Protein 6NMD (pdb70)

InterPro domains:
  IPR027620 CRISPR-associated endonuclease Cas12a [TIGR04330] (6-1225)
  IPR040787 Cas12a, REC1 domain [PF18501] (50-281)
  IPR040852 Cas12a, RuvC nuclease domain [PF18516] (811-1226)
  IPR040882 Cas12a, nuclease domain [PF18510] (1005-1167)
  IPR053993 Cas12a, PI domain [PF22222] (588-679)
  IPR054116 Cas12a, REC2 domain [PF21918] (298-513)

Nearest PDB structures (foldseek):
  6nmd-assembly1_B  TM=1.006E+00  e=2.320E-25  Moraxella bovoculi
  6nmc-assembly1_C  TM=9.829E-01  e=1.414E-17  Moraxella bovoculi
  8fqc-assembly1_U1  TM=3.742E-01  e=9.028E+00  Agrobacterium phage Milano
  6nmc-assembly1_A  TM=9.999E-01  e=0.000E+00  Lachnospiraceae bacterium ND2006
  6nme-assembly1_A  TM=9.455E-01  e=0.000E+00  Lachnospiraceae bacterium ND2006

Solvent-accessible surface area: 70214 Å² total; per-residue (Å²): 188,59,9,11,65,91,0,11,24,5,47,44,12,66,68,80,2,173,6,68,1,69,39,47,68,112,0,65,81,23,0,83,109,86,160,8,18,70,56,3,62,120,36,48,110,20,49,143,26,6,72,148,35,4,44,165,55,6,48,62,10,4,51,70,19,3,120,82,21,161,7,139,21,0,78,76,26,6,55,82,102,92,84,158,90,180,50,136,160,75,64,108,94,18,84,72,32,33,92,64,0,5,104,17,1,16,106,30,7,121,63,5,144,54,34,146,47,4,34,91,66,43,1,9,70,74,61,38,57,184,203,106,63,88,66,66,8,84,44,4,112,44,12,17,21,41,2,21,48,5,24,31,73,59,77,17,16,18,27,72,42,25,21,88,71,1,2,3,48,38,0,1,30,54,3,0,68,52,1,2,36,0,41,46,42,24,96,111,5,62,102,49,67,61,103,138,56,13,57,98,64,3,27,129,62,37,50,96,66,130,46,18,83,15,4,3,81,12,74,59,0,10,67,3,1,5,56,74,0,2,80,19,0,55,13,4,4,47,15,99,62,41,170,39,88,104,132,11,93,1,5,52,55,5,7,84,61,53,54,149,117,120,71,36,154,37,73,84,10,73,49,10,93,103,4,105,102,5,133,88,47,25,122,71,2,18,89,44,0,35,105,26,4,31,123,131,6,90,4,3,38,0,2,90,121,1,32,106,20,8,83,89,4,76,138,52,63,28,50,2,2,32,0,74,15,32,118,35,13,42,67,4,3,82,58,0,43,49,112,165,56,39,5,93,75,68,33,30,54,84,28,34,113,127,123,34,150,192,103,78,62,5,38,55,154,31,32,72,84,12,107,103,28,30,126,122,78,30,16,4,23,2,95,55,1,70,122,10,14,110,93,150,41,51,2,52,100,56,6,28,76,10,3,42,116,61,1,61,86,5,69,142,25,19,51,70,2,105,153,6,40,55,106,130,61,98,76,112,110,44,13,82,151,20,62,66,19,6,21,63,3,30,87,2,1,64,20,1,36,56,3,3,78,29,0,77,1,2,61,1,101,28,187,48,89,135,89,20,109,65,0,18,34,44,0,71,97,3,3,71,26,0,78,104,1,58,109,13,38,55,6,5,89,46,22,2,44,81,104,94,35,47,141,95,89,28,71,0,46,4,73,11,31,28,14,4,6,1,8,13,70,92,30,17,39,38,4,15,1,10,2,6,51,85,77,49,106,8,14,3,0,2,3,7,98,142,104,22,122,20,22,86,182,51,123,161,37,127,90,131,17,42,8,72,28,11,22,4,28,26,10,18,39,1,62,92,18,0,16,38,6,0,30,16,98,104,13,81,88,139,28,120,5,48,137,87,17,57,114,33,57,153,118,25,22,22,115,129,64,130,140,53,59,88,111,57,5,21,116,2,1,50,6,3,36,65,0,5,66,103,21,85,81,32,53,122,29,14,118,44,125,44,53,103,34,114,116,16,125,41,6,58,32,0,20,107,36,0,48,45,60,3,30,90,34,36,49,62,29,7,4,61,119,80,12,49,97,24,6,79,99,0,68,1,2,1,0,24,0,58,29,151,21,28,38,134,159,51,169,52,78,29,61,38,86,0,34,6,2,84,12,1,20,52,135,51,28,148,21,33,2,15,7,10,2,23,5,59,0,20,8,14,94,48,39,27,135,88,142,107,12,99,60,80,87,42,113,44,99,44,71,55,190,54,88,54,30,106,116,140,70,31,73,74,85,143,49,57,83,109,28,111,146,9,11,98,40,34,11,18,3,30,0,20,0,8,1,3,59,9,30,135,67,129,72,133,13,39,46,37,0,15,40,24,0,45,128,30,131,71,2,61,0,0,0,0,17,24,2,47,50,19,1,3,12,1,0,0,0,16,25,156,19,71,10,45,50,12,65,24,3,15,82,1,70,67,47,99,116,65,85,154,54,86,30,38,25,35,56,46,2,64,99,56,40,136,98,73,169,128,37,177,77,17,4,58,17,43,50,70,10,62,95,31,7,14,32,3,3,54,69,0,9,89,34,1,12,74,8,0,83,124,44,28,0,0,0,0,0,10,16,6,94,28,27,189,93,86,69,183,13,34,2,60,83,79,0,3,34,52,1,3,91,77,0,2,63,53,0,9,3,6,10,42,72,132,41,90,38,69,53,80,4,0,2,9,80,0,19,0,0,0,40,110,62,81,14,39,98,30,11,19,59,18,12,1,1,0,0,3,0,18,27,106,58,11,32,121,0,0,1,18,27,0,3,2,52,38,16,160,8,147,59,95,38,32,84,62,4,80,144,25,6,56,28,6,83,112,0,46,13,17,90,142,96,56,6,1,32,2,17,11,36,3,151,81,28,71,109,5,64,12,13,115,74,28,142,14,117,4,17,1,112,21,48,1,6,70,118,190,175,47,77,33,60,0,20,66,20,0,55,108,8,2,102,141,59,65,17,105,14,83,122,23,66,12,46,79,58,2,49,118,30,92,58,124,71,4,6,36,51,5,11,36,23,0,28,10,0,9,67,4,47,1,37,16,106,68,125,98,85,43,11,4,1,4,0,3,6,54,41,110,108,40,90,7,9,24,3,90,87,50,95,85,90,151,97,4,111,29,0,51,35,5,5,0,0,0,0,4,0,1,0,13,4,0,13,37,2,3,26,57,1,83,157,39,125,64,144,126,5,92,163,23,125,19,75,10,39,29,119,58,1,0,62,48,0,10,36,48,74,190,136,138,23,139,133,71,47,125,73,95,156,47,35,126,52,44,80,66,11,58,91,68,27,104,96,128,71,99,18,31,57,12,9,20,83,3,29,47,75,32,117,118,30,75,74,54,19,62,34,36,2,34,20,13,18,37,56,145,55,4,78,92,5,9,68,82,1,157,157,33,58,26,64,44,5,112,19,54,30,131,96,22,51,90,19,9,43,7,0,4,84,18,27,54,129,77,84,87,75,80,81,22,66,156,72,154,10,86,99,80,80,31,122,44,124,87,10,39,65,62,24,14,20,50,1,21,40,61,0,6,47,12,26,25,76,7,8,44,12,8,23,76,2,9,46,104,5,18,147,117,67,50,17,113,9,100

Foldseek 3Di:
DFQFVQFFQADWDWDWDWFFWFFDDCQVVLCVVVVQPVLQVLVVPLPVVVVVLLVVVLLVLVLVLLLPDFQDCLVVLLCLVVVPDPDPCPVVVSVVSLLVSLVVVLVSCVVSPHNVPSLDQCPLPPDSVVPPCVVSSVSQVPPGCVCVVPSVVVVVLSDSPLDDNHLSVQLRPPQSVLLQVVLVLVVVLVVLDDCVQQPVPLCVPQPVDDGPNVSSVPRCSSVLSALVNLVSQVCQAQNDCSPHNPRRHHQVVSLVVVCVVVDRPRDGRDRGDHRDAALPDDVVRLVVVLQQDPCPHLLNVLLVVVLVCLVPVPVFDQFAQWFFDDDCVQVVCCQQPNHSPQVVVVVVCVVCVPVPDPPPFDDVVVVVVVVVVSVVDGTDTSVVVVVSDDPPRDPSVRVSVVLVVLSVVLVVLCVVCVQRSDPPDDDPDDPQPDFPNLVSVVVNLVSLVVSLVNLVRRPSVDPDDPHRCVSVVVVVVSSVSSVCSVSSVVVSLVSNQDDLFDDDKTFRAQPHNQEFQFAAAVCCLPNAKWKWADPHFIKIKGFHNVQSCVPPPFDLDDVPAKIWTKHKFADPDVVPPLVVPCVPVVVCVVPPQDPLRVVCVVVPQLDDDPSPDLVSCLVVVVVSVVVLCVDVVNVPPFDQDADHSVPDPHVVSVSLSCNLGRIDMDIRMGHHVVVVVVVVVVRMIMITRDDVPSDPPPPFFDDLSVVVVVVQPDPLCNLVKHFTTPKTKIKDAQSDADPPFPKDAAPDWAADDQVQDPCRIHGHHGIDTDCPQSHGMIMMIMGMIMASNRRDSYDDLQLVSLVSLQPDDKAKEWFWFFDQLAGIKIWIAILQQFTDDIDGLQKAFDCTDHDGRIGGLVVVLVVLVVVCVVSVNDSNSVVVNLVSLVVSLLRVQVVVLVVCVVRVHFYEYEADPLDDDPVNGSQDDVSVVVSVQSNLVCLCWQADDVDDQNDARHSSTTGGQFDHDDDPVVPAQDTGSYGYAHLPPQQQFFLQFTDADPDPLDDDFVVVVLVVLLQWDKQAADPVVLKRWTWHFQVPDHPRNAADPRTFTFIAADWAQDVCVRTDTASVLVVVLVVVVPDPRHPMPCSVVVNPDDDTVSSNVVSVRVVRSNDQFHDNPPDSPDGKGWDRGPDPVPDTDILCVQQPDDRGRAANHRSSSSRSLSSVLVSVVSVVSNPDDSVCNVPRGSHQDSNRSSVCSNVSND/DVPVVVVVVVVVVVQLVVQQPLQPDDDRCSVLLVVVQVVLVVCVVCVQCVLEDDPPDDDQVVNQVVVVVGPDDHQPAPDDPPPPLHRPVPVPDDDDDCVVVCVVDPNDDPDCPDPVVVVVVVVVSSVSNVVVSVSRSVSSVVVVVVVCVVRPGDGD

Organism: NCBI:txid1410628

Sequence (1358 aa):
MSKLEKFTNCYSLSKTLRFKAIPVGKTQENIDNKRLLVEDEKRAEDYKGVKKLLDRYYLSFINDVLHSIKLKNLNNYISLFRKKTRTEKENKELENLEINLRKEIAKAFKGNEGYKSLFKKDIIETILPEKDEIALVNSFNGFTTAFTGFFDNRENMFSEEAKSTSIAFRCINENLTRYISNMDIFEKVDAIFDKHEVQEIKEKILNSDYDVEDFFEGEFFNFVLTQEGIDVYNAIIGGFVTESGEKIKGLNEYINLYNQKTKQKLPKFKPLYKQVEGYTSDEEVLEVFRNTLNKNSEIFSSIKKLEKLFKNFDEYSSAGIFVKNGPAISTISKDIFGEWNVIRDKWNAEYDDIHLKKKAVVTEKYEDDRRKSFKKIGSFSLEQLQEYADADLSVVEKLKEIIIQKVDEIYKVYGSSEKLFDADFVLEKSLKKNDAVVAIMKDLLDSVKSFENYIKAFFGEGKETNRDESFYGDFVLAYDILLKVDHIYDAIRNYVTQKPYSKDKFKLYFQNPQFMGGWDKDKETDYRATILRYGSKYYLAIMDKKYAKCLQKIDKDDVNGNYEKINYKLLPGPNKMLPKVFFSKKWMAYYNPSEDIQKIYKNGTFKKGDMFNLNDCHKLIDFFKDSISRYPKWSNAYDFNFSETEKYKDIAGFYREVEEQGYKVSFESASKKEVDKLVEEGKLYMFQIYNKDFSDKSHGTPNLHTMYFKLLFDENNHGQIRLSGGAELFMRRASLKKEELVVHPANSPIANKNPDNPKKTTTLSYDVYKDKRFSEDQYELHIPIAINKCPKNIFKINTEVRVLLKHDDNPYVIGIDRGERNLLYIVVVDGKGNIVEQYSLNEIINNFNGIRIKTDYHSLLDKKEKERFEARQNWTSIENIKELKAGYISQVVHKICELVEKYDAVIALEDLNSGFKNSRVKVEKQVYQKFEKMLIDKLNYMVDKKSNPCATGGALKGYQITNKFESFKSMSTQNGFIFYIPAWLTSKIDPSTGFVNLLKTKYTSIADSKKFISSFDRIMYVPEEDLFEFALDYKNFSRTDADYIKKWKLYSYGNRIRIFWEEVCLTSAYKELFNKYGINYQQGDIRALLCEQSDKAFYSSFMALMSLMLQMRNSITGRTDVDFLISPVKNSDGIFYDSRNYEAQENAILPKNADANGAYNIARKVLWAIGQFKKAEDEKLDKVKIAISNKEWLEYAQTSVKSKAMYEAKERYAKKKMQENTKIDTLTDEQHDALAQLCAFRHKFHSNKDSLFLSESAFSMQSDENSKLREVGLPTIEWSFYDNSHIPDDSFREWFNFANYSELSETIGLELDLDDDETYELVYDELYTEAMGEYEELNQDIEKYLRRIDEEHGTQYC

Radius of gyration: 37.28 Å; Cα contacts (8 Å, |Δi|>4): 1829; chains: 2; bounding box: 113×90×89 Å

B-factor: mean 143.86, std 36.28, range [30.0, 247.87]

Secondary structure (DSSP, 8-state):
--TTSS-BS-S----B---EEEE-TTHHHHHHHHT-SHHHHHHHHHHHHHHHHHHHHHHHHHHHHGGG---SSHHHHHHHHHTTS--SSHHHHHHHHHHHHHHHHHHHHHTSS--GGGSSGGGTTTTTT---HHHHHGGGTT--GGGGGTTTHHHHTT--S--SS-HHHHHHHTHHHHHHHHHHHGGGTTTS--HHHHTSSHHHHTTSSS-THHHHTTTSHHHHTSHHHHHHHHHHHH---TTSTT----HHHHHHGGGGGS------PPPPPP-----S-HHHHHHHHHHHHSTT-HHHHHHHHHHHHHHSGGGS-TTS-PEEPSSTHHHHHHHHTSSTTSHHHHHHHHHHHHHS-SS----HHHHHHHHHHHTT--EE-HHHHHHH--SS--HHHHHHHHHHHHHHHHHHHHHHHTTTS-TT---SS-TTT--HHHHHHHHHHHHHHHHHHHHTTS-TTS-SSS--HHHHHHHHHHHHHHGGGHHHHHHHHHHHTS-SS----EE--TT-SS-SS---TTSHHHH--EEEESTT--EEEEE-GGGTTTTTS-----SS---EE---EE---TTTTHHHHTTSSSSTTTS---HHHHHHHHHT-SSSSS---HHHHHHHHHHHHHHHHH-HHHHHSS------GGG-S-HHHHHHHHHHH-EE---B---SHHHHHHHHHTSEEEEEEE-TTSSTT--S---HHHHHHHHTTSTTTTS--EE-S----EE---SS-STTS-EEPTTSEE----TT-S---EE-SS-EESSGGGTS--EE---BEESSSS--S-S-HHHHHHHHHHH-SS--EEEEEE-SSSSEEEEEE-SSS-EEEEEESSEEEEE-SS-EEEEESHHHHHHHHHHHHHTTT-HHHHHHHHHHHHHHHHHHHHHHHHHHHHHT--EEEE-STT----S-SSS-HHHHHHHHHHHHTGGGSB--TTS-SSSTTSSSS-B--S-----TTTS-S-BTTEEEE--SS-SS--TTT--------S---HHHHHHHHHSSS----BTTTTB----EESTTSSS--S-S--EE-B---S--EE---EE--SHHHHHHHHHHTT----SS-THHHHTS---HHHHHHHHHHHHHHH--EEE-SS-SS-EEEB-SB--TTS---BHHHHHSSSS-SS-SSHHHHHHHHHHHHHHHHHHHHTSS-TTSTTT------HHHHHHHHHHTT-/--HHHHHHHHHHHHHHHHTTTT--SSS-HHHHHHHHHHHHHHHTTSSGGGSSSS-S---HHHHHHHHHTTT------S-S--TT--SS-SSS----TTHHHHHHS----S-TTSHHHHHHHHHHHHHHHHHHHHHHHHHHHHHHHHHHHHHT----

Structure (mmCIF, N/CA/C/O backbone):
data_6NMD
#
_entry.id   6NMD
#
_cell.length_a   1.00
_cell.length_b   1.00
_cell.length_c   1.00
_cell.angle_alpha   90.00
_cell.angle_beta   90.00
_cell.angle_gamma   90.00
#
_symmetry.space_group_name_H-M   'P 1'
#
loop_
_entity.id
_entity.type
_entity.pdbx_description
1 polymer Cpf1
2 polymer crRNA
3 polymer AcrVA1
4 non-polymer 'MAGNESIUM ION'
5 water water
#
loop_
_atom_site.group_PDB
_atom_site.id
_atom_site.type_symbol
_atom_site.label_atom_id
_atom_site.label_alt_id
_atom_site.label_comp_id
_atom_site.label_asym_id
_atom_site.label_entity_id
_atom_site.label_seq_id
_atom_site.pdbx_PDB_ins_code
_atom_site.Cartn_x
_atom_site.Cartn_y
_atom_site.Cartn_z
_atom_site.occupancy
_atom_site.B_iso_or_equiv
_atom_site.auth_seq_id
_atom_site.auth_comp_id
_atom_site.auth_asym_id
_atom_site.auth_atom_id
_atom_site.pdbx_PDB_model_num
ATOM 1 N N . MET A 1 1 ? 88.948 128.761 78.708 1.00 125.04 1 MET A N 1
ATOM 2 C CA . MET A 1 1 ? 89.615 127.582 79.248 1.00 125.04 1 MET A CA 1
ATOM 3 C C . MET A 1 1 ? 88.562 126.524 79.552 1.00 125.04 1 MET A C 1
ATOM 4 O O . MET A 1 1 ? 87.841 126.611 80.547 1.00 125.04 1 MET A O 1
ATOM 9 N N . SER A 1 2 ? 88.478 125.511 78.699 1.00 118.06 2 SER A N 1
ATOM 10 C CA . SER A 1 2 ? 87.434 124.504 78.799 1.00 118.06 2 SER A CA 1
ATOM 11 C C . SER A 1 2 ? 87.769 123.500 79.900 1.00 118.06 2 SER A C 1
ATOM 12 O O . SER A 1 2 ? 88.737 123.651 80.648 1.00 118.06 2 SER A O 1
ATOM 15 N N . LYS A 1 3 ? 86.979 122.435 79.994 1.00 118.06 3 LYS A N 1
ATOM 16 C CA . LYS A 1 3 ? 87.004 121.549 81.145 1.00 118.06 3 LYS A CA 1
ATOM 17 C C . LYS A 1 3 ? 88.075 120.486 81.069 1.00 118.06 3 LYS A C 1
ATOM 18 O O . LYS A 1 3 ? 88.017 119.517 81.824 1.00 118.06 3 LYS A O 1
ATOM 24 N N . LEU A 1 4 ? 89.037 120.620 80.182 1.00 118.06 4 LEU A N 1
ATOM 25 C CA . LEU A 1 4 ? 90.139 119.687 80.167 1.00 118.06 4 LEU A CA 1
ATOM 26 C C . LEU A 1 4 ? 91.482 120.361 80.315 1.00 118.06 4 LEU A C 1
ATOM 27 O O . LEU A 1 4 ? 92.497 119.666 80.386 1.00 118.06 4 LEU A O 1
ATOM 32 N N . GLU A 1 5 ? 91.520 121.685 80.384 1.00 118.06 5 GLU A N 1
ATOM 33 C CA . GLU A 1 5 ? 92.775 122.375 80.597 1.00 118.06 5 GLU A CA 1
ATOM 34 C C . GLU A 1 5 ? 93.254 122.250 82.027 1.00 118.06 5 GLU A C 1
ATOM 35 O O . GLU A 1 5 ? 94.428 122.503 82.296 1.00 118.06 5 GLU A O 1
ATOM 41 N N . LYS A 1 6 ? 92.380 121.877 82.952 1.00 118.06 6 LYS A N 1
ATOM 42 C CA . LYS A 1 6 ? 92.853 121.629 84.301 1.00 118.06 6 LYS A CA 1
ATOM 43 C C . LYS A 1 6 ? 93.526 120.276 84.403 1.00 118.06 6 LYS A C 1
ATOM 44 O O . LYS A 1 6 ? 94.636 120.167 84.925 1.00 118.06 6 LYS A O 1
ATOM 50 N N . PHE A 1 7 ? 92.885 119.243 83.881 1.00 118.06 7 PHE A N 1
ATOM 51 C CA . PHE A 1 7 ? 93.204 117.880 84.271 1.00 118.06 7 PHE A CA 1
ATOM 52 C C . PHE A 1 7 ? 94.403 117.368 83.497 1.00 118.06 7 PHE A C 1
ATOM 53 O O . PHE A 1 7 ? 94.298 116.488 82.648 1.00 118.06 7 PHE A O 1
ATOM 61 N N . THR A 1 8 ? 95.570 117.902 83.816 1.00 118.06 8 THR A N 1
ATOM 62 C CA . THR A 1 8 ? 96.781 117.225 83.392 1.00 118.06 8 THR A CA 1
ATOM 63 C C . THR A 1 8 ? 97.839 117.420 84.460 1.00 118.06 8 THR A C 1
ATOM 64 O O . THR A 1 8 ? 97.779 118.380 85.234 1.00 118.06 8 THR A O 1
ATOM 68 N N . ASN A 1 9 ? 98.777 116.471 84.507 1.00 118.06 9 ASN A N 1
ATOM 69 C CA . ASN A 1 9 ? 99.834 116.394 85.512 1.00 118.06 9 ASN A CA 1
ATOM 70 C C . ASN A 1 9 ? 99.242 116.428 86.917 1.00 118.06 9 ASN A C 1
ATOM 71 O O . ASN A 1 9 ? 99.429 117.376 87.673 1.00 118.06 9 ASN A O 1
ATOM 76 N N . CYS A 1 10 ? 98.465 115.404 87.238 1.00 118.06 10 CYS A N 1
ATOM 77 C CA . CYS A 1 10 ? 97.737 115.419 88.493 1.00 118.06 10 CYS A CA 1
ATOM 78 C C . CYS A 1 10 ? 98.248 114.438 89.519 1.00 118.06 10 CYS A C 1
ATOM 79 O O . CYS A 1 10 ? 98.120 114.708 90.711 1.00 118.06 10 CYS A O 1
ATOM 82 N N . TYR A 1 11 ? 98.799 113.313 89.087 1.00 118.06 11 TYR A N 1
ATOM 83 C CA . TYR A 1 11 ? 99.332 112.297 89.985 1.00 118.06 11 TYR A CA 1
ATOM 84 C C . TYR A 1 11 ? 100.171 111.337 89.166 1.00 118.06 11 TYR A C 1
ATOM 85 O O . TYR A 1 11 ? 100.143 111.356 87.938 1.00 118.06 11 TYR A O 1
ATOM 94 N N . SER A 1 12 ? 100.900 110.480 89.861 1.00 118.06 12 SER A N 1
ATOM 95 C CA . SER A 1 12 ? 101.886 109.625 89.225 1.00 118.06 12 SER A CA 1
ATOM 96 C C . SER A 1 12 ? 101.223 108.466 88.505 1.00 118.06 12 SER A C 1
ATOM 97 O O . SER A 1 12 ? 100.001 108.366 88.430 1.00 118.06 12 SER A O 1
ATOM 100 N N . LEU A 1 13 ? 102.044 107.559 88.000 1.00 118.06 13 LEU A N 1
ATOM 101 C CA . LEU A 1 13 ? 101.624 106.399 87.238 1.00 118.06 13 LEU A CA 1
ATOM 102 C C . LEU A 1 13 ? 102.851 105.529 87.102 1.00 118.06 13 LEU A C 1
ATOM 103 O O . LEU A 1 13 ? 103.956 105.964 87.416 1.00 118.06 13 LEU A O 1
ATOM 108 N N . SER A 1 14 ? 102.663 104.298 86.641 1.00 118.06 14 SER A N 1
ATOM 109 C CA . SER A 1 14 ? 103.833 103.520 86.240 1.00 118.06 14 SER A CA 1
ATOM 110 C C . SER A 1 14 ? 103.404 102.494 85.202 1.00 118.06 14 SER A C 1
ATOM 111 O O . SER A 1 14 ? 103.108 101.354 85.544 1.00 118.06 14 SER A O 1
ATOM 114 N N . LYS A 1 15 ? 103.467 102.876 83.943 1.00 118.06 15 LYS A N 1
ATOM 115 C CA . LYS A 1 15 ? 103.288 101.892 82.901 1.00 118.06 15 LYS A CA 1
ATOM 116 C C . LYS A 1 15 ? 104.546 101.061 82.773 1.00 118.06 15 LYS A C 1
ATOM 117 O O . LYS A 1 15 ? 105.568 101.355 83.379 1.00 118.06 15 LYS A O 1
ATOM 123 N N . THR A 1 16 ? 104.479 100.010 81.974 1.00 118.06 16 THR A N 1
ATOM 124 C CA . THR A 1 16 ? 105.714 99.405 81.515 1.00 118.06 16 THR A CA 1
ATOM 125 C C . THR A 1 16 ? 105.586 98.852 80.118 1.00 118.06 16 THR A C 1
ATOM 126 O O . THR A 1 16 ? 104.615 98.191 79.772 1.00 118.06 16 THR A O 1
ATOM 130 N N . LEU A 1 17 ? 106.600 99.100 79.334 1.00 118.06 17 LEU A N 1
ATOM 131 C CA . LEU A 1 17 ? 106.556 98.770 77.932 1.00 118.06 17 LEU A CA 1
ATOM 132 C C . LEU A 1 17 ? 106.949 97.316 77.781 1.00 118.06 17 LEU A C 1
ATOM 133 O O . LEU A 1 17 ? 107.179 96.619 78.765 1.00 118.06 17 LEU A O 1
ATOM 138 N N . ARG A 1 18 ? 107.052 96.843 76.540 1.00 118.06 18 ARG A N 1
ATOM 139 C CA . ARG A 1 18 ? 107.581 95.470 76.335 1.00 118.06 18 ARG A CA 1
ATOM 140 C C . ARG A 1 18 ? 108.062 95.332 74.892 1.00 118.06 18 ARG A C 1
ATOM 141 O O . ARG A 1 18 ? 107.265 94.874 74.049 1.00 118.06 18 ARG A O 1
ATOM 149 N N . PHE A 1 19 ? 109.313 95.712 74.617 1.00 118.06 19 PHE A N 1
ATOM 150 C CA . PHE A 1 19 ? 109.809 95.512 73.230 1.00 118.06 19 PHE A CA 1
ATOM 151 C C . PHE A 1 19 ? 110.562 94.206 73.071 1.00 118.06 19 PHE A C 1
ATOM 152 O O . PHE A 1 19 ? 110.935 93.623 74.061 1.00 118.06 19 PHE A O 1
ATOM 160 N N . LYS A 1 20 ? 110.775 93.803 71.825 1.00 118.06 20 LYS A N 1
ATOM 161 C CA . LYS A 1 20 ? 111.526 92.572 71.490 1.00 118.06 20 LYS A CA 1
ATOM 162 C C . LYS A 1 20 ? 113.014 92.908 71.415 1.00 118.06 20 LYS A C 1
ATOM 163 O O . LYS A 1 20 ? 113.351 94.078 71.483 1.00 118.06 20 LYS A O 1
ATOM 169 N N . ALA A 1 21 ? 113.893 91.927 71.251 1.00 118.06 21 ALA A N 1
ATOM 170 C CA . ALA A 1 21 ? 115.312 92.254 71.272 1.00 118.06 21 ALA A CA 1
ATOM 171 C C . ALA A 1 21 ? 116.029 91.262 70.381 1.00 118.06 21 ALA A C 1
ATOM 172 O O . ALA A 1 21 ? 116.139 90.090 70.739 1.00 118.06 21 ALA A O 1
ATOM 174 N N . ILE A 1 22 ? 116.513 91.714 69.231 1.00 118.06 22 ILE A N 1
ATOM 175 C CA . ILE A 1 22 ? 117.286 90.825 68.377 1.00 118.06 22 ILE A CA 1
ATOM 176 C C . ILE A 1 22 ? 118.765 91.081 68.607 1.00 118.06 22 ILE A C 1
ATOM 177 O O . ILE A 1 22 ? 119.189 92.236 68.734 1.00 118.06 22 ILE A O 1
ATOM 182 N N . PRO A 1 23 ? 119.569 90.038 68.713 1.00 118.06 23 PRO A N 1
ATOM 183 C CA . PRO A 1 23 ? 121.008 90.226 68.828 1.00 118.06 23 PRO A CA 1
ATOM 184 C C . PRO A 1 23 ? 121.617 90.489 67.470 1.00 118.06 23 PRO A C 1
ATOM 185 O O . PRO A 1 23 ? 121.149 89.992 66.447 1.00 118.06 23 PRO A O 1
ATOM 189 N N . VAL A 1 24 ? 122.677 91.281 67.469 1.00 118.06 24 VAL A N 1
ATOM 190 C CA . VAL A 1 24 ? 123.291 91.762 66.243 1.00 118.06 24 VAL A CA 1
ATOM 191 C C . VAL A 1 24 ? 124.694 91.181 66.142 1.00 118.06 24 VAL A C 1
ATOM 192 O O . VAL A 1 24 ? 125.355 90.947 67.158 1.00 118.06 24 VAL A O 1
ATOM 196 N N . GLY A 1 25 ? 125.120 90.881 64.921 1.00 118.67 25 GLY A N 1
ATOM 197 C CA . GLY A 1 25 ? 126.475 90.431 64.692 1.00 118.67 25 GLY A CA 1
ATOM 198 C C . GLY A 1 25 ? 126.688 88.987 65.080 1.00 118.67 25 GLY A C 1
ATOM 199 O O . GLY A 1 25 ? 125.863 88.125 64.774 1.00 118.67 25 GLY A O 1
ATOM 200 N N . LYS A 1 26 ? 127.797 88.706 65.755 1.00 126.50 26 LYS A N 1
ATOM 201 C CA . LYS A 1 26 ? 128.080 87.367 66.244 1.00 126.50 26 LYS A CA 1
ATOM 202 C C . LYS A 1 26 ? 127.656 87.185 67.692 1.00 126.50 26 LYS A C 1
ATOM 203 O O . LYS A 1 26 ? 128.207 86.329 68.394 1.00 126.50 26 LYS A O 1
ATOM 209 N N . THR A 1 27 ? 126.671 87.963 68.146 1.00 119.36 27 THR A N 1
ATOM 210 C CA . THR A 1 27 ? 126.311 87.940 69.556 1.00 119.36 27 THR A CA 1
ATOM 211 C C . THR A 1 27 ? 125.599 86.650 69.914 1.00 119.36 27 THR A C 1
ATOM 212 O O . THR A 1 27 ? 125.814 86.094 70.995 1.00 119.36 27 THR A O 1
ATOM 216 N N . GLN A 1 28 ? 124.779 86.138 69.003 1.00 118.06 28 GLN A N 1
ATOM 217 C CA . GLN A 1 28 ? 124.022 84.933 69.297 1.00 118.06 28 GLN A CA 1
ATOM 218 C C . GLN A 1 28 ? 124.933 83.720 69.371 1.00 118.06 28 GLN A C 1
ATOM 219 O O . GLN A 1 28 ? 124.853 82.930 70.323 1.00 118.06 28 GLN A O 1
ATOM 225 N N . GLU A 1 29 ? 125.835 83.571 68.399 1.00 125.14 29 GLU A N 1
ATOM 226 C CA . GLU A 1 29 ? 126.768 82.457 68.465 1.00 125.14 29 GLU A CA 1
ATOM 227 C C . GLU A 1 29 ? 127.784 82.653 69.574 1.00 125.14 29 GLU A C 1
ATOM 228 O O . GLU A 1 29 ? 128.309 81.667 70.096 1.00 125.14 29 GLU A O 1
ATOM 234 N N . ASN A 1 30 ? 128.026 83.900 69.980 1.00 121.47 30 ASN A N 1
ATOM 235 C CA . ASN A 1 30 ? 128.872 84.148 71.136 1.00 121.47 30 ASN A CA 1
ATOM 236 C C . ASN A 1 30 ? 128.210 83.665 72.417 1.00 121.47 30 ASN A C 1
ATOM 237 O O . ASN A 1 30 ? 128.875 83.093 73.289 1.00 121.47 30 ASN A O 1
ATOM 242 N N . ILE A 1 31 ? 126.900 83.888 72.538 1.00 118.06 31 ILE A N 1
ATOM 243 C CA . ILE A 1 31 ? 126.153 83.381 73.684 1.00 118.06 31 ILE A CA 1
ATOM 244 C C . ILE A 1 31 ? 126.162 81.866 73.695 1.00 118.06 31 ILE A C 1
ATOM 245 O O . ILE A 1 31 ? 126.387 81.243 74.737 1.00 118.06 31 ILE A O 1
ATOM 250 N N . ASP A 1 32 ? 125.975 81.251 72.532 1.00 122.41 32 ASP A N 1
ATOM 251 C CA . ASP A 1 32 ? 125.991 79.793 72.488 1.00 122.41 32 ASP A CA 1
ATOM 252 C C . ASP A 1 32 ? 127.378 79.221 72.751 1.00 122.41 32 ASP A C 1
ATOM 253 O O . ASP A 1 32 ? 127.494 78.109 73.275 1.00 122.41 32 ASP A O 1
ATOM 258 N N . ASN A 1 33 ? 128.434 79.957 72.424 1.00 120.82 33 ASN A N 1
ATOM 259 C CA . ASN A 1 33 ? 129.758 79.440 72.728 1.00 120.82 33 ASN A CA 1
ATOM 260 C C . ASN A 1 33 ? 130.089 79.587 74.204 1.00 120.82 33 ASN A C 1
ATOM 261 O O . ASN A 1 33 ? 130.601 78.647 74.815 1.00 120.82 33 ASN A O 1
ATOM 266 N N . LYS A 1 34 ? 129.787 80.737 74.803 1.00 122.78 34 LYS A N 1
ATOM 267 C CA . LYS A 1 34 ? 130.070 80.919 76.222 1.00 122.78 34 LYS A CA 1
ATOM 268 C C . LYS A 1 34 ? 129.034 80.275 77.134 1.00 122.78 34 LYS A C 1
ATOM 269 O O . LYS A 1 34 ? 129.209 80.337 78.354 1.00 122.78 34 LYS A O 1
ATOM 275 N N . ARG A 1 35 ? 127.970 79.686 76.565 1.00 123.32 35 ARG A N 1
ATOM 276 C CA . ARG A 1 35 ? 127.012 78.818 77.264 1.00 123.32 35 ARG A CA 1
ATOM 277 C C . ARG A 1 35 ? 126.284 79.553 78.387 1.00 123.32 35 ARG A C 1
ATOM 278 O O . ARG A 1 35 ? 126.278 79.121 79.538 1.00 123.32 35 ARG A O 1
ATOM 286 N N . LEU A 1 36 ? 125.653 80.673 78.039 1.00 118.06 36 LEU A N 1
ATOM 287 C CA . LEU A 1 36 ? 124.942 81.501 79.003 1.00 118.06 36 LEU A CA 1
ATOM 288 C C . LEU A 1 36 ? 123.438 81.287 78.983 1.00 118.06 36 LEU A C 1
ATOM 289 O O . LEU A 1 36 ? 122.703 82.081 79.571 1.00 118.06 36 LEU A O 1
ATOM 294 N N . LEU A 1 37 ? 122.963 80.246 78.311 1.00 118.06 37 LEU A N 1
ATOM 295 C CA . LEU A 1 37 ? 121.550 79.903 78.333 1.00 118.06 37 LEU A CA 1
ATOM 296 C C . LEU A 1 37 ? 121.248 78.692 79.188 1.00 118.06 37 LEU A C 1
ATOM 297 O O . LEU A 1 37 ? 120.191 78.645 79.827 1.00 118.06 37 LEU A O 1
ATOM 302 N N . VAL A 1 38 ? 122.150 77.714 79.199 1.00 119.89 38 VAL A N 1
ATOM 303 C CA . VAL A 1 38 ? 121.920 76.491 79.946 1.00 119.89 38 VAL A CA 1
ATOM 304 C C . VAL A 1 38 ? 121.874 76.765 81.437 1.00 119.89 38 VAL A C 1
ATOM 305 O O . VAL A 1 38 ? 121.079 76.149 82.161 1.00 119.89 38 VAL A O 1
ATOM 309 N N . GLU A 1 39 ? 122.654 77.744 81.897 1.00 121.93 39 GLU A N 1
ATOM 310 C CA . GLU A 1 39 ? 122.698 78.073 83.314 1.00 121.93 39 GLU A CA 1
ATOM 311 C C . GLU A 1 39 ? 121.362 78.611 83.787 1.00 121.93 39 GLU A C 1
ATOM 312 O O . GLU A 1 39 ? 120.834 78.166 84.806 1.00 121.93 39 GLU A O 1
ATOM 318 N N . ASP A 1 40 ? 120.784 79.545 83.051 1.00 118.06 40 ASP A N 1
ATOM 319 C CA . ASP A 1 40 ? 119.532 80.091 83.533 1.00 118.06 40 ASP A CA 1
ATOM 320 C C . ASP A 1 40 ? 118.335 79.237 83.155 1.00 118.06 40 ASP A C 1
ATOM 321 O O . ASP A 1 40 ? 117.300 79.344 83.817 1.00 118.06 40 ASP A O 1
ATOM 326 N N . GLU A 1 41 ? 118.456 78.355 82.163 1.00 118.26 41 GLU A N 1
ATOM 327 C CA . GLU A 1 41 ? 117.421 77.344 81.986 1.00 118.26 41 GLU A CA 1
ATOM 328 C C . GLU A 1 41 ? 117.360 76.428 83.201 1.00 118.26 41 GLU A C 1
ATOM 329 O O . GLU A 1 41 ? 116.273 76.110 83.704 1.00 118.26 41 GLU A O 1
ATOM 335 N N . LYS A 1 42 ? 118.527 76.052 83.726 1.00 127.62 42 LYS A N 1
ATOM 336 C CA . LYS A 1 42 ? 118.557 75.316 84.981 1.00 127.62 42 LYS A CA 1
ATOM 337 C C . LYS A 1 42 ? 118.077 76.178 86.139 1.00 127.62 42 LYS A C 1
ATOM 338 O O . LYS A 1 42 ? 117.322 75.711 86.990 1.00 127.62 42 LYS A O 1
ATOM 344 N N . ARG A 1 43 ? 118.468 77.451 86.171 1.00 126.25 43 ARG A N 1
ATOM 345 C CA . ARG A 1 43 ? 118.085 78.337 87.266 1.00 126.25 43 ARG A CA 1
ATOM 346 C C . ARG A 1 43 ? 116.607 78.693 87.240 1.00 126.25 43 ARG A C 1
ATOM 347 O O . ARG A 1 43 ? 116.114 79.309 88.188 1.00 126.25 43 ARG A O 1
ATOM 355 N N . ALA A 1 44 ? 115.907 78.368 86.163 1.00 127.18 44 ALA A N 1
ATOM 356 C CA . ALA A 1 44 ? 114.457 78.349 86.203 1.00 127.18 44 ALA A CA 1
ATOM 357 C C . ALA A 1 44 ? 113.916 76.989 86.619 1.00 127.18 44 ALA A C 1
ATOM 358 O O . ALA A 1 44 ? 113.011 76.914 87.455 1.00 127.18 44 ALA A O 1
ATOM 360 N N . GLU A 1 45 ? 114.451 75.906 86.049 1.00 136.06 45 GLU A N 1
ATOM 361 C CA . GLU A 1 45 ? 113.782 74.621 86.230 1.00 136.06 45 GLU A CA 1
ATOM 362 C C . GLU A 1 45 ? 114.058 74.019 87.600 1.00 136.06 45 GLU A C 1
ATOM 363 O O . GLU A 1 45 ? 113.152 73.468 88.230 1.00 136.06 45 GLU A O 1
ATOM 369 N N . ASP A 1 46 ? 115.282 74.113 88.083 1.00 137.16 46 ASP A N 1
ATOM 370 C CA . ASP A 1 46 ? 115.683 73.396 89.277 1.00 137.16 46 ASP A CA 1
ATOM 371 C C . ASP A 1 46 ? 115.134 73.999 90.550 1.00 137.16 46 ASP A C 1
ATOM 372 O O . ASP A 1 46 ? 115.353 73.427 91.621 1.00 137.16 46 ASP A O 1
ATOM 377 N N . TYR A 1 47 ? 114.442 75.131 90.463 1.00 137.90 47 TYR A N 1
ATOM 378 C CA . TYR A 1 47 ? 114.043 75.838 91.667 1.00 137.90 47 TYR A CA 1
ATOM 379 C C . TYR A 1 47 ? 112.973 75.080 92.434 1.00 137.90 47 TYR A C 1
ATOM 380 O O . TYR A 1 47 ? 113.044 74.987 93.663 1.00 137.90 47 TYR A O 1
ATOM 389 N N . LYS A 1 48 ? 111.996 74.504 91.731 1.00 142.47 48 LYS A N 1
ATOM 390 C CA . LYS A 1 48 ? 110.993 73.703 92.420 1.00 142.47 48 LYS A CA 1
ATOM 391 C C . LYS A 1 48 ? 111.602 72.435 92.999 1.00 142.47 48 LYS A C 1
ATOM 392 O O . LYS A 1 48 ? 111.160 71.968 94.052 1.00 142.47 48 LYS A O 1
ATOM 398 N N . GLY A 1 49 ? 112.660 71.912 92.374 1.00 146.78 49 GLY A N 1
ATOM 399 C CA . GLY A 1 49 ? 113.323 70.738 92.916 1.00 146.78 49 GLY A CA 1
ATOM 400 C C . GLY A 1 49 ? 114.087 71.044 94.189 1.00 146.78 49 GLY A C 1
ATOM 401 O O . GLY A 1 49 ? 114.045 70.272 95.154 1.00 146.78 49 GLY A O 1
ATOM 402 N N . VAL A 1 50 ? 114.782 72.180 94.219 1.00 142.35 50 VAL A N 1
ATOM 403 C CA . VAL A 1 50 ? 115.474 72.543 95.448 1.00 142.35 50 VAL A CA 1
ATOM 404 C C . VAL A 1 50 ? 114.470 72.947 96.520 1.00 142.35 50 VAL A C 1
ATOM 405 O O . VAL A 1 50 ? 114.704 72.721 97.715 1.00 142.35 50 VAL A O 1
ATOM 409 N N . LYS A 1 51 ? 113.314 73.479 96.115 1.00 141.28 51 LYS A N 1
ATOM 410 C CA . LYS A 1 51 ? 112.231 73.691 97.066 1.00 141.28 51 LYS A CA 1
ATOM 411 C C . LYS A 1 51 ? 111.747 72.372 97.642 1.00 141.28 51 LYS A C 1
ATOM 412 O O . LYS A 1 51 ? 111.447 72.284 98.836 1.00 141.28 51 LYS A O 1
ATOM 418 N N . LYS A 1 52 ? 111.695 71.331 96.810 1.00 145.09 52 LYS A N 1
ATOM 419 C CA . LYS A 1 52 ? 111.313 70.009 97.290 1.00 145.09 52 LYS A CA 1
ATOM 420 C C . LYS A 1 52 ? 112.319 69.480 98.295 1.00 145.09 52 LYS A C 1
ATOM 421 O O . LYS A 1 52 ? 111.936 68.907 99.321 1.00 145.09 52 LYS A O 1
ATOM 427 N N . LEU A 1 53 ? 113.609 69.699 98.034 1.00 147.05 53 LEU A N 1
ATOM 428 C CA . LEU A 1 53 ? 114.636 69.210 98.952 1.00 147.05 53 LEU A CA 1
ATOM 429 C C . LEU A 1 53 ? 114.592 69.950 100.280 1.00 147.05 53 LEU A C 1
ATOM 430 O O . LEU A 1 53 ? 114.725 69.342 101.355 1.00 147.05 53 LEU A O 1
ATOM 435 N N . LEU A 1 54 ? 114.363 71.255 100.229 1.00 152.17 54 LEU A N 1
ATOM 436 C CA . LEU A 1 54 ? 114.335 72.012 101.465 1.00 152.17 54 LEU A CA 1
ATOM 437 C C . LEU A 1 54 ? 113.051 71.745 102.233 1.00 152.17 54 LEU A C 1
ATOM 438 O O . LEU A 1 54 ? 113.055 71.767 103.468 1.00 152.17 54 LEU A O 1
ATOM 443 N N . ASP A 1 55 ? 111.965 71.425 101.531 1.00 153.32 55 ASP A N 1
ATOM 444 C CA . ASP A 1 55 ? 110.757 71.008 102.229 1.00 153.32 55 ASP A CA 1
ATOM 445 C C . ASP A 1 55 ? 110.921 69.629 102.853 1.00 153.32 55 ASP A C 1
ATOM 446 O O . ASP A 1 55 ? 110.361 69.369 103.929 1.00 153.32 55 ASP A O 1
ATOM 451 N N . ARG A 1 56 ? 111.706 68.757 102.217 1.00 157.00 56 ARG A N 1
ATOM 452 C CA . ARG A 1 56 ? 112.043 67.479 102.829 1.00 157.00 56 ARG A CA 1
ATOM 453 C C . ARG A 1 56 ? 112.791 67.683 104.136 1.00 157.00 56 ARG A C 1
ATOM 454 O O . ARG A 1 56 ? 112.425 67.100 105.168 1.00 157.00 56 ARG A O 1
ATOM 462 N N . TYR A 1 57 ? 113.816 68.542 104.118 1.00 158.01 57 TYR A N 1
ATOM 463 C CA . TYR A 1 57 ? 114.586 68.756 105.340 1.00 158.01 57 TYR A CA 1
ATOM 464 C C . TYR A 1 57 ? 113.753 69.443 106.414 1.00 158.01 57 TYR A C 1
ATOM 465 O O . TYR A 1 57 ? 113.885 69.129 107.603 1.00 158.01 57 TYR A O 1
ATOM 474 N N . TYR A 1 58 ? 112.879 70.364 106.017 1.00 160.39 58 TYR A N 1
ATOM 475 C CA . TYR A 1 58 ? 112.063 71.060 107.000 1.00 160.39 58 TYR A CA 1
ATOM 476 C C . TYR A 1 58 ? 111.080 70.121 107.678 1.00 160.39 58 TYR A C 1
ATOM 477 O O . TYR A 1 58 ? 110.926 70.160 108.905 1.00 160.39 58 TYR A O 1
ATOM 486 N N . LEU A 1 59 ? 110.443 69.238 106.909 1.00 164.52 59 LEU A N 1
ATOM 487 C CA . LEU A 1 59 ? 109.510 68.304 107.524 1.00 164.52 59 LEU A CA 1
ATOM 488 C C . LEU A 1 59 ? 110.236 67.282 108.384 1.00 164.52 59 LEU A C 1
ATOM 489 O O . LEU A 1 59 ? 109.706 66.859 109.421 1.00 164.52 59 LEU A O 1
ATOM 494 N N . SER A 1 60 ? 111.463 66.919 107.995 1.00 162.38 60 SER A N 1
ATOM 495 C CA . SER A 1 60 ? 112.300 66.105 108.866 1.00 162.38 60 SER A CA 1
ATOM 496 C C . SER A 1 60 ? 112.643 66.825 110.157 1.00 162.38 60 SER A C 1
ATOM 497 O O . SER A 1 60 ? 112.755 66.185 111.200 1.00 162.38 60 SER A O 1
ATOM 500 N N . PHE A 1 61 ? 112.799 68.149 110.110 1.00 164.64 61 PHE A N 1
ATOM 501 C CA . PHE A 1 61 ? 113.071 68.918 111.324 1.00 164.64 61 PHE A CA 1
ATOM 502 C C . PHE A 1 61 ? 111.881 68.905 112.268 1.00 164.64 61 PHE A C 1
ATOM 503 O O . PHE A 1 61 ? 112.049 68.774 113.491 1.00 164.64 61 PHE A O 1
ATOM 511 N N . ILE A 1 62 ? 110.682 69.089 111.718 1.00 169.42 62 ILE A N 1
ATOM 512 C CA . ILE A 1 62 ? 109.472 69.063 112.541 1.00 169.42 62 ILE A CA 1
ATOM 513 C C . ILE A 1 62 ? 109.290 67.697 113.190 1.00 169.42 62 ILE A C 1
ATOM 514 O O . ILE A 1 62 ? 109.105 67.588 114.410 1.00 169.42 62 ILE A O 1
ATOM 519 N N . ASN A 1 63 ? 109.352 66.632 112.380 1.00 174.11 63 ASN A N 1
ATOM 520 C CA . ASN A 1 63 ? 109.209 65.279 112.908 1.00 174.11 63 ASN A CA 1
ATOM 521 C C . ASN A 1 63 ? 110.388 64.867 113.773 1.00 174.11 63 ASN A C 1
ATOM 522 O O . ASN A 1 63 ? 110.272 63.910 114.544 1.00 174.11 63 ASN A O 1
ATOM 527 N N . ASP A 1 64 ? 111.517 65.559 113.655 1.00 171.94 64 ASP A N 1
ATOM 528 C CA . ASP A 1 64 ? 112.607 65.371 114.592 1.00 171.94 64 ASP A CA 1
ATOM 529 C C . ASP A 1 64 ? 112.235 65.903 115.961 1.00 171.94 64 ASP A C 1
ATOM 530 O O . ASP A 1 64 ? 112.125 65.142 116.926 1.00 171.94 64 ASP A O 1
ATOM 535 N N . VAL A 1 65 ? 112.011 67.210 116.063 1.00 172.89 65 VAL A N 1
ATOM 536 C CA . VAL A 1 65 ? 111.963 67.781 117.402 1.00 172.89 65 VAL A CA 1
ATOM 537 C C . VAL A 1 65 ? 110.616 67.557 118.072 1.00 172.89 65 VAL A C 1
ATOM 538 O O . VAL A 1 65 ? 110.515 67.699 119.297 1.00 172.89 65 VAL A O 1
ATOM 542 N N . LEU A 1 66 ? 109.582 67.156 117.323 1.00 177.23 66 LEU A N 1
ATOM 543 C CA . LEU A 1 66 ? 108.298 66.887 117.960 1.00 177.23 66 LEU A CA 1
ATOM 544 C C . LEU A 1 66 ? 108.309 65.622 118.806 1.00 177.23 66 LEU A C 1
ATOM 545 O O . LEU A 1 66 ? 107.407 65.440 119.628 1.00 177.23 66 LEU A O 1
ATOM 550 N N . HIS A 1 67 ? 109.324 64.772 118.656 1.00 178.23 67 HIS A N 1
ATOM 551 C CA . HIS A 1 67 ? 109.564 63.633 119.531 1.00 178.23 67 HIS A CA 1
ATOM 552 C C . HIS A 1 67 ? 110.281 64.018 120.816 1.00 178.23 67 HIS A C 1
ATOM 553 O O . HIS A 1 67 ? 110.782 63.137 121.521 1.00 178.23 67 HIS A O 1
ATOM 560 N N . SER A 1 68 ? 110.346 65.306 121.131 1.00 181.06 68 SER A N 1
ATOM 561 C CA . SER A 1 68 ? 111.088 65.771 122.290 1.00 181.06 68 SER A CA 1
ATOM 562 C C . SER A 1 68 ? 110.333 66.846 123.054 1.00 181.06 68 SER A C 1
ATOM 563 O O . SER A 1 68 ? 110.964 67.628 123.774 1.00 181.06 68 SER A O 1
ATOM 566 N N . ILE A 1 69 ? 109.017 66.924 122.908 1.00 188.14 69 ILE A N 1
ATOM 567 C CA . ILE A 1 69 ? 108.206 67.926 123.583 1.00 188.14 69 ILE A CA 1
ATOM 568 C C . ILE A 1 69 ? 107.033 67.231 124.261 1.00 188.14 69 ILE A C 1
ATOM 569 O O . ILE A 1 69 ? 106.303 66.463 123.625 1.00 188.14 69 ILE A O 1
ATOM 574 N N . LYS A 1 70 ? 106.871 67.485 125.556 1.00 193.23 70 LYS A N 1
ATOM 575 C CA . LYS A 1 70 ? 105.714 67.041 126.323 1.00 193.23 70 LYS A CA 1
ATOM 576 C C . LYS A 1 70 ? 105.107 68.277 126.970 1.00 193.23 70 LYS A C 1
ATOM 577 O O . LYS A 1 70 ? 105.716 68.875 127.864 1.00 193.23 70 LYS A O 1
ATOM 583 N N . LEU A 1 71 ? 103.915 68.661 126.520 1.00 196.56 71 LEU A N 1
ATOM 584 C CA . LEU A 1 71 ? 103.313 69.927 126.914 1.00 196.56 71 LEU A CA 1
ATOM 585 C C . LEU A 1 71 ? 102.820 69.834 128.352 1.00 196.56 71 LEU A C 1
ATOM 586 O O . LEU A 1 71 ? 102.227 68.827 128.744 1.00 196.56 71 LEU A O 1
ATOM 591 N N . LYS A 1 72 ? 103.068 70.875 129.143 1.00 200.35 72 LYS A N 1
ATOM 592 C CA . LYS A 1 72 ? 102.741 70.811 130.563 1.00 200.35 72 LYS A CA 1
ATOM 593 C C . LYS A 1 72 ? 101.418 71.474 130.927 1.00 200.35 72 LYS A C 1
ATOM 594 O O . LYS A 1 72 ? 100.756 71.017 131.864 1.00 200.35 72 LYS A O 1
ATOM 600 N N . ASN A 1 73 ? 100.995 72.469 130.142 1.00 205.11 73 ASN A N 1
ATOM 601 C CA . ASN A 1 73 ? 99.732 73.210 130.418 1.00 205.11 73 ASN A CA 1
ATOM 602 C C . ASN A 1 73 ? 98.546 72.557 129.692 1.00 205.11 73 ASN A C 1
ATOM 603 O O . ASN A 1 73 ? 97.430 73.104 129.791 1.00 205.11 73 ASN A O 1
ATOM 608 N N . LEU A 1 74 ? 98.773 71.432 129.006 1.00 209.60 74 LEU A N 1
ATOM 609 C CA . LEU A 1 74 ? 97.701 70.757 128.220 1.00 209.60 74 LEU A CA 1
ATOM 610 C C . LEU A 1 74 ? 96.540 70.301 129.117 1.00 209.60 74 LEU A C 1
ATOM 611 O O . LEU A 1 74 ? 95.380 70.546 128.729 1.00 209.60 74 LEU A O 1
ATOM 616 N N . ASN A 1 75 ? 96.827 69.697 130.276 1.00 211.80 75 ASN A N 1
ATOM 617 C CA . ASN A 1 75 ? 95.745 69.219 131.184 1.00 211.80 75 ASN A CA 1
ATOM 618 C C . ASN A 1 75 ? 94.930 70.423 131.671 1.00 211.80 75 ASN A C 1
ATOM 619 O O . ASN A 1 75 ? 93.685 70.348 131.671 1.00 211.80 75 ASN A O 1
ATOM 624 N N . ASN A 1 76 ? 95.636 71.498 132.026 1.00 210.62 76 ASN A N 1
ATOM 625 C CA . ASN A 1 76 ? 95.086 72.761 132.495 1.00 210.62 76 ASN A CA 1
ATOM 626 C C . ASN A 1 76 ? 94.352 73.519 131.397 1.00 210.62 76 ASN A C 1
ATOM 627 O O . ASN A 1 76 ? 93.603 74.449 131.705 1.00 210.62 76 ASN A O 1
ATOM 632 N N . TYR A 1 77 ? 94.570 73.180 130.126 1.00 214.99 77 TYR A N 1
ATOM 633 C CA . TYR A 1 77 ? 93.684 73.717 129.097 1.00 214.99 77 TYR A CA 1
ATOM 634 C C . TYR A 1 77 ? 92.488 72.811 128.836 1.00 214.99 77 TYR A C 1
ATOM 635 O O . TYR A 1 77 ? 91.361 73.305 128.705 1.00 214.99 77 TYR A O 1
ATOM 644 N N . ILE A 1 78 ? 92.723 71.498 128.777 1.00 216.27 78 ILE A N 1
ATOM 645 C CA . ILE A 1 78 ? 91.669 70.557 128.416 1.00 216.27 78 ILE A CA 1
ATOM 646 C C . ILE A 1 78 ? 90.572 70.539 129.464 1.00 216.27 78 ILE A C 1
ATOM 647 O O . ILE A 1 78 ? 89.400 70.734 129.135 1.00 216.27 78 ILE A O 1
ATOM 652 N N . SER A 1 79 ? 90.936 70.325 130.733 1.00 217.93 79 SER A N 1
ATOM 653 C CA . SER A 1 79 ? 89.941 70.214 131.794 1.00 217.93 79 SER A CA 1
ATOM 654 C C . SER A 1 79 ? 89.227 71.535 132.019 1.00 217.93 79 SER A C 1
ATOM 655 O O . SER A 1 79 ? 88.013 71.561 132.243 1.00 217.93 79 SER A O 1
ATOM 658 N N . LEU A 1 80 ? 89.959 72.642 131.924 1.00 221.40 80 LEU A N 1
ATOM 659 C CA . LEU A 1 80 ? 89.346 73.951 132.086 1.00 221.40 80 LEU A CA 1
ATOM 660 C C . LEU A 1 80 ? 88.486 74.347 130.896 1.00 221.40 80 LEU A C 1
ATOM 661 O O . LEU A 1 80 ? 87.645 75.241 131.032 1.00 221.40 80 LEU A O 1
ATOM 666 N N . PHE A 1 81 ? 88.669 73.723 129.735 1.00 221.78 81 PHE A N 1
ATOM 667 C CA . PHE A 1 81 ? 87.677 73.957 128.697 1.00 221.78 81 PHE A CA 1
ATOM 668 C C . PHE A 1 81 ? 86.481 73.027 128.819 1.00 221.78 81 PHE A C 1
ATOM 669 O O . PHE A 1 81 ? 85.337 73.480 128.730 1.00 221.78 81 PHE A O 1
ATOM 677 N N . ARG A 1 82 ? 86.713 71.733 129.028 1.00 223.27 82 ARG A N 1
ATOM 678 C CA . ARG A 1 82 ? 85.620 70.771 129.095 1.00 223.27 82 ARG A CA 1
ATOM 679 C C . ARG A 1 82 ? 84.956 70.734 130.461 1.00 223.27 82 ARG A C 1
ATOM 680 O O . ARG A 1 82 ? 84.112 69.867 130.700 1.00 223.27 82 ARG A O 1
ATOM 688 N N . LYS A 1 83 ? 85.286 71.666 131.336 1.00 227.47 83 LYS A N 1
ATOM 689 C CA . LYS A 1 83 ? 84.746 71.950 132.652 1.00 227.47 83 LYS A CA 1
ATOM 690 C C . LYS A 1 83 ? 83.256 72.398 132.628 1.00 227.47 83 LYS A C 1
ATOM 691 O O . LYS A 1 83 ? 82.781 72.685 133.740 1.00 227.47 83 LYS A O 1
ATOM 697 N N . LYS A 1 84 ? 82.619 72.523 131.461 1.00 231.74 84 LYS A N 1
ATOM 698 C CA . LYS A 1 84 ? 81.179 72.900 131.415 1.00 231.74 84 LYS A CA 1
ATOM 699 C C . LYS A 1 84 ? 80.987 74.424 131.422 1.00 231.74 84 LYS A C 1
ATOM 700 O O . LYS A 1 84 ? 80.404 74.941 132.396 1.00 231.74 84 LYS A O 1
ATOM 706 N N . THR A 1 85 ? 81.461 75.104 130.374 1.00 233.19 85 THR A N 1
ATOM 707 C CA . THR A 1 85 ? 81.275 76.575 130.184 1.00 233.19 85 THR A CA 1
ATOM 708 C C . THR A 1 85 ? 81.423 77.377 131.488 1.00 233.19 85 THR A C 1
ATOM 709 O O . THR A 1 85 ? 82.393 77.124 132.232 1.00 233.19 85 THR A O 1
ATOM 713 N N . ARG A 1 86 ? 80.516 78.345 131.703 1.00 234.97 86 ARG A N 1
ATOM 714 C CA . ARG A 1 86 ? 80.503 79.249 132.892 1.00 234.97 86 ARG A CA 1
ATOM 715 C C . ARG A 1 86 ? 81.862 79.951 132.999 1.00 234.97 86 ARG A C 1
ATOM 716 O O . ARG A 1 86 ? 82.621 79.619 133.934 1.00 234.97 86 ARG A O 1
ATOM 724 N N . THR A 1 87 ? 82.124 80.948 132.146 1.00 233.49 87 THR A N 1
ATOM 725 C CA . THR A 1 87 ? 83.468 81.510 132.146 1.00 233.49 87 THR A CA 1
ATOM 726 C C . THR A 1 87 ? 83.643 82.619 133.173 1.00 233.49 87 THR A C 1
ATOM 727 O O . THR A 1 87 ? 84.368 82.439 134.157 1.00 233.49 87 THR A O 1
ATOM 731 N N . GLU A 1 88 ? 82.951 83.753 132.974 1.00 236.01 88 GLU A N 1
ATOM 732 C CA . GLU A 1 88 ? 83.249 85.059 133.574 1.00 236.01 88 GLU A CA 1
ATOM 733 C C . GLU A 1 88 ? 84.756 85.334 133.502 1.00 236.01 88 GLU A C 1
ATOM 734 O O . GLU A 1 88 ? 85.484 85.190 134.489 1.00 236.01 88 GLU A O 1
ATOM 740 N N . LYS A 1 89 ? 85.217 85.618 132.274 1.00 231.41 89 LYS A N 1
ATOM 741 C CA . LYS A 1 89 ? 86.612 85.793 131.822 1.00 231.41 89 LYS A CA 1
ATOM 742 C C . LYS A 1 89 ? 87.509 84.614 132.226 1.00 231.41 89 LYS A C 1
ATOM 743 O O . LYS A 1 89 ? 88.702 84.755 132.496 1.00 231.41 89 LYS A O 1
ATOM 749 N N . GLU A 1 90 ? 86.934 83.414 132.126 1.00 231.04 90 GLU A N 1
ATOM 750 C CA . GLU A 1 90 ? 87.756 82.214 132.235 1.00 231.04 90 GLU A CA 1
ATOM 751 C C . GLU A 1 90 ? 88.113 81.716 130.846 1.00 231.04 90 GLU A C 1
ATOM 752 O O . GLU A 1 90 ? 89.165 81.101 130.663 1.00 231.04 90 GLU A O 1
ATOM 758 N N . ASN A 1 91 ? 87.263 82.000 129.854 1.00 230.08 91 ASN A N 1
ATOM 759 C CA . ASN A 1 91 ? 87.666 81.763 128.472 1.00 230.08 91 ASN A CA 1
ATOM 760 C C . ASN A 1 91 ? 88.825 82.662 128.073 1.00 230.08 91 ASN A C 1
ATOM 761 O O . ASN A 1 91 ? 89.624 82.289 127.209 1.00 230.08 91 ASN A O 1
ATOM 766 N N . LYS A 1 92 ? 88.938 83.839 128.695 1.00 226.46 92 LYS A N 1
ATOM 767 C CA . LYS A 1 92 ? 90.110 84.676 128.476 1.00 226.46 92 LYS A CA 1
ATOM 768 C C . LYS A 1 92 ? 91.371 84.029 129.026 1.00 226.46 92 LYS A C 1
ATOM 769 O O . LYS A 1 92 ? 92.430 84.109 128.394 1.00 226.46 92 LYS A O 1
ATOM 775 N N . GLU A 1 93 ? 91.277 83.359 130.175 1.00 221.23 93 GLU A N 1
ATOM 776 C CA . GLU A 1 93 ? 92.427 82.610 130.667 1.00 221.23 93 GLU A CA 1
ATOM 777 C C . GLU A 1 93 ? 92.693 81.378 129.813 1.00 221.23 93 GLU A C 1
ATOM 778 O O . GLU A 1 93 ? 93.850 80.965 129.671 1.00 221.23 93 GLU A O 1
ATOM 784 N N . LEU A 1 94 ? 91.644 80.808 129.217 1.00 220.75 94 LEU A N 1
ATOM 785 C CA . LEU A 1 94 ? 91.828 79.731 128.249 1.00 220.75 94 LEU A CA 1
ATOM 786 C C . LEU A 1 94 ? 92.598 80.210 127.030 1.00 220.75 94 LEU A C 1
ATOM 787 O O . LEU A 1 94 ? 93.505 79.523 126.552 1.00 220.75 94 LEU A O 1
ATOM 792 N N . GLU A 1 95 ? 92.261 81.393 126.522 1.00 216.84 95 GLU A N 1
ATOM 793 C CA . GLU A 1 95 ? 92.964 81.920 125.360 1.00 216.84 95 GLU A CA 1
ATOM 794 C C . GLU A 1 95 ? 94.382 82.347 125.709 1.00 216.84 95 GLU A C 1
ATOM 795 O O . GLU A 1 95 ? 95.290 82.204 124.880 1.00 216.84 95 GLU A O 1
ATOM 801 N N . ASN A 1 96 ? 94.590 82.853 126.928 1.00 213.47 96 ASN A N 1
ATOM 802 C CA . ASN A 1 96 ? 95.939 83.138 127.402 1.00 213.47 96 ASN A CA 1
ATOM 803 C C . ASN A 1 96 ? 96.776 81.870 127.463 1.00 213.47 96 ASN A C 1
ATOM 804 O O . ASN A 1 96 ? 97.933 81.859 127.028 1.00 213.47 96 ASN A O 1
ATOM 809 N N . LEU A 1 97 ? 96.186 80.784 127.969 1.00 209.38 97 LEU A N 1
ATOM 810 C CA . LEU A 1 97 ? 96.868 79.499 128.025 1.00 209.38 97 LEU A CA 1
ATOM 811 C C . LEU A 1 97 ? 97.126 78.935 126.639 1.00 209.38 97 LEU A C 1
ATOM 812 O O . LEU A 1 97 ? 98.147 78.280 126.418 1.00 209.38 97 LEU A O 1
ATOM 817 N N . GLU A 1 98 ? 96.218 79.196 125.700 1.00 203.40 98 GLU A N 1
ATOM 818 C CA . GLU A 1 98 ? 96.397 78.746 124.325 1.00 203.40 98 GLU A CA 1
ATOM 819 C C . GLU A 1 98 ? 97.571 79.455 123.666 1.00 203.40 98 GLU A C 1
ATOM 820 O O . GLU A 1 98 ? 98.423 78.814 123.037 1.00 203.40 98 GLU A O 1
ATOM 826 N N . ILE A 1 99 ? 97.642 80.781 123.816 1.00 197.99 99 ILE A N 1
ATOM 827 C CA . ILE A 1 99 ? 98.746 81.512 123.205 1.00 197.99 99 ILE A CA 1
ATOM 828 C C . ILE A 1 99 ? 100.051 81.215 123.935 1.00 197.99 99 ILE A C 1
ATOM 829 O O . ILE A 1 99 ? 101.114 81.141 123.308 1.00 197.99 99 ILE A O 1
ATOM 834 N N . ASN A 1 100 ? 99.992 80.942 125.241 1.00 198.36 100 ASN A N 1
ATOM 835 C CA . ASN A 1 100 ? 101.192 80.515 125.952 1.00 198.36 100 ASN A CA 1
ATOM 836 C C . ASN A 1 100 ? 101.637 79.115 125.535 1.00 198.36 100 ASN A C 1
ATOM 837 O O . ASN A 1 100 ? 102.836 78.828 125.518 1.00 198.36 100 ASN A O 1
ATOM 842 N N . LEU A 1 101 ? 100.697 78.247 125.166 1.00 192.15 101 LEU A N 1
ATOM 843 C CA . LEU A 1 101 ? 101.054 76.915 124.694 1.00 192.15 101 LEU A CA 1
ATOM 844 C C . LEU A 1 101 ? 101.696 76.974 123.316 1.00 192.15 101 LEU A C 1
ATOM 845 O O . LEU A 1 101 ? 102.673 76.258 123.033 1.00 192.15 101 LEU A O 1
ATOM 850 N N . ARG A 1 102 ? 101.145 77.822 122.450 1.00 183.90 102 ARG A N 1
ATOM 851 C CA . ARG A 1 102 ? 101.778 78.101 121.170 1.00 183.90 102 ARG A CA 1
ATOM 852 C C . ARG A 1 102 ? 103.153 78.715 121.371 1.00 183.90 102 ARG A C 1
ATOM 853 O O . ARG A 1 102 ? 104.091 78.410 120.630 1.00 183.90 102 ARG A O 1
ATOM 861 N N . LYS A 1 103 ? 103.302 79.549 122.397 1.00 189.52 103 LYS A N 1
ATOM 862 C CA . LYS A 1 103 ? 104.612 80.084 122.733 1.00 189.52 103 LYS A CA 1
ATOM 863 C C . LYS A 1 103 ? 105.552 78.995 123.227 1.00 189.52 103 LYS A C 1
ATOM 864 O O . LYS A 1 103 ? 106.757 79.079 122.995 1.00 189.52 103 LYS A O 1
ATOM 870 N N . GLU A 1 104 ? 105.017 77.960 123.882 1.00 188.00 104 GLU A N 1
ATOM 871 C CA . GLU A 1 104 ? 105.855 76.872 124.385 1.00 188.00 104 GLU A CA 1
ATOM 872 C C . GLU A 1 104 ? 106.407 76.028 123.244 1.00 188.00 104 GLU A C 1
ATOM 873 O O . GLU A 1 104 ? 107.605 75.707 123.210 1.00 188.00 104 GLU A O 1
ATOM 879 N N . ILE A 1 105 ? 105.554 75.685 122.279 1.00 181.23 105 ILE A N 1
ATOM 880 C CA . ILE A 1 105 ? 106.075 74.968 121.114 1.00 181.23 105 ILE A CA 1
ATOM 881 C C . ILE A 1 105 ? 106.932 75.899 120.241 1.00 181.23 105 ILE A C 1
ATOM 882 O O . ILE A 1 105 ? 107.884 75.450 119.582 1.00 181.23 105 ILE A O 1
ATOM 887 N N . ALA A 1 106 ? 106.682 77.213 120.298 1.00 176.98 106 ALA A N 1
ATOM 888 C CA . ALA A 1 106 ? 107.534 78.170 119.605 1.00 176.98 106 ALA A CA 1
ATOM 889 C C . ALA A 1 106 ? 108.921 78.226 120.225 1.00 176.98 106 ALA A C 1
ATOM 890 O O . ALA A 1 106 ? 109.922 78.256 119.508 1.00 176.98 106 ALA A O 1
ATOM 892 N N . LYS A 1 107 ? 108.993 78.229 121.557 1.00 177.38 107 LYS A N 1
ATOM 893 C CA . LYS A 1 107 ? 110.271 78.206 122.260 1.00 177.38 107 LYS A CA 1
ATOM 894 C C . LYS A 1 107 ? 110.996 76.891 122.047 1.00 177.38 107 LYS A C 1
ATOM 895 O O . LYS A 1 107 ? 112.236 76.863 122.036 1.00 177.38 107 LYS A O 1
ATOM 901 N N . ALA A 1 108 ? 110.243 75.799 121.894 1.00 174.35 108 ALA A N 1
ATOM 902 C CA . ALA A 1 108 ? 110.890 74.492 121.634 1.00 174.35 108 ALA A CA 1
ATOM 903 C C . ALA A 1 108 ? 111.619 74.572 120.288 1.00 174.35 108 ALA A C 1
ATOM 904 O O . ALA A 1 108 ? 112.782 74.129 120.210 1.00 174.35 108 ALA A O 1
ATOM 906 N N . PHE A 1 109 ? 110.953 75.152 119.282 1.00 168.97 109 PHE A N 1
ATOM 907 C CA . PHE A 1 109 ? 111.513 75.324 117.914 1.00 168.97 109 PHE A CA 1
ATOM 908 C C . PHE A 1 109 ? 112.703 76.294 117.927 1.00 168.97 109 PHE A C 1
ATOM 909 O O . PHE A 1 109 ? 113.719 76.001 117.267 1.00 168.97 109 PHE A O 1
ATOM 917 N N . LYS A 1 110 ? 112.590 77.388 118.688 1.00 167.65 110 LYS A N 1
ATOM 918 C CA . LYS A 1 110 ? 113.654 78.429 118.738 1.00 167.65 110 LYS A CA 1
ATOM 919 C C . LYS A 1 110 ? 114.954 77.819 119.275 1.00 167.65 110 LYS A C 1
ATOM 920 O O . LYS A 1 110 ? 116.019 78.092 118.688 1.00 167.65 110 LYS A O 1
ATOM 926 N N . GLY A 1 111 ? 114.856 76.999 120.325 1.00 168.03 111 GLY A N 1
ATOM 927 C CA . GLY A 1 111 ? 116.040 76.345 120.915 1.00 168.03 111 GLY A CA 1
ATOM 928 C C . GLY A 1 111 ? 116.286 74.990 120.277 1.00 168.03 111 GLY A C 1
ATOM 929 O O . GLY A 1 111 ? 117.258 74.315 120.670 1.00 168.03 111 GLY A O 1
ATOM 930 N N . ASN A 1 112 ? 115.530 74.677 119.223 1.00 168.77 112 ASN A N 1
ATOM 931 C CA . ASN A 1 112 ? 115.546 73.300 118.665 1.00 168.77 112 ASN A CA 1
ATOM 932 C C . ASN A 1 112 ? 116.807 73.050 117.839 1.00 168.77 112 ASN A C 1
ATOM 933 O O . ASN A 1 112 ? 116.700 72.916 116.604 1.00 168.77 112 ASN A O 1
ATOM 938 N N . GLU A 1 113 ? 117.950 72.957 118.527 1.00 169.47 113 GLU A N 1
ATOM 939 C CA . GLU A 1 113 ? 119.218 72.576 117.848 1.00 169.47 113 GLU A CA 1
ATOM 940 C C . GLU A 1 113 ? 119.604 73.670 116.847 1.00 169.47 113 GLU A C 1
ATOM 941 O O . GLU A 1 113 ? 119.667 73.370 115.638 1.00 169.47 113 GLU A O 1
ATOM 947 N N . GLY A 1 114 ? 119.850 74.888 117.341 1.00 168.68 114 GLY A N 1
ATOM 948 C CA . GLY A 1 114 ? 120.244 75.993 116.499 1.00 168.68 114 GLY A CA 1
ATOM 949 C C . GLY A 1 114 ? 119.067 76.814 116.023 1.00 168.68 114 GLY A C 1
ATOM 950 O O . GLY A 1 114 ? 118.666 77.766 116.699 1.00 168.68 114 GLY A O 1
ATOM 951 N N . TYR A 1 115 ? 118.601 76.514 114.801 1.00 161.20 115 TYR A N 1
ATOM 952 C CA . TYR A 1 115 ? 117.431 77.068 114.113 1.00 161.20 115 TYR A CA 1
ATOM 953 C C . TYR A 1 115 ? 117.664 78.497 113.633 1.00 161.20 115 TYR A C 1
ATOM 954 O O . TYR A 1 115 ? 116.940 78.987 112.761 1.00 161.20 115 TYR A O 1
ATOM 963 N N . LYS A 1 116 ? 118.749 79.126 114.077 1.00 162.75 116 LYS A N 1
ATOM 964 C CA . LYS A 1 116 ? 119.122 80.421 113.532 1.00 162.75 116 LYS A CA 1
ATOM 965 C C . LYS A 1 116 ? 119.737 80.270 112.153 1.00 162.75 116 LYS A C 1
ATOM 966 O O . LYS A 1 116 ? 119.638 81.183 111.326 1.00 162.75 116 LYS A O 1
ATOM 972 N N . SER A 1 117 ? 120.374 79.138 111.898 1.00 158.09 117 SER A N 1
ATOM 973 C CA . SER A 1 117 ? 120.773 78.761 110.550 1.00 158.09 117 SER A CA 1
ATOM 974 C C . SER A 1 117 ? 119.738 77.819 109.940 1.00 158.09 117 SER A C 1
ATOM 975 O O . SER A 1 117 ? 120.010 76.669 109.613 1.00 158.09 117 SER A O 1
ATOM 978 N N . LEU A 1 118 ? 118.520 78.336 109.800 1.00 155.82 118 LEU A N 1
ATOM 979 C CA . LEU A 1 118 ? 117.486 77.676 109.014 1.00 155.82 118 LEU A CA 1
ATOM 980 C C . LEU A 1 118 ? 116.931 78.514 107.879 1.00 155.82 118 LEU A C 1
ATOM 981 O O . LEU A 1 118 ? 116.313 77.943 106.978 1.00 155.82 118 LEU A O 1
ATOM 986 N N . PHE A 1 119 ? 117.139 79.833 107.869 1.00 149.89 119 PHE A N 1
ATOM 987 C CA . PHE A 1 119 ? 116.721 80.660 106.743 1.00 149.89 119 PHE A CA 1
ATOM 988 C C . PHE A 1 119 ? 117.792 81.660 106.320 1.00 149.89 119 PHE A C 1
ATOM 989 O O . PHE A 1 119 ? 117.498 82.595 105.579 1.00 149.89 119 PHE A O 1
ATOM 997 N N . LYS A 1 120 ? 119.013 81.500 106.772 1.00 150.45 120 LYS A N 1
ATOM 998 C CA . LYS A 1 120 ? 120.101 82.341 106.326 1.00 150.45 120 LYS A CA 1
ATOM 999 C C . LYS A 1 120 ? 120.753 81.736 105.088 1.00 150.45 120 LYS A C 1
ATOM 1000 O O . LYS A 1 120 ? 120.165 80.915 104.382 1.00 150.45 120 LYS A O 1
ATOM 1006 N N . LYS A 1 121 ? 121.973 82.181 104.799 1.00 155.98 121 LYS A N 1
ATOM 1007 C CA . LYS A 1 121 ? 122.632 81.852 103.540 1.00 155.98 121 LYS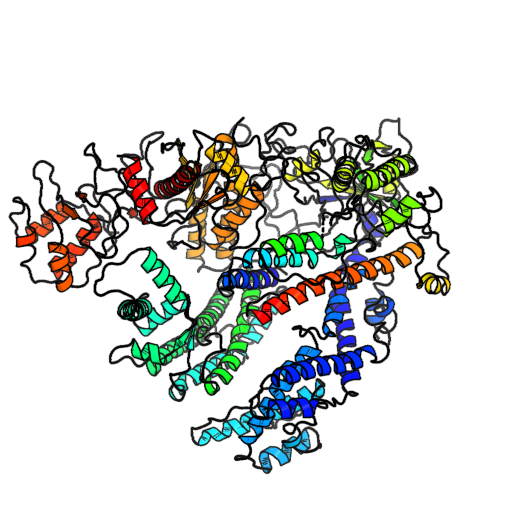 A CA 1
ATOM 1008 C C . LYS A 1 121 ? 123.144 80.416 103.500 1.00 155.98 121 LYS A C 1
ATOM 1009 O O . LYS A 1 121 ? 123.079 79.769 102.449 1.00 155.98 121 LYS A O 1
ATOM 1015 N N . ASP A 1 122 ? 123.612 79.879 104.625 1.00 163.30 122 ASP A N 1
ATOM 1016 C CA . ASP A 1 122 ? 124.339 78.614 104.601 1.00 163.30 122 ASP A CA 1
ATOM 1017 C C . ASP A 1 122 ? 123.444 77.391 104.461 1.00 163.30 122 ASP A C 1
ATOM 1018 O O . ASP A 1 122 ? 123.949 76.267 104.528 1.00 163.30 122 ASP A O 1
ATOM 1023 N N . ILE A 1 123 ? 122.139 77.575 104.284 1.00 161.04 123 ILE A N 1
ATOM 1024 C CA . ILE A 1 123 ? 121.226 76.445 104.191 1.00 161.04 123 ILE A CA 1
ATOM 1025 C C . ILE A 1 123 ? 121.321 75.820 102.819 1.00 161.04 123 ILE A C 1
ATOM 1026 O O . ILE A 1 123 ? 121.263 74.590 102.687 1.00 161.04 123 ILE A O 1
ATOM 1031 N N . ILE A 1 124 ? 121.612 76.626 101.811 1.00 159.80 124 ILE A N 1
ATOM 1032 C CA . ILE A 1 124 ? 121.896 76.070 100.502 1.00 159.80 124 ILE A CA 1
ATOM 1033 C C . ILE A 1 124 ? 123.304 75.489 100.457 1.00 159.80 124 ILE A C 1
ATOM 1034 O O . ILE A 1 124 ? 123.666 74.789 99.506 1.00 159.80 124 ILE A O 1
ATOM 1039 N N . GLU A 1 125 ? 124.115 75.757 101.481 1.00 162.43 125 GLU A N 1
ATOM 1040 C CA . GLU A 1 125 ? 125.537 75.462 101.401 1.00 162.43 125 GLU A CA 1
ATOM 1041 C C . GLU A 1 125 ? 125.925 74.219 102.174 1.00 162.43 125 GLU A C 1
ATOM 1042 O O . GLU A 1 125 ? 126.626 73.358 101.640 1.00 162.43 125 GLU A O 1
ATOM 1048 N N . THR A 1 126 ? 125.505 74.116 103.424 1.00 165.93 126 THR A N 1
ATOM 1049 C CA . THR A 1 126 ? 126.231 73.310 104.388 1.00 165.93 126 THR A CA 1
ATOM 1050 C C . THR A 1 126 ? 125.437 72.120 104.898 1.00 165.93 126 THR A C 1
ATOM 1051 O O . THR A 1 126 ? 125.897 70.981 104.785 1.00 165.93 126 THR A O 1
ATOM 1055 N N . ILE A 1 127 ? 124.257 72.350 105.462 1.00 169.50 127 ILE A N 1
ATOM 1056 C CA . ILE A 1 127 ? 123.529 71.276 106.127 1.00 169.50 127 ILE A CA 1
ATOM 1057 C C . ILE A 1 127 ? 122.859 70.356 105.120 1.00 169.50 127 ILE A C 1
ATOM 1058 O O . ILE A 1 127 ? 122.908 69.132 105.254 1.00 169.50 127 ILE A O 1
ATOM 1063 N N . LEU A 1 128 ? 122.233 70.942 104.119 1.00 168.20 128 LEU A N 1
ATOM 1064 C CA . LEU A 1 128 ? 121.516 70.256 103.050 1.00 168.20 128 LEU A CA 1
ATOM 1065 C C . LEU A 1 128 ? 122.328 69.319 102.154 1.00 168.20 128 LEU A C 1
ATOM 1066 O O . LEU A 1 128 ? 121.721 68.445 101.523 1.00 168.20 128 LEU A O 1
ATOM 1071 N N . PRO A 1 129 ? 123.660 69.473 101.993 1.00 170.74 129 PRO A N 1
ATOM 1072 C CA . PRO A 1 129 ? 124.427 68.350 101.443 1.00 170.74 129 PRO A CA 1
ATOM 1073 C C . PRO A 1 129 ? 124.342 67.063 102.248 1.00 170.74 129 PRO A C 1
ATOM 1074 O O . PRO A 1 129 ? 123.942 66.027 101.708 1.00 170.74 129 PRO A O 1
ATOM 1078 N N . GLU A 1 130 ? 124.714 67.099 103.526 1.00 168.28 130 GLU A N 1
ATOM 1079 C CA . GLU A 1 130 ? 124.730 65.854 104.281 1.00 168.28 130 GLU A CA 1
ATOM 1080 C C . GLU A 1 130 ? 123.328 65.420 104.677 1.00 168.28 130 GLU A C 1
ATOM 1081 O O . GLU A 1 130 ? 123.028 64.222 104.642 1.00 168.28 130 GLU A O 1
ATOM 1087 N N . LYS A 1 135 ? 124.052 61.816 97.260 1.00 168.03 135 LYS A N 1
ATOM 1088 C CA . LYS A 1 135 ? 123.550 61.409 95.955 1.00 168.03 135 LYS A CA 1
ATOM 1089 C C . LYS A 1 135 ? 124.078 62.322 94.866 1.00 168.03 135 LYS A C 1
ATOM 1090 O O . LYS A 1 135 ? 125.154 62.899 94.990 1.00 168.03 135 LYS A O 1
ATOM 1096 N N . ASP A 1 136 ? 123.312 62.435 93.789 1.00 168.94 136 ASP A N 1
ATOM 1097 C CA . ASP A 1 136 ? 123.604 63.354 92.701 1.00 168.94 136 ASP A CA 1
ATOM 1098 C C . ASP A 1 136 ? 122.977 64.723 92.905 1.00 168.94 136 ASP A C 1
ATOM 1099 O O . ASP A 1 136 ? 123.172 65.612 92.073 1.00 168.94 136 ASP A O 1
ATOM 1104 N N . GLU A 1 137 ? 122.250 64.911 94.006 1.00 169.44 137 GLU A N 1
ATOM 1105 C CA . GLU A 1 137 ? 121.638 66.189 94.338 1.00 169.44 137 GLU A CA 1
ATOM 1106 C C . GLU A 1 137 ? 122.632 67.198 94.894 1.00 169.44 137 GLU A C 1
ATOM 1107 O O . GLU A 1 137 ? 122.235 68.337 95.170 1.00 169.44 137 GLU A O 1
ATOM 1113 N N . ILE A 1 138 ? 123.894 66.806 95.084 1.00 169.84 138 ILE A N 1
ATOM 1114 C CA . ILE A 1 138 ? 124.892 67.727 95.610 1.00 169.84 138 ILE A CA 1
ATOM 1115 C C . ILE A 1 138 ? 125.184 68.830 94.604 1.00 169.84 138 ILE A C 1
ATOM 1116 O O . ILE A 1 138 ? 125.357 69.991 94.986 1.00 169.84 138 ILE A O 1
ATOM 1121 N N . ALA A 1 139 ? 125.173 68.518 93.309 1.00 168.49 139 ALA A N 1
ATOM 1122 C CA . ALA A 1 139 ? 125.297 69.579 92.321 1.00 168.49 139 ALA A CA 1
ATOM 1123 C C . ALA A 1 139 ? 124.005 70.372 92.193 1.00 168.49 139 ALA A C 1
ATOM 1124 O O . ALA A 1 139 ? 124.051 71.561 91.857 1.00 168.49 139 ALA A O 1
ATOM 1126 N N . LEU A 1 140 ? 122.860 69.729 92.461 1.00 165.86 140 LEU A N 1
ATOM 1127 C CA . LEU A 1 140 ? 121.567 70.406 92.401 1.00 165.86 140 LEU A CA 1
ATOM 1128 C C . LEU A 1 140 ? 121.492 71.517 93.427 1.00 165.86 140 LEU A C 1
ATOM 1129 O O . LEU A 1 140 ? 121.209 72.670 93.089 1.00 165.86 140 LEU A O 1
ATOM 1134 N N . VAL A 1 141 ? 121.779 71.195 94.686 1.00 163.02 141 VAL A N 1
ATOM 1135 C CA . VAL A 1 141 ? 121.836 72.241 95.695 1.00 163.02 141 VAL A CA 1
ATOM 1136 C C . VAL A 1 141 ? 123.100 73.079 95.526 1.00 163.02 141 VAL A C 1
ATOM 1137 O O . VAL A 1 141 ? 123.142 74.233 95.968 1.00 163.02 141 VAL A O 1
ATOM 1141 N N . ASN A 1 142 ? 124.114 72.560 94.835 1.00 163.50 142 ASN A N 1
ATOM 1142 C CA . ASN A 1 142 ? 125.333 73.307 94.582 1.00 163.50 142 ASN A CA 1
ATOM 1143 C C . ASN A 1 142 ? 125.266 74.096 93.288 1.00 163.50 142 ASN A C 1
ATOM 1144 O O . ASN A 1 142 ? 126.251 74.736 92.909 1.00 163.50 142 ASN A O 1
ATOM 1149 N N . SER A 1 143 ? 124.127 74.074 92.606 1.00 155.80 143 SER A N 1
ATOM 1150 C CA . SER A 1 143 ? 123.982 74.865 91.394 1.00 155.80 143 SER A CA 1
ATOM 1151 C C . SER A 1 143 ? 123.820 76.350 91.675 1.00 155.80 143 SER A C 1
ATOM 1152 O O . SER A 1 143 ? 123.956 77.158 90.752 1.00 155.80 143 SER A O 1
ATOM 1155 N N . PHE A 1 144 ? 123.555 76.731 92.913 1.00 147.50 144 PHE A N 1
ATOM 1156 C CA . PHE A 1 144 ? 123.313 78.117 93.275 1.00 147.50 144 PHE A CA 1
ATOM 1157 C C . PHE A 1 144 ? 124.413 78.641 94.180 1.00 147.50 144 PHE A C 1
ATOM 1158 O O . PHE A 1 144 ? 124.146 79.357 95.143 1.00 147.50 144 PHE A O 1
ATOM 1166 N N . ASN A 1 145 ? 125.663 78.282 93.885 1.00 154.02 145 ASN A N 1
ATOM 1167 C CA . ASN A 1 145 ? 126.752 78.553 94.818 1.00 154.02 145 ASN A CA 1
ATOM 1168 C C . ASN A 1 145 ? 127.058 80.041 94.932 1.00 154.02 145 ASN A C 1
ATOM 1169 O O . ASN A 1 145 ? 127.393 80.519 96.020 1.00 154.02 145 ASN A O 1
ATOM 1174 N N . GLY A 1 146 ? 126.936 80.787 93.841 1.00 141.83 146 GLY A N 1
ATOM 1175 C CA . GLY A 1 146 ? 127.106 82.220 93.882 1.00 141.83 146 GLY A CA 1
ATOM 1176 C C . GLY A 1 146 ? 125.824 83.003 93.808 1.00 141.83 146 GLY A C 1
ATOM 1177 O O . GLY A 1 146 ? 125.842 84.155 93.371 1.00 141.83 146 GLY A O 1
ATOM 1178 N N . PHE A 1 147 ? 124.707 82.418 94.220 1.00 132.23 147 PHE A N 1
ATOM 1179 C CA . PHE A 1 147 ? 123.406 83.004 93.928 1.00 132.23 147 PHE A CA 1
ATOM 1180 C C . PHE A 1 147 ? 122.417 82.504 94.972 1.00 132.23 147 PHE A C 1
ATOM 1181 O O . PHE A 1 147 ? 121.892 81.399 94.850 1.00 132.23 147 PHE A O 1
ATOM 1189 N N . THR A 1 148 ? 122.152 83.318 95.982 1.00 127.54 148 THR A N 1
ATOM 1190 C CA . THR A 1 148 ? 121.370 82.844 97.107 1.00 127.54 148 THR A CA 1
ATOM 1191 C C . THR A 1 148 ? 120.032 83.531 97.262 1.00 127.54 148 THR A C 1
ATOM 1192 O O . THR A 1 148 ? 119.100 82.916 97.783 1.00 127.54 148 THR A O 1
ATOM 1196 N N . THR A 1 149 ? 119.914 84.777 96.821 1.00 122.49 149 THR A N 1
ATOM 1197 C CA . THR A 1 149 ? 118.822 85.635 97.246 1.00 122.49 149 THR A CA 1
ATOM 1198 C C . THR A 1 149 ? 117.476 85.253 96.658 1.00 122.49 149 THR A C 1
ATOM 1199 O O . THR A 1 149 ? 116.454 85.687 97.193 1.00 122.49 149 THR A O 1
ATOM 1203 N N . ALA A 1 150 ? 117.432 84.421 95.615 1.00 129.89 150 ALA A N 1
ATOM 1204 C CA . ALA A 1 150 ? 116.149 83.999 95.064 1.00 129.89 150 ALA A CA 1
ATOM 1205 C C . ALA A 1 150 ? 115.379 83.076 95.996 1.00 129.89 150 ALA A C 1
ATOM 1206 O O . ALA A 1 150 ? 114.206 82.795 95.732 1.00 129.89 150 ALA A O 1
ATOM 1208 N N . PHE A 1 151 ? 116.000 82.595 97.065 1.00 136.67 151 PHE A N 1
ATOM 1209 C CA . PHE A 1 151 ? 115.287 81.826 98.062 1.00 136.67 151 PHE A CA 1
ATOM 1210 C C . PHE A 1 151 ? 114.573 82.691 99.077 1.00 136.67 151 PHE A C 1
ATOM 1211 O O . PHE A 1 151 ? 113.910 82.140 99.959 1.00 136.67 151 PHE A O 1
ATOM 1219 N N . THR A 1 152 ? 114.680 84.012 98.984 1.00 131.10 152 THR A N 1
ATOM 1220 C CA . THR A 1 152 ? 114.101 84.824 100.038 1.00 131.10 152 THR A CA 1
ATOM 1221 C C . THR A 1 152 ? 112.593 84.943 99.927 1.00 131.10 152 THR A C 1
ATOM 1222 O O . THR A 1 152 ? 111.960 85.416 100.873 1.00 131.10 152 THR A O 1
ATOM 1226 N N . GLY A 1 153 ? 112.003 84.505 98.821 1.00 133.79 153 GLY A N 1
ATOM 1227 C CA . GLY A 1 153 ? 110.571 84.376 98.691 1.00 133.79 153 GLY A CA 1
ATOM 1228 C C . GLY A 1 153 ? 110.052 83.084 99.260 1.00 133.79 153 GLY A C 1
ATOM 1229 O O . GLY A 1 153 ? 108.861 82.783 99.147 1.00 133.79 153 GLY A O 1
ATOM 1230 N N . PHE A 1 154 ? 110.929 82.319 99.871 1.00 140.62 154 PHE A N 1
ATOM 1231 C CA . PHE A 1 154 ? 110.667 81.037 100.485 1.00 140.62 154 PHE A CA 1
ATOM 1232 C C . PHE A 1 154 ? 111.072 81.019 101.939 1.00 140.62 154 PHE A C 1
ATOM 1233 O O . PHE A 1 154 ? 110.354 80.466 102.775 1.00 140.62 154 PHE A O 1
ATOM 1241 N N . PHE A 1 155 ? 112.206 81.642 102.253 1.00 139.95 155 PHE A N 1
ATOM 1242 C CA . PHE A 1 155 ? 112.712 81.705 103.616 1.00 139.95 155 PHE A CA 1
ATOM 1243 C C . PHE A 1 155 ? 111.878 82.601 104.506 1.00 139.95 155 PHE A C 1
ATOM 1244 O O . PHE A 1 155 ? 112.066 82.579 105.723 1.00 139.95 155 PHE A O 1
ATOM 1252 N N . ASP A 1 156 ? 111.007 83.418 103.934 1.00 142.44 156 ASP A N 1
ATOM 1253 C CA . ASP A 1 156 ? 110.079 84.190 104.741 1.00 142.44 156 ASP A CA 1
ATOM 1254 C C . ASP A 1 156 ? 108.843 83.373 105.094 1.00 142.44 156 ASP A C 1
ATOM 1255 O O . ASP A 1 156 ? 108.421 83.336 106.255 1.00 142.44 156 ASP A O 1
ATOM 1260 N N . ASN A 1 157 ? 108.267 82.687 104.112 1.00 144.32 157 ASN A N 1
ATOM 1261 C CA . ASN A 1 157 ? 107.025 81.980 104.367 1.00 144.32 157 ASN A CA 1
ATOM 1262 C C . ASN A 1 157 ? 107.258 80.719 105.178 1.00 144.32 157 ASN A C 1
ATOM 1263 O O . ASN A 1 157 ? 106.461 80.391 106.065 1.00 144.32 157 ASN A O 1
ATOM 1268 N N . ARG A 1 158 ? 108.362 80.017 104.925 1.00 145.40 158 ARG A N 1
ATOM 1269 C CA . ARG A 1 158 ? 108.668 78.870 105.766 1.00 145.40 158 ARG A CA 1
ATOM 1270 C C . ARG A 1 158 ? 109.138 79.291 107.150 1.00 145.40 158 ARG A C 1
ATOM 1271 O O . ARG A 1 158 ? 109.125 78.468 108.065 1.00 145.40 158 ARG A O 1
ATOM 1279 N N . GLU A 1 159 ? 109.550 80.544 107.331 1.00 149.18 159 GLU A N 1
ATOM 1280 C CA . GLU A 1 159 ? 109.693 81.045 108.688 1.00 149.18 159 GLU A CA 1
ATOM 1281 C C . GLU A 1 159 ? 108.336 81.264 109.313 1.00 149.18 159 GLU A C 1
ATOM 1282 O O . GLU A 1 159 ? 108.120 80.907 110.474 1.00 149.18 159 GLU A O 1
ATOM 1288 N N . ASN A 1 160 ? 107.403 81.835 108.554 1.00 150.44 160 ASN A N 1
ATOM 1289 C CA . ASN A 1 160 ? 106.074 82.103 109.092 1.00 150.44 160 ASN A CA 1
ATOM 1290 C C . ASN A 1 160 ? 105.269 80.837 109.339 1.00 150.44 160 ASN A C 1
ATOM 1291 O O . ASN A 1 160 ? 104.209 80.909 109.965 1.00 150.44 160 ASN A O 1
ATOM 1296 N N . MET A 1 161 ? 105.730 79.699 108.842 1.00 164.74 161 MET A N 1
ATOM 1297 C CA . MET A 1 161 ? 105.252 78.409 109.328 1.00 164.74 161 MET A CA 1
ATOM 1298 C C . MET A 1 161 ? 105.530 78.199 110.820 1.00 164.74 161 MET A C 1
ATOM 1299 O O . MET A 1 161 ? 104.776 77.505 111.487 1.00 164.74 161 MET A O 1
ATOM 1304 N N . PHE A 1 162 ? 106.605 78.785 111.352 1.00 154.09 162 PHE A N 1
ATOM 1305 C CA . PHE A 1 162 ? 107.005 78.548 112.734 1.00 154.09 162 PHE A CA 1
ATOM 1306 C C . PHE A 1 162 ? 106.626 79.692 113.657 1.00 154.09 162 PHE A C 1
ATOM 1307 O O . PHE A 1 162 ? 107.348 79.970 114.615 1.00 154.09 162 PHE A O 1
ATOM 1315 N N . SER A 1 163 ? 105.537 80.386 113.383 1.00 159.97 163 SER A N 1
ATOM 1316 C CA . SER A 1 163 ? 105.189 81.549 114.184 1.00 159.97 163 SER A CA 1
ATOM 1317 C C . SER A 1 163 ? 104.190 81.166 115.271 1.00 159.97 163 SER A C 1
ATOM 1318 O O . SER A 1 163 ? 103.958 79.989 115.557 1.00 159.97 163 SER A O 1
ATOM 1321 N N . GLU A 1 164 ? 103.599 82.186 115.902 1.00 166.10 164 GLU A N 1
ATOM 1322 C CA . GLU A 1 164 ? 102.548 82.002 116.893 1.00 166.10 164 GLU A CA 1
ATOM 1323 C C . GLU A 1 164 ? 101.430 83.016 116.700 1.00 166.10 164 GLU A C 1
ATOM 1324 O O . GLU A 1 164 ? 100.682 83.292 117.642 1.00 166.10 164 GLU A O 1
ATOM 1330 N N . GLU A 1 165 ? 101.275 83.549 115.494 1.00 155.91 165 GLU A N 1
ATOM 1331 C CA . GLU A 1 165 ? 100.318 84.601 115.199 1.00 155.91 165 GLU A CA 1
ATOM 1332 C C . GLU A 1 165 ? 98.915 84.037 114.947 1.00 155.91 165 GLU A C 1
ATOM 1333 O O . GLU A 1 165 ? 98.005 84.785 114.578 1.00 155.91 165 GLU A O 1
ATOM 1339 N N . ALA A 1 166 ? 98.721 82.739 115.208 1.00 161.88 166 ALA A N 1
ATOM 1340 C CA . ALA A 1 166 ? 97.508 81.977 114.876 1.00 161.88 166 ALA A CA 1
ATOM 1341 C C . ALA A 1 166 ? 97.182 82.058 113.387 1.00 161.88 166 ALA A C 1
ATOM 1342 O O . ALA A 1 166 ? 96.018 82.096 112.989 1.00 161.88 166 ALA A O 1
ATOM 1344 N N . LYS A 1 167 ? 98.220 82.060 112.558 1.00 156.69 167 LYS A N 1
ATOM 1345 C CA . LYS A 1 167 ? 98.016 82.106 111.124 1.00 156.69 167 LYS A CA 1
ATOM 1346 C C . LYS A 1 167 ? 97.617 80.730 110.606 1.00 156.69 167 LYS A C 1
ATOM 1347 O O . LYS A 1 167 ? 97.673 79.730 111.320 1.00 156.69 167 LYS A O 1
ATOM 1353 N N . SER A 1 168 ? 97.209 80.687 109.339 1.00 158.61 168 SER A N 1
ATOM 1354 C CA . SER A 1 168 ? 96.606 79.476 108.797 1.00 158.61 168 SER A CA 1
ATOM 1355 C C . SER A 1 168 ? 97.641 78.391 108.563 1.00 158.61 168 SER A C 1
ATOM 1356 O O . SER A 1 168 ? 97.553 77.300 109.133 1.00 158.61 168 SER A O 1
ATOM 1359 N N . THR A 1 169 ? 98.643 78.674 107.744 1.00 165.74 169 THR A N 1
ATOM 1360 C CA . THR A 1 169 ? 99.580 77.633 107.347 1.00 165.74 169 THR A CA 1
ATOM 1361 C C . THR A 1 169 ? 100.561 77.246 108.440 1.00 165.74 169 THR A C 1
ATOM 1362 O O . THR A 1 169 ? 101.326 76.300 108.241 1.00 165.74 169 THR A O 1
ATOM 1366 N N . SER A 1 170 ? 100.557 77.934 109.574 1.00 166.98 170 SER A N 1
ATOM 1367 C CA . SER A 1 170 ? 101.581 77.733 110.581 1.00 166.98 170 SER A CA 1
ATOM 1368 C C . SER A 1 170 ? 101.358 76.430 111.335 1.00 166.98 170 SER A C 1
ATOM 1369 O O . SER A 1 170 ? 100.280 75.836 111.305 1.00 166.98 170 SER A O 1
ATOM 1372 N N . ILE A 1 171 ? 102.418 75.981 112.001 1.00 170.48 171 ILE A N 1
ATOM 1373 C CA . ILE A 1 171 ? 102.357 74.746 112.767 1.00 170.48 171 ILE A CA 1
ATOM 1374 C C . ILE A 1 171 ? 101.532 74.945 114.022 1.00 170.48 171 ILE A C 1
ATOM 1375 O O . ILE A 1 171 ? 100.661 74.127 114.346 1.00 170.48 171 ILE A O 1
ATOM 1380 N N . ALA A 1 172 ? 101.781 76.053 114.720 1.00 179.67 172 ALA A N 1
ATOM 1381 C CA . ALA A 1 172 ? 101.339 76.211 116.098 1.00 179.67 172 ALA A CA 1
ATOM 1382 C C . ALA A 1 172 ? 99.831 76.336 116.182 1.00 179.67 172 ALA A C 1
ATOM 1383 O O . ALA A 1 172 ? 99.193 75.689 117.024 1.00 179.67 172 ALA A O 1
ATOM 1385 N N . PHE A 1 173 ? 99.248 77.140 115.292 1.00 180.45 173 PHE A N 1
ATOM 1386 C CA . PHE A 1 173 ? 97.805 77.323 115.285 1.00 180.45 173 PHE A CA 1
ATOM 1387 C C . PHE A 1 173 ? 97.091 76.027 114.972 1.00 180.45 173 PHE A C 1
ATOM 1388 O O . PHE A 1 173 ? 96.068 75.720 115.591 1.00 180.45 173 PHE A O 1
ATOM 1396 N N . ARG A 1 174 ? 97.634 75.250 114.034 1.00 186.74 174 ARG A N 1
ATOM 1397 C CA . ARG A 1 174 ? 97.094 73.932 113.736 1.00 186.74 174 ARG A CA 1
ATOM 1398 C C . ARG A 1 174 ? 97.118 73.052 114.972 1.00 186.74 174 ARG A C 1
ATOM 1399 O O . ARG A 1 174 ? 96.067 72.721 115.529 1.00 186.74 174 ARG A O 1
ATOM 1407 N N . CYS A 1 175 ? 98.312 72.796 115.497 1.00 189.43 175 CYS A N 1
ATOM 1408 C CA . CYS A 1 175 ? 98.474 71.778 116.521 1.00 189.43 175 CYS A CA 1
ATOM 1409 C C . CYS A 1 175 ? 97.936 72.194 117.879 1.00 189.43 175 CYS A C 1
ATOM 1410 O O . CYS A 1 175 ? 97.924 71.365 118.790 1.00 189.43 175 CYS A O 1
ATOM 1413 N N . ILE A 1 176 ? 97.503 73.439 118.057 1.00 191.44 176 ILE A N 1
ATOM 1414 C CA . ILE A 1 176 ? 96.878 73.824 119.305 1.00 191.44 176 ILE A CA 1
ATOM 1415 C C . ILE A 1 176 ? 95.386 74.124 119.160 1.00 191.44 176 ILE A C 1
ATOM 1416 O O . ILE A 1 176 ? 94.611 73.778 120.058 1.00 191.44 176 ILE A O 1
ATOM 1421 N N . ASN A 1 177 ? 94.936 74.722 118.057 1.00 194.06 177 ASN A N 1
ATOM 1422 C CA . ASN A 1 177 ? 93.548 75.152 117.963 1.00 194.06 177 ASN A CA 1
ATOM 1423 C C . ASN A 1 177 ? 92.756 74.452 116.869 1.00 194.06 177 ASN A C 1
ATOM 1424 O O . ASN A 1 177 ? 91.619 74.849 116.601 1.00 194.06 177 ASN A O 1
ATOM 1429 N N . GLU A 1 178 ? 93.316 73.455 116.200 1.00 194.49 178 GLU A N 1
ATOM 1430 C CA . GLU A 1 178 ? 92.488 72.577 115.397 1.00 194.49 178 GLU A CA 1
ATOM 1431 C C . GLU A 1 178 ? 92.640 71.133 115.832 1.00 194.49 178 GLU A C 1
ATOM 1432 O O . GLU A 1 178 ? 91.634 70.452 116.068 1.00 194.49 178 GLU A O 1
ATOM 1438 N N . ASN A 1 179 ? 93.877 70.673 116.023 1.00 198.90 179 ASN A N 1
ATOM 1439 C CA . ASN A 1 179 ? 94.101 69.304 116.466 1.00 198.90 179 ASN A CA 1
ATOM 1440 C C . ASN A 1 179 ? 93.597 69.078 117.882 1.00 198.90 179 ASN A C 1
ATOM 1441 O O . ASN A 1 179 ? 92.940 68.072 118.149 1.00 198.90 179 ASN A O 1
ATOM 1446 N N . LEU A 1 180 ? 93.867 70.008 118.794 1.00 201.95 180 LEU A N 1
ATOM 1447 C CA . LEU A 1 180 ? 93.440 69.803 120.172 1.00 201.95 180 LEU A CA 1
ATOM 1448 C C . LEU A 1 180 ? 91.937 69.971 120.326 1.00 201.95 180 LEU A C 1
ATOM 1449 O O . LEU A 1 180 ? 91.311 69.244 121.103 1.00 201.95 180 LEU A O 1
ATOM 1454 N N . THR A 1 181 ? 91.330 70.900 119.591 1.00 203.65 181 THR A N 1
ATOM 1455 C CA . THR A 1 181 ? 89.881 71.007 119.674 1.00 203.65 181 THR A CA 1
ATOM 1456 C C . THR A 1 181 ? 89.171 69.928 118.873 1.00 203.65 181 THR A C 1
ATOM 1457 O O . THR A 1 181 ? 87.944 69.826 118.956 1.00 203.65 181 THR A O 1
ATOM 1461 N N . ARG A 1 182 ? 89.893 69.151 118.071 1.00 203.61 182 ARG A N 1
ATOM 1462 C CA . ARG A 1 182 ? 89.301 67.912 117.601 1.00 203.61 182 ARG A CA 1
ATOM 1463 C C . ARG A 1 182 ? 89.539 66.777 118.589 1.00 203.61 182 ARG A C 1
ATOM 1464 O O . ARG A 1 182 ? 88.676 65.910 118.770 1.00 203.61 182 ARG A O 1
ATOM 1472 N N . TYR A 1 183 ? 90.688 66.796 119.257 1.00 205.28 183 TYR A N 1
ATOM 1473 C CA . TYR A 1 183 ? 91.058 65.710 120.150 1.00 205.28 183 TYR A CA 1
ATOM 1474 C C . TYR A 1 183 ? 90.188 65.686 121.391 1.00 205.28 183 TYR A C 1
ATOM 1475 O O . TYR A 1 183 ? 89.745 64.622 121.820 1.00 205.28 183 TYR A O 1
ATOM 1484 N N . ILE A 1 184 ? 89.932 66.848 121.983 1.00 211.79 184 ILE A N 1
ATOM 1485 C CA . ILE A 1 184 ? 89.118 66.864 123.189 1.00 211.79 184 ILE A CA 1
ATOM 1486 C C . ILE A 1 184 ? 87.648 66.672 122.842 1.00 211.79 184 ILE A C 1
ATOM 1487 O O . ILE A 1 184 ? 86.871 66.164 123.660 1.00 211.79 184 ILE A O 1
ATOM 1492 N N . SER A 1 185 ? 87.255 67.019 121.614 1.00 212.19 185 SER A N 1
ATOM 1493 C CA . SER A 1 185 ? 85.921 66.677 121.145 1.00 212.19 185 SER A CA 1
ATOM 1494 C C . SER A 1 185 ? 85.769 65.173 121.027 1.00 212.19 185 SER A C 1
ATOM 1495 O O . SER A 1 185 ? 84.762 64.608 121.459 1.00 212.19 185 SER A O 1
ATOM 1498 N N . ASN A 1 186 ? 86.779 64.503 120.482 1.00 216.63 186 ASN A N 1
ATOM 1499 C CA . ASN A 1 186 ? 86.745 63.048 120.445 1.00 216.63 186 ASN A CA 1
ATOM 1500 C C . ASN A 1 186 ? 86.862 62.441 121.836 1.00 216.63 186 ASN A C 1
ATOM 1501 O O . ASN A 1 186 ? 86.316 61.364 122.084 1.00 216.63 186 ASN A O 1
ATOM 1506 N N . MET A 1 187 ? 87.532 63.126 122.753 1.00 224.19 187 MET A N 1
ATOM 1507 C CA . MET A 1 187 ? 87.625 62.710 124.146 1.00 224.19 187 MET A CA 1
ATOM 1508 C C . MET A 1 187 ? 86.264 62.710 124.837 1.00 224.19 187 MET A C 1
ATOM 1509 O O . MET A 1 187 ? 85.923 61.780 125.569 1.00 224.19 187 MET A O 1
ATOM 1514 N N . ASP A 1 188 ? 85.481 63.757 124.584 1.00 222.22 188 ASP A N 1
ATOM 1515 C CA . ASP A 1 188 ? 84.129 63.798 125.133 1.00 222.22 188 ASP A CA 1
ATOM 1516 C C . ASP A 1 188 ? 83.212 62.804 124.431 1.00 222.22 188 ASP A C 1
ATOM 1517 O O . ASP A 1 188 ? 82.416 62.123 125.081 1.00 222.22 188 ASP A O 1
ATOM 1522 N N . ILE A 1 189 ? 83.329 62.682 123.105 1.00 222.79 189 ILE A N 1
ATOM 1523 C CA . ILE A 1 189 ? 82.486 61.758 122.344 1.00 222.79 189 ILE A CA 1
ATOM 1524 C C . ILE A 1 189 ? 82.902 60.304 122.550 1.00 222.79 189 ILE A C 1
ATOM 1525 O O . ILE A 1 189 ? 82.146 59.380 122.214 1.00 222.79 189 ILE A O 1
ATOM 1530 N N . PHE A 1 190 ? 84.049 60.072 123.186 1.00 225.58 190 PHE A N 1
ATOM 1531 C CA . PHE A 1 190 ? 84.387 58.738 123.660 1.00 225.58 190 PHE A CA 1
ATOM 1532 C C . PHE A 1 190 ? 83.426 58.252 124.736 1.00 225.58 190 PHE A C 1
ATOM 1533 O O . PHE A 1 190 ? 83.307 57.044 124.951 1.00 225.58 190 PHE A O 1
ATOM 1541 N N . GLU A 1 191 ? 82.729 59.165 125.415 1.00 227.34 191 GLU A N 1
ATOM 1542 C CA . GLU A 1 191 ? 81.733 58.755 126.395 1.00 227.34 191 GLU A CA 1
ATOM 1543 C C . GLU A 1 191 ? 80.522 58.087 125.754 1.00 227.34 191 GLU A C 1
ATOM 1544 O O . GLU A 1 191 ? 79.797 57.365 126.443 1.00 227.34 191 GLU A O 1
ATOM 1550 N N . LYS A 1 192 ? 80.291 58.302 124.458 1.00 226.62 192 LYS A N 1
ATOM 1551 C CA . LYS A 1 192 ? 79.137 57.745 123.766 1.00 226.62 192 LYS A CA 1
ATOM 1552 C C . LYS A 1 192 ? 79.506 56.588 122.842 1.00 226.62 192 LYS A C 1
ATOM 1553 O O . LYS A 1 192 ? 78.766 56.290 121.901 1.00 226.62 192 LYS A O 1
ATOM 1559 N N . VAL A 1 193 ? 80.645 55.945 123.075 1.00 231.65 193 VAL A N 1
ATOM 1560 C CA . VAL A 1 193 ? 80.984 54.696 122.400 1.00 231.65 193 VAL A CA 1
ATOM 1561 C C . VAL A 1 193 ? 81.210 53.560 123.393 1.00 231.65 193 VAL A C 1
ATOM 1562 O O . VAL A 1 193 ? 81.329 52.399 122.979 1.00 231.65 193 VAL A O 1
ATOM 1566 N N . ASP A 1 194 ? 81.189 53.844 124.698 1.00 233.35 194 ASP A N 1
ATOM 1567 C CA . ASP A 1 194 ? 81.446 52.834 125.718 1.00 233.35 194 ASP A CA 1
ATOM 1568 C C . ASP A 1 194 ? 80.357 51.769 125.807 1.00 233.35 194 ASP A C 1
ATOM 1569 O O . ASP A 1 194 ? 80.568 50.743 126.462 1.00 233.35 194 ASP A O 1
ATOM 1574 N N . ALA A 1 195 ? 79.206 51.979 125.170 1.00 234.25 195 ALA A N 1
ATOM 1575 C CA . ALA A 1 195 ? 78.106 51.024 125.218 1.00 234.25 195 ALA A CA 1
ATOM 1576 C C . ALA A 1 195 ? 78.188 49.939 124.150 1.00 234.25 195 ALA A C 1
ATOM 1577 O O . ALA A 1 195 ? 77.326 49.056 124.124 1.00 234.25 195 ALA A O 1
ATOM 1579 N N . ILE A 1 196 ? 79.189 49.980 123.272 1.00 235.73 196 ILE A N 1
ATOM 1580 C CA . ILE A 1 196 ? 79.314 49.037 122.167 1.00 235.73 196 ILE A CA 1
ATOM 1581 C C . ILE A 1 196 ? 80.640 48.275 122.256 1.00 235.73 196 ILE A C 1
ATOM 1582 O O . ILE A 1 196 ? 81.015 47.536 121.336 1.00 235.73 196 ILE A O 1
ATOM 1587 N N . PHE A 1 197 ? 81.320 48.382 123.393 1.00 238.00 197 PHE A N 1
ATOM 1588 C CA . PHE A 1 197 ? 82.696 47.928 123.574 1.00 238.00 197 PHE A CA 1
ATOM 1589 C C . PHE A 1 197 ? 82.768 46.410 123.593 1.00 238.00 197 PHE A C 1
ATOM 1590 O O . PHE A 1 197 ? 82.509 45.775 124.616 1.00 238.00 197 PHE A O 1
ATOM 1598 N N . ASP A 1 198 ? 83.149 45.823 122.464 1.00 242.17 198 ASP A N 1
ATOM 1599 C CA . ASP A 1 198 ? 83.399 44.391 122.374 1.00 242.17 198 ASP A CA 1
ATOM 1600 C C . ASP A 1 198 ? 84.898 44.201 122.178 1.00 242.17 198 ASP A C 1
ATOM 1601 O O . ASP A 1 198 ? 85.453 44.634 121.162 1.00 242.17 198 ASP A O 1
ATOM 1606 N N . LYS A 1 199 ? 85.539 43.535 123.143 1.00 240.44 199 LYS A N 1
ATOM 1607 C CA . LYS A 1 199 ? 86.993 43.429 123.166 1.00 240.44 199 LYS A CA 1
ATOM 1608 C C . LYS A 1 199 ? 87.533 42.547 122.055 1.00 240.44 199 LYS A C 1
ATOM 1609 O O . LYS A 1 199 ? 88.703 42.688 121.690 1.00 240.44 199 LYS A O 1
ATOM 1615 N N . HIS A 1 200 ? 86.707 41.660 121.499 1.00 243.28 200 HIS A N 1
ATOM 1616 C CA . HIS A 1 200 ? 87.134 40.843 120.372 1.00 243.28 200 HIS A CA 1
ATOM 1617 C C . HIS A 1 200 ? 87.328 41.666 119.108 1.00 243.28 200 HIS A C 1
ATOM 1618 O O . HIS A 1 200 ? 88.030 41.224 118.194 1.00 243.28 200 HIS A O 1
ATOM 1625 N N . GLU A 1 201 ? 86.714 42.841 119.036 1.00 241.33 201 GLU A N 1
ATOM 1626 C CA . GLU A 1 201 ? 86.779 43.711 117.871 1.00 241.33 201 GLU A CA 1
ATOM 1627 C C . GLU A 1 201 ? 87.606 44.965 118.097 1.00 241.33 201 GLU A C 1
ATOM 1628 O O . GLU A 1 201 ? 88.279 45.430 117.176 1.00 241.33 201 GLU A O 1
ATOM 1634 N N . VAL A 1 202 ? 87.579 45.527 119.299 1.00 239.19 202 VAL A N 1
ATOM 1635 C CA . VAL A 1 202 ? 88.235 46.802 119.537 1.00 239.19 202 VAL A CA 1
ATOM 1636 C C . VAL A 1 202 ? 89.619 46.649 120.156 1.00 239.19 202 VAL A C 1
ATOM 1637 O O . VAL A 1 202 ? 90.424 47.588 120.078 1.00 239.19 202 VAL A O 1
ATOM 1641 N N . GLN A 1 203 ? 89.934 45.496 120.737 1.00 241.32 203 GLN A N 1
ATOM 1642 C CA . GLN A 1 203 ? 91.134 45.377 121.552 1.00 241.32 203 GLN A CA 1
ATOM 1643 C C . GLN A 1 203 ? 91.980 44.186 121.127 1.00 241.32 203 GLN A C 1
ATOM 1644 O O . GLN A 1 203 ? 93.213 44.227 121.199 1.00 241.32 203 GLN A O 1
ATOM 1650 N N . GLU A 1 204 ? 91.322 43.122 120.669 1.00 242.95 204 GLU A N 1
ATOM 1651 C CA . GLU A 1 204 ? 92.033 41.892 120.355 1.00 242.95 204 GLU A CA 1
ATOM 1652 C C . GLU A 1 204 ? 92.863 41.999 119.083 1.00 242.95 204 GLU A C 1
ATOM 1653 O O . GLU A 1 204 ? 93.730 41.151 118.857 1.00 242.95 204 GLU A O 1
ATOM 1659 N N . ILE A 1 205 ? 92.625 43.009 118.247 1.00 239.57 205 ILE A N 1
ATOM 1660 C CA . ILE A 1 205 ? 93.320 43.141 116.976 1.00 239.57 205 ILE A CA 1
ATOM 1661 C C . ILE A 1 205 ? 94.025 44.486 116.831 1.00 239.57 205 ILE A C 1
ATOM 1662 O O . ILE A 1 205 ? 95.188 44.531 116.406 1.00 239.57 205 ILE A O 1
ATOM 1667 N N . LYS A 1 206 ? 93.355 45.589 117.191 1.00 234.87 206 LYS A N 1
ATOM 1668 C CA . LYS A 1 206 ? 93.904 46.926 116.972 1.00 234.87 206 LYS A CA 1
ATOM 1669 C C . LYS A 1 206 ? 95.139 47.163 117.825 1.00 234.87 206 LYS A C 1
ATOM 1670 O O . LYS A 1 206 ? 96.188 47.577 117.319 1.00 234.87 206 LYS A O 1
ATOM 1676 N N . GLU A 1 207 ? 95.028 46.892 119.122 1.00 236.67 207 GLU A N 1
ATOM 1677 C CA . GLU A 1 207 ? 96.144 47.070 120.034 1.00 236.67 207 GLU A CA 1
ATOM 1678 C C . GLU A 1 207 ? 97.281 46.100 119.755 1.00 236.67 207 GLU A C 1
ATOM 1679 O O . GLU A 1 207 ? 98.420 46.382 120.131 1.00 236.67 207 GLU A O 1
ATOM 1685 N N . LYS A 1 208 ? 97.006 44.982 119.088 1.00 238.56 208 LYS A N 1
ATOM 1686 C CA . LYS A 1 208 ? 98.043 43.995 118.820 1.00 238.56 208 LYS A CA 1
ATOM 1687 C C . LYS A 1 208 ? 98.773 44.250 117.514 1.00 238.56 208 LYS A C 1
ATOM 1688 O O . LYS A 1 208 ? 99.936 43.853 117.382 1.00 238.56 208 LYS A O 1
ATOM 1694 N N . ILE A 1 209 ? 98.129 44.891 116.542 1.00 237.11 209 ILE A N 1
ATOM 1695 C CA . ILE A 1 209 ? 98.771 45.119 115.251 1.00 237.11 209 ILE A CA 1
ATOM 1696 C C . ILE A 1 209 ? 99.085 46.585 114.974 1.00 237.11 209 ILE A C 1
ATOM 1697 O O . ILE A 1 209 ? 99.725 46.874 113.948 1.00 237.11 209 ILE A O 1
ATOM 1702 N N . LEU A 1 210 ? 98.690 47.518 115.843 1.00 228.38 210 LEU A N 1
ATOM 1703 C CA . LEU A 1 210 ? 98.982 48.927 115.602 1.00 228.38 210 LEU A CA 1
ATOM 1704 C C . LEU A 1 210 ? 100.171 49.434 116.406 1.00 228.38 210 LEU A C 1
ATOM 1705 O O . LEU A 1 210 ? 101.131 49.946 115.827 1.00 228.38 210 LEU A O 1
ATOM 1710 N N . ASN A 1 211 ? 100.126 49.312 117.730 1.00 230.59 211 ASN A N 1
ATOM 1711 C CA . ASN A 1 211 ? 101.148 49.958 118.542 1.00 230.59 211 ASN A CA 1
ATOM 1712 C C . ASN A 1 211 ? 101.804 49.023 119.548 1.00 230.59 211 ASN A C 1
ATOM 1713 O O . ASN A 1 211 ? 102.984 49.196 119.872 1.00 230.59 211 ASN A O 1
ATOM 1718 N N . SER A 1 212 ? 101.028 48.052 120.053 1.00 230.72 212 SER A N 1
ATOM 1719 C CA . SER A 1 212 ? 101.327 47.288 121.275 1.00 230.72 212 SER A CA 1
ATOM 1720 C C . SER A 1 212 ? 101.580 48.218 122.461 1.00 230.72 212 SER A C 1
ATOM 1721 O O . SER A 1 212 ? 102.386 47.925 123.345 1.00 230.72 212 SER A O 1
ATOM 1724 N N . ASP A 1 213 ? 100.884 49.348 122.475 1.00 229.45 213 ASP A N 1
ATOM 1725 C CA . ASP A 1 213 ? 101.004 50.355 123.513 1.00 229.45 213 ASP A CA 1
ATOM 1726 C C . ASP A 1 213 ? 99.838 50.166 124.483 1.00 229.45 213 ASP A C 1
ATOM 1727 O O . ASP A 1 213 ? 99.144 49.148 124.449 1.00 229.45 213 ASP A O 1
ATOM 1732 N N . TYR A 1 214 ? 99.616 51.137 125.367 1.00 228.17 214 TYR A N 1
ATOM 1733 C CA . TYR A 1 214 ? 98.425 51.151 126.203 1.00 228.17 214 TYR A CA 1
ATOM 1734 C C . TYR A 1 214 ? 97.190 51.347 125.318 1.00 228.17 214 TYR A C 1
ATOM 1735 O O . TYR A 1 214 ? 97.277 51.839 124.189 1.00 228.17 214 TYR A O 1
ATOM 1744 N N . ASP A 1 215 ? 96.025 50.957 125.833 1.00 228.13 215 ASP A N 1
ATOM 1745 C CA . ASP A 1 215 ? 94.907 50.605 124.964 1.00 228.13 215 ASP A CA 1
ATOM 1746 C C . ASP A 1 215 ? 94.181 51.837 124.418 1.00 228.13 215 ASP A C 1
ATOM 1747 O O . ASP A 1 215 ? 94.639 52.976 124.529 1.00 228.13 215 ASP A O 1
ATOM 1752 N N . VAL A 1 216 ? 93.019 51.581 123.815 1.00 224.15 216 VAL A N 1
ATOM 1753 C CA . VAL A 1 216 ? 92.300 52.553 123.002 1.00 224.15 216 VAL A CA 1
ATOM 1754 C C . VAL A 1 216 ? 91.794 53.719 123.845 1.00 224.15 216 VAL A C 1
ATOM 1755 O O . VAL A 1 216 ? 91.722 54.856 123.362 1.00 224.15 216 VAL A O 1
ATOM 1759 N N . GLU A 1 217 ? 91.536 53.497 125.134 1.00 222.17 217 GLU A N 1
ATOM 1760 C CA . GLU A 1 217 ? 91.150 54.615 125.984 1.00 222.17 217 GLU A CA 1
ATOM 1761 C C . GLU A 1 217 ? 92.302 55.567 126.290 1.00 222.17 217 GLU A C 1
ATOM 1762 O O . GLU A 1 217 ? 92.058 56.628 126.870 1.00 222.17 217 GLU A O 1
ATOM 1768 N N . ASP A 1 218 ? 93.541 55.237 125.919 1.00 218.21 218 ASP A N 1
ATOM 1769 C CA . ASP A 1 218 ? 94.626 56.180 126.158 1.00 218.21 218 ASP A CA 1
ATOM 1770 C C . ASP A 1 218 ? 94.600 57.314 125.148 1.00 218.21 218 ASP A C 1
ATOM 1771 O O . ASP A 1 218 ? 95.032 58.426 125.456 1.00 218.21 218 ASP A O 1
ATOM 1776 N N . PHE A 1 219 ? 94.081 57.028 123.954 1.00 213.79 219 PHE A N 1
ATOM 1777 C CA . PHE A 1 219 ? 94.042 58.053 122.882 1.00 213.79 219 PHE A CA 1
ATOM 1778 C C . PHE A 1 219 ? 92.917 59.051 123.150 1.00 213.79 219 PHE A C 1
ATOM 1779 O O . PHE A 1 219 ? 92.965 60.166 122.597 1.00 213.79 219 PHE A O 1
ATOM 1787 N N . PHE A 1 220 ? 91.927 58.660 123.953 1.00 216.31 220 PHE A N 1
ATOM 1788 C CA . PHE A 1 220 ? 90.811 59.598 124.235 1.00 216.31 220 PHE A CA 1
ATOM 1789 C C . PHE A 1 220 ? 91.060 60.279 125.580 1.00 216.31 220 PHE A C 1
ATOM 1790 O O . PHE A 1 220 ? 90.523 61.377 125.808 1.00 216.31 220 PHE A O 1
ATOM 1798 N N . GLU A 1 221 ? 91.827 59.618 126.448 1.00 214.09 221 GLU A N 1
ATOM 1799 C CA . GLU A 1 221 ? 92.243 60.270 127.715 1.00 214.09 221 GLU A CA 1
ATOM 1800 C C . GLU A 1 221 ? 93.328 61.258 127.278 1.00 214.09 221 GLU A C 1
ATOM 1801 O O . GLU A 1 221 ? 94.137 60.877 126.414 1.00 214.09 221 GLU A O 1
ATOM 1807 N N . GLY A 1 222 ? 93.405 62.445 127.879 1.00 212.38 222 GLY A N 1
ATOM 1808 C CA . GLY A 1 222 ? 94.315 63.407 127.299 1.00 212.38 222 GLY A CA 1
ATOM 1809 C C . GLY A 1 222 ? 95.702 63.400 127.900 1.00 212.38 222 GLY A C 1
ATOM 1810 O O . GLY A 1 222 ? 96.019 64.308 128.665 1.00 212.38 222 GLY A O 1
ATOM 1811 N N . GLU A 1 223 ? 96.517 62.373 127.637 1.00 207.06 223 GLU A N 1
ATOM 1812 C CA . GLU A 1 223 ? 97.940 62.484 127.940 1.00 207.06 223 GLU A CA 1
ATOM 1813 C C . GLU A 1 223 ? 98.791 61.744 126.914 1.00 207.06 223 GLU A C 1
ATOM 1814 O O . GLU A 1 223 ? 99.961 61.441 127.168 1.00 207.06 223 GLU A O 1
ATOM 1820 N N . PHE A 1 224 ? 98.228 61.445 125.753 1.00 206.52 224 PHE A N 1
ATOM 1821 C CA . PHE A 1 224 ? 99.040 61.115 124.589 1.00 206.52 224 PHE A CA 1
ATOM 1822 C C . PHE A 1 224 ? 98.793 62.104 123.466 1.00 206.52 224 PHE A C 1
ATOM 1823 O O . PHE A 1 224 ? 99.017 61.792 122.297 1.00 206.52 224 PHE A O 1
ATOM 1831 N N . PHE A 1 225 ? 98.345 63.311 123.814 1.00 200.52 225 PHE A N 1
ATOM 1832 C CA . PHE A 1 225 ? 98.350 64.395 122.844 1.00 200.52 225 PHE A CA 1
ATOM 1833 C C . PHE A 1 225 ? 99.773 64.751 122.441 1.00 200.52 225 PHE A C 1
ATOM 1834 O O . PHE A 1 225 ? 100.036 65.043 121.268 1.00 200.52 225 PHE A O 1
ATOM 1842 N N . ASN A 1 226 ? 100.710 64.659 123.383 1.00 198.56 226 ASN A N 1
ATOM 1843 C CA . ASN A 1 226 ? 102.113 64.864 123.057 1.00 198.56 226 ASN A CA 1
ATOM 1844 C C . ASN A 1 226 ? 102.680 63.721 122.225 1.00 198.56 226 ASN A C 1
ATOM 1845 O O . ASN A 1 226 ? 103.716 63.893 121.576 1.00 198.56 226 ASN A O 1
ATOM 1850 N N . PHE A 1 227 ? 102.048 62.548 122.244 1.00 198.08 227 PHE A N 1
ATOM 1851 C CA . PHE A 1 227 ? 102.471 61.484 121.340 1.00 198.08 227 PHE A CA 1
ATOM 1852 C C . PHE A 1 227 ? 101.823 61.617 119.969 1.00 198.08 227 PHE A C 1
ATOM 1853 O O . PHE A 1 227 ? 102.431 61.260 118.956 1.00 198.08 227 PHE A O 1
ATOM 1861 N N . VAL A 1 228 ? 100.595 62.130 119.916 1.00 201.31 228 VAL A N 1
ATOM 1862 C CA . VAL A 1 228 ? 99.891 62.285 118.656 1.00 201.31 228 VAL A CA 1
ATOM 1863 C C . VAL A 1 228 ? 100.282 63.571 117.945 1.00 201.31 228 VAL A C 1
ATOM 1864 O O . VAL A 1 228 ? 99.861 63.789 116.802 1.00 201.31 228 VAL A O 1
ATOM 1868 N N . LEU A 1 229 ? 101.077 64.435 118.595 1.00 195.81 229 LEU A N 1
ATOM 1869 C CA . LEU A 1 229 ? 101.505 65.692 117.977 1.00 195.81 229 LEU A CA 1
ATOM 1870 C C . LEU A 1 229 ? 102.299 65.473 116.691 1.00 195.81 229 LEU A C 1
ATOM 1871 O O . LEU A 1 229 ? 102.161 66.244 115.734 1.00 195.81 229 LEU A O 1
ATOM 1876 N N . THR A 1 230 ? 103.111 64.420 116.637 1.00 197.17 230 THR A N 1
ATOM 1877 C CA . THR A 1 230 ? 103.828 64.107 115.412 1.00 197.17 230 THR A CA 1
ATOM 1878 C C . THR A 1 230 ? 102.888 63.540 114.354 1.00 197.17 230 THR A C 1
ATOM 1879 O O . THR A 1 230 ? 101.772 63.090 114.639 1.00 197.17 230 THR A O 1
ATOM 1883 N N . GLN A 1 231 ? 103.359 63.557 113.105 1.00 200.94 231 GLN A N 1
ATOM 1884 C CA . GLN A 1 231 ? 102.536 63.012 112.036 1.00 200.94 231 GLN A CA 1
ATOM 1885 C C . GLN A 1 231 ? 102.476 61.493 112.093 1.00 200.94 231 GLN A C 1
ATOM 1886 O O . GLN A 1 231 ? 101.515 60.907 111.590 1.00 200.94 231 GLN A O 1
ATOM 1892 N N . GLU A 1 232 ? 103.444 60.849 112.747 1.00 200.55 232 GLU A N 1
ATOM 1893 C CA . GLU A 1 232 ? 103.337 59.419 113.013 1.00 200.55 232 GLU A CA 1
ATOM 1894 C C . GLU A 1 232 ? 102.209 59.128 113.994 1.00 200.55 232 GLU A C 1
ATOM 1895 O O . GLU A 1 232 ? 101.471 58.146 113.836 1.00 200.55 232 GLU A O 1
ATOM 1901 N N . GLY A 1 233 ? 102.044 59.992 114.995 1.00 202.47 233 GLY A N 1
ATOM 1902 C CA . GLY A 1 233 ? 100.936 59.839 115.922 1.00 202.47 233 GLY A CA 1
ATOM 1903 C C . GLY A 1 233 ? 99.596 60.112 115.271 1.00 202.47 233 GLY A C 1
ATOM 1904 O O . GLY A 1 233 ? 98.606 59.440 115.567 1.00 202.47 233 GLY A O 1
ATOM 1905 N N . ILE A 1 234 ? 99.549 61.093 114.369 1.00 202.26 234 ILE A N 1
ATOM 1906 C CA . ILE A 1 234 ? 98.327 61.318 113.600 1.00 202.26 234 ILE A CA 1
ATOM 1907 C C . ILE A 1 234 ? 98.054 60.137 112.669 1.00 202.26 234 ILE A C 1
ATOM 1908 O O . ILE A 1 234 ? 96.892 59.781 112.431 1.00 202.26 234 ILE A O 1
ATOM 1913 N N . ASP A 1 235 ? 99.108 59.474 112.183 1.00 208.22 235 ASP A N 1
ATOM 1914 C CA . ASP A 1 235 ? 98.937 58.263 111.383 1.00 208.22 235 ASP A CA 1
ATOM 1915 C C . ASP A 1 235 ? 98.314 57.138 112.207 1.00 208.22 235 ASP A C 1
ATOM 1916 O O . ASP A 1 235 ? 97.375 56.476 111.751 1.00 208.22 235 ASP A O 1
ATOM 1921 N N . VAL A 1 236 ? 98.801 56.933 113.433 1.00 206.83 236 VAL A N 1
ATOM 1922 C CA . VAL A 1 236 ? 98.256 55.892 114.309 1.00 206.83 236 VAL A CA 1
ATOM 1923 C C . VAL A 1 236 ? 96.822 56.220 114.727 1.00 206.83 236 VAL A C 1
ATOM 1924 O O . VAL A 1 236 ? 95.957 55.337 114.769 1.00 206.83 236 VAL A O 1
ATOM 1928 N N . TYR A 1 237 ? 96.538 57.500 114.989 1.00 208.33 237 TYR A N 1
ATOM 1929 C CA . TYR A 1 237 ? 95.188 57.938 115.342 1.00 208.33 237 TYR A CA 1
ATOM 1930 C C . TYR A 1 237 ? 94.212 57.735 114.191 1.00 208.33 237 TYR A C 1
ATOM 1931 O O . TYR A 1 237 ? 93.093 57.242 114.388 1.00 208.33 237 TYR A O 1
ATOM 1940 N N . ASN A 1 238 ? 94.603 58.113 112.982 1.00 211.18 238 ASN A N 1
ATOM 1941 C CA . ASN A 1 238 ? 93.711 57.882 111.863 1.00 211.18 238 ASN A CA 1
ATOM 1942 C C . ASN A 1 238 ? 93.675 56.421 111.449 1.00 211.18 238 ASN A C 1
ATOM 1943 O O . ASN A 1 238 ? 92.736 56.009 110.759 1.00 211.18 238 ASN A O 1
ATOM 1948 N N . ALA A 1 239 ? 94.646 55.624 111.893 1.00 216.51 239 ALA A N 1
ATOM 1949 C CA . ALA A 1 239 ? 94.522 54.179 111.765 1.00 216.51 239 ALA A CA 1
ATOM 1950 C C . ALA A 1 239 ? 93.474 53.625 112.725 1.00 216.51 239 ALA A C 1
ATOM 1951 O O . ALA A 1 239 ? 92.693 52.747 112.345 1.00 216.51 239 ALA A O 1
ATOM 1953 N N . ILE A 1 240 ? 93.426 54.126 113.966 1.00 216.37 240 ILE A N 1
ATOM 1954 C CA . ILE A 1 240 ? 92.397 53.614 114.870 1.00 216.37 240 ILE A CA 1
ATOM 1955 C C . ILE A 1 240 ? 91.027 54.149 114.502 1.00 216.37 240 ILE A C 1
ATOM 1956 O O . ILE A 1 240 ? 90.019 53.559 114.899 1.00 216.37 240 ILE A O 1
ATOM 1961 N N . ILE A 1 241 ? 90.947 55.243 113.752 1.00 217.22 241 ILE A N 1
ATOM 1962 C CA . ILE A 1 241 ? 89.635 55.656 113.277 1.00 217.22 241 ILE A CA 1
ATOM 1963 C C . ILE A 1 241 ? 89.233 54.849 112.052 1.00 217.22 241 ILE A C 1
ATOM 1964 O O . ILE A 1 241 ? 88.185 54.196 112.043 1.00 217.22 241 ILE A O 1
ATOM 1969 N N . GLY A 1 242 ? 90.060 54.861 111.011 1.00 220.70 242 GLY A N 1
ATOM 1970 C CA . GLY A 1 242 ? 89.662 54.270 109.748 1.00 220.70 242 GLY A CA 1
ATOM 1971 C C . GLY A 1 242 ? 89.926 52.786 109.599 1.00 220.70 242 GLY A C 1
ATOM 1972 O O . GLY A 1 242 ? 89.086 52.051 109.071 1.00 220.70 242 GLY A O 1
ATOM 1973 N N . GLY A 1 243 ? 91.092 52.331 110.038 1.00 226.87 243 GLY A N 1
ATOM 1974 C CA . GLY A 1 243 ? 91.420 50.930 109.906 1.00 226.87 243 GLY A CA 1
ATOM 1975 C C . GLY A 1 243 ? 92.603 50.659 109.005 1.00 226.87 243 GLY A C 1
ATOM 1976 O O . GLY A 1 243 ? 92.547 50.894 107.796 1.00 226.87 243 GLY A O 1
ATOM 1977 N N . PHE A 1 244 ? 93.681 50.151 109.592 1.00 234.26 244 PHE A N 1
ATOM 1978 C CA . PHE A 1 244 ? 94.881 49.838 108.842 1.00 234.26 244 PHE A CA 1
ATOM 1979 C C . PHE A 1 244 ? 94.685 48.556 108.035 1.00 234.26 244 PHE A C 1
ATOM 1980 O O . PHE A 1 244 ? 93.782 47.758 108.288 1.00 234.26 244 PHE A O 1
ATOM 1988 N N . VAL A 1 245 ? 95.542 48.379 107.034 1.00 239.41 245 VAL A N 1
ATOM 1989 C CA . VAL A 1 245 ? 95.564 47.178 106.221 1.00 239.41 245 VAL A CA 1
ATOM 1990 C C . VAL A 1 245 ? 96.706 46.241 106.617 1.00 239.41 245 VAL A C 1
ATOM 1991 O O . VAL A 1 245 ? 96.546 45.017 106.520 1.00 239.41 245 VAL A O 1
ATOM 1995 N N . THR A 1 246 ? 97.800 46.794 107.167 1.00 243.07 246 THR A N 1
ATOM 1996 C CA . THR A 1 246 ? 99.098 46.148 107.470 1.00 243.07 246 THR A CA 1
ATOM 1997 C C . THR A 1 246 ? 99.534 45.141 106.402 1.00 243.07 246 THR A C 1
ATOM 1998 O O . THR A 1 246 ? 99.965 44.020 106.688 1.00 243.07 246 THR A O 1
ATOM 2002 N N . GLU A 1 247 ? 99.501 45.620 105.145 1.00 244.84 247 GLU A N 1
ATOM 2003 C CA . GLU A 1 247 ? 99.818 44.938 103.882 1.00 244.84 247 GLU A CA 1
ATOM 2004 C C . GLU A 1 247 ? 99.311 43.500 103.809 1.00 244.84 247 GLU A C 1
ATOM 2005 O O . GLU A 1 247 ? 99.954 42.630 103.217 1.00 244.84 247 GLU A O 1
ATOM 2011 N N . SER A 1 248 ? 98.135 43.259 104.379 1.00 243.36 248 SER A N 1
ATOM 2012 C CA . SER A 1 248 ? 97.499 41.955 104.380 1.00 243.36 248 SER A CA 1
ATOM 2013 C C . SER A 1 248 ? 96.022 42.154 104.098 1.00 243.36 248 SER A C 1
ATOM 2014 O O . SER A 1 248 ? 95.464 43.216 104.380 1.00 243.36 248 SER A O 1
ATOM 2017 N N . GLY A 1 249 ? 95.378 41.112 103.584 1.00 245.01 249 GLY A N 1
ATOM 2018 C CA . GLY A 1 249 ? 94.022 41.250 103.087 1.00 245.01 249 GLY A CA 1
ATOM 2019 C C . GLY A 1 249 ? 92.934 41.212 104.140 1.00 245.01 249 GLY A C 1
ATOM 2020 O O . GLY A 1 249 ? 91.786 40.881 103.834 1.00 245.01 249 GLY A O 1
ATOM 2021 N N . GLU A 1 250 ? 93.273 41.555 105.381 1.00 243.13 250 GLU A N 1
ATOM 2022 C CA . GLU A 1 250 ? 92.290 41.517 106.452 1.00 243.13 250 GLU A CA 1
ATOM 2023 C C . GLU A 1 250 ? 91.312 42.680 106.353 1.00 243.13 250 GLU A C 1
ATOM 2024 O O . GLU A 1 250 ? 90.115 42.490 106.600 1.00 243.13 250 GLU A O 1
ATOM 2030 N N . LYS A 1 251 ? 91.804 43.861 105.956 1.00 239.70 251 LYS A N 1
ATOM 2031 C CA . LYS A 1 251 ? 91.076 45.138 105.964 1.00 239.70 251 LYS A CA 1
ATOM 2032 C C . LYS A 1 251 ? 90.489 45.409 107.346 1.00 239.70 251 LYS A C 1
ATOM 2033 O O . LYS A 1 251 ? 89.274 45.449 107.545 1.00 239.70 251 LYS A O 1
ATOM 2039 N N . ILE A 1 252 ? 91.404 45.580 108.300 1.00 235.46 252 ILE A N 1
ATOM 2040 C CA . ILE A 1 252 ? 91.082 45.543 109.719 1.00 235.46 252 ILE A CA 1
ATOM 2041 C C . ILE A 1 252 ? 90.198 46.724 110.083 1.00 235.46 252 ILE A C 1
ATOM 2042 O O . ILE A 1 252 ? 90.398 47.844 109.602 1.00 235.46 252 ILE A O 1
ATOM 2047 N N . LYS A 1 253 ? 89.189 46.459 110.906 1.00 235.41 253 LYS A N 1
ATOM 2048 C CA . LYS A 1 253 ? 88.095 47.380 111.154 1.00 235.41 253 LYS A CA 1
ATOM 2049 C C . LYS A 1 253 ? 88.562 48.601 111.945 1.00 235.41 253 LYS A C 1
ATOM 2050 O O . LYS A 1 253 ? 89.678 48.655 112.466 1.00 235.41 253 LYS A O 1
ATOM 2056 N N . GLY A 1 254 ? 87.683 49.602 112.013 1.00 233.97 254 GLY A N 1
ATOM 2057 C CA . GLY A 1 254 ? 87.986 50.845 112.688 1.00 233.97 254 GLY A CA 1
ATOM 2058 C C . GLY A 1 254 ? 86.805 51.330 113.502 1.00 233.97 254 GLY A C 1
ATOM 2059 O O . GLY A 1 254 ? 85.714 50.758 113.452 1.00 233.97 254 GLY A O 1
ATOM 2060 N N . LEU A 1 255 ? 87.044 52.414 114.245 1.00 230.76 255 LEU A N 1
ATOM 2061 C CA . LEU A 1 255 ? 86.024 52.938 115.146 1.00 230.76 255 LEU A CA 1
ATOM 2062 C C . LEU A 1 255 ? 84.873 53.570 114.388 1.00 230.76 255 LEU A C 1
ATOM 2063 O O . LEU A 1 255 ? 83.748 53.602 114.897 1.00 230.76 255 LEU A O 1
ATOM 2068 N N . ASN A 1 256 ? 85.126 54.045 113.167 1.00 234.48 256 ASN A N 1
ATOM 2069 C CA . ASN A 1 256 ? 84.037 54.500 112.311 1.00 234.48 256 ASN A CA 1
ATOM 2070 C C . ASN A 1 256 ? 83.113 53.350 111.944 1.00 234.48 256 ASN A C 1
ATOM 2071 O O . ASN A 1 256 ? 81.890 53.506 111.930 1.00 234.48 256 ASN A O 1
ATOM 2076 N N . GLU A 1 257 ? 83.672 52.175 111.687 1.00 240.12 257 GLU A N 1
ATOM 2077 C CA . GLU A 1 257 ? 82.822 51.048 111.342 1.00 240.12 257 GLU A CA 1
ATOM 2078 C C . GLU A 1 257 ? 82.140 50.486 112.585 1.00 240.12 257 GLU A C 1
ATOM 2079 O O . GLU A 1 257 ? 80.998 50.016 112.513 1.00 240.12 257 GLU A O 1
ATOM 2085 N N . TYR A 1 258 ? 82.810 50.546 113.743 1.00 239.30 258 TYR A N 1
ATOM 2086 C CA . TYR A 1 258 ? 82.181 50.068 114.974 1.00 239.30 258 TYR A CA 1
ATOM 2087 C C . TYR A 1 258 ? 81.056 50.983 115.419 1.00 239.30 258 TYR A C 1
ATOM 2088 O O . TYR A 1 258 ? 80.088 50.517 116.023 1.00 239.30 258 TYR A O 1
ATOM 2097 N N . ILE A 1 259 ? 81.152 52.280 115.135 1.00 240.93 259 ILE A N 1
ATOM 2098 C CA . ILE A 1 259 ? 80.012 53.133 115.418 1.00 240.93 259 ILE A CA 1
ATOM 2099 C C . ILE A 1 259 ? 79.001 53.052 114.279 1.00 240.93 259 ILE A C 1
ATOM 2100 O O . ILE A 1 259 ? 77.816 53.312 114.494 1.00 240.93 259 ILE A O 1
ATOM 2105 N N . ASN A 1 260 ? 79.419 52.625 113.086 1.00 242.74 260 ASN A N 1
ATOM 2106 C CA . ASN A 1 260 ? 78.463 52.432 112.004 1.00 242.74 260 ASN A CA 1
ATOM 2107 C C . ASN A 1 260 ? 77.610 51.190 112.217 1.00 242.74 260 ASN A C 1
ATOM 2108 O O . ASN A 1 260 ? 76.484 51.122 111.714 1.00 242.74 260 ASN A O 1
ATOM 2113 N N . LEU A 1 261 ? 78.125 50.203 112.954 1.00 241.63 261 LEU A N 1
ATOM 2114 C CA . LEU A 1 261 ? 77.343 49.006 113.258 1.00 241.63 261 LEU A CA 1
ATOM 2115 C C . LEU A 1 261 ? 76.195 49.284 114.215 1.00 241.63 261 LEU A C 1
ATOM 2116 O O . LEU A 1 261 ? 75.273 48.468 114.303 1.00 241.63 261 LEU A O 1
ATOM 2121 N N . TYR A 1 262 ? 76.240 50.405 114.938 1.00 245.75 262 TYR A N 1
ATOM 2122 C CA . TYR A 1 262 ? 75.239 50.701 115.952 1.00 245.75 262 TYR A CA 1
ATOM 2123 C C . TYR A 1 262 ? 73.871 51.003 115.359 1.00 245.75 262 TYR A C 1
ATOM 2124 O O . TYR A 1 262 ? 72.860 50.758 116.022 1.00 245.75 262 TYR A O 1
ATOM 2133 N N . ASN A 1 263 ? 73.805 51.490 114.119 1.00 245.78 263 ASN A N 1
ATOM 2134 C CA . ASN A 1 263 ? 72.528 51.770 113.479 1.00 245.78 263 ASN A CA 1
ATOM 2135 C C . ASN A 1 263 ? 71.922 50.540 112.813 1.00 245.78 263 ASN A C 1
ATOM 2136 O O . ASN A 1 263 ? 71.068 50.683 111.931 1.00 245.78 263 ASN A O 1
ATOM 2141 N N . GLN A 1 264 ? 72.360 49.350 113.237 1.00 247.68 264 GLN A N 1
ATOM 2142 C CA . GLN A 1 264 ? 71.674 48.084 112.860 1.00 247.68 264 GLN A CA 1
ATOM 2143 C C . GLN A 1 264 ? 70.258 48.084 113.447 1.00 247.68 264 GLN A C 1
ATOM 2144 O O . GLN A 1 264 ? 69.355 47.496 112.819 1.00 247.68 264 GLN A O 1
ATOM 2150 N N . LYS A 1 265 ? 70.086 48.725 114.607 1.00 246.92 265 LYS A N 1
ATOM 2151 C CA . LYS A 1 265 ? 68.777 48.924 115.216 1.00 246.92 265 LYS A CA 1
ATOM 2152 C C . LYS A 1 265 ? 68.084 50.178 114.696 1.00 246.92 265 LYS A C 1
ATOM 2153 O O . LYS A 1 265 ? 67.291 50.788 115.428 1.00 246.92 265 LYS A O 1
ATOM 2159 N N . THR A 1 266 ? 68.371 50.559 113.439 1.00 247.87 266 THR A N 1
ATOM 2160 C CA . THR A 1 266 ? 67.978 51.760 112.688 1.00 247.87 266 THR A CA 1
ATOM 2161 C C . THR A 1 266 ? 67.944 53.040 113.520 1.00 247.87 266 THR A C 1
ATOM 2162 O O . THR A 1 266 ? 67.045 53.873 113.365 1.00 247.87 266 THR A O 1
ATOM 2166 N N . LYS A 1 267 ? 68.949 53.222 114.375 1.00 244.35 267 LYS A N 1
ATOM 2167 C CA . LYS A 1 267 ? 69.115 54.471 115.114 1.00 244.35 267 LYS A CA 1
ATOM 2168 C C . LYS A 1 267 ? 70.601 54.610 115.406 1.00 244.35 267 LYS A C 1
ATOM 2169 O O . LYS A 1 267 ? 71.132 53.905 116.267 1.00 244.35 267 LYS A O 1
ATOM 2175 N N . GLN A 1 268 ? 71.273 55.492 114.673 1.00 245.63 268 GLN A N 1
ATOM 2176 C CA . GLN A 1 268 ? 72.658 55.765 115.037 1.00 245.63 268 GLN A CA 1
ATOM 2177 C C . GLN A 1 268 ? 72.708 56.794 116.157 1.00 245.63 268 GLN A C 1
ATOM 2178 O O . GLN A 1 268 ? 72.916 56.441 117.321 1.00 245.63 268 GLN A O 1
ATOM 2184 N N . LYS A 1 269 ? 72.513 58.066 115.793 1.00 245.15 269 LYS A N 1
ATOM 2185 C CA . LYS A 1 269 ? 72.381 59.160 116.792 1.00 245.15 269 LYS A CA 1
ATOM 2186 C C . LYS A 1 269 ? 73.595 59.137 117.728 1.00 245.15 269 LYS A C 1
ATOM 2187 O O . LYS A 1 269 ? 73.415 59.401 118.934 1.00 245.15 269 LYS A O 1
ATOM 2193 N N . LEU A 1 270 ? 74.778 58.832 117.186 1.00 241.36 270 LEU A N 1
ATOM 2194 C CA . LEU A 1 270 ? 76.025 58.972 117.933 1.00 241.36 270 LEU A CA 1
ATOM 2195 C C . LEU A 1 270 ? 77.097 59.451 116.967 1.00 241.36 270 LEU A C 1
ATOM 2196 O O . LEU A 1 270 ? 77.389 58.751 115.975 1.00 241.36 270 LEU A O 1
ATOM 2201 N N . PRO A 1 271 ? 77.714 60.609 117.210 1.00 236.53 271 PRO A N 1
ATOM 2202 C CA . PRO A 1 271 ? 78.679 61.147 116.245 1.00 236.53 271 PRO A CA 1
ATOM 2203 C C . PRO A 1 271 ? 79.984 60.370 116.266 1.00 236.53 271 PRO A C 1
ATOM 2204 O O . PRO A 1 271 ? 80.443 59.912 117.313 1.00 236.53 271 PRO A O 1
ATOM 2208 N N . LYS A 1 272 ? 80.573 60.216 115.088 1.00 227.04 272 LYS A N 1
ATOM 2209 C CA . LYS A 1 272 ? 81.779 59.423 114.959 1.00 227.04 272 LYS A CA 1
ATOM 2210 C C . LYS A 1 272 ? 83.005 60.257 115.319 1.00 227.04 272 LYS A C 1
ATOM 2211 O O . LYS A 1 272 ? 82.921 61.461 115.575 1.00 227.04 272 LYS A O 1
ATOM 2217 N N . PHE A 1 273 ? 84.158 59.598 115.344 1.00 220.06 273 PHE A N 1
ATOM 2218 C CA . PHE A 1 273 ? 85.404 60.273 115.674 1.00 220.06 273 PHE A CA 1
ATOM 2219 C C . PHE A 1 273 ? 85.998 60.878 114.410 1.00 220.06 273 PHE A C 1
ATOM 2220 O O . PHE A 1 273 ? 86.336 60.156 113.467 1.00 220.06 273 PHE A O 1
ATOM 2228 N N . LYS A 1 274 ? 86.113 62.203 114.389 1.00 209.76 274 LYS A N 1
ATOM 2229 C CA . LYS A 1 274 ? 86.586 62.917 113.212 1.00 209.76 274 LYS A CA 1
ATOM 2230 C C . LYS A 1 274 ? 88.091 62.726 113.048 1.00 209.76 274 LYS A C 1
ATOM 2231 O O . LYS A 1 274 ? 88.835 62.808 114.026 1.00 209.76 274 LYS A O 1
ATOM 2237 N N . PRO A 1 275 ? 88.557 62.472 111.831 1.00 203.58 275 PRO A N 1
ATOM 2238 C CA . PRO A 1 275 ? 89.981 62.194 111.626 1.00 203.58 275 PRO A CA 1
ATOM 2239 C C . PRO A 1 275 ? 90.843 63.429 111.820 1.00 203.58 275 PRO A C 1
ATOM 2240 O O . PRO A 1 275 ? 90.400 64.559 111.614 1.00 203.58 275 PRO A O 1
ATOM 2244 N N . LEU A 1 276 ? 92.096 63.202 112.214 1.00 200.43 276 LEU A N 1
ATOM 2245 C CA . LEU A 1 276 ? 92.985 64.297 112.581 1.00 200.43 276 LEU A CA 1
ATOM 2246 C C . LEU A 1 276 ? 93.775 64.840 111.396 1.00 200.43 276 LEU A C 1
ATOM 2247 O O . LEU A 1 276 ? 94.204 64.087 110.517 1.00 200.43 276 LEU A O 1
ATOM 2252 N N . TYR A 1 277 ? 93.969 66.163 111.399 1.00 200.71 277 TYR A N 1
ATOM 2253 C CA . TYR A 1 277 ? 94.828 66.861 110.445 1.00 200.71 277 TYR A CA 1
ATOM 2254 C C . TYR A 1 277 ? 96.270 66.403 110.623 1.00 200.71 277 TYR A C 1
ATOM 2255 O O . TYR A 1 277 ? 96.777 66.361 111.746 1.00 200.71 277 TYR A O 1
ATOM 2264 N N . LYS A 1 278 ? 96.947 66.080 109.530 1.00 195.79 278 LYS A N 1
ATOM 2265 C CA . LYS A 1 278 ? 98.369 65.798 109.615 1.00 195.79 278 LYS A CA 1
ATOM 2266 C C . LYS A 1 278 ? 99.168 67.085 109.469 1.00 195.79 278 LYS A C 1
ATOM 2267 O O . LYS A 1 278 ? 98.618 68.150 109.183 1.00 195.79 278 LYS A O 1
ATOM 2273 N N . GLN A 1 279 ? 100.471 66.990 109.706 1.00 192.88 279 GLN A N 1
ATOM 2274 C CA . GLN A 1 279 ? 101.362 68.135 109.568 1.00 192.88 279 GLN A CA 1
ATOM 2275 C C . GLN A 1 279 ? 102.182 68.009 108.292 1.00 192.88 279 GLN A C 1
ATOM 2276 O O . GLN A 1 279 ? 103.198 67.307 108.274 1.00 192.88 279 GLN A O 1
ATOM 2282 N N . VAL A 1 280 ? 101.735 68.708 107.244 1.00 190.90 280 VAL A N 1
ATOM 2283 C CA . VAL A 1 280 ? 102.412 68.894 105.947 1.00 190.90 280 VAL A CA 1
ATOM 2284 C C . VAL A 1 280 ? 102.933 67.607 105.301 1.00 190.90 280 VAL A C 1
ATOM 2285 O O . VAL A 1 280 ? 102.381 66.527 105.516 1.00 190.90 280 VAL A O 1
ATOM 2289 N N . GLU A 1 292 ? 98.333 68.391 87.952 1.00 165.30 292 GLU A N 1
ATOM 2290 C CA . GLU A 1 292 ? 96.899 68.361 87.680 1.00 165.30 292 GLU A CA 1
ATOM 2291 C C . GLU A 1 292 ? 96.627 68.229 86.185 1.00 165.30 292 GLU A C 1
ATOM 2292 O O . GLU A 1 292 ? 95.475 68.231 85.752 1.00 165.30 292 GLU A O 1
ATOM 2298 N N . GLY A 1 293 ? 97.695 68.117 85.399 1.00 173.34 293 GLY A N 1
ATOM 2299 C CA . GLY A 1 293 ? 97.559 67.959 83.965 1.00 173.34 293 GLY A CA 1
ATOM 2300 C C . GLY A 1 293 ? 98.415 68.923 83.175 1.00 173.34 293 GLY A C 1
ATOM 2301 O O . GLY A 1 293 ? 99.643 68.892 83.279 1.00 173.34 293 GLY A O 1
ATOM 2302 N N . TYR A 1 294 ? 97.773 69.755 82.353 1.00 168.36 294 TYR A N 1
ATOM 2303 C CA . TYR A 1 294 ? 98.290 70.957 81.691 1.00 168.36 294 TYR A CA 1
ATOM 2304 C C . TYR A 1 294 ? 99.534 70.739 80.827 1.00 168.36 294 TYR A C 1
ATOM 2305 O O . TYR A 1 294 ? 100.169 71.716 80.426 1.00 168.36 294 TYR A O 1
ATOM 2314 N N . THR A 1 295 ? 99.926 69.501 80.534 1.00 174.24 295 THR A N 1
ATOM 2315 C CA . THR A 1 295 ? 101.063 69.263 79.652 1.00 174.24 295 THR A CA 1
ATOM 2316 C C . THR A 1 295 ? 100.719 68.436 78.423 1.00 174.24 295 THR A C 1
ATOM 2317 O O . THR A 1 295 ? 100.979 68.874 77.297 1.00 174.24 295 THR A O 1
ATOM 2321 N N . SER A 1 296 ? 100.144 67.248 78.599 1.00 175.63 296 SER A N 1
ATOM 2322 C CA . SER A 1 296 ? 100.023 66.295 77.505 1.00 175.63 296 SER A CA 1
ATOM 2323 C C . SER A 1 296 ? 98.697 65.551 77.586 1.00 175.63 296 SER A C 1
ATOM 2324 O O . SER A 1 296 ? 98.099 65.403 78.656 1.00 175.63 296 SER A O 1
ATOM 2327 N N . ASP A 1 297 ? 98.271 65.050 76.424 1.00 172.52 297 ASP A N 1
ATOM 2328 C CA . ASP A 1 297 ? 96.911 64.551 76.266 1.00 172.52 297 ASP A CA 1
ATOM 2329 C C . ASP A 1 297 ? 96.704 63.225 76.983 1.00 172.52 297 ASP A C 1
ATOM 2330 O O . ASP A 1 297 ? 95.662 63.016 77.618 1.00 172.52 297 ASP A O 1
ATOM 2335 N N . GLU A 1 298 ? 97.679 62.320 76.890 1.00 180.45 298 GLU A N 1
ATOM 2336 C CA . GLU A 1 298 ? 97.580 61.049 77.598 1.00 180.45 298 GLU A CA 1
ATOM 2337 C C . GLU A 1 298 ? 97.567 61.264 79.101 1.00 180.45 298 GLU A C 1
ATOM 2338 O O . GLU A 1 298 ? 96.795 60.620 79.823 1.00 180.45 298 GLU A O 1
ATOM 2344 N N . GLU A 1 299 ? 98.377 62.210 79.576 1.00 180.36 299 GLU A N 1
ATOM 2345 C CA . GLU A 1 299 ? 98.426 62.528 80.998 1.00 180.36 299 GLU A CA 1
ATOM 2346 C C . GLU A 1 299 ? 97.109 63.112 81.486 1.00 180.36 299 GLU A C 1
ATOM 2347 O O . GLU A 1 299 ? 96.614 62.727 82.555 1.00 180.36 299 GLU A O 1
ATOM 2353 N N . VAL A 1 300 ? 96.517 64.026 80.713 1.00 176.93 300 VAL A N 1
ATOM 2354 C CA . VAL A 1 300 ? 95.303 64.654 81.210 1.00 176.93 300 VAL A CA 1
ATOM 2355 C C . VAL A 1 300 ? 94.139 63.679 81.138 1.00 176.93 300 VAL A C 1
ATOM 2356 O O . VAL A 1 300 ? 93.275 63.677 82.025 1.00 176.93 300 VAL A O 1
ATOM 2360 N N . LEU A 1 301 ? 94.137 62.783 80.147 1.00 177.78 301 LEU A N 1
ATOM 2361 C CA . LEU A 1 301 ? 93.082 61.781 80.093 1.00 177.78 301 LEU A CA 1
ATOM 2362 C C . LEU A 1 301 ? 93.224 60.784 81.230 1.00 177.78 301 LEU A C 1
ATOM 2363 O O . LEU A 1 301 ? 92.222 60.358 81.815 1.00 177.78 301 LEU A O 1
ATOM 2368 N N . GLU A 1 302 ? 94.461 60.450 81.598 1.00 184.53 302 GLU A N 1
ATOM 2369 C CA . GLU A 1 302 ? 94.652 59.509 82.692 1.00 184.53 302 GLU A CA 1
ATOM 2370 C C . GLU A 1 302 ? 94.288 60.130 84.031 1.00 184.53 302 GLU A C 1
ATOM 2371 O O . GLU A 1 302 ? 93.717 59.448 84.888 1.00 184.53 302 GLU A O 1
ATOM 2377 N N . VAL A 1 303 ? 94.586 61.419 84.229 1.00 182.08 303 VAL A N 1
ATOM 2378 C CA . VAL A 1 303 ? 94.244 62.005 85.523 1.00 182.08 303 VAL A CA 1
ATOM 2379 C C . VAL A 1 303 ? 92.743 62.247 85.596 1.00 182.08 303 VAL A C 1
ATOM 2380 O O . VAL A 1 303 ? 92.140 62.119 86.670 1.00 182.08 303 VAL A O 1
ATOM 2384 N N . PHE A 1 304 ? 92.097 62.489 84.456 1.00 178.63 304 PHE A N 1
ATOM 2385 C CA . PHE A 1 304 ? 90.650 62.606 84.471 1.00 178.63 304 PHE A CA 1
ATOM 2386 C C . PHE A 1 304 ? 89.995 61.259 84.735 1.00 178.63 304 PHE A C 1
ATOM 2387 O O . PHE A 1 304 ? 88.978 61.187 85.437 1.00 178.63 304 PHE A O 1
ATOM 2395 N N . ARG A 1 305 ? 90.576 60.183 84.198 1.00 181.13 305 ARG A N 1
ATOM 2396 C CA . ARG A 1 305 ? 90.103 58.846 84.530 1.00 181.13 305 ARG A CA 1
ATOM 2397 C C . ARG A 1 305 ? 90.294 58.554 86.007 1.00 181.13 305 ARG A C 1
ATOM 2398 O O . ARG A 1 305 ? 89.400 57.996 86.654 1.00 181.13 305 ARG A O 1
ATOM 2406 N N . ASN A 1 306 ? 91.440 58.980 86.554 1.00 182.39 306 ASN A N 1
ATOM 2407 C CA . ASN A 1 306 ? 91.751 58.797 87.968 1.00 182.39 306 ASN A CA 1
ATOM 2408 C C . ASN A 1 306 ? 90.753 59.519 88.852 1.00 182.39 306 ASN A C 1
ATOM 2409 O O . ASN A 1 306 ? 90.404 59.033 89.933 1.00 182.39 306 ASN A O 1
ATOM 2414 N N . THR A 1 307 ? 90.274 60.671 88.410 1.00 180.06 307 THR A N 1
ATOM 2415 C CA . THR A 1 307 ? 89.417 61.449 89.283 1.00 180.06 307 THR A CA 1
ATOM 2416 C C . THR A 1 307 ? 87.930 61.244 89.037 1.00 180.06 307 THR A C 1
ATOM 2417 O O . THR A 1 307 ? 87.131 61.640 89.888 1.00 180.06 307 THR A O 1
ATOM 2421 N N . LEU A 1 308 ? 87.519 60.638 87.922 1.00 180.28 308 LEU A N 1
ATOM 2422 C CA . LEU A 1 308 ? 86.083 60.418 87.778 1.00 180.28 308 LEU A CA 1
ATOM 2423 C C . LEU A 1 308 ? 85.706 59.034 87.257 1.00 180.28 308 LEU A C 1
ATOM 2424 O O . LEU A 1 308 ? 84.619 58.878 86.690 1.00 180.28 308 LEU A O 1
ATOM 2429 N N . ASN A 1 309 ? 86.531 58.004 87.469 1.00 179.58 309 ASN A N 1
ATOM 2430 C CA . ASN A 1 309 ? 86.071 56.668 87.095 1.00 179.58 309 ASN A CA 1
ATOM 2431 C C . ASN A 1 309 ? 85.030 56.162 88.099 1.00 179.58 309 ASN A C 1
ATOM 2432 O O . ASN A 1 309 ? 84.728 56.801 89.111 1.00 179.58 309 ASN A O 1
ATOM 2437 N N . LYS A 1 310 ? 84.504 54.968 87.840 1.00 172.08 310 LYS A N 1
ATOM 2438 C CA . LYS A 1 310 ? 83.399 54.447 88.633 1.00 172.08 310 LYS A CA 1
ATOM 2439 C C . LYS A 1 310 ? 83.816 53.931 90.001 1.00 172.08 310 LYS A C 1
ATOM 2440 O O . LYS A 1 310 ? 82.978 53.359 90.702 1.00 172.08 310 LYS A O 1
ATOM 2446 N N . ASN A 1 311 ? 85.082 54.086 90.389 1.00 174.37 311 ASN A N 1
ATOM 2447 C CA . ASN A 1 311 ? 85.510 53.905 91.768 1.00 174.37 311 ASN A CA 1
ATOM 2448 C C . ASN A 1 311 ? 86.324 55.102 92.229 1.00 174.37 311 ASN A C 1
ATOM 2449 O O . ASN A 1 311 ? 87.201 54.971 93.082 1.00 174.37 311 ASN A O 1
ATOM 2454 N N . SER A 1 312 ? 86.054 56.274 91.667 1.00 174.06 312 SER A N 1
ATOM 2455 C CA . SER A 1 312 ? 86.756 57.462 92.114 1.00 174.06 312 SER A CA 1
ATOM 2456 C C . SER A 1 312 ? 86.169 57.970 93.422 1.00 174.06 312 SER A C 1
ATOM 2457 O O . SER A 1 312 ? 85.045 57.636 93.810 1.00 174.06 312 SER A O 1
ATOM 2460 N N . GLU A 1 313 ? 86.958 58.809 94.091 1.00 167.28 313 GLU A N 1
ATOM 2461 C CA . GLU A 1 313 ? 86.586 59.300 95.410 1.00 167.28 313 GLU A CA 1
ATOM 2462 C C . GLU A 1 313 ? 85.427 60.280 95.313 1.00 167.28 313 GLU A C 1
ATOM 2463 O O . GLU A 1 313 ? 84.514 60.258 96.147 1.00 167.28 313 GLU A O 1
ATOM 2469 N N . ILE A 1 314 ? 85.424 61.102 94.264 1.00 169.84 314 ILE A N 1
ATOM 2470 C CA . ILE A 1 314 ? 84.309 62.009 94.007 1.00 169.84 314 ILE A CA 1
ATOM 2471 C C . ILE A 1 314 ? 83.039 61.222 93.714 1.00 169.84 314 ILE A C 1
ATOM 2472 O O . ILE A 1 314 ? 81.957 61.549 94.217 1.00 169.84 314 ILE A O 1
ATOM 2477 N N . PHE A 1 315 ? 83.161 60.138 92.950 1.00 172.92 315 PHE A N 1
ATOM 2478 C CA . PHE A 1 315 ? 81.985 59.350 92.612 1.00 172.92 315 PHE A CA 1
ATOM 2479 C C . PHE A 1 315 ? 81.428 58.624 93.833 1.00 172.92 315 PHE A C 1
ATOM 2480 O O . PHE A 1 315 ? 80.202 58.545 94.015 1.00 172.92 315 PHE A O 1
ATOM 2488 N N . SER A 1 316 ? 82.310 58.130 94.702 1.00 168.75 316 SER A N 1
ATOM 2489 C CA . SER A 1 316 ? 81.844 57.567 95.962 1.00 168.75 316 SER A CA 1
ATOM 2490 C C . SER A 1 316 ? 81.206 58.632 96.840 1.00 168.75 316 SER A C 1
ATOM 2491 O O . SER A 1 316 ? 80.286 58.328 97.606 1.00 168.75 316 SER A O 1
ATOM 2494 N N . SER A 1 317 ? 81.662 59.880 96.723 1.00 166.04 317 SER A N 1
ATOM 2495 C CA . SER A 1 317 ? 81.022 60.957 97.464 1.00 166.04 317 SER A CA 1
ATOM 2496 C C . SER A 1 317 ? 79.613 61.215 96.961 1.00 166.04 317 SER A C 1
ATOM 2497 O O . SER A 1 317 ? 78.713 61.507 97.758 1.00 166.04 317 SER A O 1
ATOM 2500 N N . ILE A 1 318 ? 79.402 61.104 95.646 1.00 167.32 318 ILE A N 1
ATOM 2501 C CA . ILE A 1 318 ? 78.042 61.233 95.118 1.00 167.32 318 ILE A CA 1
ATOM 2502 C C . ILE A 1 318 ? 77.175 60.085 95.613 1.00 167.32 318 ILE A C 1
ATOM 2503 O O . ILE A 1 318 ? 75.984 60.265 95.893 1.00 167.32 318 ILE A O 1
ATOM 2508 N N . LYS A 1 319 ? 77.758 58.892 95.727 1.00 168.08 319 LYS A N 1
ATOM 2509 C CA . LYS A 1 319 ? 76.987 57.752 96.209 1.00 168.08 319 LYS A CA 1
ATOM 2510 C C . LYS A 1 319 ? 76.598 57.918 97.674 1.00 168.08 319 LYS A C 1
ATOM 2511 O O . LYS A 1 319 ? 75.458 57.618 98.063 1.00 168.08 319 LYS A O 1
ATOM 2517 N N . LYS A 1 320 ? 77.521 58.426 98.489 1.00 169.65 320 LYS A N 1
ATOM 2518 C CA . LYS A 1 320 ? 77.197 58.710 99.881 1.00 169.65 320 LYS A CA 1
ATOM 2519 C C . LYS A 1 320 ? 76.130 59.788 99.981 1.00 169.65 320 LYS A C 1
ATOM 2520 O O . LYS A 1 320 ? 75.215 59.685 100.803 1.00 169.65 320 LYS A O 1
ATOM 2526 N N . LEU A 1 321 ? 76.202 60.799 99.110 1.00 167.09 321 LEU A N 1
ATOM 2527 C CA . LEU A 1 321 ? 75.226 61.883 99.144 1.00 167.09 321 LEU A CA 1
ATOM 2528 C C . LEU A 1 321 ? 73.848 61.423 98.696 1.00 167.09 321 LEU A C 1
ATOM 2529 O O . LEU A 1 321 ? 72.831 61.866 99.250 1.00 167.09 321 LEU A O 1
ATOM 2534 N N . GLU A 1 322 ? 73.786 60.530 97.709 1.00 170.65 322 GLU A N 1
ATOM 2535 C CA . GLU A 1 322 ? 72.476 60.071 97.272 1.00 170.65 322 GLU A CA 1
ATOM 2536 C C . GLU A 1 322 ? 71.853 59.131 98.292 1.00 170.65 322 GLU A C 1
ATOM 2537 O O . GLU A 1 322 ? 70.636 59.179 98.499 1.00 170.65 322 GLU A O 1
ATOM 2543 N N . LYS A 1 323 ? 72.659 58.331 98.997 1.00 172.43 323 LYS A N 1
ATOM 2544 C CA . LYS A 1 323 ? 72.053 57.527 100.054 1.00 172.43 323 LYS A CA 1
ATOM 2545 C C . LYS A 1 323 ? 71.687 58.380 101.262 1.00 172.43 323 LYS A C 1
ATOM 2546 O O . LYS A 1 323 ? 70.707 58.077 101.960 1.00 172.43 323 LYS A O 1
ATOM 2552 N N . LEU A 1 324 ? 72.436 59.459 101.496 1.00 170.26 324 LEU A N 1
ATOM 2553 C CA . LEU A 1 324 ? 72.096 60.399 102.555 1.00 170.26 324 LEU A CA 1
ATOM 2554 C C . LEU A 1 324 ? 70.750 61.049 102.291 1.00 170.26 324 LEU A C 1
ATOM 2555 O O . LEU A 1 324 ? 69.870 61.062 103.158 1.00 170.26 324 LEU A O 1
ATOM 2560 N N . PHE A 1 325 ? 70.554 61.555 101.084 1.00 169.21 325 PHE A N 1
ATOM 2561 C CA . PHE A 1 325 ? 69.253 62.124 100.776 1.00 169.21 325 PHE A CA 1
ATOM 2562 C C . PHE A 1 325 ? 68.184 61.076 100.516 1.00 169.21 325 PHE A C 1
ATOM 2563 O O . PHE A 1 325 ? 67.008 61.433 100.428 1.00 169.21 325 PHE A O 1
ATOM 2571 N N . LYS A 1 326 ? 68.551 59.807 100.385 1.00 170.84 326 LYS A N 1
ATOM 2572 C CA . LYS A 1 326 ? 67.540 58.763 100.436 1.00 170.84 326 LYS A CA 1
ATOM 2573 C C . LYS A 1 326 ? 67.003 58.603 101.854 1.00 170.84 326 LYS A C 1
ATOM 2574 O O . LYS A 1 326 ? 65.788 58.617 102.075 1.00 170.84 326 LYS A O 1
ATOM 2580 N N . ASN A 1 327 ? 67.894 58.486 102.835 1.00 176.02 327 ASN A N 1
ATOM 2581 C CA . ASN A 1 327 ? 67.485 58.312 104.224 1.00 176.02 327 ASN A CA 1
ATOM 2582 C C . ASN A 1 327 ? 67.337 59.636 104.968 1.00 176.02 327 ASN A C 1
ATOM 2583 O O . ASN A 1 327 ? 67.422 59.652 106.201 1.00 176.02 327 ASN A O 1
ATOM 2588 N N . PHE A 1 328 ? 67.165 60.737 104.231 1.00 179.35 328 PHE A N 1
ATOM 2589 C CA . PHE A 1 328 ? 67.096 62.082 104.800 1.00 179.35 328 PHE A CA 1
ATOM 2590 C C . PHE A 1 328 ? 65.998 62.266 105.850 1.00 179.35 328 PHE A C 1
ATOM 2591 O O . PHE A 1 328 ? 66.185 63.051 106.788 1.00 179.35 328 PHE A O 1
ATOM 2599 N N . ASP A 1 329 ? 64.874 61.541 105.740 1.00 180.48 329 ASP A N 1
ATOM 2600 C CA . ASP A 1 329 ? 63.678 61.861 106.529 1.00 180.48 329 ASP A CA 1
ATOM 2601 C C . ASP A 1 329 ? 63.876 61.646 108.027 1.00 180.48 329 ASP A C 1
ATOM 2602 O O . ASP A 1 329 ? 63.110 62.181 108.836 1.00 180.48 329 ASP A O 1
ATOM 2607 N N . GLU A 1 330 ? 64.890 60.874 108.412 1.00 182.25 330 GLU A N 1
ATOM 2608 C CA . GLU A 1 330 ? 65.157 60.635 109.820 1.00 182.25 330 GLU A CA 1
ATOM 2609 C C . GLU A 1 330 ? 65.699 61.868 110.533 1.00 182.25 330 GLU A C 1
ATOM 2610 O O . GLU A 1 330 ? 65.458 62.024 111.734 1.00 182.25 330 GLU A O 1
ATOM 2616 N N . TYR A 1 331 ? 66.411 62.745 109.832 1.00 176.97 331 TYR A N 1
ATOM 2617 C CA . TYR A 1 331 ? 66.864 63.987 110.438 1.00 176.97 331 TYR A CA 1
ATOM 2618 C C . TYR A 1 331 ? 65.685 64.933 110.643 1.00 176.97 331 TYR A C 1
ATOM 2619 O O . TYR A 1 331 ? 64.625 64.789 110.030 1.00 176.97 331 TYR A O 1
ATOM 2628 N N . SER A 1 332 ? 65.876 65.910 111.521 1.00 176.90 332 SER A N 1
ATOM 2629 C CA . SER A 1 332 ? 64.824 66.878 111.779 1.00 176.90 332 SER A CA 1
ATOM 2630 C C . SER A 1 332 ? 64.789 67.915 110.675 1.00 176.90 332 SER A C 1
ATOM 2631 O O . SER A 1 332 ? 65.804 68.189 110.035 1.00 176.90 332 SER A O 1
ATOM 2634 N N . SER A 1 333 ? 63.615 68.498 110.456 1.00 177.39 333 SER A N 1
ATOM 2635 C CA . SER A 1 333 ? 63.467 69.593 109.508 1.00 177.39 333 SER A CA 1
ATOM 2636 C C . SER A 1 333 ? 63.705 70.950 110.151 1.00 177.39 333 SER A C 1
ATOM 2637 O O . SER A 1 333 ? 63.335 71.973 109.567 1.00 177.39 333 SER A O 1
ATOM 2640 N N . ALA A 1 334 ? 64.308 70.980 111.334 1.00 172.02 334 ALA A N 1
ATOM 2641 C CA . ALA A 1 334 ? 64.551 72.212 112.061 1.00 172.02 334 ALA A CA 1
ATOM 2642 C C . ALA A 1 334 ? 65.978 72.703 111.933 1.00 172.02 334 ALA A C 1
ATOM 2643 O O . ALA A 1 334 ? 66.317 73.723 112.534 1.00 172.02 334 ALA A O 1
ATOM 2645 N N . GLY A 1 335 ? 66.824 72.007 111.192 1.00 171.19 335 GLY A N 1
ATOM 2646 C CA . GLY A 1 335 ? 68.209 72.412 111.152 1.00 171.19 335 GLY A CA 1
ATOM 2647 C C . GLY A 1 335 ? 68.787 72.428 109.762 1.00 171.19 335 GLY A C 1
ATOM 2648 O O . GLY A 1 335 ? 69.891 72.931 109.544 1.00 171.19 335 GLY A O 1
ATOM 2649 N N . ILE A 1 336 ? 68.045 71.891 108.807 1.00 173.82 336 ILE A N 1
ATOM 2650 C CA . ILE A 1 336 ? 68.594 71.717 107.473 1.00 173.82 336 ILE A CA 1
ATOM 2651 C C . ILE A 1 336 ? 68.478 73.065 106.785 1.00 173.82 336 ILE A C 1
ATOM 2652 O O . ILE A 1 336 ? 67.513 73.323 106.061 1.00 173.82 336 ILE A O 1
ATOM 2657 N N . PHE A 1 337 ? 69.456 73.935 106.992 1.00 172.19 337 PHE A N 1
ATOM 2658 C CA . PHE A 1 337 ? 69.291 75.317 106.578 1.00 172.19 337 PHE A CA 1
ATOM 2659 C C . PHE A 1 337 ? 69.631 75.504 105.106 1.00 172.19 337 PHE A C 1
ATOM 2660 O O . PHE A 1 337 ? 70.690 75.073 104.642 1.00 172.19 337 PHE A O 1
ATOM 2668 N N . VAL A 1 338 ? 68.733 76.160 104.378 1.00 172.77 338 VAL A N 1
ATOM 2669 C CA . VAL A 1 338 ? 68.951 76.463 102.970 1.00 172.77 338 VAL A CA 1
ATOM 2670 C C . VAL A 1 338 ? 69.485 77.884 102.837 1.00 172.77 338 VAL A C 1
ATOM 2671 O O . VAL A 1 338 ? 68.996 78.812 103.492 1.00 172.77 338 VAL A O 1
ATOM 2675 N N . LYS A 1 339 ? 70.507 78.048 102.001 1.00 170.90 339 LYS A N 1
ATOM 2676 C CA . LYS A 1 339 ? 71.256 79.295 101.965 1.00 170.90 339 LYS A CA 1
ATOM 2677 C C . LYS A 1 339 ? 70.452 80.381 101.276 1.00 170.90 339 LYS A C 1
ATOM 2678 O O . LYS A 1 339 ? 69.870 80.158 100.213 1.00 170.90 339 LYS A O 1
ATOM 2684 N N . ASN A 1 340 ? 70.403 81.550 101.897 1.00 175.85 340 ASN A N 1
ATOM 2685 C CA . ASN A 1 340 ? 69.773 82.700 101.276 1.00 175.85 340 ASN A CA 1
ATOM 2686 C C . ASN A 1 340 ? 70.612 83.171 100.099 1.00 175.85 340 ASN A C 1
ATOM 2687 O O . ASN A 1 340 ? 71.831 82.995 100.081 1.00 175.85 340 ASN A O 1
ATOM 2692 N N . GLY A 1 341 ? 69.962 83.761 99.103 1.00 171.41 341 GLY A N 1
ATOM 2693 C CA . GLY A 1 341 ? 70.696 84.462 98.081 1.00 171.41 341 GLY A CA 1
ATOM 2694 C C . GLY A 1 341 ? 70.281 84.125 96.670 1.00 171.41 341 GLY A C 1
ATOM 2695 O O . GLY A 1 341 ? 69.108 84.204 96.305 1.00 171.41 341 GLY A O 1
ATOM 2696 N N . PRO A 1 342 ? 71.249 83.763 95.843 1.00 165.80 342 PRO A N 1
ATOM 2697 C CA . PRO A 1 342 ? 70.963 83.525 94.423 1.00 165.80 342 PRO A CA 1
ATOM 2698 C C . PRO A 1 342 ? 70.231 82.225 94.164 1.00 165.80 342 PRO A C 1
ATOM 2699 O O . PRO A 1 342 ? 69.261 82.196 93.406 1.00 165.80 342 PRO A O 1
ATOM 2703 N N . ALA A 1 343 ? 70.675 81.145 94.799 1.00 168.15 343 ALA A N 1
ATOM 2704 C CA . ALA A 1 343 ? 70.136 79.830 94.492 1.00 168.15 343 ALA A CA 1
ATOM 2705 C C . ALA A 1 343 ? 68.726 79.630 95.013 1.00 168.15 343 ALA A C 1
ATOM 2706 O O . ALA A 1 343 ? 68.054 78.674 94.598 1.00 168.15 343 ALA A O 1
ATOM 2708 N N . ILE A 1 344 ? 68.253 80.516 95.889 1.00 167.77 344 ILE A N 1
ATOM 2709 C CA . ILE A 1 344 ? 66.961 80.299 96.507 1.00 167.77 344 ILE A CA 1
ATOM 2710 C C . ILE A 1 344 ? 65.840 80.569 95.519 1.00 167.77 344 ILE A C 1
ATOM 2711 O O . ILE A 1 344 ? 64.724 80.084 95.709 1.00 167.77 344 ILE A O 1
ATOM 2716 N N . SER A 1 345 ? 66.131 81.252 94.411 1.00 173.81 345 SER A N 1
ATOM 2717 C CA . SER A 1 345 ? 65.152 81.362 93.340 1.00 173.81 345 SER A CA 1
ATOM 2718 C C . SER A 1 345 ? 64.907 80.020 92.669 1.00 173.81 345 SER A C 1
ATOM 2719 O O . SER A 1 345 ? 63.756 79.639 92.450 1.00 173.81 345 SER A O 1
ATOM 2722 N N . THR A 1 346 ? 65.972 79.293 92.329 1.00 172.67 346 THR A N 1
ATOM 2723 C CA . THR A 1 346 ? 65.783 77.983 91.719 1.00 172.67 346 THR A CA 1
ATOM 2724 C C . THR A 1 346 ? 65.202 76.996 92.714 1.00 172.67 346 THR A C 1
ATOM 2725 O O . THR A 1 346 ? 64.439 76.101 92.328 1.00 172.67 346 THR A O 1
ATOM 2729 N N . ILE A 1 347 ? 65.525 77.161 93.993 1.00 170.59 347 ILE A N 1
ATOM 2730 C CA . ILE A 1 347 ? 64.893 76.325 95.003 1.00 170.59 347 ILE A CA 1
ATOM 2731 C C . ILE A 1 347 ? 63.406 76.642 95.096 1.00 170.59 347 ILE A C 1
ATOM 2732 O O . ILE A 1 347 ? 62.582 75.736 95.242 1.00 170.59 347 ILE A O 1
ATOM 2737 N N . SER A 1 348 ? 63.034 77.914 94.930 1.00 175.45 348 SER A N 1
ATOM 2738 C CA . SER A 1 348 ? 61.621 78.270 94.839 1.00 175.45 348 SER A CA 1
ATOM 2739 C C . SER A 1 348 ? 60.974 77.657 93.607 1.00 175.45 348 SER A C 1
ATOM 2740 O O . SER A 1 348 ? 59.833 77.187 93.667 1.00 175.45 348 SER A O 1
ATOM 2743 N N . LYS A 1 349 ? 61.701 77.639 92.491 1.00 177.64 349 LYS A N 1
ATOM 2744 C CA . LYS A 1 349 ? 61.171 77.087 91.250 1.00 177.64 349 LYS A CA 1
ATOM 2745 C C . LYS A 1 349 ? 60.935 75.597 91.363 1.00 177.64 349 LYS A C 1
ATOM 2746 O O . LYS A 1 349 ? 60.011 75.067 90.742 1.00 177.64 349 LYS A O 1
ATOM 2752 N N . ASP A 1 350 ? 61.748 74.910 92.151 1.00 177.69 350 ASP A N 1
ATOM 2753 C CA . ASP A 1 350 ? 61.580 73.476 92.290 1.00 177.69 350 ASP A CA 1
ATOM 2754 C C . ASP A 1 350 ? 60.816 73.066 93.541 1.00 177.69 350 ASP A C 1
ATOM 2755 O O . ASP A 1 350 ? 60.486 71.887 93.680 1.00 177.69 350 ASP A O 1
ATOM 2760 N N . ILE A 1 351 ? 60.505 73.988 94.444 1.00 177.75 351 ILE A N 1
ATOM 2761 C CA . ILE A 1 351 ? 59.724 73.573 95.598 1.00 177.75 351 ILE A CA 1
ATOM 2762 C C . ILE A 1 351 ? 58.290 74.047 95.439 1.00 177.75 351 ILE A C 1
ATOM 2763 O O . ILE A 1 351 ? 57.365 73.418 95.958 1.00 177.75 351 ILE A O 1
ATOM 2768 N N . PHE A 1 352 ? 58.079 75.127 94.696 1.00 179.58 352 PHE A N 1
ATOM 2769 C CA . PHE A 1 352 ? 56.754 75.718 94.622 1.00 179.58 352 PHE A CA 1
ATOM 2770 C C . PHE A 1 352 ? 56.216 75.764 93.204 1.00 179.58 352 PHE A C 1
ATOM 2771 O O . PHE A 1 352 ? 55.119 75.263 92.948 1.00 179.58 352 PHE A O 1
ATOM 2779 N N . GLY A 1 353 ? 56.961 76.335 92.269 1.00 179.28 353 GLY A N 1
ATOM 2780 C CA . GLY A 1 353 ? 56.498 76.371 90.899 1.00 179.28 353 GLY A CA 1
ATOM 2781 C C . GLY A 1 353 ? 56.886 77.615 90.130 1.00 179.28 353 GLY A C 1
ATOM 2782 O O . GLY A 1 353 ? 56.915 77.593 88.897 1.00 179.28 353 GLY A O 1
ATOM 2783 N N . GLU A 1 354 ? 57.197 78.703 90.830 1.00 181.72 354 GLU A N 1
ATOM 2784 C CA . GLU A 1 354 ? 57.597 79.936 90.171 1.00 181.72 354 GLU A CA 1
ATOM 2785 C C . GLU A 1 354 ? 58.841 80.479 90.867 1.00 181.72 354 GLU A C 1
ATOM 2786 O O . GLU A 1 354 ? 59.127 80.165 92.026 1.00 181.72 354 GLU A O 1
ATOM 2792 N N . TRP A 1 355 ? 59.584 81.308 90.131 1.00 183.23 355 TRP A N 1
ATOM 2793 C CA . TRP A 1 355 ? 60.757 82.026 90.602 1.00 183.23 355 TRP A CA 1
ATOM 2794 C C . TRP A 1 355 ? 60.471 83.040 91.704 1.00 183.23 355 TRP A C 1
ATOM 2795 O O . TRP A 1 355 ? 61.426 83.622 92.223 1.00 183.23 355 TRP A O 1
ATOM 2806 N N . ASN A 1 356 ? 59.217 83.320 92.045 1.00 180.88 356 ASN A N 1
ATOM 2807 C CA . ASN A 1 356 ? 58.934 84.402 92.979 1.00 180.88 356 ASN A CA 1
ATOM 2808 C C . ASN A 1 356 ? 57.827 84.062 93.965 1.00 180.88 356 ASN A C 1
ATOM 2809 O O . ASN A 1 356 ? 56.856 84.802 94.098 1.00 180.88 356 ASN A O 1
ATOM 2814 N N . VAL A 1 357 ? 57.923 82.936 94.664 1.00 182.96 357 VAL A N 1
ATOM 2815 C CA . VAL A 1 357 ? 56.893 82.624 95.653 1.00 182.96 357 VAL A CA 1
ATOM 2816 C C . VAL A 1 357 ? 57.359 82.686 97.101 1.00 182.96 357 VAL A C 1
ATOM 2817 O O . VAL A 1 357 ? 56.593 83.130 97.969 1.00 182.96 357 VAL A O 1
ATOM 2821 N N . ILE A 1 358 ? 58.590 82.253 97.383 1.00 179.17 358 ILE A N 1
ATOM 2822 C CA . ILE A 1 358 ? 59.160 82.400 98.720 1.00 179.17 358 ILE A CA 1
ATOM 2823 C C . ILE A 1 358 ? 59.262 83.869 99.088 1.00 179.17 358 ILE A C 1
ATOM 2824 O O . ILE A 1 358 ? 58.958 84.269 100.220 1.00 179.17 358 ILE A O 1
ATOM 2829 N N . ARG A 1 359 ? 59.638 84.696 98.119 1.00 181.32 359 ARG A N 1
ATOM 2830 C CA . ARG A 1 359 ? 59.718 86.127 98.345 1.00 181.32 359 ARG A CA 1
ATOM 2831 C C . ARG A 1 359 ? 58.342 86.736 98.570 1.00 181.32 359 ARG A C 1
ATOM 2832 O O . ARG A 1 359 ? 58.215 87.672 99.354 1.00 181.32 359 ARG A O 1
ATOM 2840 N N . ASP A 1 360 ? 57.294 86.184 97.952 1.00 183.94 360 ASP A N 1
ATOM 2841 C CA . ASP A 1 360 ? 55.947 86.695 98.202 1.00 183.94 360 ASP A CA 1
ATOM 2842 C C . ASP A 1 360 ? 55.463 86.345 99.599 1.00 183.94 360 ASP A C 1
ATOM 2843 O O . ASP A 1 360 ? 54.847 87.176 100.279 1.00 183.94 360 ASP A O 1
ATOM 2848 N N . LYS A 1 361 ? 55.707 85.111 100.034 1.00 182.94 361 LYS A N 1
ATOM 2849 C CA . LYS A 1 361 ? 55.284 84.735 101.378 1.00 182.94 361 LYS A CA 1
ATOM 2850 C C . LYS A 1 361 ? 56.052 85.506 102.442 1.00 182.94 361 LYS A C 1
ATOM 2851 O O . LYS A 1 361 ? 55.456 85.958 103.426 1.00 182.94 361 LYS A O 1
ATOM 2857 N N . TRP A 1 362 ? 57.356 85.708 102.235 1.00 181.97 362 TRP A N 1
ATOM 2858 C CA . TRP A 1 362 ? 58.147 86.518 103.156 1.00 181.97 362 TRP A CA 1
ATOM 2859 C C . TRP A 1 362 ? 57.734 87.982 103.098 1.00 181.97 362 TRP A C 1
ATOM 2860 O O . TRP A 1 362 ? 57.759 88.676 104.121 1.00 181.97 362 TRP A O 1
ATOM 2871 N N . ASN A 1 363 ? 57.344 88.456 101.909 1.00 188.42 363 ASN A N 1
ATOM 2872 C CA . ASN A 1 363 ? 56.814 89.803 101.745 1.00 188.42 363 ASN A CA 1
ATOM 2873 C C . ASN A 1 363 ? 55.581 90.014 102.600 1.00 188.42 363 ASN A C 1
ATOM 2874 O O . ASN A 1 363 ? 55.532 90.961 103.387 1.00 188.42 363 ASN A O 1
ATOM 2879 N N . ALA A 1 364 ? 54.608 89.103 102.492 1.00 191.82 364 ALA A N 1
ATOM 2880 C CA . ALA A 1 364 ? 53.362 89.203 103.252 1.00 191.82 364 ALA A CA 1
ATOM 2881 C C . ALA A 1 364 ? 53.606 89.053 104.748 1.00 191.82 364 ALA A C 1
ATOM 2882 O O . ALA A 1 364 ? 53.010 89.773 105.561 1.00 191.82 364 ALA A O 1
ATOM 2884 N N . GLU A 1 365 ? 54.504 88.136 105.123 1.00 192.35 365 GLU A N 1
ATOM 2885 C CA . GLU A 1 365 ? 54.888 87.946 106.514 1.00 192.35 365 GLU A CA 1
ATOM 2886 C C . GLU A 1 365 ? 55.563 89.176 107.100 1.00 192.35 365 GLU A C 1
ATOM 2887 O O . GLU A 1 365 ? 55.422 89.435 108.298 1.00 192.35 365 GLU A O 1
ATOM 2893 N N . TYR A 1 366 ? 56.270 89.952 106.281 1.00 191.68 366 TYR A N 1
ATOM 2894 C CA . TYR A 1 366 ? 56.879 91.174 106.784 1.00 191.68 366 TYR A CA 1
ATOM 2895 C C . TYR A 1 366 ? 55.894 92.333 106.801 1.00 191.68 366 TYR A C 1
ATOM 2896 O O . TYR A 1 366 ? 55.910 93.143 107.735 1.00 191.68 366 TYR A O 1
ATOM 2905 N N . ASP A 1 367 ? 55.048 92.445 105.775 1.00 195.71 367 ASP A N 1
ATOM 2906 C CA . ASP A 1 367 ? 54.171 93.602 105.711 1.00 195.71 367 ASP A CA 1
ATOM 2907 C C . ASP A 1 367 ? 52.995 93.489 106.665 1.00 195.71 367 ASP A C 1
ATOM 2908 O O . ASP A 1 367 ? 52.456 94.519 107.075 1.00 195.71 367 ASP A O 1
ATOM 2913 N N . ASP A 1 368 ? 52.616 92.271 107.065 1.00 195.90 368 ASP A N 1
ATOM 2914 C CA . ASP A 1 368 ? 51.594 92.119 108.094 1.00 195.90 368 ASP A CA 1
ATOM 2915 C C . ASP A 1 368 ? 52.076 92.577 109.467 1.00 195.90 368 ASP A C 1
ATOM 2916 O O . ASP A 1 368 ? 51.256 92.742 110.376 1.00 195.90 368 ASP A O 1
ATOM 2921 N N . ILE A 1 369 ? 53.380 92.781 109.639 1.00 195.73 369 ILE A N 1
ATOM 2922 C CA . ILE A 1 369 ? 53.923 93.316 110.877 1.00 195.73 369 ILE A CA 1
ATOM 2923 C C . ILE A 1 369 ? 54.242 94.794 110.701 1.00 195.73 369 ILE A C 1
ATOM 2924 O O . ILE A 1 369 ? 53.766 95.634 111.471 1.00 195.73 369 ILE A O 1
ATOM 2929 N N . HIS A 1 370 ? 55.034 95.129 109.682 1.00 193.72 370 HIS A N 1
ATOM 2930 C CA . HIS A 1 370 ? 55.547 96.491 109.576 1.00 193.72 370 HIS A CA 1
ATOM 2931 C C . HIS A 1 370 ? 54.697 97.409 108.722 1.00 193.72 370 HIS A C 1
ATOM 2932 O O . HIS A 1 370 ? 54.758 98.629 108.910 1.00 193.72 370 HIS A O 1
ATOM 2939 N N . LEU A 1 371 ? 53.941 96.873 107.771 1.00 193.29 371 LEU A N 1
ATOM 2940 C CA . LEU A 1 371 ? 53.019 97.700 107.014 1.00 193.29 371 LEU A CA 1
ATOM 2941 C C . LEU A 1 371 ? 51.889 98.159 107.920 1.00 193.29 371 LEU A C 1
ATOM 2942 O O . LEU A 1 371 ? 51.512 97.479 108.876 1.00 193.29 371 LEU A O 1
ATOM 2947 N N . LYS A 1 372 ? 51.342 99.325 107.612 1.00 195.38 372 LYS A N 1
ATOM 2948 C CA . LYS A 1 372 ? 50.242 99.866 108.391 1.00 195.38 372 LYS A CA 1
ATOM 2949 C C . LYS A 1 372 ? 48.948 99.155 108.015 1.00 195.38 372 LYS A C 1
ATOM 2950 O O . LYS A 1 372 ? 48.934 98.148 107.302 1.00 195.38 372 LYS A O 1
ATOM 2956 N N . LYS A 1 373 ? 47.826 99.682 108.482 1.00 199.63 373 LYS A N 1
ATOM 2957 C CA . LYS A 1 373 ? 46.552 99.100 108.094 1.00 199.63 373 LYS A CA 1
ATOM 2958 C C . LYS A 1 373 ? 46.081 99.578 106.729 1.00 199.63 373 LYS A C 1
ATOM 2959 O O . LYS A 1 373 ? 44.985 99.198 106.303 1.00 199.63 373 LYS A O 1
ATOM 2965 N N . LYS A 1 374 ? 46.877 100.385 106.034 1.00 199.14 374 LYS A N 1
ATOM 2966 C CA . LYS A 1 374 ? 46.683 100.631 104.616 1.00 199.14 374 LYS A CA 1
ATOM 2967 C C . LYS A 1 374 ? 47.362 99.512 103.824 1.00 199.14 374 LYS A C 1
ATOM 2968 O O . LYS A 1 374 ? 47.728 98.468 104.369 1.00 199.14 374 LYS A O 1
ATOM 2974 N N . ALA A 1 375 ? 47.524 99.706 102.518 1.00 201.34 375 ALA A N 1
ATOM 2975 C CA . ALA A 1 375 ? 48.223 98.714 101.713 1.00 201.34 375 ALA A CA 1
ATOM 2976 C C . ALA A 1 375 ? 49.209 99.291 100.711 1.00 201.34 375 ALA A C 1
ATOM 2977 O O . ALA A 1 375 ? 50.073 98.542 100.246 1.00 201.34 375 ALA A O 1
ATOM 2979 N N . VAL A 1 376 ? 49.134 100.577 100.371 1.00 196.73 376 VAL A N 1
ATOM 2980 C CA . VAL A 1 376 ? 50.004 101.154 99.350 1.00 196.73 376 VAL A CA 1
ATOM 2981 C C . VAL A 1 376 ? 51.402 101.301 99.950 1.00 196.73 376 VAL A C 1
ATOM 2982 O O . VAL A 1 376 ? 51.562 101.355 101.172 1.00 196.73 376 VAL A O 1
ATOM 2986 N N . VAL A 1 377 ? 52.421 101.278 99.100 1.00 188.42 377 VAL A N 1
ATOM 2987 C CA . VAL A 1 377 ? 53.792 101.301 99.582 1.00 188.42 377 VAL A CA 1
ATOM 2988 C C . VAL A 1 377 ? 54.473 102.589 99.141 1.00 188.42 377 VAL A C 1
ATOM 2989 O O . VAL A 1 377 ? 53.950 103.365 98.343 1.00 188.42 377 VAL A O 1
ATOM 2993 N N . THR A 1 378 ? 55.657 102.819 99.683 1.00 186.91 378 THR A N 1
ATOM 2994 C CA . THR A 1 378 ? 56.572 103.803 99.137 1.00 186.91 378 THR A CA 1
ATOM 2995 C C . THR A 1 378 ? 57.805 103.075 98.629 1.00 186.91 378 THR A C 1
ATOM 2996 O O . THR A 1 378 ? 58.070 101.930 99.011 1.00 186.91 378 THR A O 1
ATOM 3000 N N . GLU A 1 379 ? 58.567 103.748 97.765 1.00 184.52 379 GLU A N 1
ATOM 3001 C CA . GLU A 1 379 ? 59.750 103.103 97.206 1.00 184.52 379 GLU A CA 1
ATOM 3002 C C . GLU A 1 379 ? 60.853 102.965 98.248 1.00 184.52 379 GLU A C 1
ATOM 3003 O O . GLU A 1 379 ? 61.631 102.004 98.200 1.00 184.52 379 GLU A O 1
ATOM 3009 N N . LYS A 1 380 ? 60.920 103.890 99.210 1.00 184.89 380 LYS A N 1
ATOM 3010 C CA . LYS A 1 380 ? 61.891 103.750 100.288 1.00 184.89 380 LYS A CA 1
ATOM 3011 C C . LYS A 1 380 ? 61.532 102.582 101.193 1.00 184.89 380 LYS A C 1
ATOM 3012 O O . LYS A 1 380 ? 62.416 101.845 101.644 1.00 184.89 380 LYS A O 1
ATOM 3018 N N . TYR A 1 381 ? 60.240 102.370 101.431 1.00 185.36 381 TYR A N 1
ATOM 3019 C CA . TYR A 1 381 ? 59.822 101.217 102.210 1.00 185.36 381 TYR A CA 1
ATOM 3020 C C . TYR A 1 381 ? 60.053 99.932 101.437 1.00 185.36 381 TYR A C 1
ATOM 3021 O O . TYR A 1 381 ? 60.367 98.907 102.040 1.00 185.36 381 TYR A O 1
ATOM 3030 N N . GLU A 1 382 ? 59.975 99.979 100.106 1.00 186.21 382 GLU A N 1
ATOM 3031 C CA . GLU A 1 382 ? 60.316 98.796 99.319 1.00 186.21 382 GLU A CA 1
ATOM 3032 C C . GLU A 1 382 ? 61.805 98.492 99.368 1.00 186.21 382 GLU A C 1
ATOM 3033 O O . GLU A 1 382 ? 62.201 97.323 99.423 1.00 186.21 382 GLU A O 1
ATOM 3039 N N . ASP A 1 383 ? 62.644 99.524 99.297 1.00 189.44 383 ASP A N 1
ATOM 3040 C CA . ASP A 1 383 ? 64.086 99.302 99.336 1.00 189.44 383 ASP A CA 1
ATOM 3041 C C . ASP A 1 383 ? 64.504 98.805 100.715 1.00 189.44 383 ASP A C 1
ATOM 3042 O O . ASP A 1 383 ? 65.358 97.917 100.830 1.00 189.44 383 ASP A O 1
ATOM 3047 N N . ASP A 1 384 ? 63.882 99.339 101.767 1.00 189.14 384 ASP A N 1
ATOM 3048 C CA . ASP A 1 384 ? 64.103 98.814 103.107 1.00 189.14 384 ASP A CA 1
ATOM 3049 C C . ASP A 1 384 ? 63.555 97.399 103.249 1.00 189.14 384 ASP A C 1
ATOM 3050 O O . ASP A 1 384 ? 64.122 96.592 103.990 1.00 189.14 384 ASP A O 1
ATOM 3055 N N . ARG A 1 385 ? 62.476 97.081 102.529 1.00 185.01 385 ARG A N 1
ATOM 3056 C CA . ARG A 1 385 ? 61.940 95.728 102.520 1.00 185.01 385 ARG A CA 1
ATOM 3057 C C . ARG A 1 385 ? 62.918 94.757 101.879 1.00 185.01 385 ARG A C 1
ATOM 3058 O O . ARG A 1 385 ? 63.149 93.657 102.397 1.00 185.01 385 ARG A O 1
ATOM 3066 N N . ARG A 1 386 ? 63.528 95.168 100.770 1.00 185.11 386 ARG A N 1
ATOM 3067 C CA . ARG A 1 386 ? 64.522 94.331 100.109 1.00 185.11 386 ARG A CA 1
ATOM 3068 C C . ARG A 1 386 ? 65.775 94.189 100.964 1.00 185.11 386 ARG A C 1
ATOM 3069 O O . ARG A 1 386 ? 66.395 93.117 100.997 1.00 185.11 386 ARG A O 1
ATOM 3077 N N . LYS A 1 387 ? 66.137 95.250 101.690 1.00 183.68 387 LYS A N 1
ATOM 3078 C CA . LYS A 1 387 ? 67.282 95.166 102.585 1.00 183.68 387 LYS A CA 1
ATOM 3079 C C . LYS A 1 387 ? 66.992 94.253 103.763 1.00 183.68 387 LYS A C 1
ATOM 3080 O O . LYS A 1 387 ? 67.865 93.496 104.190 1.00 183.68 387 LYS A O 1
ATOM 3086 N N . SER A 1 388 ? 65.766 94.276 104.275 1.00 185.45 388 SER A N 1
ATOM 3087 C CA . SER A 1 388 ? 65.428 93.371 105.362 1.00 185.45 388 SER A CA 1
ATOM 3088 C C . SER A 1 388 ? 65.316 91.935 104.876 1.00 185.45 388 SER A C 1
ATOM 3089 O O . SER A 1 388 ? 65.540 91.004 105.656 1.00 185.45 388 SER A O 1
ATOM 3092 N N . PHE A 1 389 ? 64.982 91.727 103.602 1.00 180.34 389 PHE A N 1
ATOM 3093 C CA . PHE A 1 389 ? 65.013 90.363 103.090 1.00 180.34 389 PHE A CA 1
ATOM 3094 C C . PHE A 1 389 ? 66.439 89.875 102.876 1.00 180.34 389 PHE A C 1
ATOM 3095 O O . PHE A 1 389 ? 66.730 88.696 103.096 1.00 180.34 389 PHE A O 1
ATOM 3103 N N . LYS A 1 390 ? 67.340 90.754 102.457 1.00 174.88 390 LYS A N 1
ATOM 3104 C CA . LYS A 1 390 ? 68.733 90.346 102.353 1.00 174.88 390 LYS A CA 1
ATOM 3105 C C . LYS A 1 390 ? 69.458 90.395 103.697 1.00 174.88 390 LYS A C 1
ATOM 3106 O O . LYS A 1 390 ? 70.643 90.057 103.761 1.00 174.88 390 LYS A O 1
ATOM 3112 N N . LYS A 1 391 ? 68.789 90.841 104.760 1.00 177.85 391 LYS A N 1
ATOM 3113 C CA . LYS A 1 391 ? 69.402 90.798 106.080 1.00 177.85 391 LYS A CA 1
ATOM 3114 C C . LYS A 1 391 ? 69.561 89.375 106.587 1.00 177.85 391 LYS A C 1
ATOM 3115 O O . LYS A 1 391 ? 70.516 89.085 107.312 1.00 177.85 391 LYS A O 1
ATOM 3121 N N . ILE A 1 392 ? 68.653 88.481 106.218 1.00 176.63 392 ILE A N 1
ATOM 3122 C CA . ILE A 1 392 ? 68.636 87.146 106.802 1.00 176.63 392 ILE A CA 1
ATOM 3123 C C . ILE A 1 392 ? 69.739 86.285 106.186 1.00 176.63 392 ILE A C 1
ATOM 3124 O O . ILE A 1 392 ? 70.186 86.500 105.057 1.00 176.63 392 ILE A O 1
ATOM 3129 N N . GLY A 1 393 ? 70.232 85.330 106.970 1.00 174.22 393 GLY A N 1
ATOM 3130 C CA . GLY A 1 393 ? 71.326 84.488 106.538 1.00 174.22 393 GLY A CA 1
ATOM 3131 C C . GLY A 1 393 ? 70.892 83.233 105.811 1.00 174.22 393 GLY A C 1
ATOM 3132 O O . GLY A 1 393 ? 71.506 82.855 104.810 1.00 174.22 393 GLY A O 1
ATOM 3133 N N . SER A 1 394 ? 69.842 82.577 106.301 1.00 175.72 394 SER A N 1
ATOM 3134 C CA . SER A 1 394 ? 69.370 81.330 105.713 1.00 175.72 394 SER A CA 1
ATOM 3135 C C . SER A 1 394 ? 67.936 81.081 106.155 1.00 175.72 394 SER A C 1
ATOM 3136 O O . SER A 1 394 ? 67.392 81.802 106.993 1.00 175.72 394 SER A O 1
ATOM 3139 N N . PHE A 1 395 ? 67.328 80.037 105.589 1.00 176.95 395 PHE A N 1
ATOM 3140 C CA . PHE A 1 395 ? 65.976 79.627 105.945 1.00 176.95 395 PHE A CA 1
ATOM 3141 C C . PHE A 1 395 ? 65.977 78.189 106.443 1.00 176.95 395 PHE A C 1
ATOM 3142 O O . PHE A 1 395 ? 66.817 77.382 106.044 1.00 176.95 395 PHE A O 1
ATOM 3150 N N . SER A 1 396 ? 65.013 77.867 107.299 1.00 178.48 396 SER A N 1
ATOM 3151 C CA . SER A 1 396 ? 64.827 76.500 107.750 1.00 178.48 396 SER A CA 1
ATOM 3152 C C . SER A 1 396 ? 63.875 75.784 106.815 1.00 178.48 396 SER A C 1
ATOM 3153 O O . SER A 1 396 ? 62.981 76.395 106.230 1.00 178.48 396 SER A O 1
ATOM 3156 N N . LEU A 1 397 ? 64.062 74.469 106.701 1.00 180.50 397 LEU A N 1
ATOM 3157 C CA . LEU A 1 397 ? 63.144 73.655 105.917 1.00 180.50 397 LEU A CA 1
ATOM 3158 C C . LEU A 1 397 ? 61.758 73.645 106.537 1.00 180.50 397 LEU A C 1
ATOM 3159 O O . LEU A 1 397 ? 60.755 73.554 105.819 1.00 180.50 397 LEU A O 1
ATOM 3164 N N . GLU A 1 398 ? 61.694 73.756 107.863 1.00 184.87 398 GLU A N 1
ATOM 3165 C CA . GLU A 1 398 ? 60.422 73.864 108.559 1.00 184.87 398 GLU A CA 1
ATOM 3166 C C . GLU A 1 398 ? 59.677 75.133 108.175 1.00 184.87 398 GLU A C 1
ATOM 3167 O O . GLU A 1 398 ? 58.449 75.114 108.047 1.00 184.87 398 GLU A O 1
ATOM 3173 N N . GLN A 1 399 ? 60.395 76.234 107.955 1.00 185.83 399 GLN A N 1
ATOM 3174 C CA . GLN A 1 399 ? 59.717 77.438 107.497 1.00 185.83 399 GLN A CA 1
ATOM 3175 C C . GLN A 1 399 ? 59.261 77.299 106.055 1.00 185.83 399 GLN A C 1
ATOM 3176 O O . GLN A 1 399 ? 58.276 77.925 105.657 1.00 185.83 399 GLN A O 1
ATOM 3182 N N . LEU A 1 400 ? 59.936 76.469 105.261 1.00 188.32 400 LEU A N 1
ATOM 3183 C CA . LEU A 1 400 ? 59.425 76.214 103.921 1.00 188.32 400 LEU A CA 1
ATOM 3184 C C . LEU A 1 400 ? 58.190 75.329 103.953 1.00 188.32 400 LEU A C 1
ATOM 3185 O O . LEU A 1 400 ? 57.293 75.492 103.118 1.00 188.32 400 LEU A O 1
ATOM 3190 N N . GLN A 1 401 ? 58.112 74.409 104.914 1.00 188.52 401 GLN A N 1
ATOM 3191 C CA . GLN A 1 401 ? 56.859 73.695 105.125 1.00 188.52 401 GLN A CA 1
ATOM 3192 C C . GLN A 1 401 ? 55.774 74.635 105.630 1.00 188.52 401 GLN A C 1
ATOM 3193 O O . GLN A 1 401 ? 54.595 74.448 105.314 1.00 188.52 401 GLN A O 1
ATOM 3199 N N . GLU A 1 402 ? 56.163 75.653 106.398 1.00 188.22 402 GLU A N 1
ATOM 3200 C CA . GLU A 1 402 ? 55.215 76.666 106.846 1.00 188.22 402 GLU A CA 1
ATOM 3201 C C . GLU A 1 402 ? 54.697 77.489 105.674 1.00 188.22 402 GLU A C 1
ATOM 3202 O O . GLU A 1 402 ? 53.511 77.832 105.622 1.00 188.22 402 GLU A O 1
ATOM 3208 N N . TYR A 1 403 ? 55.581 77.828 104.739 1.00 188.25 403 TYR A N 1
ATOM 3209 C CA . TYR A 1 403 ? 55.165 78.519 103.526 1.00 188.25 403 TYR A CA 1
ATOM 3210 C C . TYR A 1 403 ? 54.277 77.640 102.672 1.00 188.25 403 TYR A C 1
ATOM 3211 O O . TYR A 1 403 ? 53.353 78.137 102.017 1.00 188.25 403 TYR A O 1
ATOM 3220 N N . ALA A 1 404 ? 54.546 76.339 102.666 1.00 192.18 404 ALA A N 1
ATOM 3221 C CA . ALA A 1 404 ? 53.826 75.426 101.798 1.00 192.18 404 ALA A CA 1
ATOM 3222 C C . ALA A 1 404 ? 52.405 75.219 102.291 1.00 192.18 404 ALA A C 1
ATOM 3223 O O . ALA A 1 404 ? 52.148 75.151 103.495 1.00 192.18 404 ALA A O 1
ATOM 3225 N N . ASP A 1 405 ? 51.484 75.125 101.345 1.00 194.51 405 ASP A N 1
ATOM 3226 C CA . ASP A 1 405 ? 50.116 74.740 101.631 1.00 194.51 405 ASP A CA 1
ATOM 3227 C C . ASP A 1 405 ? 50.033 73.218 101.615 1.00 194.51 405 ASP A C 1
ATOM 3228 O O . ASP A 1 405 ? 51.051 72.522 101.664 1.00 194.51 405 ASP A O 1
ATOM 3233 N N . ALA A 1 406 ? 48.815 72.688 101.561 1.00 200.55 406 ALA A N 1
ATOM 3234 C CA . ALA A 1 406 ? 48.591 71.259 101.707 1.00 200.55 406 ALA A CA 1
ATOM 3235 C C . ALA A 1 406 ? 49.152 70.481 100.520 1.00 200.55 406 ALA A C 1
ATOM 3236 O O . ALA A 1 406 ? 49.365 71.023 99.431 1.00 200.55 406 ALA A O 1
ATOM 3238 N N . ASP A 1 407 ? 49.415 69.193 100.780 1.00 201.26 407 ASP A N 1
ATOM 3239 C CA . ASP A 1 407 ? 49.968 68.228 99.822 1.00 201.26 407 ASP A CA 1
ATOM 3240 C C . ASP A 1 407 ? 51.336 68.661 99.302 1.00 201.26 407 ASP A C 1
ATOM 3241 O O . ASP A 1 407 ? 51.657 68.494 98.124 1.00 201.26 407 ASP A O 1
ATOM 3246 N N . LEU A 1 408 ? 52.160 69.206 100.192 1.00 192.63 408 LEU A N 1
ATOM 3247 C CA . LEU A 1 408 ? 53.516 69.613 99.828 1.00 192.63 408 LEU A CA 1
ATOM 3248 C C . LEU A 1 408 ? 54.431 69.251 100.991 1.00 192.63 408 LEU A C 1
ATOM 3249 O O . LEU A 1 408 ? 54.621 70.041 101.919 1.00 192.63 408 LEU A O 1
ATOM 3254 N N . SER A 1 409 ? 54.998 68.054 100.931 1.00 186.89 409 SER A N 1
ATOM 3255 C CA . SER A 1 409 ? 55.975 67.603 101.908 1.00 186.89 409 SER A CA 1
ATOM 3256 C C . SER A 1 409 ? 57.357 67.742 101.285 1.00 186.89 409 SER A C 1
ATOM 3257 O O . SER A 1 409 ? 57.699 67.029 100.331 1.00 186.89 409 SER A O 1
ATOM 3260 N N . VAL A 1 410 ? 58.145 68.666 101.839 1.00 182.40 410 VAL A N 1
ATOM 3261 C CA . VAL A 1 410 ? 59.464 68.975 101.308 1.00 182.40 410 VAL A CA 1
ATOM 3262 C C . VAL A 1 410 ? 60.399 67.792 101.463 1.00 182.40 410 VAL A C 1
ATOM 3263 O O . VAL A 1 410 ? 61.288 67.584 100.631 1.00 182.40 410 VAL A O 1
ATOM 3267 N N . VAL A 1 411 ? 60.163 66.957 102.479 1.00 182.24 411 VAL A N 1
ATOM 3268 C CA . VAL A 1 411 ? 60.993 65.795 102.745 1.00 182.24 411 VAL A CA 1
ATOM 3269 C C . VAL A 1 411 ? 60.811 64.710 101.692 1.00 182.24 411 VAL A C 1
ATOM 3270 O O . VAL A 1 411 ? 61.644 63.803 101.591 1.00 182.24 411 VAL A O 1
ATOM 3274 N N . GLU A 1 412 ? 59.742 64.776 100.905 1.00 181.08 412 GLU A N 1
ATOM 3275 C CA . GLU A 1 412 ? 59.629 63.993 99.685 1.00 181.08 412 GLU A CA 1
ATOM 3276 C C . GLU A 1 412 ? 60.078 64.770 98.460 1.00 181.08 412 GLU A C 1
ATOM 3277 O O . GLU A 1 412 ? 60.731 64.197 97.580 1.00 181.08 412 GLU A O 1
ATOM 3283 N N . LYS A 1 413 ? 59.728 66.059 98.377 1.00 177.02 413 LYS A N 1
ATOM 3284 C CA . LYS A 1 413 ? 59.920 66.790 97.128 1.00 177.02 413 LYS A CA 1
ATOM 3285 C C . LYS A 1 413 ? 61.396 67.029 96.842 1.00 177.02 413 LYS A C 1
ATOM 3286 O O . LYS A 1 413 ? 61.871 66.769 95.730 1.00 177.02 413 LYS A O 1
ATOM 3292 N N . LEU A 1 414 ? 62.142 67.493 97.843 1.00 172.11 414 LEU A N 1
ATOM 3293 C CA . LEU A 1 414 ? 63.569 67.692 97.647 1.00 172.11 414 LEU A CA 1
ATOM 3294 C C . LEU A 1 414 ? 64.286 66.368 97.458 1.00 172.11 414 LEU A C 1
ATOM 3295 O O . LEU A 1 414 ? 65.249 66.294 96.688 1.00 172.11 414 LEU A O 1
ATOM 3300 N N . LYS A 1 415 ? 63.794 65.315 98.108 1.00 175.09 415 LYS A N 1
ATOM 3301 C CA . LYS A 1 415 ? 64.392 63.995 97.961 1.00 175.09 415 LYS A CA 1
ATOM 3302 C C . LYS A 1 415 ? 64.233 63.465 96.542 1.00 175.09 415 LYS A C 1
ATOM 3303 O O . LYS A 1 415 ? 65.196 62.957 95.954 1.00 175.09 415 LYS A O 1
ATOM 3309 N N . GLU A 1 416 ? 63.043 63.615 95.958 1.00 176.79 416 GLU A N 1
ATOM 3310 C CA . GLU A 1 416 ? 62.857 63.138 94.593 1.00 176.79 416 GLU A CA 1
ATOM 3311 C C . GLU A 1 416 ? 63.561 64.044 93.583 1.00 176.79 416 GLU A C 1
ATOM 3312 O O . GLU A 1 416 ? 64.005 63.557 92.538 1.00 176.79 416 GLU A O 1
ATOM 3318 N N . ILE A 1 417 ? 63.707 65.340 93.889 1.00 173.21 417 ILE A N 1
ATOM 3319 C CA . ILE A 1 417 ? 64.475 66.234 93.020 1.00 173.21 417 ILE A CA 1
ATOM 3320 C C . ILE A 1 417 ? 65.934 65.809 92.977 1.00 173.21 417 ILE A C 1
ATOM 3321 O O . ILE A 1 417 ? 66.540 65.682 91.903 1.00 173.21 417 ILE A O 1
ATOM 3326 N N . ILE A 1 418 ? 66.513 65.559 94.151 1.00 169.77 418 ILE A N 1
ATOM 3327 C CA . ILE A 1 418 ? 67.920 65.206 94.203 1.00 169.77 418 ILE A CA 1
ATOM 3328 C C . ILE A 1 418 ? 68.142 63.802 93.656 1.00 169.77 418 ILE A C 1
ATOM 3329 O O . ILE A 1 418 ? 69.155 63.548 92.993 1.00 169.77 418 ILE A O 1
ATOM 3334 N N . ILE A 1 419 ? 67.175 62.894 93.826 1.00 170.59 419 ILE A N 1
ATOM 3335 C CA . ILE A 1 419 ? 67.353 61.589 93.202 1.00 170.59 419 ILE A CA 1
ATOM 3336 C C . ILE A 1 419 ? 67.154 61.686 91.693 1.00 170.59 419 ILE A C 1
ATOM 3337 O O . ILE A 1 419 ? 67.768 60.918 90.940 1.00 170.59 419 ILE A O 1
ATOM 3342 N N . GLN A 1 420 ? 66.387 62.676 91.217 1.00 169.82 420 GLN A N 1
ATOM 3343 C CA . GLN A 1 420 ? 66.321 62.922 89.783 1.00 169.82 420 GLN A CA 1
ATOM 3344 C C . GLN A 1 420 ? 67.665 63.397 89.264 1.00 169.82 420 GLN A C 1
ATOM 3345 O O . GLN A 1 420 ? 68.133 62.938 88.216 1.00 169.82 420 GLN A O 1
ATOM 3351 N N . LYS A 1 421 ? 68.323 64.265 90.025 1.00 165.40 421 LYS A N 1
ATOM 3352 C CA . LYS A 1 421 ? 69.619 64.771 89.596 1.00 165.40 421 LYS A CA 1
ATOM 3353 C C . LYS A 1 421 ? 70.676 63.679 89.617 1.00 165.40 421 LYS A C 1
ATOM 3354 O O . LYS A 1 421 ? 71.515 63.604 88.710 1.00 165.40 421 LYS A O 1
ATOM 3360 N N . VAL A 1 422 ? 70.634 62.807 90.622 1.00 165.71 422 VAL A N 1
ATOM 3361 C CA . VAL A 1 422 ? 71.630 61.746 90.709 1.00 165.71 422 VAL A CA 1
ATOM 3362 C C . VAL A 1 422 ? 71.414 60.729 89.602 1.00 165.71 422 VAL A C 1
ATOM 3363 O O . VAL A 1 422 ? 72.373 60.248 88.983 1.00 165.71 422 VAL A O 1
ATOM 3367 N N . ASP A 1 423 ? 70.153 60.440 89.279 1.00 169.02 423 ASP A N 1
ATOM 3368 C CA . ASP A 1 423 ? 69.888 59.556 88.156 1.00 169.02 423 ASP A CA 1
ATOM 3369 C C . ASP A 1 423 ? 70.239 60.221 86.836 1.00 169.02 423 ASP A C 1
ATOM 3370 O O . ASP A 1 423 ? 70.577 59.532 85.873 1.00 169.02 423 ASP A O 1
ATOM 3375 N N . GLU A 1 424 ? 70.216 61.553 86.786 1.00 168.65 424 GLU A N 1
ATOM 3376 C CA . GLU A 1 424 ? 70.671 62.246 85.588 1.00 168.65 424 GLU A CA 1
ATOM 3377 C C . GLU A 1 424 ? 72.177 62.117 85.421 1.00 168.65 424 GLU A C 1
ATOM 3378 O O . GLU A 1 424 ? 72.675 61.926 84.304 1.00 168.65 424 GLU A O 1
ATOM 3384 N N . ILE A 1 425 ? 72.912 62.198 86.528 1.00 166.72 425 ILE A N 1
ATOM 3385 C CA . ILE A 1 425 ? 74.345 61.927 86.479 1.00 166.72 425 ILE A CA 1
ATOM 3386 C C . ILE A 1 425 ? 74.605 60.472 86.108 1.00 166.72 425 ILE A C 1
ATOM 3387 O O . ILE A 1 425 ? 75.571 60.159 85.402 1.00 166.72 425 ILE A O 1
ATOM 3392 N N . TYR A 1 4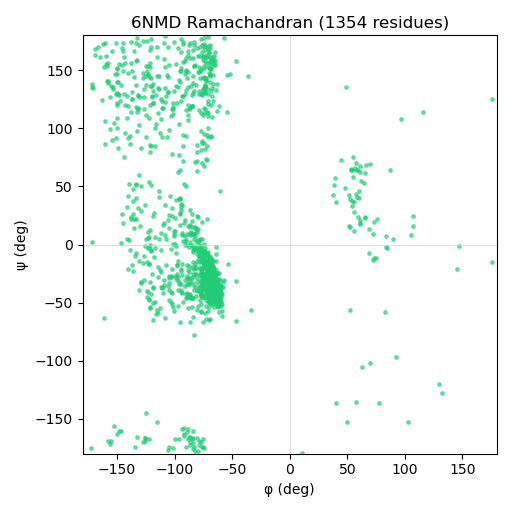26 ? 73.732 59.563 86.530 1.00 167.64 426 TYR A N 1
ATOM 3393 C CA . TYR A 1 426 ? 73.906 58.173 86.131 1.00 167.64 426 TYR A CA 1
ATOM 3394 C C . TYR A 1 426 ? 73.599 57.975 84.658 1.00 167.64 426 TYR A C 1
ATOM 3395 O O . TYR A 1 426 ? 74.245 57.159 84.001 1.00 167.64 426 TYR A O 1
ATOM 3404 N N . LYS A 1 427 ? 72.656 58.735 84.114 1.00 169.06 427 LYS A N 1
ATOM 3405 C CA . LYS A 1 427 ? 72.382 58.632 82.688 1.00 169.06 427 LYS A CA 1
ATOM 3406 C C . LYS A 1 427 ? 73.513 59.221 81.866 1.00 169.06 427 LYS A C 1
ATOM 3407 O O . LYS A 1 427 ? 73.838 58.697 80.795 1.00 169.06 427 LYS A O 1
ATOM 3413 N N . VAL A 1 428 ? 74.149 60.287 82.348 1.00 170.07 428 VAL A N 1
ATOM 3414 C CA . VAL A 1 428 ? 75.299 60.768 81.592 1.00 170.07 428 VAL A CA 1
ATOM 3415 C C . VAL A 1 428 ? 76.507 59.868 81.810 1.00 170.07 428 VAL A C 1
ATOM 3416 O O . VAL A 1 428 ? 77.394 59.825 80.952 1.00 170.07 428 VAL A O 1
ATOM 3420 N N . TYR A 1 429 ? 76.543 59.099 82.898 1.00 172.32 429 TYR A N 1
ATOM 3421 C CA . TYR A 1 429 ? 77.510 58.009 82.976 1.00 172.32 429 TYR A CA 1
ATOM 3422 C C . TYR A 1 429 ? 77.207 56.939 81.946 1.00 172.32 429 TYR A C 1
ATOM 3423 O O . TYR A 1 429 ? 78.122 56.364 81.353 1.00 172.32 429 TYR A O 1
ATOM 3432 N N . GLY A 1 430 ? 75.924 56.663 81.724 1.00 174.01 430 GLY A N 1
ATOM 3433 C CA . GLY A 1 430 ? 75.522 55.758 80.662 1.00 174.01 430 GLY A CA 1
ATOM 3434 C C . GLY A 1 430 ? 75.804 56.299 79.280 1.00 174.01 430 GLY A C 1
ATOM 3435 O O . GLY A 1 430 ? 75.841 55.531 78.315 1.00 174.01 430 GLY A O 1
ATOM 3436 N N . SER A 1 431 ? 75.966 57.613 79.166 1.00 173.99 431 SER A N 1
ATOM 3437 C CA . SER A 1 431 ? 76.462 58.211 77.933 1.00 173.99 431 SER A CA 1
ATOM 3438 C C . SER A 1 431 ? 77.975 58.086 77.820 1.00 173.99 431 SER A C 1
ATOM 3439 O O . SER A 1 431 ? 78.505 57.828 76.735 1.00 173.99 431 SER A O 1
ATOM 3442 N N . SER A 1 432 ? 78.679 58.271 78.928 1.00 173.34 432 SER A N 1
ATOM 3443 C CA . SER A 1 432 ? 80.119 58.437 78.919 1.00 173.34 432 SER A CA 1
ATOM 3444 C C . SER A 1 432 ? 80.868 57.172 79.286 1.00 173.34 432 SER A C 1
ATOM 3445 O O . SER A 1 432 ? 82.081 57.227 79.502 1.00 173.34 432 SER A O 1
ATOM 3448 N N . GLU A 1 433 ? 80.175 56.039 79.380 1.00 175.40 433 GLU A N 1
ATOM 3449 C CA . GLU A 1 433 ? 80.789 54.780 79.787 1.00 175.40 433 GLU A CA 1
ATOM 3450 C C . GLU A 1 433 ? 81.853 54.261 78.828 1.00 175.40 433 GLU A C 1
ATOM 3451 O O . GLU A 1 433 ? 82.618 53.372 79.212 1.00 175.40 433 GLU A O 1
ATOM 3457 N N . LYS A 1 434 ? 81.944 54.792 77.615 1.00 177.17 434 LYS A N 1
ATOM 3458 C CA . LYS A 1 434 ? 83.032 54.426 76.724 1.00 177.17 434 LYS A CA 1
ATOM 3459 C C . LYS A 1 434 ? 84.333 55.133 77.047 1.00 177.17 434 LYS A C 1
ATOM 3460 O O . LYS A 1 434 ? 85.300 54.950 76.309 1.00 177.17 434 LYS A O 1
ATOM 3466 N N . LEU A 1 435 ? 84.389 55.944 78.100 1.00 180.47 435 LEU A N 1
ATOM 3467 C CA . LEU A 1 435 ? 85.544 56.803 78.324 1.00 180.47 435 LEU A CA 1
ATOM 3468 C C . LEU A 1 435 ? 86.461 56.317 79.433 1.00 180.47 435 LEU A C 1
ATOM 3469 O O . LEU A 1 435 ? 87.678 56.498 79.339 1.00 180.47 435 LEU A O 1
ATOM 3474 N N . PHE A 1 436 ? 85.928 55.678 80.468 1.00 180.92 436 PHE A N 1
ATOM 3475 C CA . PHE A 1 436 ? 86.763 55.154 81.537 1.00 180.92 436 PHE A CA 1
ATOM 3476 C C . PHE A 1 436 ? 87.122 53.685 81.327 1.00 180.92 436 PHE A C 1
ATOM 3477 O O . PHE A 1 436 ? 87.288 52.935 82.295 1.00 180.92 436 PHE A O 1
ATOM 3485 N N . ASP A 1 437 ? 87.254 53.262 80.076 1.00 186.57 437 ASP A N 1
ATOM 3486 C CA . ASP A 1 437 ? 87.613 51.895 79.743 1.00 186.57 437 ASP A CA 1
ATOM 3487 C C . ASP A 1 437 ? 89.112 51.762 79.504 1.00 186.57 437 ASP A C 1
ATOM 3488 O O . ASP A 1 437 ? 89.771 52.693 79.035 1.00 186.57 437 ASP A O 1
ATOM 3493 N N . ALA A 1 438 ? 89.639 50.571 79.813 1.00 190.03 438 ALA A N 1
ATOM 3494 C CA . ALA A 1 438 ? 91.086 50.356 79.847 1.00 190.03 438 ALA A CA 1
ATOM 3495 C C . ALA A 1 438 ? 91.711 50.370 78.459 1.00 190.03 438 ALA A C 1
ATOM 3496 O O . ALA A 1 438 ? 92.882 50.737 78.313 1.00 190.03 438 ALA A O 1
ATOM 3498 N N . ASP A 1 439 ? 90.955 49.992 77.435 1.00 191.13 439 ASP A N 1
ATOM 3499 C CA . ASP A 1 439 ? 91.466 49.926 76.070 1.00 191.13 439 ASP A CA 1
ATOM 3500 C C . ASP A 1 439 ? 91.066 51.168 75.287 1.00 191.13 439 ASP A C 1
ATOM 3501 O O . ASP A 1 439 ? 90.701 51.097 74.110 1.00 191.13 439 ASP A O 1
ATOM 3506 N N . PHE A 1 440 ? 91.077 52.328 75.936 1.00 186.48 440 PHE A N 1
ATOM 3507 C CA . PHE A 1 440 ? 90.632 53.537 75.269 1.00 186.48 440 PHE A CA 1
ATOM 3508 C C . PHE A 1 440 ? 91.707 54.082 74.342 1.00 186.48 440 PHE A C 1
ATOM 3509 O O . PHE A 1 440 ? 92.908 53.941 74.588 1.00 186.48 440 PHE A O 1
ATOM 3517 N N . VAL A 1 441 ? 91.257 54.708 73.262 1.00 185.26 441 VAL A N 1
ATOM 3518 C CA . VAL A 1 441 ? 92.137 55.224 72.228 1.00 185.26 441 VAL A CA 1
ATOM 3519 C C . VAL A 1 441 ? 91.880 56.715 72.046 1.00 185.26 441 VAL A C 1
ATOM 3520 O O . VAL A 1 441 ? 90.789 57.222 72.321 1.00 185.26 441 VAL A O 1
ATOM 3524 N N . LEU A 1 442 ? 92.908 57.416 71.590 1.00 181.04 442 LEU A N 1
ATOM 3525 C CA . LEU A 1 442 ? 92.826 58.823 71.223 1.00 181.04 442 LEU A CA 1
ATOM 3526 C C . LEU A 1 442 ? 93.109 58.885 69.728 1.00 181.04 442 LEU A C 1
ATOM 3527 O O . LEU A 1 442 ? 94.255 58.752 69.298 1.00 181.04 442 LEU A O 1
ATOM 3532 N N . GLU A 1 443 ? 92.059 59.063 68.934 1.00 181.95 443 GLU A N 1
ATOM 3533 C CA . GLU A 1 443 ? 92.221 59.054 67.486 1.00 181.95 443 GLU A CA 1
ATOM 3534 C C . GLU A 1 443 ? 92.641 60.411 66.951 1.00 181.95 443 GLU A C 1
ATOM 3535 O O . GLU A 1 443 ? 93.260 60.492 65.886 1.00 181.95 443 GLU A O 1
ATOM 3541 N N . LYS A 1 444 ? 92.321 61.476 67.673 1.00 177.58 444 LYS A N 1
ATOM 3542 C CA . LYS A 1 444 ? 92.690 62.827 67.292 1.00 177.58 444 LYS A CA 1
ATOM 3543 C C . LYS A 1 444 ? 92.988 63.597 68.567 1.00 177.58 444 LYS A C 1
ATOM 3544 O O . LYS A 1 444 ? 92.407 63.318 69.620 1.00 177.58 444 LYS A O 1
ATOM 3550 N N . SER A 1 445 ? 93.898 64.563 68.466 1.00 169.72 445 SER A N 1
ATOM 3551 C CA . SER A 1 445 ? 94.202 65.413 69.602 1.00 169.72 445 SER A CA 1
ATOM 3552 C C . SER A 1 445 ? 92.980 66.245 69.974 1.00 169.72 445 SER A C 1
ATOM 3553 O O . SER A 1 445 ? 92.080 66.465 69.163 1.00 169.72 445 SER A O 1
ATOM 3556 N N . LEU A 1 446 ? 92.957 66.711 71.223 1.00 166.36 446 LEU A N 1
ATOM 3557 C CA . LEU A 1 446 ? 91.768 67.368 71.753 1.00 166.36 446 LEU A CA 1
ATOM 3558 C C . LEU A 1 446 ? 91.517 68.727 71.126 1.00 166.36 446 LEU A C 1
ATOM 3559 O O . LEU A 1 446 ? 90.415 69.264 71.265 1.00 166.36 446 LEU A O 1
ATOM 3564 N N . LYS A 1 447 ? 92.504 69.290 70.437 1.00 164.74 447 LYS A N 1
ATOM 3565 C CA . LYS A 1 447 ? 92.272 70.526 69.713 1.00 164.74 447 LYS A CA 1
ATOM 3566 C C . LYS A 1 447 ? 91.369 70.309 68.510 1.00 164.74 447 LYS A C 1
ATOM 3567 O O . LYS A 1 447 ? 90.562 71.184 68.181 1.00 164.74 447 LYS A O 1
ATOM 3573 N N . LYS A 1 448 ? 91.472 69.159 67.850 1.00 168.23 448 LYS A N 1
ATOM 3574 C CA . LYS A 1 448 ? 90.675 68.915 66.655 1.00 168.23 448 LYS A CA 1
ATOM 3575 C C . LYS A 1 448 ? 89.542 67.922 66.873 1.00 168.23 448 LYS A C 1
ATOM 3576 O O . LYS A 1 448 ? 88.611 67.883 66.061 1.00 168.23 448 LYS A O 1
ATOM 3582 N N . ASN A 1 449 ? 89.598 67.133 67.942 1.00 165.01 449 ASN A N 1
ATOM 3583 C CA . ASN A 1 449 ? 88.523 66.221 68.289 1.00 165.01 449 ASN A CA 1
ATOM 3584 C C . ASN A 1 449 ? 87.383 66.995 68.928 1.00 165.01 449 ASN A C 1
ATOM 3585 O O . ASN A 1 449 ? 87.592 68.012 69.591 1.00 165.01 449 ASN A O 1
ATOM 3590 N N . ASP A 1 450 ? 86.172 66.506 68.726 1.00 158.07 450 ASP A N 1
ATOM 3591 C CA . ASP A 1 450 ? 85.010 67.150 69.315 1.00 158.07 450 ASP A CA 1
ATOM 3592 C C . ASP A 1 450 ? 84.218 66.251 70.241 1.00 158.07 450 ASP A C 1
ATOM 3593 O O . ASP A 1 450 ? 83.785 66.707 71.302 1.00 158.07 450 ASP A O 1
ATOM 3598 N N . ALA A 1 451 ? 84.004 64.991 69.854 1.00 159.37 451 ALA A N 1
ATOM 3599 C CA . ALA A 1 451 ? 83.080 64.132 70.585 1.00 159.37 451 ALA A CA 1
ATOM 3600 C C . ALA A 1 451 ? 83.610 63.805 71.970 1.00 159.37 451 ALA A C 1
ATOM 3601 O O . ALA A 1 451 ? 82.865 63.873 72.955 1.00 159.37 451 ALA A O 1
ATOM 3603 N N . VAL A 1 452 ? 84.910 63.529 72.062 1.00 157.35 452 VAL A N 1
ATOM 3604 C CA . VAL A 1 452 ? 85.528 63.166 73.330 1.00 157.35 452 VAL A CA 1
ATOM 3605 C C . VAL A 1 452 ? 85.479 64.339 74.299 1.00 157.35 452 VAL A C 1
ATOM 3606 O O . VAL A 1 452 ? 85.073 64.201 75.465 1.00 157.35 452 VAL A O 1
ATOM 3610 N N . VAL A 1 453 ? 85.848 65.523 73.814 1.00 155.31 453 VAL A N 1
ATOM 3611 C CA . VAL A 1 453 ? 85.948 66.660 74.709 1.00 155.31 453 VAL A CA 1
ATOM 3612 C C . VAL A 1 453 ? 84.565 67.156 75.092 1.00 155.31 453 VAL A C 1
ATOM 3613 O O . VAL A 1 453 ? 84.351 67.564 76.236 1.00 155.31 453 VAL A O 1
ATOM 3617 N N . ALA A 1 454 ? 83.581 67.037 74.201 1.00 154.36 454 ALA A N 1
ATOM 3618 C CA . ALA A 1 454 ? 82.231 67.413 74.592 1.00 154.36 454 ALA A CA 1
ATOM 3619 C C . ALA A 1 454 ? 81.640 66.418 75.576 1.00 154.36 454 ALA A C 1
ATOM 3620 O O . ALA A 1 454 ? 80.832 66.807 76.426 1.00 154.36 454 ALA A O 1
ATOM 3622 N N . ILE A 1 455 ? 82.050 65.148 75.496 1.00 155.81 455 ILE A N 1
ATOM 3623 C CA . ILE A 1 455 ? 81.632 64.156 76.484 1.00 155.81 455 ILE A CA 1
ATOM 3624 C C . ILE A 1 455 ? 82.161 64.530 77.859 1.00 155.81 455 ILE A C 1
ATOM 3625 O O . ILE A 1 455 ? 81.423 64.523 78.860 1.00 155.81 455 ILE A O 1
ATOM 3630 N N . MET A 1 456 ? 83.435 64.909 77.912 1.00 166.12 456 MET A N 1
ATOM 3631 C CA . MET A 1 456 ? 84.056 65.351 79.155 1.00 166.12 456 MET A CA 1
ATOM 3632 C C . MET A 1 456 ? 83.389 66.606 79.692 1.00 166.12 456 MET A C 1
ATOM 3633 O O . MET A 1 456 ? 83.214 66.760 80.901 1.00 166.12 456 MET A O 1
ATOM 3638 N N . LYS A 1 457 ? 82.989 67.477 78.766 1.00 150.65 457 LYS A N 1
ATOM 3639 C CA . LYS A 1 457 ? 82.316 68.709 79.145 1.00 150.65 457 LYS A CA 1
ATOM 3640 C C . LYS A 1 457 ? 80.972 68.427 79.778 1.00 150.65 457 LYS A C 1
ATOM 3641 O O . LYS A 1 457 ? 80.623 69.038 80.792 1.00 150.65 457 LYS A O 1
ATOM 3647 N N . ASP A 1 458 ? 80.210 67.508 79.191 1.00 155.12 458 ASP A N 1
ATOM 3648 C CA . ASP A 1 458 ? 78.903 67.187 79.741 1.00 155.12 458 ASP A CA 1
ATOM 3649 C C . ASP A 1 458 ? 79.033 66.543 81.108 1.00 155.12 458 ASP A C 1
ATOM 3650 O O . ASP A 1 458 ? 78.267 66.876 82.020 1.00 155.12 458 ASP A O 1
ATOM 3655 N N . LEU A 1 459 ? 80.039 65.677 81.280 1.00 156.94 459 LEU A N 1
ATOM 3656 C CA . LEU A 1 459 ? 80.276 65.065 82.585 1.00 156.94 459 LEU A CA 1
ATOM 3657 C C . LEU A 1 459 ? 80.610 66.107 83.641 1.00 156.94 459 LEU A C 1
ATOM 3658 O O . LEU A 1 459 ? 79.992 66.143 84.717 1.00 156.94 459 LEU A O 1
ATOM 3663 N N . LEU A 1 460 ? 81.559 66.987 83.324 1.00 154.24 460 LEU A N 1
ATOM 3664 C CA . LEU A 1 460 ? 82.051 67.949 84.298 1.00 154.24 460 LEU A CA 1
ATOM 3665 C C . LEU A 1 460 ? 80.993 68.977 84.632 1.00 154.24 460 LEU A C 1
ATOM 3666 O O . LEU A 1 460 ? 80.810 69.319 85.802 1.00 154.24 460 LEU A O 1
ATOM 3671 N N . ASP A 1 461 ? 80.251 69.440 83.629 1.00 157.45 461 ASP A N 1
ATOM 3672 C CA . ASP A 1 461 ? 79.198 70.400 83.904 1.00 157.45 461 ASP A CA 1
ATOM 3673 C C . ASP A 1 461 ? 78.037 69.756 84.635 1.00 157.45 461 ASP A C 1
ATOM 3674 O O . ASP A 1 461 ? 77.383 70.424 85.436 1.00 157.45 461 ASP A O 1
ATOM 3679 N N . SER A 1 462 ? 77.787 68.463 84.417 1.00 154.66 462 SER A N 1
ATOM 3680 C CA . SER A 1 462 ? 76.688 67.821 85.121 1.00 154.66 462 SER A CA 1
ATOM 3681 C C . SER A 1 462 ? 77.010 67.664 86.596 1.00 154.66 462 SER A C 1
ATOM 3682 O O . SER A 1 462 ? 76.193 68.014 87.456 1.00 154.66 462 SER A O 1
ATOM 3685 N N . VAL A 1 463 ? 78.219 67.190 86.906 1.00 151.62 463 VAL A N 1
ATOM 3686 C CA . VAL A 1 463 ? 78.619 67.072 88.307 1.00 151.62 463 VAL A CA 1
ATOM 3687 C C . VAL A 1 463 ? 78.750 68.450 88.947 1.00 151.62 463 VAL A C 1
ATOM 3688 O O . VAL A 1 463 ? 78.394 68.639 90.118 1.00 151.62 463 VAL A O 1
ATOM 3692 N N . LYS A 1 464 ? 79.178 69.446 88.171 1.00 154.19 464 LYS A N 1
ATOM 3693 C CA . LYS A 1 464 ? 79.295 70.801 88.682 1.00 154.19 464 LYS A CA 1
ATOM 3694 C C . LYS A 1 464 ? 77.930 71.400 88.974 1.00 154.19 464 LYS A C 1
ATOM 3695 O O . LYS A 1 464 ? 77.752 72.092 89.982 1.00 154.19 464 LYS A O 1
ATOM 3701 N N . SER A 1 465 ? 76.952 71.126 88.115 1.00 157.46 465 SER A N 1
ATOM 3702 C CA . SER A 1 465 ? 75.596 71.584 88.357 1.00 157.46 465 SER A CA 1
ATOM 3703 C C . SER A 1 465 ? 75.008 70.890 89.558 1.00 157.46 465 SER A C 1
ATOM 3704 O O . SER A 1 465 ? 74.221 71.486 90.301 1.00 157.46 465 SER A O 1
ATOM 3707 N N . PHE A 1 466 ? 75.393 69.636 89.761 1.00 158.90 466 PHE A N 1
ATOM 3708 C CA . PHE A 1 466 ? 74.944 68.922 90.942 1.00 158.90 466 PHE A CA 1
ATOM 3709 C C . PHE A 1 466 ? 75.508 69.547 92.204 1.00 158.90 466 PHE A C 1
ATOM 3710 O O . PHE A 1 466 ? 74.795 69.684 93.204 1.00 158.90 466 PHE A O 1
ATOM 3718 N N . GLU A 1 467 ? 76.775 69.952 92.160 1.00 159.16 467 GLU A N 1
ATOM 3719 C CA . GLU A 1 467 ? 77.366 70.644 93.297 1.00 159.16 467 GLU A CA 1
ATOM 3720 C C . GLU A 1 467 ? 76.680 71.974 93.548 1.00 159.16 467 GLU A C 1
ATOM 3721 O O . GLU A 1 467 ? 76.426 72.342 94.701 1.00 159.16 467 GLU A O 1
ATOM 3727 N N . ASN A 1 468 ? 76.396 72.715 92.481 1.00 156.29 468 ASN A N 1
ATOM 3728 C CA . ASN A 1 468 ? 75.731 74.000 92.630 1.00 156.29 468 ASN A CA 1
ATOM 3729 C C . ASN A 1 468 ? 74.320 73.839 93.162 1.00 156.29 468 ASN A C 1
ATOM 3730 O O . ASN A 1 468 ? 73.809 74.743 93.827 1.00 156.29 468 ASN A O 1
ATOM 3735 N N . TYR A 1 469 ? 73.680 72.701 92.891 1.00 159.10 469 TYR A N 1
ATOM 3736 C CA . TYR A 1 469 ? 72.362 72.490 93.470 1.00 159.10 469 TYR A CA 1
ATOM 3737 C C . TYR A 1 469 ? 72.453 72.093 94.932 1.00 159.10 469 TYR A C 1
ATOM 3738 O O . TYR A 1 469 ? 71.649 72.547 95.751 1.00 159.10 469 TYR A O 1
ATOM 3747 N N . ILE A 1 470 ? 73.428 71.253 95.275 1.00 156.43 470 ILE A N 1
ATOM 3748 C CA . ILE A 1 470 ? 73.588 70.802 96.648 1.00 156.43 470 ILE A CA 1
ATOM 3749 C C . ILE A 1 470 ? 74.047 71.941 97.555 1.00 156.43 470 ILE A C 1
ATOM 3750 O O . ILE A 1 470 ? 73.715 71.946 98.747 1.00 156.43 470 ILE A O 1
ATOM 3755 N N . LYS A 1 471 ? 74.660 72.974 96.957 1.00 159.22 471 LYS A N 1
ATOM 3756 C CA . LYS A 1 471 ? 75.506 73.941 97.657 1.00 159.22 471 LYS A CA 1
ATOM 3757 C C . LYS A 1 471 ? 74.783 74.666 98.777 1.00 159.22 471 LYS A C 1
ATOM 3758 O O . LYS A 1 471 ? 75.358 74.889 99.846 1.00 159.22 471 LYS A O 1
ATOM 3764 N N . ALA A 1 472 ? 73.510 74.975 98.589 1.00 160.04 472 ALA A N 1
ATOM 3765 C CA . ALA A 1 472 ? 72.833 75.866 99.520 1.00 160.04 472 ALA A CA 1
ATOM 3766 C C . ALA A 1 472 ? 72.488 75.221 100.857 1.00 160.04 472 ALA A C 1
ATOM 3767 O O . ALA A 1 472 ? 71.933 75.900 101.723 1.00 160.04 472 ALA A O 1
ATOM 3769 N N . PHE A 1 473 ? 72.829 73.957 101.071 1.00 159.98 473 PHE A N 1
ATOM 3770 C CA . PHE A 1 473 ? 72.558 73.307 102.348 1.00 159.98 473 PHE A CA 1
ATOM 3771 C C . PHE A 1 473 ? 73.721 73.469 103.321 1.00 159.98 473 PHE A C 1
ATOM 3772 O O . PHE A 1 473 ? 74.189 72.510 103.925 1.00 159.98 473 PHE A O 1
ATOM 3780 N N . PHE A 1 474 ? 74.188 74.699 103.489 1.00 163.60 474 PHE A N 1
ATOM 3781 C CA . PHE A 1 474 ? 75.200 75.012 104.487 1.00 163.60 474 PHE A CA 1
ATOM 3782 C C . PHE A 1 474 ? 74.685 75.971 105.539 1.00 163.60 474 PHE A C 1
ATOM 3783 O O . PHE A 1 474 ? 74.871 75.727 106.735 1.00 163.60 474 PHE A O 1
ATOM 3791 N N . GLY A 1 475 ? 74.068 77.071 105.120 1.00 171.55 475 GLY A N 1
ATOM 3792 C CA . GLY A 1 475 ? 73.582 78.057 106.057 1.00 171.55 475 GLY A CA 1
ATOM 3793 C C . GLY A 1 475 ? 74.659 78.757 106.843 1.00 171.55 475 GLY A C 1
ATOM 3794 O O . GLY A 1 475 ? 74.391 79.187 107.965 1.00 171.55 475 GLY A O 1
ATOM 3795 N N . GLU A 1 476 ? 75.891 78.802 106.310 1.00 175.72 476 GLU A N 1
ATOM 3796 C CA . GLU A 1 476 ? 77.079 79.500 106.843 1.00 175.72 476 GLU A CA 1
ATOM 3797 C C . GLU A 1 476 ? 77.393 79.163 108.310 1.00 175.72 476 GLU A C 1
ATOM 3798 O O . GLU A 1 476 ? 78.172 79.866 108.963 1.00 175.72 476 GLU A O 1
ATOM 3804 N N . GLY A 1 477 ? 76.782 78.082 108.805 1.00 179.27 477 GLY A N 1
ATOM 3805 C CA . GLY A 1 477 ? 76.988 77.627 110.194 1.00 179.27 477 GLY A CA 1
ATOM 3806 C C . GLY A 1 477 ? 76.810 78.756 111.195 1.00 179.27 477 GLY A C 1
ATOM 3807 O O . GLY A 1 477 ? 76.057 79.700 110.882 1.00 179.27 477 GLY A O 1
ATOM 3808 N N . LYS A 1 478 ? 77.487 78.650 112.346 1.00 181.40 478 LYS A N 1
ATOM 3809 C CA . LYS A 1 478 ? 77.343 79.578 113.505 1.00 181.40 478 LYS A CA 1
ATOM 3810 C C . LYS A 1 478 ? 75.870 79.967 113.697 1.00 181.40 478 LYS A C 1
ATOM 3811 O O . LYS A 1 478 ? 75.566 81.176 113.676 1.00 181.40 478 LYS A O 1
ATOM 3817 N N . GLU A 1 479 ? 74.999 78.970 113.885 1.00 176.93 479 GLU A N 1
ATOM 3818 C CA . GLU A 1 479 ? 73.544 79.221 114.078 1.00 176.93 479 GLU A CA 1
ATOM 3819 C C . GLU A 1 479 ? 73.083 78.574 115.390 1.00 176.93 479 GLU A C 1
ATOM 3820 O O . GLU A 1 479 ? 73.869 78.568 116.357 1.00 176.93 479 GLU A O 1
ATOM 3826 N N . THR A 1 480 ? 71.851 78.054 115.406 1.00 180.68 480 THR A N 1
ATOM 3827 C CA . THR A 1 480 ? 71.280 77.413 116.588 1.00 180.68 480 THR A CA 1
ATOM 3828 C C . THR A 1 480 ? 71.568 75.916 116.555 1.00 180.68 480 THR A C 1
ATOM 3829 O O . THR A 1 480 ? 72.542 75.491 115.929 1.00 180.68 480 THR A O 1
ATOM 3833 N N . ASN A 1 481 ? 70.782 75.110 117.270 1.00 181.16 481 ASN A N 1
ATOM 3834 C CA . ASN A 1 481 ? 70.948 73.666 117.157 1.00 181.16 481 ASN A CA 1
ATOM 3835 C C . ASN A 1 481 ? 70.500 73.255 115.762 1.00 181.16 481 ASN A C 1
ATOM 3836 O O . ASN A 1 481 ? 69.324 72.976 115.513 1.00 181.16 481 ASN A O 1
ATOM 3841 N N . ARG A 1 482 ? 71.459 73.220 114.861 1.00 174.15 482 ARG A N 1
ATOM 3842 C CA . ARG A 1 482 ? 71.336 72.631 113.546 1.00 174.15 482 ARG A CA 1
ATOM 3843 C C . ARG A 1 482 ? 71.660 71.149 113.632 1.00 174.15 482 ARG A C 1
ATOM 3844 O O . ARG A 1 482 ? 72.297 70.682 114.577 1.00 174.15 482 ARG A O 1
ATOM 3852 N N . ASP A 1 483 ? 71.217 70.407 112.624 1.00 174.32 483 ASP A N 1
ATOM 3853 C CA . ASP A 1 483 ? 71.340 68.955 112.630 1.00 174.32 483 ASP A CA 1
ATOM 3854 C C . ASP A 1 483 ? 72.789 68.586 112.359 1.00 174.32 483 ASP A C 1
ATOM 3855 O O . ASP A 1 483 ? 73.204 68.342 111.223 1.00 174.32 483 ASP A O 1
ATOM 3860 N N . GLU A 1 484 ? 73.566 68.532 113.440 1.00 174.77 484 GLU A N 1
ATOM 3861 C CA . GLU A 1 484 ? 74.984 68.232 113.316 1.00 174.77 484 GLU A CA 1
ATOM 3862 C C . GLU A 1 484 ? 75.223 66.792 112.886 1.00 174.77 484 GLU A C 1
ATOM 3863 O O . GLU A 1 484 ? 76.191 66.519 112.169 1.00 174.77 484 GLU A O 1
ATOM 3869 N N . SER A 1 485 ? 74.315 65.878 113.239 1.00 170.98 485 SER A N 1
ATOM 3870 C CA . SER A 1 485 ? 74.408 64.500 112.770 1.00 170.98 485 SER A CA 1
ATOM 3871 C C . SER A 1 485 ? 74.210 64.373 111.265 1.00 170.98 485 SER A C 1
ATOM 3872 O O . SER A 1 485 ? 74.618 63.363 110.685 1.00 170.98 485 SER A O 1
ATOM 3875 N N . PHE A 1 486 ? 73.590 65.366 110.625 1.00 172.55 486 PHE A N 1
ATOM 3876 C CA . PHE A 1 486 ? 73.457 65.434 109.174 1.00 172.55 486 PHE A CA 1
ATOM 3877 C C . PHE A 1 486 ? 74.620 66.182 108.536 1.00 172.55 486 PHE A C 1
ATOM 3878 O O . PHE A 1 486 ? 75.201 65.717 107.548 1.00 172.55 486 PHE A O 1
ATOM 3886 N N . TYR A 1 487 ? 74.982 67.331 109.109 1.00 171.08 487 TYR A N 1
ATOM 3887 C CA . TYR A 1 487 ? 76.053 68.128 108.529 1.00 171.08 487 TYR A CA 1
ATOM 3888 C C . TYR A 1 487 ? 77.399 67.433 108.643 1.00 171.08 487 TYR A C 1
ATOM 3889 O O . TYR A 1 487 ? 78.275 67.670 107.805 1.00 171.08 487 TYR A O 1
ATOM 3898 N N . GLY A 1 488 ? 77.564 66.540 109.627 1.00 170.74 488 GLY A N 1
ATOM 3899 C CA . GLY A 1 488 ? 78.850 65.903 109.846 1.00 170.74 488 GLY A CA 1
ATOM 3900 C C . GLY A 1 488 ? 79.271 64.978 108.727 1.00 170.74 488 GLY A C 1
ATOM 3901 O O . GLY A 1 488 ? 80.462 64.860 108.434 1.00 170.74 488 GLY A O 1
ATOM 3902 N N . ASP A 1 489 ? 78.317 64.320 108.083 1.00 169.01 489 ASP A N 1
ATOM 3903 C CA . ASP A 1 489 ? 78.637 63.584 106.874 1.00 169.01 489 ASP A CA 1
ATOM 3904 C C . ASP A 1 489 ? 78.385 64.390 105.618 1.00 169.01 489 ASP A C 1
ATOM 3905 O O . ASP A 1 489 ? 78.962 64.076 104.571 1.00 169.01 489 ASP A O 1
ATOM 3910 N N . PHE A 1 490 ? 77.545 65.421 105.707 1.00 168.36 490 PHE A N 1
ATOM 3911 C CA . PHE A 1 490 ? 77.288 66.255 104.545 1.00 168.36 490 PHE A CA 1
ATOM 3912 C C . PHE A 1 490 ? 78.536 67.005 104.117 1.00 168.36 490 PHE A C 1
ATOM 3913 O O . PHE A 1 490 ? 78.901 66.990 102.939 1.00 168.36 490 PHE A O 1
ATOM 3921 N N . VAL A 1 491 ? 79.228 67.636 105.067 1.00 166.10 491 VAL A N 1
ATOM 3922 C CA . VAL A 1 491 ? 80.472 68.306 104.715 1.00 166.10 491 VAL A CA 1
ATOM 3923 C C . VAL A 1 491 ? 81.544 67.277 104.392 1.00 166.10 491 VAL A C 1
ATOM 3924 O O . VAL A 1 491 ? 82.424 67.532 103.563 1.00 166.10 491 VAL A O 1
ATOM 3928 N N . LEU A 1 492 ? 81.424 66.072 104.947 1.00 166.92 492 LEU A N 1
ATOM 3929 C CA . LEU A 1 492 ? 82.381 65.001 104.730 1.00 166.92 492 LEU A CA 1
ATOM 3930 C C . LEU A 1 492 ? 82.217 64.350 103.369 1.00 166.92 492 LEU A C 1
ATOM 3931 O O . LEU A 1 492 ? 83.085 63.576 102.952 1.00 166.92 492 LEU A O 1
ATOM 3936 N N . ALA A 1 493 ? 81.113 64.618 102.691 1.00 167.73 493 ALA A N 1
ATOM 3937 C CA . ALA A 1 493 ? 81.019 64.337 101.269 1.00 167.73 493 ALA A CA 1
ATOM 3938 C C . ALA A 1 493 ? 81.253 65.570 100.411 1.00 167.73 493 ALA A C 1
ATOM 3939 O O . ALA A 1 493 ? 81.746 65.453 99.280 1.00 167.73 493 ALA A O 1
ATOM 3941 N N . TYR A 1 494 ? 80.932 66.751 100.935 1.00 166.27 494 TYR A N 1
ATOM 3942 C CA . TYR A 1 494 ? 80.993 67.955 100.121 1.00 166.27 494 TYR A CA 1
ATOM 3943 C C . TYR A 1 494 ? 82.419 68.402 99.880 1.00 166.27 494 TYR A C 1
ATOM 3944 O O . TYR A 1 494 ? 82.700 69.014 98.847 1.00 166.27 494 TYR A O 1
ATOM 3953 N N . ASP A 1 495 ? 83.322 68.113 100.818 1.00 167.11 495 ASP A N 1
ATOM 3954 C CA . ASP A 1 495 ? 84.736 68.399 100.606 1.00 167.11 495 ASP A CA 1
ATOM 3955 C C . ASP A 1 495 ? 85.282 67.616 99.430 1.00 167.11 495 ASP A C 1
ATOM 3956 O O . ASP A 1 495 ? 86.166 68.094 98.714 1.00 167.11 495 ASP A O 1
ATOM 3961 N N . ILE A 1 496 ? 84.753 66.419 99.223 1.00 166.35 496 ILE A N 1
ATOM 3962 C CA . ILE A 1 496 ? 85.151 65.596 98.099 1.00 166.35 496 ILE A CA 1
ATOM 3963 C C . ILE A 1 496 ? 84.471 66.065 96.826 1.00 166.35 496 ILE A C 1
ATOM 3964 O O . ILE A 1 496 ? 85.068 66.045 95.744 1.00 166.35 496 ILE A O 1
ATOM 3969 N N . LEU A 1 497 ? 83.224 66.516 96.929 1.00 164.26 497 LEU A N 1
ATOM 3970 C CA . LEU A 1 497 ? 82.571 67.031 95.734 1.00 164.26 497 LEU A CA 1
ATOM 3971 C C . LEU A 1 497 ? 83.141 68.369 95.289 1.00 164.26 497 LEU A C 1
ATOM 3972 O O . LEU A 1 497 ? 83.045 68.712 94.108 1.00 164.26 497 LEU A O 1
ATOM 3977 N N . LEU A 1 498 ? 83.761 69.121 96.192 1.00 161.80 498 LEU A N 1
ATOM 3978 C CA . LEU A 1 498 ? 84.395 70.368 95.791 1.00 161.80 498 LEU A CA 1
ATOM 3979 C C . LEU A 1 498 ? 85.701 70.161 95.046 1.00 161.80 498 LEU A C 1
ATOM 3980 O O . LEU A 1 498 ? 86.230 71.126 94.495 1.00 161.80 498 LEU A O 1
ATOM 3985 N N . LYS A 1 499 ? 86.229 68.942 95.000 1.00 159.72 499 LYS A N 1
ATOM 3986 C CA . LYS A 1 499 ? 87.473 68.716 94.283 1.00 159.72 499 LYS A CA 1
ATOM 3987 C C . LYS A 1 499 ? 87.309 68.750 92.777 1.00 159.72 499 LYS A C 1
ATOM 3988 O O . LYS A 1 499 ? 88.322 68.730 92.071 1.00 159.72 499 LYS A O 1
ATOM 3994 N N . VAL A 1 500 ? 86.079 68.799 92.264 1.00 151.77 500 VAL A N 1
ATOM 3995 C CA . VAL A 1 500 ? 85.893 68.755 90.824 1.00 151.77 500 VAL A CA 1
ATOM 3996 C C . VAL A 1 500 ? 86.314 70.064 90.176 1.00 151.77 500 VAL A C 1
ATOM 3997 O O . VAL A 1 500 ? 86.607 70.083 88.981 1.00 151.77 500 VAL A O 1
ATOM 4001 N N . ASP A 1 501 ? 86.402 71.156 90.945 1.00 152.84 501 ASP A N 1
ATOM 4002 C CA . ASP A 1 501 ? 86.867 72.423 90.394 1.00 152.84 501 ASP A CA 1
ATOM 4003 C C . ASP A 1 501 ? 88.339 72.372 90.048 1.00 152.84 501 ASP A C 1
ATOM 4004 O O . ASP A 1 501 ? 88.770 73.038 89.105 1.00 152.84 501 ASP A O 1
ATOM 4009 N N . HIS A 1 502 ? 89.108 71.551 90.764 1.00 153.10 502 HIS A N 1
ATOM 4010 C CA . HIS A 1 502 ? 90.491 71.315 90.389 1.00 153.10 502 HIS A CA 1
ATOM 4011 C C . HIS A 1 502 ? 90.599 70.597 89.056 1.00 153.10 502 HIS A C 1
ATOM 4012 O O . HIS A 1 502 ? 91.648 70.678 88.416 1.00 153.10 502 HIS A O 1
ATOM 4019 N N . ILE A 1 503 ? 89.543 69.917 88.610 1.00 147.94 503 ILE A N 1
ATOM 4020 C CA . ILE A 1 503 ? 89.544 69.253 87.314 1.00 147.94 503 ILE A CA 1
ATOM 4021 C C . ILE A 1 503 ? 88.906 70.145 86.262 1.00 147.94 503 ILE A C 1
ATOM 4022 O O . ILE A 1 503 ? 89.305 70.133 85.094 1.00 147.94 503 ILE A O 1
ATOM 4027 N N . TYR A 1 504 ? 87.935 70.952 86.673 1.00 147.82 504 TYR A N 1
ATOM 4028 C CA . TYR A 1 504 ? 87.281 71.849 85.729 1.00 147.82 504 TYR A CA 1
ATOM 4029 C C . TYR A 1 504 ? 88.225 72.959 85.300 1.00 147.82 504 TYR A C 1
ATOM 4030 O O . TYR A 1 504 ? 88.426 73.194 84.104 1.00 147.82 504 TYR A O 1
ATOM 4039 N N . ASP A 1 505 ? 88.877 73.602 86.259 1.00 150.72 505 ASP A N 1
ATOM 4040 C CA . ASP A 1 505 ? 89.899 74.587 85.955 1.00 150.72 505 ASP A CA 1
ATOM 4041 C C . ASP A 1 505 ? 91.233 73.960 85.591 1.00 150.72 505 ASP A C 1
ATOM 4042 O O . ASP A 1 505 ? 92.246 74.660 85.606 1.00 150.72 505 ASP A O 1
ATOM 4047 N N . ALA A 1 506 ? 91.273 72.664 85.314 1.00 143.39 506 ALA A N 1
ATOM 4048 C CA . ALA A 1 506 ? 92.394 72.056 84.624 1.00 143.39 506 ALA A CA 1
ATOM 4049 C C . ALA A 1 506 ? 92.047 71.740 83.183 1.00 143.39 506 ALA A C 1
ATOM 4050 O O . ALA A 1 506 ? 92.795 72.084 82.268 1.00 143.39 506 ALA A O 1
ATOM 4052 N N . ILE A 1 507 ? 90.896 71.121 82.966 1.00 138.72 507 ILE A N 1
ATOM 4053 C CA . ILE A 1 507 ? 90.516 70.732 81.622 1.00 138.72 507 ILE A CA 1
ATOM 4054 C C . ILE A 1 507 ? 90.172 71.956 80.792 1.00 138.72 507 ILE A C 1
ATOM 4055 O O . ILE A 1 507 ? 90.559 72.042 79.618 1.00 138.72 507 ILE A O 1
ATOM 4060 N N . ARG A 1 508 ? 89.512 72.955 81.394 1.00 137.84 508 ARG A N 1
ATOM 4061 C CA . ARG A 1 508 ? 89.101 74.119 80.618 1.00 137.84 508 ARG A CA 1
ATOM 4062 C C . ARG A 1 508 ? 90.302 74.926 80.165 1.00 137.84 508 ARG A C 1
ATOM 4063 O O . ARG A 1 508 ? 90.463 75.187 78.970 1.00 137.84 508 ARG A O 1
ATOM 4071 N N . ASN A 1 509 ? 91.190 75.269 81.093 1.00 140.95 509 ASN A N 1
ATOM 4072 C CA . ASN A 1 509 ? 92.366 75.998 80.654 1.00 140.95 509 ASN A CA 1
ATOM 4073 C C . ASN A 1 509 ? 93.389 75.108 79.978 1.00 140.95 509 ASN A C 1
ATOM 4074 O O . ASN A 1 509 ? 94.388 75.635 79.488 1.00 140.95 509 ASN A O 1
ATOM 4079 N N . TYR A 1 510 ? 93.199 73.791 79.944 1.00 142.85 510 TYR A N 1
ATOM 4080 C CA . TYR A 1 510 ? 94.005 73.035 79.006 1.00 142.85 510 TYR A CA 1
ATOM 4081 C C . TYR A 1 510 ? 93.484 73.183 77.589 1.00 142.85 510 TYR A C 1
ATOM 4082 O O . TYR A 1 510 ? 94.273 73.346 76.655 1.00 142.85 510 TYR A O 1
ATOM 4091 N N . VAL A 1 511 ? 92.172 73.110 77.397 1.00 135.17 511 VAL A N 1
ATOM 4092 C CA . VAL A 1 511 ? 91.710 73.100 76.018 1.00 135.17 511 VAL A CA 1
ATOM 4093 C C . VAL A 1 511 ? 91.667 74.506 75.443 1.00 135.17 511 VAL A C 1
ATOM 4094 O O . VAL A 1 511 ? 91.886 74.691 74.242 1.00 135.17 511 VAL A O 1
ATOM 4098 N N . THR A 1 512 ? 91.463 75.533 76.261 1.00 132.79 512 THR A N 1
ATOM 4099 C CA . THR A 1 512 ? 91.377 76.872 75.696 1.00 132.79 512 THR A CA 1
ATOM 4100 C C . THR A 1 512 ? 92.729 77.541 75.525 1.00 132.79 512 THR A C 1
ATOM 4101 O O . THR A 1 512 ? 92.781 78.685 75.062 1.00 132.79 512 THR A O 1
ATOM 4105 N N . GLN A 1 513 ? 93.817 76.877 75.891 1.00 129.24 513 GLN A N 1
ATOM 4106 C CA . GLN A 1 513 ? 95.121 77.473 75.669 1.00 129.24 513 GLN A CA 1
ATOM 4107 C C . GLN A 1 513 ? 95.468 77.433 74.188 1.00 129.24 513 GLN A C 1
ATOM 4108 O O . GL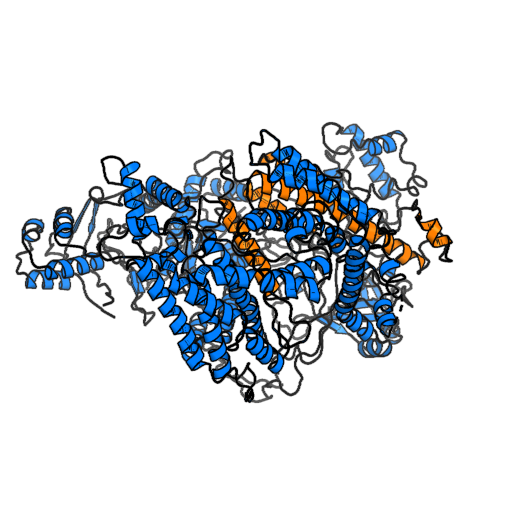N A 1 513 ? 94.922 76.646 73.414 1.00 129.24 513 GLN A O 1
ATOM 4114 N N . LYS A 1 514 ? 96.376 78.311 73.799 1.00 118.06 514 LYS A N 1
ATOM 4115 C CA . LYS A 1 514 ? 96.806 78.389 72.424 1.00 118.06 514 LYS A CA 1
ATOM 4116 C C . LYS A 1 514 ? 97.641 77.164 72.067 1.00 118.06 514 LYS A C 1
ATOM 4117 O O . LYS A 1 514 ? 98.066 76.417 72.949 1.00 118.06 514 LYS A O 1
ATOM 4123 N N . PRO A 1 515 ? 97.857 76.902 70.779 1.00 118.06 515 PRO A N 1
ATOM 4124 C CA . PRO A 1 515 ? 98.885 75.920 70.433 1.00 118.06 515 PRO A CA 1
ATOM 4125 C C . PRO A 1 515 ? 100.269 76.373 70.834 1.00 118.06 515 PRO A C 1
ATOM 4126 O O . PRO A 1 515 ? 101.085 75.539 71.237 1.00 118.06 515 PRO A O 1
ATOM 4130 N N . TYR A 1 516 ? 100.550 77.668 70.789 1.00 118.06 516 TYR A N 1
ATOM 4131 C CA . TYR A 1 516 ? 101.851 78.150 71.213 1.00 118.06 516 TYR A CA 1
ATOM 4132 C C . TYR A 1 516 ? 101.878 78.300 72.727 1.00 118.06 516 TYR A C 1
ATOM 4133 O O . TYR A 1 516 ? 100.906 78.006 73.417 1.00 118.06 516 TYR A O 1
ATOM 4142 N N . SER A 1 517 ? 102.992 78.783 73.261 1.00 118.06 517 SER A N 1
ATOM 4143 C CA . SER A 1 517 ? 103.154 78.824 74.706 1.00 118.06 517 SER A CA 1
ATOM 4144 C C . SER A 1 517 ? 104.111 79.934 75.086 1.00 118.06 517 SER A C 1
ATOM 4145 O O . SER A 1 517 ? 105.198 80.035 74.516 1.00 118.06 517 SER A O 1
ATOM 4148 N N . LYS A 1 518 ? 103.730 80.723 76.082 1.00 118.06 518 LYS A N 1
ATOM 4149 C CA . LYS A 1 518 ? 104.468 81.917 76.470 1.00 118.06 518 LYS A CA 1
ATOM 4150 C C . LYS A 1 518 ? 105.272 81.722 77.737 1.00 118.06 518 LYS A C 1
ATOM 4151 O O . LYS A 1 518 ? 105.269 82.592 78.602 1.00 118.06 518 LYS A O 1
ATOM 4157 N N . ASP A 1 519 ? 105.937 80.594 77.911 1.00 118.06 519 ASP A N 1
ATOM 4158 C CA . ASP A 1 519 ? 106.777 80.417 79.084 1.00 118.06 519 ASP A CA 1
ATOM 4159 C C . ASP A 1 519 ? 108.127 81.078 78.876 1.00 118.06 519 ASP A C 1
ATOM 4160 O O . ASP A 1 519 ? 108.723 80.975 77.805 1.00 118.06 519 ASP A O 1
ATOM 4165 N N . LYS A 1 520 ? 108.604 81.769 79.899 1.00 118.06 520 LYS A N 1
ATOM 4166 C CA . LYS A 1 520 ? 109.861 82.479 79.797 1.00 118.06 520 LYS A CA 1
ATOM 4167 C C . LYS A 1 520 ? 110.545 82.493 81.147 1.00 118.06 520 LYS A C 1
ATOM 4168 O O . LYS A 1 520 ? 109.907 82.381 82.192 1.00 118.06 520 LYS A O 1
ATOM 4174 N N . PHE A 1 521 ? 111.860 82.637 81.116 1.00 118.06 521 PHE A N 1
ATOM 4175 C CA . PHE A 1 521 ? 112.640 82.703 82.334 1.00 118.06 521 PHE A CA 1
ATOM 4176 C C . PHE A 1 521 ? 113.454 83.979 82.332 1.00 118.06 521 PHE A C 1
ATOM 4177 O O . PHE A 1 521 ? 113.844 84.475 81.277 1.00 118.06 521 PHE A O 1
ATOM 4185 N N . LYS A 1 522 ? 113.695 84.513 83.518 1.00 118.06 522 LYS A N 1
ATOM 4186 C CA . LYS A 1 522 ? 114.463 85.737 83.623 1.00 118.06 522 LYS A CA 1
ATOM 4187 C C . LYS A 1 522 ? 115.912 85.444 83.288 1.00 118.06 522 LYS A C 1
ATOM 4188 O O . LYS A 1 522 ? 116.464 84.441 83.734 1.00 118.06 522 LYS A O 1
ATOM 4194 N N . LEU A 1 523 ? 116.511 86.282 82.457 1.00 118.06 523 LEU A N 1
ATOM 4195 C CA . LEU A 1 523 ? 117.907 86.123 82.097 1.00 118.06 523 LEU A CA 1
ATOM 4196 C C . LEU A 1 523 ? 118.770 86.915 83.064 1.00 118.06 523 LEU A C 1
ATOM 4197 O O . LEU A 1 523 ? 118.513 88.097 83.301 1.00 118.06 523 LEU A O 1
ATOM 4202 N N . TYR A 1 524 ? 119.788 86.261 83.629 1.00 118.06 524 TYR A N 1
ATOM 4203 C CA . TYR A 1 524 ? 120.614 86.872 84.658 1.00 118.06 524 TYR A CA 1
ATOM 4204 C C . TYR A 1 524 ? 122.046 87.139 84.236 1.00 118.06 524 TYR A C 1
ATOM 4205 O O . TYR A 1 524 ? 122.692 87.972 84.874 1.00 118.06 524 TYR A O 1
ATOM 4214 N N . PHE A 1 525 ? 122.525 86.423 83.222 1.00 118.06 525 PHE A N 1
ATOM 4215 C CA . PHE A 1 525 ? 123.885 86.641 82.668 1.00 118.06 525 PHE A CA 1
ATOM 4216 C C . PHE A 1 525 ? 124.952 86.471 83.747 1.00 118.06 525 PHE A C 1
ATOM 4217 O O . PHE A 1 525 ? 125.874 87.297 83.792 1.00 118.06 525 PHE A O 1
ATOM 4225 N N . GLN A 1 526 ? 124.815 85.437 84.583 1.00 118.06 526 GLN A N 1
ATOM 4226 C CA . GLN A 1 526 ? 125.921 84.983 85.469 1.00 118.06 526 GLN A CA 1
ATOM 4227 C C . GLN A 1 526 ? 125.927 85.830 86.747 1.00 118.06 526 GLN A C 1
ATOM 4228 O O . GLN A 1 526 ? 126.760 85.555 87.633 1.00 118.06 526 GLN A O 1
ATOM 4234 N N . ASN A 1 527 ? 125.030 86.818 86.829 1.00 118.06 527 ASN A N 1
ATOM 4235 C CA . ASN A 1 527 ? 125.044 87.807 87.941 1.00 118.06 527 ASN A CA 1
ATOM 4236 C C . ASN A 1 527 ? 123.658 87.854 88.594 1.00 118.06 527 ASN A C 1
ATOM 4237 O O . ASN A 1 527 ? 122.657 87.921 87.853 1.00 118.06 527 ASN A O 1
ATOM 4242 N N . PRO A 1 528 ? 123.555 87.823 89.942 1.00 118.06 528 PRO A N 1
ATOM 4243 C CA . PRO A 1 528 ? 122.276 88.027 90.630 1.00 118.06 528 PRO A CA 1
ATOM 4244 C C . PRO A 1 528 ? 121.874 89.509 90.653 1.00 118.06 528 PRO A C 1
ATOM 4245 O O . PRO A 1 528 ? 120.689 89.792 90.654 1.00 118.06 528 PRO A O 1
ATOM 4249 N N . GLN A 1 529 ? 122.865 90.406 90.670 1.00 118.06 529 GLN A N 1
ATOM 4250 C CA . GLN A 1 529 ? 122.604 91.871 90.622 1.00 118.06 529 GLN A CA 1
ATOM 4251 C C . GLN A 1 529 ? 122.651 92.344 89.165 1.00 118.06 529 GLN A C 1
ATOM 4252 O O . GLN A 1 529 ? 123.758 92.652 88.678 1.00 118.06 529 GLN A O 1
ATOM 4258 N N . PHE A 1 530 ? 121.490 92.396 88.504 1.00 118.06 530 PHE A N 1
ATOM 4259 C CA . PHE A 1 530 ? 121.428 92.512 87.023 1.00 118.06 530 PHE A CA 1
ATOM 4260 C C . PHE A 1 530 ? 120.453 93.606 86.574 1.00 118.06 530 PHE A C 1
ATOM 4261 O O . PHE A 1 530 ? 119.238 93.487 86.830 1.00 118.06 530 PHE A O 1
ATOM 4269 N N . MET A 1 531 ? 120.991 94.638 85.919 1.00 118.06 531 MET A N 1
ATOM 4270 C CA . MET A 1 531 ? 120.192 95.736 85.312 1.00 118.06 531 MET A CA 1
ATOM 4271 C C . MET A 1 531 ? 119.202 96.355 86.305 1.00 118.06 531 MET A C 1
ATOM 4272 O O . MET A 1 531 ? 118.047 96.581 85.892 1.00 118.06 531 MET A O 1
ATOM 4277 N N . GLY A 1 532 ? 119.598 96.595 87.559 1.00 118.06 532 GLY A N 1
ATOM 4278 C CA . GLY A 1 532 ? 118.648 97.248 88.461 1.00 118.06 532 GLY A CA 1
ATOM 4279 C C . GLY A 1 532 ? 118.490 98.682 88.040 1.00 118.06 532 GLY A C 1
ATOM 4280 O O . GLY A 1 532 ? 117.373 99.140 87.879 1.00 118.06 532 GLY A O 1
ATOM 4281 N N . GLY A 1 533 ? 119.599 99.327 87.741 1.00 118.06 533 GLY A N 1
ATOM 4282 C CA . GLY A 1 533 ? 119.495 100.742 87.390 1.00 118.06 533 GLY A CA 1
ATOM 4283 C C . GLY A 1 533 ? 120.134 101.007 86.057 1.00 118.06 533 GLY A C 1
ATOM 4284 O O . GLY A 1 533 ? 120.446 100.060 85.350 1.00 118.06 533 GLY A O 1
ATOM 4285 N N . TRP A 1 534 ? 120.316 102.289 85.723 1.00 118.06 534 TRP A N 1
ATOM 4286 C CA . TRP A 1 534 ? 121.046 102.690 84.490 1.00 118.06 534 TRP A CA 1
ATOM 4287 C C . TRP A 1 534 ? 122.048 103.801 84.825 1.00 118.06 534 TRP A C 1
ATOM 4288 O O . TRP A 1 534 ? 122.446 104.537 83.901 1.00 118.06 534 TRP A O 1
ATOM 4299 N N . ASP A 1 535 ? 122.432 103.907 86.101 1.00 118.06 535 ASP A N 1
ATOM 4300 C CA . ASP A 1 535 ? 123.274 105.035 86.583 1.00 118.06 535 ASP A CA 1
ATOM 4301 C C . ASP A 1 535 ? 124.696 104.874 86.032 1.00 118.06 535 ASP A C 1
ATOM 4302 O O . ASP A 1 535 ? 125.307 103.814 86.273 1.00 118.06 535 ASP A O 1
ATOM 4307 N N . LYS A 1 536 ? 125.192 105.893 85.323 1.00 118.06 536 LYS A N 1
ATOM 4308 C CA . LYS A 1 536 ? 126.618 106.120 85.195 1.00 118.06 536 LYS A CA 1
ATOM 4309 C C . LYS A 1 536 ? 127.216 106.202 86.589 1.00 118.06 536 LYS A C 1
ATOM 4310 O O . LYS A 1 536 ? 126.552 106.633 87.534 1.00 118.06 536 LYS A O 1
ATOM 4316 N N . ASP A 1 537 ? 128.452 105.720 86.717 1.00 118.55 537 ASP A N 1
ATOM 4317 C CA . ASP A 1 537 ? 129.152 105.458 87.981 1.00 118.55 537 ASP A CA 1
ATOM 4318 C C . ASP A 1 537 ? 128.437 104.418 88.839 1.00 118.55 537 ASP A C 1
ATOM 4319 O O . ASP A 1 537 ? 128.687 104.325 90.041 1.00 118.55 537 ASP A O 1
ATOM 4324 N N . LYS A 1 538 ? 127.548 103.635 88.241 1.00 118.06 538 LYS A N 1
ATOM 4325 C CA . LYS A 1 538 ? 127.168 102.342 88.777 1.00 118.06 538 LYS A CA 1
ATOM 4326 C C . LYS A 1 538 ? 127.022 101.335 87.661 1.00 118.06 538 LYS A C 1
ATOM 4327 O O . LYS A 1 538 ? 126.646 100.188 87.924 1.00 118.06 538 LYS A O 1
ATOM 4333 N N . GLU A 1 539 ? 127.320 101.728 86.427 1.00 118.06 539 GLU A N 1
ATOM 4334 C CA . GLU A 1 539 ? 127.079 100.864 85.289 1.00 118.06 539 GLU A CA 1
ATOM 4335 C C . GLU A 1 539 ? 128.090 99.739 85.187 1.00 118.06 539 GLU A C 1
ATOM 4336 O O . GLU A 1 539 ? 127.806 98.737 84.533 1.00 118.06 539 GLU A O 1
ATOM 4342 N N . THR A 1 540 ? 129.246 99.851 85.831 1.00 118.06 540 THR A N 1
ATOM 4343 C CA . THR A 1 540 ? 130.134 98.703 85.849 1.00 118.06 540 THR A CA 1
ATOM 4344 C C . THR A 1 540 ? 129.670 97.643 86.821 1.00 118.06 540 THR A C 1
ATOM 4345 O O . THR A 1 540 ? 130.180 96.523 86.785 1.00 118.06 540 THR A O 1
ATOM 4349 N N . ASP A 1 541 ? 128.733 97.982 87.692 1.00 118.06 541 ASP A N 1
ATOM 4350 C CA . ASP A 1 541 ? 128.096 97.029 88.575 1.00 118.06 541 ASP A CA 1
ATOM 4351 C C . ASP A 1 541 ? 126.816 96.470 87.970 1.00 118.06 541 ASP A C 1
ATOM 4352 O O . ASP A 1 541 ? 126.622 95.254 87.945 1.00 118.06 541 ASP A O 1
ATOM 4357 N N . TYR A 1 542 ? 125.933 97.347 87.486 1.00 118.06 542 TYR A N 1
ATOM 4358 C CA . TYR A 1 542 ? 124.677 96.883 86.908 1.00 118.06 542 TYR A CA 1
ATOM 4359 C C . TYR A 1 542 ? 124.888 96.178 85.586 1.00 118.06 542 TYR A C 1
ATOM 4360 O O . TYR A 1 542 ? 124.137 95.259 85.261 1.00 118.06 542 TYR A O 1
ATOM 4369 N N . ARG A 1 543 ? 125.905 96.612 84.835 1.00 118.06 543 ARG A N 1
ATOM 4370 C CA . ARG A 1 543 ? 126.325 95.908 83.593 1.00 118.06 543 ARG A CA 1
ATOM 4371 C C . ARG A 1 543 ? 125.157 95.896 82.600 1.00 118.06 543 ARG A C 1
ATOM 4372 O O . ARG A 1 543 ? 124.681 94.794 82.262 1.00 118.06 543 ARG A O 1
ATOM 4380 N N . ALA A 1 544 ? 124.721 97.080 82.157 1.00 118.06 544 ALA A N 1
ATOM 4381 C CA . ALA A 1 544 ? 123.791 97.194 81.040 1.00 118.06 544 ALA A CA 1
ATOM 4382 C C . ALA A 1 544 ? 123.661 98.643 80.616 1.00 118.06 544 ALA A C 1
ATOM 4383 O O . ALA A 1 544 ? 123.491 99.515 81.461 1.00 118.06 544 ALA A O 1
ATOM 4385 N N . THR A 1 545 ? 123.709 98.887 79.310 1.00 118.06 545 THR A N 1
ATOM 4386 C CA . THR A 1 545 ? 123.585 100.238 78.785 1.00 118.06 545 THR A CA 1
ATOM 4387 C C . THR A 1 545 ? 122.854 100.223 77.459 1.00 118.06 545 THR A C 1
ATOM 4388 O O . THR A 1 545 ? 122.656 99.172 76.852 1.00 118.06 545 THR A O 1
ATOM 4392 N N . ILE A 1 546 ? 122.491 101.416 76.995 1.00 118.06 546 ILE A N 1
ATOM 4393 C CA . ILE A 1 546 ? 121.592 101.600 75.864 1.00 118.06 546 ILE A CA 1
ATOM 4394 C C . ILE A 1 546 ? 122.200 102.606 74.898 1.00 118.06 546 ILE A C 1
ATOM 4395 O O . ILE A 1 546 ? 122.592 103.702 75.306 1.00 118.06 546 ILE A O 1
ATOM 4400 N N . LEU A 1 547 ? 122.289 102.229 73.621 1.00 118.06 547 LEU A N 1
ATOM 4401 C CA . LEU A 1 547 ? 122.929 103.025 72.582 1.00 118.06 547 LEU A CA 1
ATOM 4402 C C . LEU A 1 547 ? 121.940 103.349 71.473 1.00 118.06 547 LEU A C 1
ATOM 4403 O O . LEU A 1 547 ? 121.206 102.471 71.017 1.00 118.06 547 LEU A O 1
ATOM 4408 N N . ARG A 1 548 ? 121.948 104.590 71.006 1.00 118.06 548 ARG A N 1
ATOM 4409 C CA . ARG A 1 548 ? 121.146 104.982 69.860 1.00 118.06 548 ARG A CA 1
ATOM 4410 C C . ARG A 1 548 ? 122.063 105.211 68.670 1.00 118.06 548 ARG A C 1
ATOM 4411 O O . ARG A 1 548 ? 123.250 105.504 68.833 1.00 118.06 548 ARG A O 1
ATOM 4419 N N . TYR A 1 549 ? 121.515 105.020 67.472 1.00 118.06 549 TYR A N 1
ATOM 4420 C CA . TYR A 1 549 ? 122.253 105.260 66.234 1.00 118.06 549 TYR A CA 1
ATOM 4421 C C . TYR A 1 549 ? 121.241 105.419 65.116 1.00 118.06 549 TYR A C 1
ATOM 4422 O O . TYR A 1 549 ? 120.688 104.420 64.651 1.00 118.06 549 TYR A O 1
ATOM 4431 N N . GLY A 1 550 ? 121.039 106.643 64.651 1.00 118.06 550 GLY A N 1
ATOM 4432 C CA . GLY A 1 550 ? 119.981 106.848 63.689 1.00 118.06 550 GLY A CA 1
ATOM 4433 C C . GLY A 1 550 ? 118.653 106.668 64.380 1.00 118.06 550 GLY A C 1
ATOM 4434 O O . GLY A 1 550 ? 118.169 107.562 65.074 1.00 118.06 550 GLY A O 1
ATOM 4435 N N . SER A 1 551 ? 118.040 105.519 64.168 1.00 118.06 551 SER A N 1
ATOM 4436 C CA . SER A 1 551 ? 116.912 105.140 64.992 1.00 118.06 551 SER A CA 1
ATOM 4437 C C . SER A 1 551 ? 116.910 103.676 65.387 1.00 118.06 551 SER A C 1
ATOM 4438 O O . SER A 1 551 ? 116.026 103.271 66.136 1.00 118.06 551 SER A O 1
ATOM 4441 N N . LYS A 1 552 ? 117.835 102.864 64.901 1.00 118.06 552 LYS A N 1
ATOM 4442 C CA . LYS A 1 552 ? 117.896 101.470 65.326 1.00 118.06 552 LYS A CA 1
ATOM 4443 C C . LYS A 1 552 ? 118.535 101.436 66.703 1.00 118.06 552 LYS A C 1
ATOM 4444 O O . LYS A 1 552 ? 119.758 101.466 66.837 1.00 118.06 552 LYS A O 1
ATOM 4450 N N . TYR A 1 553 ? 117.707 101.375 67.740 1.00 118.06 553 TYR A N 1
ATOM 4451 C CA . TYR A 1 553 ? 118.211 101.466 69.100 1.00 118.06 553 TYR A CA 1
ATOM 4452 C C . TYR A 1 553 ? 118.921 100.181 69.498 1.00 118.06 553 TYR A C 1
ATOM 4453 O O . TYR A 1 553 ? 118.881 99.171 68.798 1.00 118.06 553 TYR A O 1
ATOM 4462 N N . TYR A 1 554 ? 119.578 100.214 70.646 1.00 118.06 554 TYR A N 1
ATOM 4463 C CA . TYR A 1 554 ? 120.412 99.085 70.994 1.00 118.06 554 TYR A CA 1
ATOM 4464 C C . TYR A 1 554 ? 120.486 98.904 72.496 1.00 118.06 554 TYR A C 1
ATOM 4465 O O . TYR A 1 554 ? 120.459 99.872 73.254 1.00 118.06 554 TYR A O 1
ATOM 4474 N N . LEU A 1 555 ? 120.590 97.653 72.919 1.00 118.06 555 LEU A N 1
ATOM 4475 C CA . LEU A 1 555 ? 120.845 97.311 74.306 1.00 118.06 555 LEU A CA 1
ATOM 4476 C C . LEU A 1 555 ? 122.206 96.658 74.398 1.00 118.06 555 LEU A C 1
ATOM 4477 O O . LEU A 1 555 ? 122.533 95.794 73.587 1.00 118.06 555 LEU A O 1
ATOM 4482 N N . ALA A 1 556 ? 122.995 97.066 75.382 1.00 118.06 556 ALA A N 1
ATOM 4483 C CA . ALA A 1 556 ? 124.373 96.624 75.510 1.00 118.06 556 ALA A CA 1
ATOM 4484 C C . ALA A 1 556 ? 124.540 95.829 76.786 1.00 118.06 556 ALA A C 1
ATOM 4485 O O . ALA A 1 556 ? 124.181 96.305 77.864 1.00 118.06 556 ALA A O 1
ATOM 4487 N N . ILE A 1 557 ? 125.112 94.641 76.669 1.00 118.06 557 ILE A N 1
ATOM 4488 C CA . ILE A 1 557 ? 125.405 93.807 77.820 1.00 118.06 557 ILE A CA 1
ATOM 4489 C C . ILE A 1 557 ? 126.893 93.531 77.853 1.00 118.06 557 ILE A C 1
ATOM 4490 O O . ILE A 1 557 ? 127.440 92.947 76.912 1.00 118.06 557 ILE A O 1
ATOM 4495 N N . MET A 1 558 ? 127.543 93.939 78.939 1.00 133.57 558 MET A N 1
ATOM 4496 C CA . MET A 1 558 ? 128.971 93.747 79.121 1.00 133.57 558 MET A CA 1
ATOM 4497 C C . MET A 1 558 ? 129.230 92.560 80.025 1.00 133.57 558 MET A C 1
ATOM 4498 O O . MET A 1 558 ? 128.623 92.440 81.079 1.00 133.57 558 MET A O 1
ATOM 4503 N N . ASP A 1 559 ? 130.128 91.675 79.610 1.00 124.69 559 ASP A N 1
ATOM 4504 C CA . ASP A 1 559 ? 130.412 90.488 80.401 1.00 124.69 559 ASP A CA 1
ATOM 4505 C C . ASP A 1 559 ? 131.238 90.839 81.627 1.00 124.69 559 ASP A C 1
ATOM 4506 O O . ASP A 1 559 ? 132.025 91.788 81.626 1.00 124.69 559 ASP A O 1
ATOM 4511 N N . LYS A 1 560 ? 131.078 90.026 82.673 1.00 122.23 560 LYS A N 1
ATOM 4512 C CA . LYS A 1 560 ? 131.652 90.367 83.965 1.00 122.23 560 LYS A CA 1
ATOM 4513 C C . LYS A 1 560 ? 133.153 90.155 83.996 1.00 122.23 560 LYS A C 1
ATOM 4514 O O . LYS A 1 560 ? 133.823 90.687 84.886 1.00 122.23 560 LYS A O 1
ATOM 4520 N N . LYS A 1 561 ? 133.700 89.404 83.045 1.00 124.47 561 LYS A N 1
ATOM 4521 C CA . LYS A 1 561 ? 135.144 89.333 82.947 1.00 124.47 561 LYS A CA 1
ATOM 4522 C C . LYS A 1 561 ? 135.727 90.624 82.415 1.00 124.47 561 LYS A C 1
ATOM 4523 O O . LYS A 1 561 ? 136.890 90.921 82.681 1.00 124.47 561 LYS A O 1
ATOM 4529 N N . TYR A 1 562 ? 134.948 91.405 81.687 1.00 125.01 562 TYR A N 1
ATOM 4530 C CA . TYR A 1 562 ? 135.450 92.600 81.034 1.00 125.01 562 TYR A CA 1
ATOM 4531 C C . TYR A 1 562 ? 134.512 93.762 81.284 1.00 125.01 562 TYR A C 1
ATOM 4532 O O . TYR A 1 562 ? 134.101 94.474 80.374 1.00 125.01 562 TYR A O 1
ATOM 4541 N N . ALA A 1 563 ? 134.170 93.992 82.540 1.00 120.57 563 ALA A N 1
ATOM 4542 C CA . ALA A 1 563 ? 133.046 94.854 82.883 1.00 120.57 563 ALA A CA 1
ATOM 4543 C C . ALA A 1 563 ? 133.334 96.337 82.744 1.00 120.57 563 ALA A C 1
ATOM 4544 O O . ALA A 1 563 ? 132.619 97.131 83.355 1.00 120.57 563 ALA A O 1
ATOM 4546 N N . LYS A 1 564 ? 134.347 96.755 81.999 1.00 121.63 564 LYS A N 1
ATOM 4547 C CA . LYS A 1 564 ? 134.616 98.172 81.824 1.00 121.63 564 LYS A CA 1
ATOM 4548 C C . LYS A 1 564 ? 134.923 98.495 80.370 1.00 121.63 564 LYS A C 1
ATOM 4549 O O . LYS A 1 564 ? 135.751 99.357 80.068 1.00 121.63 564 LYS A O 1
ATOM 4555 N N . CYS A 1 565 ? 134.239 97.838 79.440 1.00 131.27 565 CYS A N 1
ATOM 4556 C CA . CYS A 1 565 ? 134.494 98.047 78.021 1.00 131.27 565 CYS A CA 1
ATOM 4557 C C . CYS A 1 565 ? 133.810 99.255 77.439 1.00 131.27 565 CYS A C 1
ATOM 4558 O O . CYS A 1 565 ? 133.711 99.343 76.215 1.00 131.27 565 CYS A O 1
ATOM 4561 N N . LEU A 1 566 ? 133.315 100.179 78.241 1.00 127.26 566 LEU A N 1
ATOM 4562 C CA . LEU A 1 566 ? 132.785 101.416 77.703 1.00 127.26 566 LEU A CA 1
ATOM 4563 C C . LEU A 1 566 ? 133.415 102.650 78.317 1.00 127.26 566 LEU A C 1
ATOM 4564 O O . LEU A 1 566 ? 133.068 103.765 77.917 1.00 127.26 566 LEU A O 1
ATOM 4569 N N . GLN A 1 567 ? 134.335 102.491 79.258 1.00 132.95 567 GLN A N 1
ATOM 4570 C CA . GLN A 1 567 ? 134.871 103.667 79.922 1.00 132.95 567 GLN A CA 1
ATOM 4571 C C . GLN A 1 567 ? 135.958 104.333 79.090 1.00 132.95 567 GLN A C 1
ATOM 4572 O O . GLN A 1 567 ? 135.965 105.558 78.935 1.00 132.95 567 GLN A O 1
ATOM 4578 N N . LYS A 1 568 ? 136.877 103.550 78.530 1.00 136.08 568 LYS A N 1
ATOM 4579 C CA . LYS A 1 568 ? 138.015 104.115 77.807 1.00 136.08 568 LYS A CA 1
ATOM 4580 C C . LYS A 1 568 ? 137.713 104.174 76.310 1.00 136.08 568 LYS A C 1
ATOM 4581 O O . LYS A 1 568 ? 138.348 103.523 75.483 1.00 136.08 568 LYS A O 1
ATOM 4587 N N . ILE A 1 569 ? 136.716 104.983 75.970 1.00 137.95 569 ILE A N 1
ATOM 4588 C CA . ILE A 1 569 ? 136.320 105.211 74.586 1.00 137.95 569 ILE A CA 1
ATOM 4589 C C . ILE A 1 569 ? 136.496 106.689 74.280 1.00 137.95 569 ILE A C 1
ATOM 4590 O O . ILE A 1 569 ? 136.064 107.543 75.060 1.00 137.95 569 ILE A O 1
ATOM 4595 N N . ASP A 1 570 ? 137.128 106.989 73.154 1.00 141.62 570 ASP A N 1
ATOM 4596 C CA . ASP A 1 570 ? 137.304 108.367 72.732 1.00 141.62 570 ASP A CA 1
ATOM 4597 C C . ASP A 1 570 ? 136.062 108.879 72.024 1.00 141.62 570 ASP A C 1
ATOM 4598 O O . ASP A 1 570 ? 135.287 108.121 71.442 1.00 141.62 570 ASP A O 1
ATOM 4603 N N . LYS A 1 571 ? 135.897 110.196 72.067 1.00 146.09 571 LYS A N 1
ATOM 4604 C CA . LYS A 1 571 ? 134.913 110.862 71.232 1.00 146.09 571 LYS A CA 1
ATOM 4605 C C . LYS A 1 571 ? 135.379 110.757 69.794 1.00 146.09 571 LYS A C 1
ATOM 4606 O O . LYS A 1 571 ? 136.153 111.601 69.336 1.00 146.09 571 LYS A O 1
ATOM 4612 N N . ASP A 1 572 ? 134.922 109.729 69.088 1.00 144.49 572 ASP A N 1
ATOM 4613 C CA . ASP A 1 572 ? 135.490 109.395 67.793 1.00 144.49 572 ASP A CA 1
ATOM 4614 C C . ASP A 1 572 ? 135.156 110.452 66.749 1.00 144.49 572 ASP A C 1
ATOM 4615 O O . ASP A 1 572 ? 134.103 111.093 66.790 1.00 144.49 572 ASP A O 1
ATOM 4620 N N . ASP A 1 573 ? 136.096 110.642 65.820 1.00 150.71 573 ASP A N 1
ATOM 4621 C CA . ASP A 1 573 ? 136.032 111.719 64.843 1.00 150.71 573 ASP A CA 1
ATOM 4622 C C . ASP A 1 573 ? 136.131 111.219 63.409 1.00 150.71 573 ASP A C 1
ATOM 4623 O O . ASP A 1 573 ? 136.152 112.034 62.483 1.00 150.71 573 ASP A O 1
ATOM 4628 N N . VAL A 1 574 ? 136.170 109.910 63.198 1.00 151.16 574 VAL A N 1
ATOM 4629 C CA . VAL A 1 574 ? 136.086 109.339 61.866 1.00 151.16 574 VAL A CA 1
ATOM 4630 C C . VAL A 1 574 ? 134.636 109.027 61.498 1.00 151.16 574 VAL A C 1
ATOM 4631 O O . VAL A 1 574 ? 134.379 108.206 60.614 1.00 151.16 574 VAL A O 1
ATOM 4635 N N . ASN A 1 575 ? 133.689 109.634 62.219 1.00 152.31 575 ASN A N 1
ATOM 4636 C CA . ASN A 1 575 ? 132.272 109.752 61.888 1.00 152.31 575 ASN A CA 1
ATOM 4637 C C . ASN A 1 575 ? 131.525 108.427 61.948 1.00 152.31 575 ASN A C 1
ATOM 4638 O O . ASN A 1 575 ? 130.394 108.335 61.469 1.00 152.31 575 ASN A O 1
ATOM 4643 N N . GLY A 1 576 ? 132.118 107.396 62.533 1.00 142.17 576 GLY A N 1
ATOM 4644 C CA . GLY A 1 576 ? 131.349 106.223 62.884 1.00 142.17 576 GLY A CA 1
ATOM 4645 C C . GLY A 1 576 ? 131.087 106.248 64.372 1.00 142.17 576 GLY A C 1
ATOM 4646 O O . GLY A 1 576 ? 132.017 106.085 65.161 1.00 142.17 576 GLY A O 1
ATOM 4647 N N . ASN A 1 577 ? 129.845 106.464 64.784 1.00 135.02 577 ASN A N 1
ATOM 4648 C CA . ASN A 1 577 ? 129.552 106.675 66.192 1.00 135.02 577 ASN A CA 1
ATOM 4649 C C . ASN A 1 577 ? 128.312 105.904 66.601 1.00 135.02 577 ASN A C 1
ATOM 4650 O O . ASN A 1 577 ? 127.413 105.678 65.787 1.00 135.02 577 ASN A O 1
ATOM 4655 N N . TYR A 1 578 ? 128.283 105.493 67.861 1.00 127.94 578 TYR A N 1
ATOM 4656 C CA . TYR A 1 578 ? 127.051 105.204 68.576 1.00 127.94 578 TYR A CA 1
ATOM 4657 C C . TYR A 1 578 ? 126.908 106.274 69.637 1.00 127.94 578 TYR A C 1
ATOM 4658 O O . TYR A 1 578 ? 127.831 106.479 70.425 1.00 127.94 578 TYR A O 1
ATOM 4667 N N . GLU A 1 579 ? 125.788 106.973 69.650 1.00 121.42 579 GLU A N 1
ATOM 4668 C CA . GLU A 1 579 ? 125.538 107.819 70.798 1.00 121.42 579 GLU A CA 1
ATOM 4669 C C . GLU A 1 579 ? 125.243 106.929 71.993 1.00 121.42 579 GLU A C 1
ATOM 4670 O O . GLU A 1 579 ? 124.722 105.823 71.851 1.00 121.42 579 GLU A O 1
ATOM 4676 N N . LYS A 1 580 ? 125.640 107.385 73.171 1.00 119.29 580 LYS A N 1
ATOM 4677 C CA . LYS A 1 580 ? 125.569 106.562 74.367 1.00 119.29 580 LYS A CA 1
ATOM 4678 C C . LYS A 1 580 ? 124.957 107.369 75.492 1.00 119.29 580 LYS A C 1
ATOM 4679 O O . LYS A 1 580 ? 125.275 108.547 75.654 1.00 119.29 580 LYS A O 1
ATOM 4685 N N . ILE A 1 581 ? 124.060 106.740 76.246 1.00 118.06 581 ILE A N 1
ATOM 4686 C CA . ILE A 1 581 ? 123.374 107.369 77.367 1.00 118.06 581 ILE A CA 1
ATOM 4687 C C . ILE A 1 581 ? 124.341 107.723 78.480 1.00 118.06 581 ILE A C 1
ATOM 4688 O O . ILE A 1 581 ? 125.480 107.253 78.507 1.00 118.06 581 ILE A O 1
ATOM 4693 N N . ASN A 1 582 ? 123.894 108.543 79.411 1.00 118.06 582 ASN A N 1
ATOM 4694 C CA . ASN A 1 582 ? 124.598 108.655 80.674 1.00 118.06 582 ASN A CA 1
ATOM 4695 C C . ASN A 1 582 ? 123.697 108.347 81.857 1.00 118.06 582 ASN A C 1
ATOM 4696 O O . ASN A 1 582 ? 124.105 107.582 82.737 1.00 118.06 582 ASN A O 1
ATOM 4701 N N . TYR A 1 583 ? 122.444 108.826 81.809 1.00 118.06 583 TYR A N 1
ATOM 4702 C CA . TYR A 1 583 ? 121.355 108.495 82.779 1.00 118.06 583 TYR A CA 1
ATOM 4703 C C . TYR A 1 583 ? 121.670 108.727 84.268 1.00 118.06 583 TYR A C 1
ATOM 4704 O O . TYR A 1 583 ? 121.679 107.735 85.022 1.00 118.06 583 TYR A O 1
ATOM 4713 N N . LYS A 1 584 ? 121.904 109.977 84.685 1.00 118.06 584 LYS A N 1
ATOM 4714 C CA . LYS A 1 584 ? 122.170 110.298 86.076 1.00 118.06 584 LYS A CA 1
ATOM 4715 C C . LYS A 1 584 ? 120.848 110.466 86.801 1.00 118.06 584 LYS A C 1
ATOM 4716 O O . LYS A 1 584 ? 120.051 111.336 86.448 1.00 118.06 584 LYS A O 1
ATOM 4722 N N . LEU A 1 585 ? 120.613 109.635 87.809 1.00 118.06 585 LEU A N 1
ATOM 4723 C CA . LEU A 1 585 ? 119.374 109.693 88.570 1.00 118.06 585 LEU A CA 1
ATOM 4724 C C . LEU A 1 585 ? 119.702 109.635 90.043 1.00 118.06 585 LEU A C 1
ATOM 4725 O O . LEU A 1 585 ? 120.232 108.634 90.520 1.00 118.06 585 LEU A O 1
ATOM 4730 N N . LEU A 1 586 ? 119.351 110.669 90.748 1.00 118.06 586 LEU A N 1
ATOM 4731 C CA . LEU A 1 586 ? 119.403 110.655 92.190 1.00 118.06 586 LEU A CA 1
ATOM 4732 C C . LEU A 1 586 ? 118.197 109.873 92.677 1.00 118.06 586 LEU A C 1
ATOM 4733 O O . LEU A 1 586 ? 117.061 110.297 92.457 1.00 118.06 586 LEU A O 1
ATOM 4738 N N . PRO A 1 587 ? 118.381 108.730 93.274 1.00 118.06 587 PRO A N 1
ATOM 4739 C CA . PRO A 1 587 ? 117.227 107.900 93.630 1.00 118.06 587 PRO A CA 1
ATOM 4740 C C . PRO A 1 587 ? 116.651 108.172 95.001 1.00 118.06 587 PRO A C 1
ATOM 4741 O O . PRO A 1 587 ? 117.314 107.884 95.994 1.00 118.06 587 PRO A O 1
ATOM 4745 N N . GLY A 1 588 ? 115.418 108.653 95.080 1.00 118.06 588 GLY A N 1
ATOM 4746 C CA . GLY A 1 588 ? 114.725 108.744 96.344 1.00 118.06 588 GLY A CA 1
ATOM 4747 C C . GLY A 1 588 ? 115.337 109.728 97.318 1.00 118.06 588 GLY A C 1
ATOM 4748 O O . GLY A 1 588 ? 115.885 109.361 98.362 1.00 118.06 588 GLY A O 1
ATOM 4749 N N . PRO A 1 589 ? 115.244 111.011 97.000 1.00 118.06 589 PRO A N 1
ATOM 4750 C CA . PRO A 1 589 ? 116.039 111.992 97.718 1.00 118.06 589 PRO A CA 1
ATOM 4751 C C . PRO A 1 589 ? 115.489 112.368 99.065 1.00 118.06 589 PRO A C 1
ATOM 4752 O O . PRO A 1 589 ? 116.144 113.133 99.779 1.00 118.06 589 PRO A O 1
ATOM 4756 N N . ASN A 1 590 ? 114.311 111.910 99.442 1.00 118.06 590 ASN A N 1
ATOM 4757 C CA . ASN A 1 590 ? 113.904 112.198 100.801 1.00 118.06 590 ASN A CA 1
ATOM 4758 C C . ASN A 1 590 ? 114.596 111.290 101.794 1.00 118.06 590 ASN A C 1
ATOM 4759 O O . ASN A 1 590 ? 114.774 111.678 102.949 1.00 118.06 590 ASN A O 1
ATOM 4764 N N . LYS A 1 591 ? 115.002 110.104 101.373 1.00 118.06 591 LYS A N 1
ATOM 4765 C CA . LYS A 1 591 ? 115.666 109.176 102.267 1.00 118.06 591 LYS A CA 1
ATOM 4766 C C . LYS A 1 591 ? 116.922 108.637 101.620 1.00 118.06 591 LYS A C 1
ATOM 4767 O O . LYS A 1 591 ? 117.283 107.486 101.831 1.00 118.06 591 LYS A O 1
ATOM 4773 N N . MET A 1 592 ? 117.564 109.437 100.785 1.00 118.06 592 MET A N 1
ATOM 4774 C CA . MET A 1 592 ? 118.938 109.152 100.389 1.00 118.06 592 MET A CA 1
ATOM 4775 C C . MET A 1 592 ? 119.885 110.163 100.998 1.00 118.06 592 MET A C 1
ATOM 4776 O O . MET A 1 592 ? 120.996 109.824 101.382 1.00 118.06 592 MET A O 1
ATOM 4781 N N . LEU A 1 593 ? 119.432 111.408 101.081 1.00 118.06 593 LEU A N 1
ATOM 4782 C CA . LEU A 1 593 ? 120.275 112.460 101.641 1.00 118.06 593 LEU A CA 1
ATOM 4783 C C . LEU A 1 593 ? 120.626 112.245 103.108 1.00 118.06 593 LEU A C 1
ATOM 4784 O O . LEU A 1 593 ? 121.818 112.346 103.437 1.00 118.06 593 LEU A O 1
ATOM 4789 N N . PRO A 1 594 ? 119.708 111.907 104.024 1.00 118.06 594 PRO A N 1
ATOM 4790 C CA . PRO A 1 594 ? 120.181 111.537 105.359 1.00 118.06 594 PRO A CA 1
ATOM 4791 C C . PRO A 1 594 ? 120.872 110.201 105.397 1.00 118.06 594 PRO A C 1
ATOM 4792 O O . PRO A 1 594 ? 121.547 109.911 106.386 1.00 118.06 594 PRO A O 1
ATOM 4796 N N . LYS A 1 595 ? 120.723 109.371 104.377 1.00 118.06 595 LYS A N 1
ATOM 4797 C CA . LYS A 1 595 ? 121.481 108.137 104.376 1.00 118.06 595 LYS A CA 1
ATOM 4798 C C . LYS A 1 595 ? 122.945 108.411 104.119 1.00 118.06 595 LYS A C 1
ATOM 4799 O O . LYS A 1 595 ? 123.800 107.712 104.662 1.00 118.06 595 LYS A O 1
ATOM 4805 N N . VAL A 1 596 ? 123.266 109.434 103.337 1.00 118.06 596 VAL A N 1
ATOM 4806 C CA . VAL A 1 596 ? 124.652 109.703 102.989 1.00 118.06 596 VAL A CA 1
ATOM 4807 C C . VAL A 1 596 ? 125.275 110.762 103.889 1.00 118.06 596 VAL A C 1
ATOM 4808 O O . VAL A 1 596 ? 126.405 110.595 104.345 1.00 118.06 596 VAL A O 1
ATOM 4812 N N . PHE A 1 597 ? 124.553 111.810 104.256 1.00 119.35 597 PHE A N 1
ATOM 4813 C CA . PHE A 1 597 ? 125.209 112.928 104.907 1.00 119.35 597 PHE A CA 1
ATOM 4814 C C . PHE A 1 597 ? 125.318 112.753 106.401 1.00 119.35 597 PHE A C 1
ATOM 4815 O O . PHE A 1 597 ? 125.517 113.737 107.108 1.00 119.35 597 PHE A O 1
ATOM 4823 N N . PHE A 1 598 ? 125.144 111.540 106.902 1.00 123.17 598 PHE A N 1
ATOM 4824 C CA . PHE A 1 598 ? 125.403 111.232 108.297 1.00 123.17 598 PHE A CA 1
ATOM 4825 C C . PHE A 1 598 ? 126.043 109.861 108.439 1.00 123.17 598 PHE A C 1
ATOM 4826 O O . PHE A 1 598 ? 125.821 109.170 109.436 1.00 123.17 598 PHE A O 1
ATOM 4834 N N . SER A 1 599 ? 126.834 109.447 107.460 1.00 118.06 599 SER A N 1
ATOM 4835 C CA . SER A 1 599 ? 127.231 108.053 107.393 1.00 118.06 599 SER A CA 1
ATOM 4836 C C . SER A 1 599 ? 128.733 107.871 107.449 1.00 118.06 599 SER A C 1
ATOM 4837 O O . SER A 1 599 ? 129.314 107.325 106.509 1.00 118.06 599 SER A O 1
ATOM 4840 N N . LYS A 1 600 ? 129.387 108.471 108.443 1.00 121.03 600 LYS A N 1
ATOM 4841 C CA . LYS A 1 600 ? 130.697 108.053 108.945 1.00 121.03 600 LYS A CA 1
ATOM 4842 C C . LYS A 1 600 ? 131.851 108.360 107.991 1.00 121.03 600 LYS A C 1
ATOM 4843 O O . LYS A 1 600 ? 133.010 108.386 108.408 1.00 121.03 600 LYS A O 1
ATOM 4849 N N . LYS A 1 601 ? 131.562 108.691 106.754 1.00 122.58 601 LYS A N 1
ATOM 4850 C CA . LYS A 1 601 ? 132.589 109.165 105.851 1.00 122.58 601 LYS A CA 1
ATOM 4851 C C . LYS A 1 601 ? 132.305 110.567 105.369 1.00 122.58 601 LYS A C 1
ATOM 4852 O O . LYS A 1 601 ? 133.228 111.369 105.242 1.00 122.58 601 LYS A O 1
ATOM 4858 N N . TRP A 1 602 ? 131.038 110.898 105.139 1.00 130.22 602 TRP A N 1
ATOM 4859 C CA . TRP A 1 602 ? 130.696 112.297 104.970 1.00 130.22 602 TRP A CA 1
ATOM 4860 C C . TRP A 1 602 ? 130.816 113.049 106.282 1.00 130.22 602 TRP A C 1
ATOM 4861 O O . TRP A 1 602 ? 131.130 114.243 106.284 1.00 130.22 602 TRP A O 1
ATOM 4872 N N . MET A 1 603 ? 130.627 112.370 107.401 1.00 141.20 603 MET A N 1
ATOM 4873 C CA . MET A 1 603 ? 130.841 113.001 108.685 1.00 141.20 603 MET A CA 1
ATOM 4874 C C . MET A 1 603 ? 132.323 113.202 108.959 1.00 141.20 603 MET A C 1
ATOM 4875 O O . MET A 1 603 ? 132.692 113.981 109.826 1.00 141.20 603 MET A O 1
ATOM 4880 N N . ALA A 1 604 ? 133.178 112.500 108.221 1.00 136.12 604 ALA A N 1
ATOM 4881 C CA . ALA A 1 604 ? 134.614 112.698 108.317 1.00 136.12 604 ALA A CA 1
ATOM 4882 C C . ALA A 1 604 ? 135.197 113.385 107.095 1.00 136.12 604 ALA A C 1
ATOM 4883 O O . ALA A 1 604 ? 136.422 113.445 106.963 1.00 136.12 604 ALA A O 1
ATOM 4885 N N . TYR A 1 605 ? 134.363 113.869 106.180 1.00 133.93 605 TYR A N 1
ATOM 4886 C CA . TYR A 1 605 ? 134.826 114.751 105.122 1.00 133.93 605 TYR A CA 1
ATOM 4887 C C . TYR A 1 605 ? 134.260 116.153 105.284 1.00 133.93 605 TYR A C 1
ATOM 4888 O O . TYR A 1 605 ? 135.015 117.120 105.347 1.00 133.93 605 TYR A O 1
ATOM 4897 N N . TYR A 1 606 ? 132.929 116.243 105.364 1.00 138.25 606 TYR A N 1
ATOM 4898 C CA . TYR A 1 606 ? 132.229 117.543 105.539 1.00 138.25 606 TYR A CA 1
ATOM 4899 C C . TYR A 1 606 ? 131.575 117.578 106.926 1.00 138.25 606 TYR A C 1
ATOM 4900 O O . TYR A 1 606 ? 130.452 117.056 107.072 1.00 138.25 606 TYR A O 1
ATOM 4909 N N . ASN A 1 607 ? 132.259 118.179 107.900 1.00 145.03 607 ASN A N 1
ATOM 4910 C CA . ASN A 1 607 ? 131.767 118.231 109.303 1.00 145.03 607 ASN A CA 1
ATOM 4911 C C . ASN A 1 607 ? 130.358 118.833 109.390 1.00 145.03 607 ASN A C 1
ATOM 4912 O O . ASN A 1 607 ? 130.209 120.038 109.107 1.00 145.03 607 ASN A O 1
ATOM 4917 N N . PRO A 1 608 ? 129.329 118.053 109.787 1.00 145.03 608 PRO A N 1
ATOM 4918 C CA . PRO A 1 608 ? 127.989 118.594 109.991 1.00 145.03 608 PRO A CA 1
ATOM 4919 C C . PRO A 1 608 ? 128.077 119.393 111.300 1.00 145.03 608 PRO A C 1
ATOM 4920 O O . PRO A 1 608 ? 128.760 118.944 112.204 1.00 145.03 608 PRO A O 1
ATOM 4924 N N . SER A 1 609 ? 127.475 120.585 111.321 1.00 147.09 609 SER A N 1
ATOM 4925 C CA . SER A 1 609 ? 127.521 121.467 112.516 1.00 147.09 609 SER A CA 1
ATOM 4926 C C . SER A 1 609 ? 127.203 120.655 113.775 1.00 147.09 609 SER A C 1
ATOM 4927 O O . SER A 1 609 ? 126.566 119.591 113.648 1.00 147.09 609 SER A O 1
ATOM 4930 N N . GLU A 1 610 ? 127.636 121.148 114.940 1.00 150.50 610 GLU A N 1
ATOM 4931 C CA . GLU A 1 610 ? 127.358 120.465 116.232 1.00 150.50 610 GLU A CA 1
ATOM 4932 C C . GLU A 1 610 ? 125.847 120.513 116.479 1.00 150.50 610 GLU A C 1
ATOM 4933 O O . GLU A 1 610 ? 125.293 119.512 116.974 1.00 150.50 610 GLU A O 1
ATOM 4939 N N . ASP A 1 611 ? 125.220 121.645 116.141 1.00 149.30 611 ASP A N 1
ATOM 4940 C CA . ASP A 1 611 ? 123.753 121.823 116.295 1.00 149.30 611 ASP A CA 1
ATOM 4941 C C . ASP A 1 611 ? 123.044 121.154 115.111 1.00 149.30 611 ASP A C 1
ATOM 4942 O O . ASP A 1 611 ? 121.839 120.861 115.240 1.00 149.30 611 ASP A O 1
ATOM 4947 N N . ILE A 1 612 ? 123.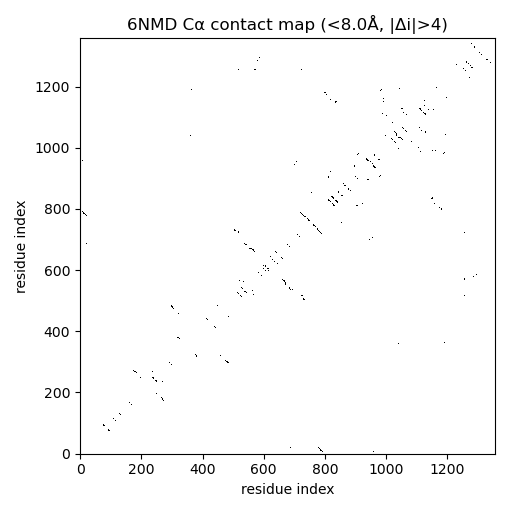763 120.923 114.004 1.00 144.36 612 ILE A N 1
ATOM 4948 C CA . ILE A 1 612 ? 123.146 120.287 112.847 1.00 144.36 612 ILE A CA 1
ATOM 4949 C C . ILE A 1 612 ? 122.993 118.795 113.085 1.00 144.36 612 ILE A C 1
ATOM 4950 O O . ILE A 1 612 ? 121.930 118.214 112.828 1.00 144.36 612 ILE A O 1
ATOM 4955 N N . GLN A 1 613 ? 124.051 118.162 113.597 1.00 143.30 613 GLN A N 1
ATOM 4956 C CA . GLN A 1 613 ? 123.973 116.755 113.971 1.00 143.30 613 GLN A CA 1
ATOM 4957 C C . GLN A 1 613 ? 122.904 116.525 115.024 1.00 143.30 613 GLN A C 1
ATOM 4958 O O . GLN A 1 613 ? 122.152 115.548 114.951 1.00 143.30 613 GLN A O 1
ATOM 4964 N N . LYS A 1 614 ? 122.779 117.453 115.973 1.00 145.68 614 LYS A N 1
ATOM 4965 C CA . LYS A 1 614 ? 121.763 117.300 117.006 1.00 145.68 614 LYS A CA 1
ATOM 4966 C C . LYS A 1 614 ? 120.366 117.543 116.457 1.00 145.68 614 LYS A C 1
ATOM 4967 O O . LYS A 1 614 ? 119.407 116.890 116.880 1.00 145.68 614 LYS A O 1
ATOM 4973 N N . ILE A 1 615 ? 120.238 118.443 115.486 1.00 149.43 615 ILE A N 1
ATOM 4974 C CA . ILE A 1 615 ? 118.919 118.771 114.979 1.00 149.43 615 ILE A CA 1
ATOM 4975 C C . ILE A 1 615 ? 118.423 117.660 114.070 1.00 149.43 615 ILE A C 1
ATOM 4976 O O . ILE A 1 615 ? 117.217 117.412 113.986 1.00 149.43 615 ILE A O 1
ATOM 4981 N N . TYR A 1 616 ? 119.340 116.909 113.464 1.00 142.98 616 TYR A N 1
ATOM 4982 C CA . TYR A 1 616 ? 118.923 115.739 112.706 1.00 142.98 616 TYR A CA 1
ATOM 4983 C C . TYR A 1 616 ? 118.691 114.543 113.618 1.00 142.98 616 TYR A C 1
ATOM 4984 O O . TYR A 1 616 ? 117.783 113.742 113.371 1.00 142.98 616 TYR A O 1
ATOM 4993 N N . LYS A 1 617 ? 119.505 114.402 114.670 1.00 148.38 617 LYS A N 1
ATOM 4994 C CA . LYS A 1 617 ? 119.366 113.258 115.563 1.00 148.38 617 LYS A CA 1
ATOM 4995 C C . LYS A 1 617 ? 118.086 113.347 116.374 1.00 148.38 617 LYS A C 1
ATOM 4996 O O . LYS A 1 617 ? 117.375 112.350 116.532 1.00 148.38 617 LYS A O 1
ATOM 5002 N N . ASN A 1 618 ? 117.767 114.530 116.890 1.00 151.14 618 ASN A N 1
ATOM 5003 C CA . ASN A 1 618 ? 116.446 114.714 117.460 1.00 151.14 618 ASN A CA 1
ATOM 5004 C C . ASN A 1 618 ? 115.388 114.725 116.371 1.00 151.14 618 ASN A C 1
ATOM 5005 O O . ASN A 1 618 ? 114.260 114.277 116.604 1.00 151.14 618 ASN A O 1
ATOM 5010 N N . GLY A 1 619 ? 115.736 115.199 115.176 1.00 150.18 619 GLY A N 1
ATOM 5011 C CA . GLY A 1 619 ? 114.825 115.146 114.058 1.00 150.18 619 GLY A CA 1
ATOM 5012 C C . GLY A 1 619 ? 113.654 116.087 114.201 1.00 150.18 619 GLY A C 1
ATOM 5013 O O . GLY A 1 619 ? 112.523 115.640 114.404 1.00 150.18 619 GLY A O 1
ATOM 5014 N N . THR A 1 620 ? 113.905 117.388 114.122 1.00 155.34 620 THR A N 1
ATOM 5015 C CA . THR A 1 620 ? 112.831 118.367 114.159 1.00 155.34 620 THR A CA 1
ATOM 5016 C C . THR A 1 620 ? 112.448 118.861 112.776 1.00 155.34 620 THR A C 1
ATOM 5017 O O . THR A 1 620 ? 111.559 119.710 112.660 1.00 155.34 620 THR A O 1
ATOM 5021 N N . PHE A 1 621 ? 113.105 118.362 111.727 1.00 145.30 621 PHE A N 1
ATOM 5022 C CA . PHE A 1 621 ? 112.720 118.744 110.379 1.00 145.30 621 PHE A CA 1
ATOM 5023 C C . PHE A 1 621 ? 111.395 118.131 109.985 1.00 145.30 621 PHE A C 1
ATOM 5024 O O . PHE A 1 621 ? 110.693 118.692 109.142 1.00 145.30 621 PHE A O 1
ATOM 5032 N N . LYS A 1 622 ? 111.030 117.009 110.587 1.00 150.37 622 LYS A N 1
ATOM 5033 C CA . LYS A 1 622 ? 109.740 116.411 110.316 1.00 150.37 622 LYS A CA 1
ATOM 5034 C C . LYS A 1 622 ? 108.625 117.260 110.921 1.00 150.37 622 LYS A C 1
ATOM 5035 O O . LYS A 1 622 ? 108.858 118.209 111.673 1.00 150.37 622 LYS A O 1
ATOM 5041 N N . LYS A 1 623 ? 107.387 116.806 110.701 1.00 161.05 623 LYS A N 1
ATOM 5042 C CA . LYS A 1 623 ? 106.164 117.452 111.258 1.00 161.05 623 LYS A CA 1
ATOM 5043 C C . LYS A 1 623 ? 105.941 116.936 112.689 1.00 161.05 623 LYS A C 1
ATOM 5044 O O . LYS A 1 623 ? 106.838 116.242 113.214 1.00 161.05 623 LYS A O 1
ATOM 5050 N N . GLY A 1 624 ? 104.787 117.243 113.294 1.00 171.97 624 GLY A N 1
ATOM 5051 C CA . GLY A 1 624 ? 104.501 116.781 114.669 1.00 171.97 624 GLY A CA 1
ATOM 5052 C C . GLY A 1 624 ? 104.600 117.873 115.725 1.00 171.97 624 GLY A C 1
ATOM 5053 O O . GLY A 1 624 ? 104.578 117.512 116.919 1.00 171.97 624 GLY A O 1
ATOM 5054 N N . ASP A 1 625 ? 104.751 119.132 115.287 1.00 178.15 625 ASP A N 1
ATOM 5055 C CA . ASP A 1 625 ? 104.811 120.385 116.103 1.00 178.15 625 ASP A CA 1
ATOM 5056 C C . ASP A 1 625 ? 106.225 120.650 116.642 1.00 178.15 625 ASP A C 1
ATOM 5057 O O . ASP A 1 625 ? 106.420 121.705 117.279 1.00 178.15 625 ASP A O 1
ATOM 5062 N N . MET A 1 626 ? 107.173 119.748 116.373 1.00 179.96 626 MET A N 1
ATOM 5063 C CA . MET A 1 626 ? 108.590 119.963 116.774 1.00 179.96 626 MET A CA 1
ATOM 5064 C C . MET A 1 626 ? 109.239 120.671 115.582 1.00 179.96 626 MET A C 1
ATOM 5065 O O . MET A 1 626 ? 110.445 120.985 115.629 1.00 179.96 626 MET A O 1
ATOM 5070 N N . PHE A 1 627 ? 108.407 120.891 114.561 1.00 160.93 627 PHE A N 1
ATOM 5071 C CA . PHE A 1 627 ? 108.728 121.497 113.280 1.00 160.93 627 PHE A CA 1
ATOM 5072 C C . PHE A 1 627 ? 108.931 122.995 113.446 1.00 160.93 627 PHE A C 1
ATOM 5073 O O . PHE A 1 627 ? 108.002 123.726 113.800 1.00 160.93 627 PHE A O 1
ATOM 5081 N N . ASN A 1 628 ? 110.151 123.443 113.174 1.00 157.87 628 ASN A N 1
ATOM 5082 C CA . ASN A 1 628 ? 110.551 124.824 113.384 1.00 157.87 628 ASN A CA 1
ATOM 5083 C C . ASN A 1 628 ? 111.246 125.319 112.130 1.00 157.87 628 ASN A C 1
ATOM 5084 O O . ASN A 1 628 ? 112.189 124.683 111.656 1.00 157.87 628 ASN A O 1
ATOM 5089 N N . LEU A 1 629 ? 110.793 126.466 111.621 1.00 153.84 629 LEU A N 1
ATOM 5090 C CA . LEU A 1 629 ? 111.195 126.910 110.291 1.00 153.84 629 LEU A CA 1
ATOM 5091 C C . LEU A 1 629 ? 112.653 127.344 110.269 1.00 153.84 629 LEU A C 1
ATOM 5092 O O . LEU A 1 629 ? 113.461 126.806 109.507 1.00 153.84 629 LEU A O 1
ATOM 5097 N N . ASN A 1 630 ? 113.012 128.310 111.112 1.00 156.22 630 ASN A N 1
ATOM 5098 C CA . ASN A 1 630 ? 114.387 128.789 111.152 1.00 156.22 630 ASN A CA 1
ATOM 5099 C C . ASN A 1 630 ? 115.317 127.841 111.878 1.00 156.22 630 ASN A C 1
ATOM 5100 O O . ASN A 1 630 ? 116.513 128.127 111.974 1.00 156.22 630 ASN A O 1
ATOM 5105 N N . ASP A 1 631 ? 114.803 126.738 112.408 1.00 156.47 631 ASP A N 1
ATOM 5106 C CA . ASP A 1 631 ? 115.678 125.665 112.838 1.00 156.47 631 ASP A CA 1
ATOM 5107 C C . ASP A 1 631 ? 115.976 124.695 111.702 1.00 156.47 631 ASP A C 1
ATOM 5108 O O . ASP A 1 631 ? 117.139 124.338 111.488 1.00 156.47 631 ASP A O 1
ATOM 5113 N N . CYS A 1 632 ? 114.963 124.284 110.938 1.00 145.64 632 CYS A N 1
ATOM 5114 C CA . CYS A 1 632 ? 115.219 123.382 109.824 1.00 145.64 632 CYS A CA 1
ATOM 5115 C C . CYS A 1 632 ? 115.839 124.091 108.636 1.00 145.64 632 CYS A C 1
ATOM 5116 O O . CYS A 1 632 ? 116.347 123.418 107.736 1.00 145.64 632 CYS A O 1
ATOM 5119 N N . HIS A 1 633 ? 115.814 125.425 108.611 1.00 143.50 633 HIS A N 1
ATOM 5120 C CA . HIS A 1 633 ? 116.430 126.144 107.505 1.00 143.50 633 HIS A CA 1
ATOM 5121 C C . HIS A 1 633 ? 117.945 126.037 107.538 1.00 143.50 633 HIS A C 1
ATOM 5122 O O . HIS A 1 633 ? 118.585 126.075 106.484 1.00 143.50 633 HIS A O 1
ATOM 5129 N N . LYS A 1 634 ? 118.538 125.879 108.718 1.00 140.07 634 LYS A N 1
ATOM 5130 C CA . LYS A 1 634 ? 119.968 125.623 108.748 1.00 140.07 634 LYS A CA 1
ATOM 5131 C C . LYS A 1 634 ? 120.284 124.237 108.220 1.00 140.07 634 LYS A C 1
ATOM 5132 O O . LYS A 1 634 ? 121.309 124.048 107.561 1.00 140.07 634 LYS A O 1
ATOM 5138 N N . LEU A 1 635 ? 119.400 123.271 108.467 1.00 136.55 635 LEU A N 1
ATOM 5139 C CA . LEU A 1 635 ? 119.553 121.949 107.874 1.00 136.55 635 LEU A CA 1
ATOM 5140 C C . LEU A 1 635 ? 119.413 122.013 106.363 1.00 136.55 635 LEU A C 1
ATOM 5141 O O . LEU A 1 635 ? 120.129 121.320 105.632 1.00 136.55 635 LEU A O 1
ATOM 5146 N N . ILE A 1 636 ? 118.501 122.856 105.893 1.00 134.17 636 ILE A N 1
ATOM 5147 C CA . ILE A 1 636 ? 118.329 123.078 104.466 1.00 134.17 636 ILE A CA 1
ATOM 5148 C C . ILE A 1 636 ? 119.592 123.677 103.861 1.00 134.17 636 ILE A C 1
ATOM 5149 O O . ILE A 1 636 ? 120.062 123.232 102.808 1.00 134.17 636 ILE A O 1
ATOM 5154 N N . ASP A 1 637 ? 120.187 124.658 104.540 1.00 135.39 637 ASP A N 1
ATOM 5155 C CA . ASP A 1 637 ? 121.433 125.235 104.048 1.00 135.39 637 ASP A CA 1
ATOM 5156 C C . ASP A 1 637 ? 122.583 124.241 104.117 1.00 135.39 637 ASP A C 1
ATOM 5157 O O . ASP A 1 637 ? 123.474 124.269 103.260 1.00 135.39 637 ASP A O 1
ATOM 5162 N N . PHE A 1 638 ? 122.566 123.347 105.105 1.00 134.55 638 PHE A N 1
ATOM 5163 C CA . PHE A 1 638 ? 123.604 122.330 105.211 1.00 134.55 638 PHE A CA 1
ATOM 5164 C C . PHE A 1 638 ? 123.506 121.331 104.069 1.00 134.55 638 PHE A C 1
ATOM 5165 O O . PHE A 1 638 ? 124.521 120.962 103.469 1.00 134.55 638 PHE A O 1
ATOM 5173 N N . PHE A 1 639 ? 122.283 120.890 103.765 1.00 128.51 639 PHE A N 1
ATOM 5174 C CA . PHE A 1 639 ? 122.033 120.041 102.607 1.00 128.51 639 PHE A CA 1
ATOM 5175 C C . PHE A 1 639 ? 122.459 120.724 101.318 1.00 128.51 639 PHE A C 1
ATOM 5176 O O . PHE A 1 639 ? 123.090 120.097 100.461 1.00 128.51 639 PHE A O 1
ATOM 5184 N N . LYS A 1 640 ? 122.153 122.018 101.190 1.00 129.62 640 LYS A N 1
ATOM 5185 C CA . LYS A 1 640 ? 122.494 122.772 99.990 1.00 129.62 640 LYS A CA 1
ATOM 5186 C C . LYS A 1 640 ? 123.998 122.837 99.790 1.00 129.62 640 LYS A C 1
ATOM 5187 O O . LYS A 1 640 ? 124.516 122.450 98.731 1.00 129.62 640 LYS A O 1
ATOM 5193 N N . ASP A 1 641 ? 124.717 123.289 100.818 1.00 131.89 641 ASP A N 1
ATOM 5194 C CA . ASP A 1 641 ? 126.160 123.434 100.708 1.00 131.89 641 ASP A CA 1
ATOM 5195 C C . ASP A 1 641 ? 126.851 122.087 100.571 1.00 131.89 641 ASP A C 1
ATOM 5196 O O . ASP A 1 641 ? 127.849 121.976 99.853 1.00 131.89 641 ASP A O 1
ATOM 5201 N N . SER A 1 642 ? 126.308 121.043 101.188 1.00 130.66 642 SER A N 1
ATOM 5202 C CA . SER A 1 642 ? 126.972 119.755 101.111 1.00 130.66 642 SER A CA 1
ATOM 5203 C C . SER A 1 642 ? 126.762 119.103 99.758 1.00 130.66 642 SER A C 1
ATOM 5204 O O . SER A 1 642 ? 127.668 118.445 99.241 1.00 130.66 642 SER A O 1
ATOM 5207 N N . ILE A 1 643 ? 125.583 119.289 99.166 1.00 127.22 643 ILE A N 1
ATOM 5208 C CA . ILE A 1 643 ? 125.368 118.806 97.812 1.00 127.22 643 ILE A CA 1
ATOM 5209 C C . ILE A 1 643 ? 126.241 119.585 96.841 1.00 127.22 643 ILE A C 1
ATOM 5210 O O . ILE A 1 643 ? 126.760 119.015 95.870 1.00 127.22 643 ILE A O 1
ATOM 5215 N N . SER A 1 644 ? 126.490 120.867 97.126 1.00 129.95 644 SER A N 1
ATOM 5216 C CA . SER A 1 644 ? 127.459 121.613 96.329 1.00 129.95 644 SER A CA 1
ATOM 5217 C C . SER A 1 644 ? 128.863 121.046 96.493 1.00 129.95 644 SER A C 1
ATOM 5218 O O . SER A 1 644 ? 129.624 120.962 95.525 1.00 129.95 644 SER A O 1
ATOM 5221 N N . ARG A 1 645 ? 129.214 120.623 97.701 1.00 129.65 645 ARG A N 1
ATOM 5222 C CA . ARG A 1 645 ? 130.552 120.094 97.916 1.00 129.65 645 ARG A CA 1
ATOM 5223 C C . ARG A 1 645 ? 130.711 118.666 97.431 1.00 129.65 645 ARG A C 1
ATOM 5224 O O . ARG A 1 645 ? 131.846 118.199 97.310 1.00 129.65 645 ARG A O 1
ATOM 5232 N N . TYR A 1 646 ? 129.626 117.970 97.173 1.00 119.95 646 TYR A N 1
ATOM 5233 C CA . TYR A 1 646 ? 129.738 116.581 96.750 1.00 119.95 646 TYR A CA 1
ATOM 5234 C C . TYR A 1 646 ? 130.183 116.505 95.296 1.00 119.95 646 TYR A C 1
ATOM 5235 O O . TYR A 1 646 ? 129.629 117.209 94.446 1.00 119.95 646 TYR A O 1
ATOM 5244 N N . PRO A 1 647 ? 131.156 115.654 94.973 1.00 118.06 647 PRO A N 1
ATOM 5245 C CA . PRO A 1 647 ? 131.756 115.717 93.636 1.00 118.06 647 PRO A CA 1
ATOM 5246 C C . PRO A 1 647 ? 130.881 115.151 92.545 1.00 118.06 647 PRO A C 1
ATOM 5247 O O . PRO A 1 647 ? 130.899 115.672 91.426 1.00 118.06 647 PRO A O 1
ATOM 5251 N N . LYS A 1 648 ? 130.122 114.095 92.824 1.00 118.06 648 LYS A N 1
ATOM 5252 C CA . LYS A 1 648 ? 129.310 113.495 91.775 1.00 118.06 648 LYS A CA 1
ATOM 5253 C C . LYS A 1 648 ? 128.105 114.358 91.458 1.00 118.06 648 LYS A C 1
ATOM 5254 O O . LYS A 1 648 ? 127.687 114.450 90.301 1.00 118.06 648 LYS A O 1
ATOM 5260 N N . TRP A 1 649 ? 127.560 115.029 92.461 1.00 118.06 649 TRP A N 1
ATOM 5261 C CA . TRP A 1 649 ? 126.300 115.730 92.304 1.00 118.06 649 TRP A CA 1
ATOM 5262 C C . TRP A 1 649 ? 126.482 117.230 92.160 1.00 118.06 649 TRP A C 1
ATOM 5263 O O . TRP A 1 649 ? 125.502 117.944 91.952 1.00 118.06 649 TRP A O 1
ATOM 5274 N N . SER A 1 650 ? 127.707 117.730 92.261 1.00 118.06 650 SER A N 1
ATOM 5275 C CA . SER A 1 650 ? 127.932 119.108 91.864 1.00 118.06 650 SER A CA 1
ATOM 5276 C C . SER A 1 650 ? 127.978 119.240 90.354 1.00 118.06 650 SER A C 1
ATOM 5277 O O . SER A 1 650 ? 127.563 120.266 89.812 1.00 118.06 650 SER A O 1
ATOM 5280 N N . ASN A 1 651 ? 128.458 118.212 89.662 1.00 118.06 651 ASN A N 1
ATOM 5281 C CA . ASN A 1 651 ? 128.701 118.288 88.230 1.00 118.06 651 ASN A CA 1
ATOM 5282 C C . ASN A 1 651 ? 127.558 117.715 87.407 1.00 118.06 651 ASN A C 1
ATOM 5283 O O . ASN A 1 651 ? 127.034 118.394 86.521 1.00 118.06 651 ASN A O 1
ATOM 5288 N N . ALA A 1 652 ? 127.152 116.478 87.697 1.00 118.06 652 ALA A N 1
ATOM 5289 C CA . ALA A 1 652 ? 126.361 115.690 86.762 1.00 118.06 652 ALA A CA 1
ATOM 5290 C C . ALA A 1 652 ? 124.921 116.153 86.633 1.00 118.06 652 ALA A C 1
ATOM 5291 O O . ALA A 1 652 ? 124.216 115.673 85.744 1.00 118.06 652 ALA A O 1
ATOM 5293 N N . TYR A 1 653 ? 124.468 117.051 87.480 1.00 118.06 653 TYR A N 1
ATOM 5294 C CA . TYR A 1 653 ? 123.137 117.611 87.384 1.00 118.06 653 TYR A CA 1
ATOM 5295 C C . TYR A 1 653 ? 123.252 119.117 87.302 1.00 118.06 653 TYR A C 1
ATOM 5296 O O . TYR A 1 653 ? 124.335 119.690 87.416 1.00 118.06 653 TYR A O 1
ATOM 5305 N N . ASP A 1 654 ? 122.117 119.761 87.109 1.00 118.06 654 ASP A N 1
ATOM 5306 C CA . ASP A 1 654 ? 122.047 121.206 87.150 1.00 118.06 654 ASP A CA 1
ATOM 5307 C C . ASP A 1 654 ? 121.055 121.529 88.247 1.00 118.06 654 ASP A C 1
ATOM 5308 O O . ASP A 1 654 ? 119.868 121.718 87.988 1.00 118.06 654 ASP A O 1
ATOM 5313 N N . PHE A 1 655 ? 121.548 121.581 89.474 1.00 118.06 655 PHE A N 1
ATOM 5314 C CA . PHE A 1 655 ? 120.716 121.883 90.624 1.00 118.06 655 PHE A CA 1
ATOM 5315 C C . PHE A 1 655 ? 120.674 123.387 90.809 1.00 118.06 655 PHE A C 1
ATOM 5316 O O . PHE A 1 655 ? 121.716 124.021 90.992 1.00 118.06 655 PHE A O 1
ATOM 5324 N N . ASN A 1 656 ? 119.478 123.959 90.747 1.00 118.06 656 ASN A N 1
ATOM 5325 C CA . ASN A 1 656 ? 119.292 125.389 90.956 1.00 118.06 656 ASN A CA 1
ATOM 5326 C C . ASN A 1 656 ? 118.036 125.570 91.798 1.00 118.06 656 ASN A C 1
ATOM 5327 O O . ASN A 1 656 ? 116.927 125.658 91.270 1.00 118.06 656 ASN A O 1
ATOM 5332 N N . PHE A 1 657 ? 118.221 125.646 93.107 1.00 118.06 657 PHE A N 1
ATOM 5333 C CA . PHE A 1 657 ? 117.112 125.602 94.046 1.00 118.06 657 PHE A CA 1
ATOM 5334 C C . PHE A 1 657 ? 116.546 127.000 94.248 1.00 118.06 657 PHE A C 1
ATOM 5335 O O . PHE A 1 657 ? 116.887 127.948 93.539 1.00 118.06 657 PHE A O 1
ATOM 5343 N N . SER A 1 658 ? 115.674 127.139 95.231 1.00 126.14 658 SER A N 1
ATOM 5344 C CA . SER A 1 658 ? 115.188 128.439 95.663 1.00 126.14 658 SER A CA 1
ATOM 5345 C C . SER A 1 658 ? 116.081 128.943 96.799 1.00 126.14 658 SER A C 1
ATOM 5346 O O . SER A 1 658 ? 117.183 128.434 97.009 1.00 126.14 658 SER A O 1
ATOM 5349 N N . GLU A 1 659 ? 115.635 129.957 97.529 1.00 134.52 659 GLU A N 1
ATOM 5350 C CA . GLU A 1 659 ? 116.370 130.415 98.696 1.00 134.52 659 GLU A CA 1
ATOM 5351 C C . GLU A 1 659 ? 115.861 129.722 99.953 1.00 134.52 659 GLU A C 1
ATOM 5352 O O . GLU A 1 659 ? 114.872 128.991 99.935 1.00 134.52 659 GLU A O 1
ATOM 5358 N N . THR A 1 660 ? 116.550 129.980 101.063 1.00 136.87 660 THR A N 1
ATOM 5359 C CA . THR A 1 660 ? 116.249 129.274 102.302 1.00 136.87 660 THR A CA 1
ATOM 5360 C C . THR A 1 660 ? 114.924 129.703 102.907 1.00 136.87 660 THR A C 1
ATOM 5361 O O . THR A 1 660 ? 114.277 128.905 103.588 1.00 136.87 660 THR A O 1
ATOM 5365 N N . GLU A 1 661 ? 114.493 130.933 102.667 1.00 138.93 661 GLU A N 1
ATOM 5366 C CA . GLU A 1 661 ? 113.186 131.341 103.153 1.00 138.93 661 GLU A CA 1
ATOM 5367 C C . GLU A 1 661 ? 112.070 130.898 102.228 1.00 138.93 661 GLU A C 1
ATOM 5368 O O . GLU A 1 661 ? 110.897 131.112 102.545 1.00 138.93 661 GLU A O 1
ATOM 5374 N N . LYS A 1 662 ? 112.406 130.284 101.099 1.00 131.89 662 LYS A N 1
ATOM 5375 C CA . LYS A 1 662 ? 111.428 129.883 100.104 1.00 131.89 662 LYS A CA 1
ATOM 5376 C C . LYS A 1 662 ? 111.078 128.405 100.203 1.00 131.89 662 LYS A C 1
ATOM 5377 O O . LYS A 1 662 ? 110.621 127.808 99.228 1.00 131.89 662 LYS A O 1
ATOM 5383 N N . TYR A 1 663 ? 111.291 127.801 101.367 1.00 127.31 663 TYR A N 1
ATOM 5384 C CA . TYR A 1 663 ? 110.897 126.415 101.613 1.00 127.31 663 TYR A CA 1
ATOM 5385 C C . TYR A 1 663 ? 110.149 126.397 102.937 1.00 127.31 663 TYR A C 1
ATOM 5386 O O . TYR A 1 663 ? 110.766 126.451 104.003 1.00 127.31 663 TYR A O 1
ATOM 5395 N N . LYS A 1 664 ? 108.828 126.313 102.873 1.00 127.43 664 LYS A N 1
ATOM 5396 C CA . LYS A 1 664 ? 108.066 126.155 104.098 1.00 127.43 664 LYS A CA 1
ATOM 5397 C C . LYS A 1 664 ? 108.057 124.720 104.583 1.00 127.43 664 LYS A C 1
ATOM 5398 O O . LYS A 1 664 ? 107.518 124.449 105.659 1.00 127.43 664 LYS A O 1
ATOM 5404 N N . ASP A 1 665 ? 108.641 123.804 103.822 1.00 127.22 665 ASP A N 1
ATOM 5405 C CA . ASP A 1 665 ? 108.688 122.412 104.218 1.00 127.22 665 ASP A CA 1
ATOM 5406 C C . ASP A 1 665 ? 109.873 121.725 103.560 1.00 127.22 665 ASP A C 1
ATOM 5407 O O . ASP A 1 665 ? 110.117 121.879 102.355 1.00 127.22 665 ASP A O 1
ATOM 5412 N N . ILE A 1 666 ? 110.578 120.926 104.362 1.00 121.38 666 ILE A N 1
ATOM 5413 C CA . ILE A 1 666 ? 111.636 120.079 103.834 1.00 121.38 666 ILE A CA 1
ATOM 5414 C C . ILE A 1 666 ? 111.056 119.064 102.866 1.00 121.38 666 ILE A C 1
ATOM 5415 O O . ILE A 1 666 ? 111.740 118.622 101.943 1.00 121.38 666 ILE A O 1
ATOM 5420 N N . ALA A 1 667 ? 109.773 118.724 103.016 1.00 120.68 667 ALA A N 1
ATOM 5421 C CA . ALA A 1 667 ? 109.074 118.017 101.953 1.00 120.68 667 ALA A CA 1
ATOM 5422 C C . ALA A 1 667 ? 109.037 118.842 100.675 1.00 120.68 667 ALA A C 1
ATOM 5423 O O . ALA A 1 667 ? 109.155 118.285 99.579 1.00 120.68 667 ALA A O 1
ATOM 5425 N N . GLY A 1 668 ? 108.935 120.165 100.797 1.00 118.06 668 GLY A N 1
ATOM 5426 C CA . GLY A 1 668 ? 109.056 121.009 99.624 1.00 118.06 668 GLY A CA 1
ATOM 5427 C C . GLY A 1 668 ? 110.444 120.955 99.018 1.00 118.06 668 GLY A C 1
ATOM 5428 O O . GLY A 1 668 ? 110.597 120.916 97.793 1.00 118.06 668 GLY A O 1
ATOM 5429 N N . PHE A 1 669 ? 111.474 120.911 99.864 1.00 118.06 669 PHE A N 1
ATOM 5430 C CA . PHE A 1 669 ? 112.838 120.833 99.338 1.00 118.06 669 PHE A CA 1
ATOM 5431 C C . PHE A 1 669 ? 113.111 119.477 98.703 1.00 118.06 669 PHE A C 1
ATOM 5432 O O . PHE A 1 669 ? 113.819 119.382 97.692 1.00 118.06 669 PHE A O 1
ATOM 5440 N N . TYR A 1 670 ? 112.554 118.424 99.293 1.00 118.06 670 TYR A N 1
ATOM 5441 C CA . TYR A 1 670 ? 112.671 117.093 98.729 1.00 118.06 670 TYR A CA 1
ATOM 5442 C C . TYR A 1 670 ? 111.975 117.026 97.394 1.00 118.06 670 TYR A C 1
ATOM 5443 O O . TYR A 1 670 ? 112.479 116.404 96.459 1.00 118.06 670 TYR A O 1
ATOM 5452 N N . ARG A 1 671 ? 110.822 117.681 97.283 1.00 118.06 671 ARG A N 1
ATOM 5453 C CA . ARG A 1 671 ? 110.146 117.746 96.000 1.00 118.06 671 ARG A CA 1
ATOM 5454 C C . ARG A 1 671 ? 110.959 118.528 94.992 1.00 118.06 671 ARG A C 1
ATOM 5455 O O . ARG A 1 671 ? 110.983 118.164 93.816 1.00 118.06 671 ARG A O 1
ATOM 5463 N N . GLU A 1 672 ? 111.683 119.548 95.448 1.00 118.06 672 GLU A N 1
ATOM 5464 C CA . GLU A 1 672 ? 112.516 120.326 94.541 1.00 118.06 672 GLU A CA 1
ATOM 5465 C C . GLU A 1 672 ? 113.670 119.496 93.992 1.00 118.06 672 GLU A C 1
ATOM 5466 O O . GLU A 1 672 ? 113.919 119.471 92.775 1.00 118.06 672 GLU A O 1
ATOM 5472 N N . VAL A 1 673 ? 114.355 118.770 94.869 1.00 118.06 673 VAL A N 1
ATOM 5473 C CA . VAL A 1 673 ? 115.489 117.988 94.398 1.00 118.06 673 VAL A CA 1
ATOM 5474 C C . VAL A 1 673 ? 115.021 116.745 93.648 1.00 118.06 673 VAL A C 1
ATOM 5475 O O . VAL A 1 673 ? 115.683 116.300 92.706 1.00 118.06 673 VAL A O 1
ATOM 5479 N N . GLU A 1 674 ? 113.839 116.228 93.967 1.00 118.06 674 GLU A N 1
ATOM 5480 C CA . GLU A 1 674 ? 113.296 115.113 93.212 1.00 118.06 674 GLU A CA 1
ATOM 5481 C C . GLU A 1 674 ? 112.861 115.560 91.832 1.00 118.06 674 GLU A C 1
ATOM 5482 O O . GLU A 1 674 ? 112.957 114.793 90.871 1.00 118.06 674 GLU A O 1
ATOM 5488 N N . GLU A 1 675 ? 112.376 116.796 91.723 1.00 118.06 675 GLU A N 1
ATOM 5489 C CA . GLU A 1 675 ? 112.016 117.350 90.429 1.00 118.06 675 GLU A CA 1
ATOM 5490 C C . GLU A 1 675 ? 113.239 117.488 89.549 1.00 118.06 675 GLU A C 1
ATOM 5491 O O . GLU A 1 675 ? 113.231 117.080 88.384 1.00 118.06 675 GLU A O 1
ATOM 5497 N N . GLN A 1 676 ? 114.309 118.053 90.094 1.00 118.06 676 GLN A N 1
ATOM 5498 C CA . GLN A 1 676 ? 115.410 118.394 89.208 1.00 118.06 676 GLN A CA 1
ATOM 5499 C C . GLN A 1 676 ? 116.317 117.211 88.941 1.00 118.06 676 GLN A C 1
ATOM 5500 O O . GLN A 1 676 ? 116.819 117.056 87.826 1.00 118.06 676 GLN A O 1
ATOM 5506 N N . GLY A 1 677 ? 116.505 116.347 89.924 1.00 118.06 677 GLY A N 1
ATOM 5507 C CA . GLY A 1 677 ? 117.588 115.394 89.862 1.00 118.06 677 GLY A CA 1
ATOM 5508 C C . GLY A 1 677 ? 117.397 114.242 88.912 1.00 118.06 677 GLY A C 1
ATOM 5509 O O . GLY A 1 677 ? 117.276 113.097 89.346 1.00 118.06 677 GLY A O 1
ATOM 5510 N N . TYR A 1 678 ? 117.386 114.534 87.617 1.00 118.06 678 TYR A N 1
ATOM 5511 C CA . TYR A 1 678 ? 117.286 113.505 86.588 1.00 118.06 678 TYR A CA 1
ATOM 5512 C C . TYR A 1 678 ? 117.723 114.134 85.282 1.00 118.06 678 TYR A C 1
ATOM 5513 O O . TYR A 1 678 ? 117.154 115.149 84.873 1.00 118.06 678 TYR A O 1
ATOM 5522 N N . LYS A 1 679 ? 118.714 113.545 84.625 1.00 118.06 679 LYS A N 1
ATOM 5523 C CA . LYS A 1 679 ? 119.182 114.106 83.369 1.00 118.06 679 LYS A CA 1
ATOM 5524 C C . LYS A 1 679 ? 119.844 113.008 82.568 1.00 118.06 679 LYS A C 1
ATOM 5525 O O . LYS A 1 679 ? 120.720 112.312 83.080 1.00 118.06 679 LYS A O 1
ATOM 5531 N N . VAL A 1 680 ? 119.410 112.845 81.328 1.00 118.06 680 VAL A N 1
ATOM 5532 C CA . VAL A 1 680 ? 120.047 111.946 80.383 1.00 118.06 680 VAL A CA 1
ATOM 5533 C C . VAL A 1 680 ? 120.525 112.771 79.203 1.00 118.06 680 VAL A C 1
ATOM 5534 O O . VAL A 1 680 ? 119.771 113.577 78.650 1.00 118.06 680 VAL A O 1
ATOM 5538 N N . SER A 1 681 ? 121.800 112.632 78.871 1.00 118.06 681 SER A N 1
ATOM 5539 C CA . SER A 1 681 ? 122.352 113.311 77.712 1.00 118.06 681 SER A CA 1
ATOM 5540 C C . SER A 1 681 ? 123.002 112.266 76.833 1.00 118.06 681 SER A C 1
ATOM 5541 O O . SER A 1 681 ? 122.767 111.073 77.023 1.00 118.06 681 SER A O 1
ATOM 5544 N N . PHE A 1 682 ? 123.797 112.676 75.859 1.00 118.06 682 PHE A N 1
ATOM 5545 C CA . PHE A 1 682 ? 124.457 111.694 75.008 1.00 118.06 682 PHE A CA 1
ATOM 5546 C C . PHE A 1 682 ? 125.866 112.170 74.696 1.00 118.06 682 PHE A C 1
ATOM 5547 O O . PHE A 1 682 ? 126.052 113.141 73.962 1.00 118.06 682 PHE A O 1
ATOM 5555 N N . GLU A 1 683 ? 126.845 111.503 75.285 1.00 123.40 683 GLU A N 1
ATOM 5556 C CA . GLU A 1 683 ? 128.224 111.628 74.862 1.00 123.40 683 GLU A CA 1
ATOM 5557 C C . GLU A 1 683 ? 128.537 110.495 73.897 1.00 123.40 683 GLU A C 1
ATOM 5558 O O . GLU A 1 683 ? 128.090 109.363 74.089 1.00 123.40 683 GLU A O 1
ATOM 5564 N N . SER A 1 684 ? 129.287 110.806 72.848 1.00 123.80 684 SER A N 1
ATOM 5565 C CA . SER A 1 684 ? 129.405 109.882 71.738 1.00 123.80 684 SER A CA 1
ATOM 5566 C C . SER A 1 684 ? 130.403 108.775 72.041 1.00 123.80 684 SER A C 1
ATOM 5567 O O . SER A 1 684 ? 130.968 108.685 73.128 1.00 123.80 684 SER A O 1
ATOM 5570 N N . ALA A 1 685 ? 130.606 107.912 71.056 1.00 131.64 685 ALA A N 1
ATOM 5571 C CA . ALA A 1 685 ? 131.589 106.838 71.110 1.00 131.64 685 ALA A CA 1
ATOM 5572 C C . ALA A 1 685 ? 131.962 106.488 69.674 1.00 131.64 685 ALA A C 1
ATOM 5573 O O . ALA A 1 685 ? 131.590 107.198 68.736 1.00 131.64 685 ALA A O 1
ATOM 5575 N N . SER A 1 686 ? 132.683 105.386 69.487 1.00 135.97 686 SER A N 1
ATOM 5576 C CA . SER A 1 686 ? 133.051 104.993 68.138 1.00 135.97 686 SER A CA 1
ATOM 5577 C C . SER A 1 686 ? 131.949 104.147 67.527 1.00 135.97 686 SER A C 1
ATOM 5578 O O . SER A 1 686 ? 130.855 104.015 68.073 1.00 135.97 686 SER A O 1
ATOM 5581 N N . LYS A 1 687 ? 132.231 103.588 66.357 1.00 136.46 687 LYS A N 1
ATOM 5582 C CA . LYS A 1 687 ? 131.453 102.468 65.849 1.00 136.46 687 LYS A CA 1
ATOM 5583 C C . LYS A 1 687 ? 132.322 101.257 65.582 1.00 136.46 687 LYS A C 1
ATOM 5584 O O . LYS A 1 687 ? 131.978 100.149 66.007 1.00 136.46 687 LYS A O 1
ATOM 5590 N N . LYS A 1 688 ? 133.449 101.445 64.896 1.00 140.11 688 LYS A N 1
ATOM 5591 C CA . LYS A 1 688 ? 134.264 100.307 64.499 1.00 140.11 688 LYS A CA 1
ATOM 5592 C C . LYS A 1 688 ? 134.932 99.657 65.695 1.00 140.11 688 LYS A C 1
ATOM 5593 O O . LYS A 1 688 ? 135.052 98.433 65.732 1.00 140.11 688 LYS A O 1
ATOM 5599 N N . GLU A 1 689 ? 135.305 100.438 66.706 1.00 140.38 689 GLU A N 1
ATOM 5600 C CA . GLU A 1 689 ? 135.902 99.830 67.886 1.00 140.38 689 GLU A CA 1
ATOM 5601 C C . GLU A 1 689 ? 134.851 99.136 68.737 1.00 140.38 689 GLU A C 1
ATOM 5602 O O . GLU A 1 689 ? 135.131 98.093 69.330 1.00 140.38 689 GLU A O 1
ATOM 5608 N N . VAL A 1 690 ? 133.622 99.657 68.757 1.00 137.19 690 VAL A N 1
ATOM 5609 C CA . VAL A 1 690 ? 132.552 99.000 69.503 1.00 137.19 690 VAL A CA 1
ATOM 5610 C C . VAL A 1 690 ? 132.180 97.685 68.842 1.00 137.19 690 VAL A C 1
ATOM 5611 O O . VAL A 1 690 ? 131.993 96.662 69.512 1.00 137.19 690 VAL A O 1
ATOM 5615 N N . ASP A 1 691 ? 132.088 97.684 67.517 1.00 142.35 691 ASP A N 1
ATOM 5616 C CA . ASP A 1 691 ? 131.743 96.449 66.832 1.00 142.35 691 ASP A CA 1
ATOM 5617 C C . ASP A 1 691 ? 132.907 95.469 66.813 1.00 142.35 691 ASP A C 1
ATOM 5618 O O . ASP A 1 691 ? 132.686 94.257 66.863 1.00 142.35 691 ASP A O 1
ATOM 5623 N N . LYS A 1 692 ? 134.146 95.956 66.794 1.00 138.45 692 LYS A N 1
ATOM 5624 C CA . LYS A 1 692 ? 135.265 95.052 67.004 1.00 138.45 692 LYS A CA 1
ATOM 5625 C C . LYS A 1 692 ? 135.237 94.480 68.408 1.00 138.45 692 LYS A C 1
ATOM 5626 O O . LYS A 1 692 ? 135.593 93.318 68.607 1.00 138.45 692 LYS A O 1
ATOM 5632 N N . LEU A 1 693 ? 134.764 95.264 69.374 1.00 135.84 693 LEU A N 1
ATOM 5633 C CA . LEU A 1 693 ? 134.703 94.796 70.747 1.00 135.84 693 LEU A CA 1
ATOM 5634 C C . LEU A 1 693 ? 133.660 93.707 70.893 1.00 135.84 693 LEU A C 1
ATOM 5635 O O . LEU A 1 693 ? 133.908 92.685 71.542 1.00 135.84 693 LEU A O 1
ATOM 5640 N N . VAL A 1 694 ? 132.493 93.900 70.282 1.00 136.29 694 VAL A N 1
ATOM 5641 C CA . VAL A 1 694 ? 131.478 92.861 70.340 1.00 136.29 694 VAL A CA 1
ATOM 5642 C C . VAL A 1 694 ? 131.896 91.676 69.482 1.00 136.29 694 VAL A C 1
ATOM 5643 O O . VAL A 1 694 ? 131.440 90.552 69.716 1.00 136.29 694 VAL A O 1
ATOM 5647 N N . GLU A 1 695 ? 132.808 91.885 68.528 1.00 140.80 695 GLU A N 1
ATOM 5648 C CA . GLU A 1 695 ? 133.427 90.756 67.853 1.00 140.80 695 GLU A CA 1
ATOM 5649 C C . GLU A 1 695 ? 134.401 90.032 68.764 1.00 140.80 695 GLU A C 1
ATOM 5650 O O . GLU A 1 695 ? 134.616 88.825 68.604 1.00 140.80 695 GLU A O 1
ATOM 5656 N N . GLU A 1 696 ? 135.002 90.741 69.719 1.00 140.27 696 GLU A N 1
ATOM 5657 C CA . GLU A 1 696 ? 135.838 90.058 70.693 1.00 140.27 696 GLU A CA 1
ATOM 5658 C C . GLU A 1 696 ? 135.000 89.287 71.695 1.00 140.27 696 GLU A C 1
ATOM 5659 O O . GLU A 1 696 ? 135.513 88.366 72.336 1.00 140.27 696 GLU A O 1
ATOM 5665 N N . GLY A 1 697 ? 133.730 89.639 71.839 1.00 132.59 697 GLY A N 1
ATOM 5666 C CA . GLY A 1 697 ? 132.858 88.953 72.759 1.00 132.59 697 GLY A CA 1
ATOM 5667 C C . GLY A 1 697 ? 132.832 89.525 74.152 1.00 132.59 697 GLY A C 1
ATOM 5668 O O . GLY A 1 697 ? 132.189 88.946 75.033 1.00 132.59 697 GLY A O 1
ATOM 5669 N N . LYS A 1 698 ? 133.510 90.634 74.386 1.00 130.76 698 LYS A N 1
ATOM 5670 C CA . LYS A 1 698 ? 133.438 91.271 75.687 1.00 130.76 698 LYS A CA 1
ATOM 5671 C C . LYS A 1 698 ? 132.184 92.101 75.846 1.00 130.76 698 LYS A C 1
ATOM 5672 O O . LYS A 1 698 ? 131.911 92.574 76.950 1.00 130.76 698 LYS A O 1
ATOM 5678 N N . LEU A 1 699 ? 131.424 92.293 74.784 1.00 122.62 699 LEU A N 1
ATOM 5679 C CA . LEU A 1 699 ? 130.130 92.936 74.870 1.00 122.62 699 LEU A CA 1
ATOM 5680 C C . LEU A 1 699 ? 129.097 92.008 74.263 1.00 122.62 699 LEU A C 1
ATOM 5681 O O . LEU A 1 699 ? 129.422 91.158 73.435 1.00 122.62 699 LEU A O 1
ATOM 5686 N N . TYR A 1 700 ? 127.860 92.151 74.710 1.00 120.78 700 TYR A N 1
ATOM 5687 C CA . TYR A 1 700 ? 126.712 91.591 74.025 1.00 120.78 700 TYR A CA 1
ATOM 5688 C C . TYR A 1 700 ? 125.781 92.726 73.652 1.00 120.78 700 TYR A C 1
ATOM 5689 O O . TYR A 1 700 ? 125.530 93.623 74.462 1.00 120.78 700 TYR A O 1
ATOM 5698 N N . MET A 1 701 ? 125.268 92.677 72.433 1.00 127.79 701 MET A N 1
ATOM 5699 C CA . MET A 1 701 ? 124.538 93.800 71.891 1.00 127.79 701 MET A CA 1
ATOM 5700 C C . MET A 1 701 ? 123.230 93.369 71.284 1.00 127.79 701 MET A C 1
ATOM 5701 O O . MET A 1 701 ? 123.216 92.612 70.324 1.00 127.79 701 MET A O 1
ATOM 5706 N N . PHE A 1 702 ? 122.128 93.850 71.845 1.00 118.06 702 PHE A N 1
ATOM 5707 C CA . PHE A 1 702 ? 120.796 93.546 71.351 1.00 118.06 702 PHE A CA 1
ATOM 5708 C C . PHE A 1 702 ? 120.161 94.805 70.795 1.00 118.06 702 PHE A C 1
ATOM 5709 O O . PHE A 1 702 ? 120.386 95.894 71.320 1.00 118.06 702 PHE A O 1
ATOM 5717 N N . GLN A 1 703 ? 119.368 94.658 69.743 1.00 118.06 703 GLN A N 1
ATOM 5718 C CA . GLN A 1 703 ? 118.643 95.778 69.163 1.00 118.06 703 GLN A CA 1
ATOM 5719 C C . GLN A 1 703 ? 117.223 95.766 69.693 1.00 118.06 703 GLN A C 1
ATOM 5720 O O . GLN A 1 703 ? 116.515 94.772 69.539 1.00 118.06 703 GLN A O 1
ATOM 5726 N N . ILE A 1 704 ? 116.820 96.859 70.332 1.00 118.06 704 ILE A N 1
ATOM 5727 C CA . ILE A 1 704 ? 115.432 97.031 70.718 1.00 118.06 704 ILE A CA 1
ATOM 5728 C C . ILE A 1 704 ? 114.604 97.194 69.459 1.00 118.06 704 ILE A C 1
ATOM 5729 O O . ILE A 1 704 ? 114.910 98.031 68.608 1.00 118.06 704 ILE A O 1
ATOM 5734 N N . TYR A 1 705 ? 113.557 96.392 69.325 1.00 118.06 705 TYR A N 1
ATOM 5735 C CA . TYR A 1 705 ? 112.864 96.296 68.053 1.00 118.06 705 TYR A CA 1
ATOM 5736 C C . TYR A 1 705 ? 111.412 95.939 68.290 1.00 118.06 705 TYR A C 1
ATOM 5737 O O . TYR A 1 705 ? 111.086 95.254 69.254 1.00 118.06 705 TYR A O 1
ATOM 5746 N N . ASN A 1 706 ? 110.541 96.445 67.429 1.00 118.06 706 ASN A N 1
ATOM 5747 C CA . ASN A 1 706 ? 109.188 95.929 67.284 1.00 118.06 706 ASN A CA 1
ATOM 5748 C C . ASN A 1 706 ? 108.772 96.175 65.844 1.00 118.06 706 ASN A C 1
ATOM 5749 O O . ASN A 1 706 ? 109.612 96.453 64.985 1.00 118.06 706 ASN A O 1
ATOM 5754 N N . LYS A 1 707 ? 107.477 96.110 65.564 1.00 118.06 707 LYS A N 1
ATOM 5755 C CA . LYS A 1 707 ? 107.022 96.340 64.201 1.00 118.06 707 LYS A CA 1
ATOM 5756 C C . LYS A 1 707 ? 106.828 97.811 63.891 1.00 118.06 707 LYS A C 1
ATOM 5757 O O . LYS A 1 707 ? 106.025 98.161 63.025 1.00 118.06 707 LYS A O 1
ATOM 5763 N N . ASP A 1 708 ? 107.535 98.694 64.563 1.00 118.06 708 ASP A N 1
ATOM 5764 C CA . ASP A 1 708 ? 107.588 100.053 64.093 1.00 118.06 708 ASP A CA 1
ATOM 5765 C C . ASP A 1 708 ? 108.993 100.585 63.909 1.00 118.06 708 ASP A C 1
ATOM 5766 O O . ASP A 1 708 ? 109.155 101.656 63.322 1.00 118.06 708 ASP A O 1
ATOM 5771 N N . PHE A 1 709 ? 110.010 99.887 64.358 1.00 118.06 709 PHE A N 1
ATOM 5772 C CA . PHE A 1 709 ? 111.344 100.343 64.041 1.00 118.06 709 PHE A CA 1
ATOM 5773 C C . PHE A 1 709 ? 111.800 99.873 62.679 1.00 118.06 709 PHE A C 1
ATOM 5774 O O . PHE A 1 709 ? 112.895 100.240 62.258 1.00 118.06 709 PHE A O 1
ATOM 5782 N N . SER A 1 710 ? 110.988 99.089 61.978 1.00 118.06 710 SER A N 1
ATOM 5783 C CA . SER A 1 710 ? 111.331 98.694 60.626 1.00 118.06 710 SER A CA 1
ATOM 5784 C C . SER A 1 710 ? 111.293 99.898 59.695 1.00 118.06 710 SER A C 1
ATOM 5785 O O . SER A 1 710 ? 110.696 100.932 59.995 1.00 118.06 710 SER A O 1
ATOM 5788 N N . ASP A 1 711 ? 111.945 99.757 58.547 1.00 118.06 711 ASP A N 1
ATOM 5789 C CA . ASP A 1 711 ? 112.023 100.843 57.580 1.00 118.06 711 ASP A CA 1
ATOM 5790 C C . ASP A 1 711 ? 110.950 100.736 56.509 1.00 118.06 711 ASP A C 1
ATOM 5791 O O . ASP A 1 711 ? 111.141 101.202 55.384 1.00 118.06 711 ASP A O 1
ATOM 5796 N N . LYS A 1 712 ? 109.826 100.116 56.837 1.00 118.06 712 LYS A N 1
ATOM 5797 C CA . LYS A 1 712 ? 108.685 100.094 55.948 1.00 118.06 712 LYS A CA 1
ATOM 5798 C C . LYS A 1 712 ? 107.444 100.707 56.570 1.00 118.06 712 LYS A C 1
ATOM 5799 O O . LYS A 1 712 ? 106.434 100.850 55.872 1.00 118.06 712 LYS A O 1
ATOM 5805 N N . SER A 1 713 ? 107.495 101.089 57.845 1.00 118.06 713 SER A N 1
ATOM 5806 C CA . SER A 1 713 ? 106.309 101.506 58.578 1.00 118.06 713 SER A CA 1
ATOM 5807 C C . SER A 1 713 ? 105.799 102.854 58.117 1.00 118.06 713 SER A C 1
ATOM 5808 O O . SER A 1 713 ? 106.206 103.892 58.637 1.00 118.06 713 SER A O 1
ATOM 5811 N N . HIS A 1 714 ? 104.878 102.852 57.170 1.00 118.06 714 HIS A N 1
ATOM 5812 C CA . HIS A 1 714 ? 104.421 104.092 56.570 1.00 118.06 714 HIS A CA 1
ATOM 5813 C C . HIS A 1 714 ? 103.186 104.643 57.246 1.00 118.06 714 HIS A C 1
ATOM 5814 O O . HIS A 1 714 ? 102.325 105.219 56.579 1.00 118.06 714 HIS A O 1
ATOM 5821 N N . GLY A 1 715 ? 103.054 104.468 58.536 1.00 118.06 715 GLY A N 1
ATOM 5822 C CA . GLY A 1 715 ? 101.892 104.961 59.248 1.00 118.06 715 GLY A CA 1
ATOM 5823 C C . GLY A 1 715 ? 102.223 105.252 60.675 1.00 118.06 715 GLY A C 1
ATOM 5824 O O . GLY A 1 715 ? 103.384 105.480 61.024 1.00 118.06 715 GLY A O 1
ATOM 5825 N N . THR A 1 716 ? 101.290 105.228 61.442 1.00 118.06 716 THR A N 1
ATOM 5826 C CA . THR A 1 716 ? 101.378 105.613 62.831 1.00 118.06 716 THR A CA 1
ATOM 5827 C C . THR A 1 716 ? 101.873 104.454 63.684 1.00 118.06 716 THR A C 1
ATOM 5828 O O . THR A 1 716 ? 101.574 103.296 63.400 1.00 118.06 716 THR A O 1
ATOM 5832 N N . PRO A 1 717 ? 102.653 104.740 64.711 1.00 118.06 717 PRO A N 1
ATOM 5833 C CA . PRO A 1 717 ? 103.274 103.685 65.505 1.00 118.06 717 PRO A CA 1
ATOM 5834 C C . PRO A 1 717 ? 102.335 103.138 66.565 1.00 118.06 717 PRO A C 1
ATOM 5835 O O . PRO A 1 717 ? 101.217 103.603 66.740 1.00 118.06 717 PRO A O 1
ATOM 5839 N N . ASN A 1 718 ? 102.891 102.251 67.397 1.00 118.06 718 ASN A N 1
ATOM 5840 C CA . ASN A 1 718 ? 102.168 101.714 68.581 1.00 118.06 718 ASN A CA 1
ATOM 5841 C C . ASN A 1 718 ? 102.366 102.732 69.714 1.00 118.06 718 ASN A C 1
ATOM 5842 O O . ASN A 1 718 ? 103.491 103.256 69.836 1.00 118.06 718 ASN A O 1
ATOM 5847 N N . LEU A 1 719 ? 101.316 103.005 70.496 1.00 118.06 719 LEU A N 1
ATOM 5848 C CA . LEU A 1 719 ? 101.355 104.012 71.597 1.00 118.06 719 LEU A CA 1
ATOM 5849 C C . LEU A 1 719 ? 102.611 103.850 72.466 1.00 118.06 719 LEU A C 1
ATOM 5850 O O . LEU A 1 719 ? 103.090 104.871 72.999 1.00 118.06 719 LEU A O 1
ATOM 5855 N N . HIS A 1 720 ? 103.115 102.621 72.601 1.00 118.06 720 HIS A N 1
ATOM 5856 C CA . HIS A 1 720 ? 104.274 102.325 73.420 1.00 118.06 720 HIS A CA 1
ATOM 5857 C C . HIS A 1 720 ? 105.562 102.728 72.723 1.00 118.06 720 HIS A C 1
ATOM 5858 O O . HIS A 1 720 ? 106.467 103.276 73.357 1.00 118.06 720 HIS A O 1
ATOM 5865 N N . THR A 1 721 ? 105.651 102.520 71.419 1.00 118.06 721 THR A N 1
ATOM 5866 C CA . THR A 1 721 ? 106.827 103.000 70.720 1.00 118.06 721 THR A CA 1
ATOM 5867 C C . THR A 1 721 ? 106.827 104.512 70.613 1.00 118.06 721 THR A C 1
ATOM 5868 O O . THR A 1 721 ? 107.903 105.108 70.565 1.00 118.06 721 THR A O 1
ATOM 5872 N N . MET A 1 722 ? 105.672 105.156 70.681 1.00 118.06 722 MET A N 1
ATOM 5873 C CA . MET A 1 722 ? 105.691 106.613 70.762 1.00 118.06 722 MET A CA 1
ATOM 5874 C C . MET A 1 722 ? 106.279 107.091 72.088 1.00 118.06 722 MET A C 1
ATOM 5875 O O . MET A 1 722 ? 107.099 108.011 72.094 1.00 118.06 722 MET A O 1
ATOM 5880 N N . TYR A 1 723 ? 105.909 106.429 73.189 1.00 118.06 723 TYR A N 1
ATOM 5881 C CA . TYR A 1 723 ? 106.517 106.748 74.482 1.00 118.06 723 TYR A CA 1
ATOM 5882 C C . TYR A 1 723 ? 108.011 106.508 74.455 1.00 118.06 723 TYR A C 1
ATOM 5883 O O . TYR A 1 723 ? 108.800 107.358 74.877 1.00 118.06 723 TYR A O 1
ATOM 5892 N N . PHE A 1 724 ? 108.417 105.350 73.954 1.00 118.06 724 PHE A N 1
ATOM 5893 C CA . PHE A 1 724 ? 109.815 104.980 74.057 1.00 118.06 724 PHE A CA 1
ATOM 5894 C C . PHE A 1 724 ? 110.685 105.824 73.154 1.00 118.06 724 PHE A C 1
ATOM 5895 O O . PHE A 1 724 ? 111.814 106.137 73.519 1.00 118.06 724 PHE A O 1
ATOM 5903 N N . LYS A 1 725 ? 110.175 106.242 72.001 1.00 118.06 725 LYS A N 1
ATOM 5904 C CA . LYS A 1 725 ? 110.901 107.232 71.232 1.00 118.06 725 LYS A CA 1
ATOM 5905 C C . LYS A 1 725 ? 110.867 108.572 71.925 1.00 118.06 725 LYS A C 1
ATOM 5906 O O . LYS A 1 725 ? 111.756 109.395 71.715 1.00 118.06 725 LYS A O 1
ATOM 5912 N N . LEU A 1 726 ? 109.870 108.813 72.755 1.00 118.06 726 LEU A N 1
ATOM 5913 C CA . LEU A 1 726 ? 109.864 110.071 73.465 1.00 118.06 726 LEU A CA 1
ATOM 5914 C C . LEU A 1 726 ? 110.712 110.052 74.721 1.00 118.06 726 LEU A C 1
ATOM 5915 O O . LEU A 1 726 ? 110.837 111.092 75.370 1.00 118.06 726 LEU A O 1
ATOM 5920 N N . LEU A 1 727 ? 111.278 108.907 75.101 1.00 118.06 727 LEU A N 1
ATOM 5921 C CA . LEU A 1 727 ? 112.151 108.891 76.272 1.00 118.06 727 LEU A CA 1
ATOM 5922 C C . LEU A 1 727 ? 113.489 109.564 76.050 1.00 118.06 727 LEU A C 1
ATOM 5923 O O . LEU A 1 727 ? 114.202 109.810 77.021 1.00 118.06 727 LEU A O 1
ATOM 5928 N N . PHE A 1 728 ? 113.866 109.836 74.818 1.00 118.06 728 PHE A N 1
ATOM 5929 C CA . PHE A 1 728 ? 115.143 110.454 74.533 1.00 118.06 728 PHE A CA 1
ATOM 5930 C C . PHE A 1 728 ? 114.958 111.650 73.629 1.00 118.06 728 PHE A C 1
ATOM 5931 O O . PHE A 1 728 ? 115.598 111.789 72.589 1.00 118.06 728 PHE A O 1
ATOM 5939 N N . ASP A 1 729 ? 114.039 112.516 74.003 1.00 118.06 729 ASP A N 1
ATOM 5940 C CA . ASP A 1 729 ? 113.785 113.750 73.290 1.00 118.06 729 ASP A CA 1
ATOM 5941 C C . ASP A 1 729 ? 114.281 114.910 74.126 1.00 118.06 729 ASP A C 1
ATOM 5942 O O . ASP A 1 729 ? 114.442 114.802 75.339 1.00 118.06 729 ASP A O 1
ATOM 5947 N N . GLU A 1 730 ? 114.511 116.035 73.465 1.00 118.06 730 GLU A N 1
ATOM 5948 C CA . GLU A 1 730 ? 114.725 117.253 74.219 1.00 118.06 730 GLU A CA 1
ATOM 5949 C C . GLU A 1 730 ? 113.415 117.860 74.698 1.00 118.06 730 GLU A C 1
ATOM 5950 O O . GLU A 1 730 ? 113.447 118.851 75.429 1.00 118.06 730 GLU A O 1
ATOM 5956 N N . ASN A 1 731 ? 112.269 117.311 74.291 1.00 118.06 731 ASN A N 1
ATOM 5957 C CA . ASN A 1 731 ? 111.000 117.699 74.887 1.00 118.06 731 ASN A CA 1
ATOM 5958 C C . ASN A 1 731 ? 110.718 116.963 76.180 1.00 118.06 731 ASN A C 1
ATOM 5959 O O . ASN A 1 731 ? 109.712 117.251 76.828 1.00 118.06 731 ASN A O 1
ATOM 5964 N N . ASN A 1 732 ? 111.600 116.025 76.540 1.00 118.06 732 ASN A N 1
ATOM 5965 C CA . ASN A 1 732 ? 111.443 115.227 77.785 1.00 118.06 732 ASN A CA 1
ATOM 5966 C C . ASN A 1 732 ? 111.454 116.168 78.995 1.00 118.06 732 ASN A C 1
ATOM 5967 O O . ASN A 1 732 ? 112.157 115.859 79.978 1.00 118.06 732 ASN A O 1
ATOM 5972 N N . HIS A 1 733 ? 110.701 117.270 78.916 1.00 118.06 733 HIS A N 1
ATOM 5973 C CA . HIS A 1 733 ? 110.629 118.258 80.026 1.00 118.06 733 HIS A CA 1
ATOM 5974 C C . HIS A 1 733 ? 109.371 118.000 80.863 1.00 118.06 733 HIS A C 1
ATOM 5975 O O . HIS A 1 733 ? 109.301 118.512 81.998 1.00 118.06 733 HIS A O 1
ATOM 5982 N N . GLY A 1 734 ? 108.414 117.257 80.292 1.00 118.06 734 GLY A N 1
ATOM 5983 C CA . GLY A 1 734 ? 107.115 116.954 80.928 1.00 118.06 734 GLY A CA 1
ATOM 5984 C C . GLY A 1 734 ? 107.220 115.965 82.077 1.00 118.06 734 GLY A C 1
ATOM 5985 O O . GLY A 1 734 ? 106.201 115.307 82.374 1.00 118.06 734 GLY A O 1
ATOM 5986 N N . GLN A 1 735 ? 108.419 115.839 82.661 1.00 118.06 735 GLN A N 1
ATOM 5987 C CA . GLN A 1 735 ? 108.720 114.961 83.830 1.00 118.06 735 GLN A CA 1
ATOM 5988 C C . GLN A 1 735 ? 108.567 113.464 83.511 1.00 118.06 735 GLN A C 1
ATOM 5989 O O . GLN A 1 735 ? 108.373 112.690 84.470 1.00 118.06 735 GLN A O 1
ATOM 5995 N N . ILE A 1 736 ? 108.650 113.063 82.237 1.00 118.06 736 ILE A N 1
ATOM 5996 C CA . ILE A 1 736 ? 108.593 111.610 81.889 1.00 118.06 736 ILE A CA 1
ATOM 5997 C C . ILE A 1 736 ? 109.943 111.038 82.330 1.00 118.06 736 ILE A C 1
ATOM 5998 O O . ILE A 1 736 ? 110.946 111.762 82.168 1.00 118.06 736 ILE A O 1
ATOM 6003 N N . ARG A 1 737 ? 110.003 109.809 82.854 1.00 118.06 737 ARG A N 1
ATOM 6004 C CA . ARG A 1 737 ? 111.318 109.409 83.322 1.00 118.06 737 ARG A CA 1
ATOM 6005 C C . ARG A 1 737 ? 111.495 107.924 83.123 1.00 118.06 737 ARG A C 1
ATOM 6006 O O . ARG A 1 737 ? 110.697 107.138 83.628 1.00 118.06 737 ARG A O 1
ATOM 6014 N N . LEU A 1 738 ? 112.536 107.543 82.409 1.00 118.06 738 LEU A N 1
ATOM 6015 C CA . LEU A 1 738 ? 112.848 106.135 82.249 1.00 118.06 738 LEU A CA 1
ATOM 6016 C C . LEU A 1 738 ? 113.360 105.611 83.572 1.00 118.06 738 LEU A C 1
ATOM 6017 O O . LEU A 1 738 ? 114.425 106.011 84.032 1.00 118.06 738 LEU A O 1
ATOM 6022 N N . SER A 1 739 ? 112.609 104.738 84.199 1.00 118.06 739 SER A N 1
ATOM 6023 C CA . SER A 1 739 ? 112.992 104.237 85.502 1.00 118.06 739 SER A CA 1
ATOM 6024 C C . SER A 1 739 ? 113.875 103.019 85.332 1.00 118.06 739 SER A C 1
ATOM 6025 O O . SER A 1 739 ? 114.378 102.733 84.249 1.00 118.06 739 SER A O 1
ATOM 6028 N N . GLY A 1 740 ? 114.090 102.308 86.418 1.00 118.06 740 GLY A N 1
ATOM 6029 C CA . GLY A 1 740 ? 114.901 101.123 86.398 1.00 118.06 740 GLY A CA 1
ATOM 6030 C C . GLY A 1 740 ? 114.039 99.941 86.731 1.00 118.06 740 GLY A C 1
ATOM 6031 O O . GLY A 1 740 ? 112.833 99.977 86.505 1.00 118.06 740 GLY A O 1
ATOM 6032 N N . GLY A 1 741 ? 114.628 98.899 87.291 1.00 118.06 741 GLY A N 1
ATOM 6033 C CA . GLY A 1 741 ? 113.876 97.684 87.469 1.00 118.06 741 GLY A CA 1
ATOM 6034 C C . GLY A 1 741 ? 113.633 96.947 86.187 1.00 118.06 741 GLY A C 1
ATOM 6035 O O . GLY A 1 741 ? 112.731 96.121 86.128 1.00 118.06 741 GLY A O 1
ATOM 6036 N N . ALA A 1 742 ? 114.413 97.231 85.157 1.00 118.06 742 ALA A N 1
ATOM 6037 C CA . ALA A 1 742 ? 114.258 96.565 83.882 1.00 118.06 742 ALA A CA 1
ATOM 6038 C C . ALA A 1 742 ? 114.641 95.112 83.997 1.00 118.06 742 ALA A C 1
ATOM 6039 O O . ALA A 1 742 ? 115.393 94.717 84.878 1.00 118.06 742 ALA A O 1
ATOM 6041 N N . GLU A 1 743 ? 114.065 94.300 83.133 1.00 118.06 743 GLU A N 1
ATOM 6042 C CA . GLU A 1 743 ? 114.314 92.874 83.177 1.00 118.06 743 GLU A CA 1
ATOM 6043 C C . GLU A 1 743 ? 114.773 92.475 81.794 1.00 118.06 743 GLU A C 1
ATOM 6044 O O . GLU A 1 743 ? 115.128 93.343 81.001 1.00 118.06 743 GLU A O 1
ATOM 6050 N N . LEU A 1 744 ? 114.801 91.183 81.506 1.00 118.06 744 LEU A N 1
ATOM 6051 C CA . LEU A 1 744 ? 115.005 90.654 80.164 1.00 118.06 744 LEU A CA 1
ATOM 6052 C C . LEU A 1 744 ? 114.499 89.224 80.195 1.00 118.06 744 LEU A C 1
ATOM 6053 O O . LEU A 1 744 ? 114.465 88.607 81.256 1.00 118.06 744 LEU A O 1
ATOM 6058 N N . PHE A 1 745 ? 114.061 88.701 79.059 1.00 118.06 745 PHE A N 1
ATOM 6059 C CA . PHE A 1 745 ? 113.495 87.366 79.085 1.00 118.06 745 PHE A CA 1
ATOM 6060 C C . PHE A 1 745 ? 113.834 86.612 77.823 1.00 118.06 745 PHE A C 1
ATOM 6061 O O . PHE A 1 745 ? 114.375 87.161 76.869 1.00 118.06 745 PHE A O 1
ATOM 6069 N N . MET A 1 746 ? 113.473 85.343 77.816 1.00 118.06 746 MET A N 1
ATOM 6070 C CA . MET A 1 746 ? 113.837 84.459 76.734 1.00 118.06 746 MET A CA 1
ATOM 6071 C C . MET A 1 746 ? 112.779 83.405 76.554 1.00 118.06 746 MET A C 1
ATOM 6072 O O . MET A 1 746 ? 112.383 82.770 77.514 1.00 118.06 746 MET A O 1
ATOM 6077 N N . ARG A 1 747 ? 112.300 83.212 75.344 1.00 118.06 747 ARG A N 1
ATOM 6078 C CA . ARG A 1 747 ? 111.262 82.228 75.132 1.00 118.06 747 ARG A CA 1
ATOM 6079 C C . ARG A 1 747 ? 111.837 80.995 74.476 1.00 118.06 747 ARG A C 1
ATOM 6080 O O . ARG A 1 747 ? 113.048 80.860 74.290 1.00 118.06 747 ARG A O 1
ATOM 6088 N N . ARG A 1 748 ? 110.954 80.079 74.118 1.00 118.06 748 ARG A N 1
ATOM 6089 C CA . ARG A 1 748 ? 111.330 78.883 73.397 1.00 118.06 748 ARG A CA 1
ATOM 6090 C C . ARG A 1 748 ? 110.384 78.689 72.233 1.00 118.06 748 ARG A C 1
ATOM 6091 O O . ARG A 1 748 ? 109.270 79.209 72.214 1.00 118.06 748 ARG A O 1
ATOM 6099 N N . ALA A 1 749 ? 110.850 77.931 71.258 1.00 118.06 749 ALA A N 1
ATOM 6100 C CA . ALA A 1 749 ? 110.050 77.686 70.075 1.00 118.06 749 ALA A CA 1
ATOM 6101 C C . ALA A 1 749 ? 108.900 76.757 70.411 1.00 118.06 749 ALA A C 1
ATOM 6102 O O . ALA A 1 749 ? 109.062 75.534 70.411 1.00 118.06 749 ALA A O 1
ATOM 6104 N N . SER A 1 750 ? 107.747 77.338 70.725 1.00 118.06 750 SER A N 1
ATOM 6105 C CA . SER A 1 750 ? 106.561 76.535 70.980 1.00 118.06 750 SER A CA 1
ATOM 6106 C C . SER A 1 750 ? 106.147 75.774 69.735 1.00 118.06 750 SER A C 1
ATOM 6107 O O . SER A 1 750 ? 105.944 74.558 69.778 1.00 118.06 750 SER A O 1
ATOM 6110 N N . LEU A 1 751 ? 106.048 76.467 68.618 1.00 118.06 751 LEU A N 1
ATOM 6111 C CA . LEU A 1 751 ? 105.754 75.859 67.336 1.00 118.06 751 LEU A CA 1
ATOM 6112 C C . LEU A 1 751 ? 107.046 75.429 66.673 1.00 118.06 751 LEU A C 1
ATOM 6113 O O . LEU A 1 751 ? 108.134 75.839 67.077 1.00 118.06 751 LEU A O 1
ATOM 6118 N N . LYS A 1 752 ? 106.926 74.569 65.680 1.00 122.86 752 LYS A N 1
ATOM 6119 C CA . LYS A 1 752 ? 108.029 74.427 64.754 1.00 122.86 752 LYS A CA 1
ATOM 6120 C C . LYS A 1 752 ? 107.667 75.110 63.446 1.00 122.86 752 LYS A C 1
ATOM 6121 O O . LYS A 1 752 ? 106.531 75.526 63.230 1.00 122.86 752 LYS A O 1
ATOM 6127 N N . LYS A 1 753 ? 108.659 75.234 62.569 1.00 126.33 753 LYS A N 1
ATOM 6128 C CA . LYS A 1 753 ? 108.497 76.052 61.374 1.00 126.33 753 LYS A CA 1
ATOM 6129 C C . LYS A 1 753 ? 107.631 75.362 60.325 1.00 126.33 753 LYS A C 1
ATOM 6130 O O . LYS A 1 753 ? 106.880 76.027 59.604 1.00 126.33 753 LYS A O 1
ATOM 6136 N N . GLU A 1 754 ? 107.687 74.035 60.251 1.00 126.06 754 GLU A N 1
ATOM 6137 C CA . GLU A 1 754 ? 107.121 73.344 59.101 1.00 126.06 754 GLU A CA 1
ATOM 6138 C C . GLU A 1 754 ? 105.602 73.307 59.153 1.00 126.06 754 GLU A C 1
ATOM 6139 O O . GLU A 1 754 ? 104.937 73.563 58.146 1.00 126.06 754 GLU A O 1
ATOM 6145 N N . GLU A 1 755 ? 105.039 73.014 60.316 1.00 123.37 755 GLU A N 1
ATOM 6146 C CA . GLU A 1 755 ? 103.617 72.736 60.462 1.00 123.37 755 GLU A CA 1
ATOM 6147 C C . GLU A 1 755 ? 102.770 73.978 60.649 1.00 123.37 755 GLU A C 1
ATOM 6148 O O . GLU A 1 755 ? 101.600 73.851 61.014 1.00 123.37 755 GLU A O 1
ATOM 6154 N N . LEU A 1 756 ? 103.324 75.164 60.451 1.00 120.99 756 LEU A N 1
ATOM 6155 C CA . LEU A 1 756 ? 102.489 76.343 60.319 1.00 120.99 756 LEU A CA 1
ATOM 6156 C C . LEU A 1 756 ? 101.724 76.238 59.016 1.00 120.99 756 LEU A C 1
ATOM 6157 O O . LEU A 1 756 ? 102.307 75.919 57.978 1.00 120.99 756 LEU A O 1
ATOM 6162 N N . VAL A 1 757 ? 100.419 76.476 59.060 1.00 120.87 757 VAL A N 1
ATOM 6163 C CA . VAL A 1 757 ? 99.684 76.576 57.807 1.00 120.87 757 VAL A CA 1
ATOM 6164 C C . VAL A 1 757 ? 100.088 77.882 57.129 1.00 120.87 757 VAL A C 1
ATOM 6165 O O . VAL A 1 757 ? 99.824 78.980 57.625 1.00 120.87 757 VAL A O 1
ATOM 6169 N N . VAL A 1 758 ? 100.808 77.763 56.024 1.00 124.20 758 VAL A N 1
ATOM 6170 C CA . VAL A 1 758 ? 101.473 78.891 55.397 1.00 124.20 758 VAL A CA 1
ATOM 6171 C C . VAL A 1 758 ? 100.737 79.255 54.120 1.00 124.20 758 VAL A C 1
ATOM 6172 O O . VAL A 1 758 ? 100.446 78.389 53.289 1.00 124.20 758 VAL A O 1
ATOM 6176 N N . HIS A 1 759 ? 100.389 80.519 53.991 1.00 127.83 759 HIS A N 1
ATOM 6177 C CA . HIS A 1 759 ? 99.857 80.997 52.734 1.00 127.83 759 HIS A CA 1
ATOM 6178 C C . HIS A 1 759 ? 100.990 81.158 51.736 1.00 127.83 759 HIS A C 1
ATOM 6179 O O . HIS A 1 759 ? 102.001 81.792 52.050 1.00 127.83 759 HIS A O 1
ATOM 6186 N N . PRO A 1 760 ? 100.871 80.599 50.547 1.00 131.64 760 PRO A N 1
ATOM 6187 C CA . PRO A 1 760 ? 101.966 80.663 49.586 1.00 131.64 760 PRO A CA 1
ATOM 6188 C C . PRO A 1 760 ? 102.053 82.042 48.956 1.00 131.64 760 PRO A C 1
ATOM 6189 O O . PRO A 1 760 ? 101.147 82.865 49.056 1.00 131.64 760 PRO A O 1
ATOM 6193 N N . ALA A 1 761 ? 103.177 82.278 48.301 1.00 134.67 761 ALA A N 1
ATOM 6194 C CA . ALA A 1 761 ? 103.430 83.541 47.632 1.00 134.67 761 ALA A CA 1
ATOM 6195 C C . ALA A 1 761 ? 102.797 83.549 46.250 1.00 134.67 761 ALA A C 1
ATOM 6196 O O . ALA A 1 761 ? 102.576 82.497 45.645 1.00 134.67 761 ALA A O 1
ATOM 6198 N N . ASN A 1 762 ? 102.479 84.757 45.777 1.00 134.89 762 ASN A N 1
ATOM 6199 C CA . ASN A 1 762 ? 102.000 85.046 44.426 1.00 134.89 762 ASN A CA 1
ATOM 6200 C C . ASN A 1 762 ? 100.692 84.348 44.093 1.00 134.89 762 ASN A C 1
ATOM 6201 O O . ASN A 1 762 ? 100.364 84.176 42.922 1.00 134.89 762 ASN A O 1
ATOM 6206 N N . SER A 1 763 ? 99.945 83.945 45.086 1.00 131.68 763 SER A N 1
ATOM 6207 C CA . SER A 1 763 ? 98.614 83.426 44.885 1.00 131.68 763 SER A CA 1
ATOM 6208 C C . SER A 1 763 ? 97.599 84.452 45.349 1.00 131.68 763 SER A C 1
ATOM 6209 O O . SER A 1 763 ? 97.858 85.191 46.301 1.00 131.68 763 SER A O 1
ATOM 6212 N N . PRO A 1 764 ? 96.454 84.544 44.690 1.00 135.40 764 PRO A N 1
ATOM 6213 C CA . PRO A 1 764 ? 95.395 85.413 45.206 1.00 135.40 764 PRO A CA 1
ATOM 6214 C C . PRO A 1 764 ? 94.856 84.866 46.512 1.00 135.40 764 PRO A C 1
ATOM 6215 O O . PRO A 1 764 ? 94.230 83.804 46.554 1.00 135.40 764 PRO A O 1
ATOM 6219 N N . ILE A 1 765 ? 95.152 85.562 47.587 1.00 128.22 765 ILE A N 1
ATOM 6220 C CA . ILE A 1 765 ? 94.765 85.123 48.910 1.00 128.22 765 ILE A CA 1
ATOM 6221 C C . ILE A 1 765 ? 93.416 85.748 49.245 1.00 128.22 765 ILE A C 1
ATOM 6222 O O . ILE A 1 765 ? 93.009 86.759 48.670 1.00 128.22 765 ILE A O 1
ATOM 6227 N N . ALA A 1 766 ? 92.695 85.127 50.169 1.00 124.08 766 ALA A N 1
ATOM 6228 C CA . ALA A 1 766 ? 91.306 85.482 50.427 1.00 124.08 766 ALA A CA 1
ATOM 6229 C C . ALA A 1 766 ? 91.206 86.785 51.207 1.00 124.08 766 ALA A C 1
ATOM 6230 O O . ALA A 1 766 ? 92.184 87.494 51.442 1.00 124.08 766 ALA A O 1
ATOM 6232 N N . ASN A 1 767 ? 89.993 87.122 51.598 1.00 118.09 767 ASN A N 1
ATOM 6233 C CA . ASN A 1 767 ? 89.755 88.139 52.598 1.00 118.09 767 ASN A CA 1
ATOM 6234 C C . ASN A 1 767 ? 88.734 87.598 53.575 1.00 118.09 767 ASN A C 1
ATOM 6235 O O . ASN A 1 767 ? 88.180 86.516 53.381 1.00 118.09 767 ASN A O 1
ATOM 6240 N N . LYS A 1 768 ? 88.489 88.349 54.641 1.00 118.06 768 LYS A N 1
ATOM 6241 C CA . LYS A 1 768 ? 87.371 88.010 55.508 1.00 118.06 768 LYS A CA 1
ATOM 6242 C C . LYS A 1 768 ? 86.531 89.194 55.934 1.00 118.06 768 LYS A C 1
ATOM 6243 O O . LYS A 1 768 ? 85.369 88.990 56.292 1.00 118.06 768 LYS A O 1
ATOM 6249 N N . ASN A 1 769 ? 87.044 90.408 55.923 1.00 118.06 769 ASN A N 1
ATOM 6250 C CA . ASN A 1 769 ? 86.197 91.556 56.177 1.00 118.06 769 ASN A CA 1
ATOM 6251 C C . ASN A 1 769 ? 85.342 91.800 54.945 1.00 118.06 769 ASN A C 1
ATOM 6252 O O . ASN A 1 769 ? 85.887 92.070 53.873 1.00 118.06 769 ASN A O 1
ATOM 6257 N N . PRO A 1 770 ? 84.018 91.706 55.043 1.00 118.84 770 PRO A N 1
ATOM 6258 C CA . PRO A 1 770 ? 83.198 91.761 53.829 1.00 118.84 770 PRO A CA 1
ATOM 6259 C C . PRO A 1 770 ? 83.004 93.154 53.266 1.00 118.84 770 PRO A C 1
ATOM 6260 O O . PRO A 1 770 ? 82.466 93.276 52.160 1.00 118.84 770 PRO A O 1
ATOM 6264 N N . ASP A 1 771 ? 83.404 94.206 53.972 1.00 120.39 771 ASP A N 1
ATOM 6265 C CA . ASP A 1 771 ? 83.140 95.557 53.505 1.00 120.39 771 ASP A CA 1
ATOM 6266 C C . ASP A 1 771 ? 84.345 96.188 52.833 1.00 120.39 771 ASP A C 1
ATOM 6267 O O . ASP A 1 771 ? 84.348 97.396 52.580 1.00 120.39 771 ASP A O 1
ATOM 6272 N N . ASN A 1 772 ? 85.329 95.426 52.555 1.00 125.68 772 ASN A N 1
ATOM 6273 C CA . ASN A 1 772 ? 86.464 95.858 51.762 1.00 125.68 772 ASN A CA 1
ATOM 6274 C C . ASN A 1 772 ? 86.085 95.843 50.295 1.00 125.68 772 ASN A C 1
ATOM 6275 O O . ASN A 1 772 ? 85.550 94.839 49.821 1.00 125.68 772 ASN A O 1
ATOM 6280 N N . PRO A 1 773 ? 86.317 96.923 49.549 1.00 134.08 773 PRO A N 1
ATOM 6281 C CA . PRO A 1 773 ? 86.140 96.840 48.096 1.00 134.08 773 PRO A CA 1
ATOM 6282 C C . PRO A 1 773 ? 87.127 95.903 47.427 1.00 134.08 773 PRO A C 1
ATOM 6283 O O . PRO A 1 773 ? 86.759 95.230 46.458 1.00 134.08 773 PRO A O 1
ATOM 6287 N N . LYS A 1 774 ? 88.359 95.821 47.912 1.00 129.32 774 LYS A N 1
ATOM 6288 C CA . LYS A 1 774 ? 89.308 94.837 47.395 1.00 129.32 774 LYS A CA 1
ATOM 6289 C C . LYS A 1 774 ? 88.925 93.484 47.967 1.00 129.32 774 LYS A C 1
ATOM 6290 O O . LYS A 1 774 ? 89.435 93.052 48.999 1.00 129.32 774 LYS A O 1
ATOM 6296 N N . LYS A 1 775 ? 88.019 92.793 47.277 1.00 130.65 775 LYS A N 1
ATOM 6297 C CA . LYS A 1 775 ? 87.454 91.559 47.802 1.00 130.65 775 LYS A CA 1
ATOM 6298 C C . LYS A 1 775 ? 88.429 90.391 47.793 1.00 130.65 775 LYS A C 1
ATOM 6299 O O . LYS A 1 775 ? 88.084 89.327 48.313 1.00 130.65 775 LYS A O 1
ATOM 6305 N N . THR A 1 776 ? 89.607 90.545 47.198 1.00 128.98 776 THR A N 1
ATOM 6306 C CA . THR A 1 776 ? 90.625 89.506 47.159 1.00 128.98 776 THR A CA 1
ATOM 6307 C C . THR A 1 776 ? 91.946 90.212 46.906 1.00 128.98 776 THR A C 1
ATOM 6308 O O . THR A 1 776 ? 91.980 91.195 46.166 1.00 128.98 776 THR A O 1
ATOM 6312 N N . THR A 1 777 ? 93.014 89.759 47.554 1.00 131.26 777 THR A N 1
ATOM 6313 C CA . THR A 1 777 ? 94.329 90.320 47.294 1.00 131.26 777 THR A CA 1
ATOM 6314 C C . THR A 1 777 ? 95.361 89.223 47.098 1.00 131.26 777 THR A C 1
ATOM 6315 O O . THR A 1 777 ? 95.077 88.031 47.209 1.00 131.26 777 THR A O 1
ATOM 6319 N N . THR A 1 778 ? 96.581 89.659 46.803 1.00 135.17 778 THR A N 1
ATOM 6320 C CA . THR A 1 778 ? 97.701 88.755 46.632 1.00 135.17 778 THR A CA 1
ATOM 6321 C C . THR A 1 778 ? 98.969 89.482 47.044 1.00 135.17 778 THR A C 1
ATOM 6322 O O . THR A 1 778 ? 99.056 90.708 46.948 1.00 135.17 778 THR A O 1
ATOM 6326 N N . LEU A 1 779 ? 99.940 88.718 47.524 1.00 138.89 779 LEU A N 1
ATOM 6327 C CA . LEU A 1 779 ? 101.212 89.240 47.998 1.00 138.89 779 LEU A CA 1
ATOM 6328 C C . LEU A 1 779 ? 102.344 88.610 47.200 1.00 138.89 779 LEU A C 1
ATOM 6329 O O . LEU A 1 779 ? 102.156 87.625 46.488 1.00 138.89 779 LEU A O 1
ATOM 6334 N N . SER A 1 780 ? 103.541 89.175 47.331 1.00 138.87 780 SER A N 1
ATOM 6335 C CA . SER A 1 780 ? 104.689 88.660 46.606 1.00 138.87 780 SER A CA 1
ATOM 6336 C C . SER A 1 780 ? 105.497 87.655 47.406 1.00 138.87 780 SER A C 1
ATOM 6337 O O . SER A 1 780 ? 106.294 86.920 46.815 1.00 138.87 780 SER A O 1
ATOM 6340 N N . TYR A 1 781 ? 105.310 87.595 48.723 1.00 130.56 781 TYR A N 1
ATOM 6341 C CA . TYR A 1 781 ? 106.065 86.661 49.546 1.00 130.56 781 TYR A CA 1
ATOM 6342 C C . TYR A 1 781 ? 105.139 85.818 50.396 1.00 130.56 781 TYR A C 1
ATOM 6343 O O . TYR A 1 781 ? 103.924 85.823 50.196 1.00 130.56 781 TYR A O 1
ATOM 6352 N N . ASP A 1 782 ? 105.710 85.078 51.327 1.00 127.78 782 ASP A N 1
ATOM 6353 C CA . ASP A 1 782 ? 104.935 84.278 52.252 1.00 127.78 782 ASP A CA 1
ATOM 6354 C C . ASP A 1 782 ? 104.465 85.131 53.415 1.00 127.78 782 ASP A C 1
ATOM 6355 O O . ASP A 1 782 ? 105.089 86.130 53.768 1.00 127.78 782 ASP A O 1
ATOM 6360 N N . VAL A 1 783 ? 103.353 84.724 54.008 1.00 125.45 783 VAL A N 1
ATOM 6361 C CA . VAL A 1 783 ? 102.922 85.213 55.307 1.00 125.45 783 VAL A CA 1
ATOM 6362 C C . VAL A 1 783 ? 102.534 83.987 56.124 1.00 125.45 783 VAL A C 1
ATOM 6363 O O . VAL A 1 783 ? 101.432 83.448 55.981 1.00 125.45 783 VAL A O 1
ATOM 6367 N N . TYR A 1 784 ? 103.454 83.522 56.954 1.00 122.72 784 TYR A N 1
ATOM 6368 C CA . TYR A 1 784 ? 103.231 82.323 57.740 1.00 122.72 784 TYR A CA 1
ATOM 6369 C C . TYR A 1 784 ? 102.197 82.596 58.816 1.00 122.72 784 TYR A C 1
ATOM 6370 O O . TYR A 1 784 ? 101.986 83.737 59.210 1.00 122.72 784 TYR A O 1
ATOM 6379 N N . LYS A 1 785 ? 101.530 81.545 59.280 1.00 118.06 785 LYS A N 1
ATOM 6380 C CA . LYS A 1 785 ? 100.655 81.688 60.437 1.00 118.06 785 LYS A CA 1
ATOM 6381 C C . LYS A 1 785 ? 101.478 81.559 61.711 1.00 118.06 785 LYS A C 1
ATOM 6382 O O . LYS A 1 785 ? 102.099 80.517 61.944 1.00 118.06 785 LYS A O 1
ATOM 6388 N N . ASP A 1 786 ? 101.474 82.621 62.521 1.00 118.06 786 ASP A N 1
ATOM 6389 C CA . ASP A 1 786 ? 102.183 82.725 63.797 1.00 118.06 786 ASP A CA 1
ATOM 6390 C C . ASP A 1 786 ? 103.682 82.481 63.619 1.00 118.06 786 ASP A C 1
ATOM 6391 O O . ASP A 1 786 ? 104.248 81.502 64.094 1.00 118.06 786 ASP A O 1
ATOM 6396 N N . LYS A 1 787 ? 104.308 83.407 62.896 1.00 118.06 787 LYS A N 1
ATOM 6397 C CA . LYS A 1 787 ? 105.742 83.306 62.674 1.00 118.06 787 LYS A CA 1
ATOM 6398 C C . LYS A 1 787 ? 106.521 83.617 63.934 1.00 118.06 787 LYS A C 1
ATOM 6399 O O . LYS A 1 787 ? 107.614 83.082 64.119 1.00 118.06 787 LYS A O 1
ATOM 6405 N N . ARG A 1 788 ? 105.957 84.439 64.821 1.00 118.06 788 ARG A N 1
ATOM 6406 C CA . ARG A 1 788 ? 106.678 84.948 65.979 1.00 118.06 788 ARG A CA 1
ATOM 6407 C C . ARG A 1 788 ? 107.103 83.861 66.945 1.00 118.06 788 ARG A C 1
ATOM 6408 O O . ARG A 1 788 ? 108.077 84.047 67.669 1.00 118.06 788 ARG A O 1
ATOM 6416 N N . PHE A 1 789 ? 106.419 82.728 66.961 1.00 118.06 789 PHE A N 1
ATOM 6417 C CA . PHE A 1 789 ? 106.816 81.615 67.798 1.00 118.06 789 PHE A CA 1
ATOM 6418 C C . PHE A 1 789 ? 107.524 80.530 67.013 1.00 118.06 789 PHE A C 1
ATOM 6419 O O . PHE A 1 789 ? 107.492 79.367 67.416 1.00 118.06 789 PHE A O 1
ATOM 6427 N N . SER A 1 790 ? 108.139 80.866 65.889 1.00 118.06 790 SER A N 1
ATOM 6428 C CA . SER A 1 790 ? 108.875 79.829 65.184 1.00 118.06 790 SER A CA 1
ATOM 6429 C C . SER A 1 790 ? 110.281 79.684 65.734 1.00 118.06 790 SER A C 1
ATOM 6430 O O . SER A 1 790 ? 110.695 78.588 66.101 1.00 118.06 790 SER A O 1
ATOM 6433 N N . GLU A 1 791 ? 111.028 80.778 65.781 1.00 118.06 791 GLU A N 1
ATOM 6434 C CA . GLU A 1 791 ? 112.305 80.811 66.476 1.00 118.06 791 GLU A CA 1
ATOM 6435 C C . GLU A 1 791 ? 112.064 81.081 67.947 1.00 118.06 791 GLU A C 1
ATOM 6436 O O . GLU A 1 791 ? 110.976 80.829 68.465 1.00 118.06 791 GLU A O 1
ATOM 6442 N N . ASP A 1 792 ? 113.083 81.534 68.644 1.00 118.06 792 ASP A N 1
ATOM 6443 C CA . ASP A 1 792 ? 112.870 82.159 69.929 1.00 118.06 792 ASP A CA 1
ATOM 6444 C C . ASP A 1 792 ? 112.930 83.662 69.749 1.00 118.06 792 ASP A C 1
ATOM 6445 O O . ASP A 1 792 ? 113.194 84.170 68.664 1.00 118.06 792 ASP A O 1
ATOM 6450 N N . GLN A 1 793 ? 112.643 84.385 70.815 1.00 118.06 793 GLN A N 1
ATOM 6451 C CA . GLN A 1 793 ? 112.818 85.822 70.782 1.00 118.06 793 GLN A CA 1
ATOM 6452 C C . GLN A 1 793 ? 113.143 86.288 72.185 1.00 118.06 793 GLN A C 1
ATOM 6453 O O . GLN A 1 793 ? 112.790 85.639 73.166 1.00 118.06 793 GLN A O 1
ATOM 6459 N N . TYR A 1 794 ? 113.867 87.382 72.273 1.00 118.06 794 TYR A N 1
ATOM 6460 C CA . TYR A 1 794 ? 114.203 87.945 73.564 1.00 118.06 794 TYR A CA 1
ATOM 6461 C C . TYR A 1 794 ? 113.179 89.023 73.851 1.00 118.06 794 TYR A C 1
ATOM 6462 O O . TYR A 1 794 ? 113.243 90.107 73.278 1.00 118.06 794 TYR A O 1
ATOM 6471 N N . GLU A 1 795 ? 112.219 88.733 74.718 1.00 118.06 795 GLU A N 1
ATOM 6472 C CA . GLU A 1 795 ? 111.382 89.800 75.235 1.00 118.06 795 GLU A CA 1
ATOM 6473 C C . GLU A 1 795 ? 112.198 90.695 76.143 1.00 118.06 795 GLU A C 1
ATOM 6474 O O . GLU A 1 795 ? 113.024 90.231 76.923 1.00 118.06 795 GLU A O 1
ATOM 6480 N N . LEU A 1 796 ? 111.965 91.986 76.040 1.00 118.06 796 LEU A N 1
ATOM 6481 C CA . LEU A 1 796 ? 112.574 92.948 76.938 1.00 118.06 796 LEU A CA 1
ATOM 6482 C C . LEU A 1 796 ? 111.471 93.776 77.562 1.00 118.06 796 LEU A C 1
ATOM 6483 O O . LEU A 1 796 ? 110.470 94.065 76.912 1.00 118.06 796 LEU A O 1
ATOM 6488 N N . HIS A 1 797 ? 111.647 94.155 78.812 1.00 118.06 797 HIS A N 1
ATOM 6489 C CA . HIS A 1 797 ? 110.743 95.074 79.473 1.00 118.06 797 HIS A CA 1
ATOM 6490 C C . HIS A 1 797 ? 111.562 96.248 79.957 1.00 118.06 797 HIS A C 1
ATOM 6491 O O . HIS A 1 797 ? 112.713 96.072 80.341 1.00 118.06 797 HIS A O 1
ATOM 6498 N N . ILE A 1 798 ? 110.987 97.442 79.943 1.00 118.06 798 ILE A N 1
ATOM 6499 C CA . ILE A 1 798 ? 111.798 98.617 80.234 1.00 118.06 798 ILE A CA 1
ATOM 6500 C C . ILE A 1 798 ? 110.907 99.658 80.906 1.00 118.06 798 ILE A C 1
ATOM 6501 O O . ILE A 1 798 ? 110.376 100.570 80.269 1.00 118.06 798 ILE A O 1
ATOM 6506 N N . PRO A 1 799 ? 110.700 99.543 82.209 1.00 118.06 799 PRO A N 1
ATOM 6507 C CA . PRO A 1 799 ? 109.563 100.205 82.840 1.00 118.06 799 PRO A CA 1
ATOM 6508 C C . PRO A 1 799 ? 109.779 101.679 83.093 1.00 118.06 799 PRO A C 1
ATOM 6509 O O . PRO A 1 799 ? 110.771 102.085 83.686 1.00 118.06 799 PRO A O 1
ATOM 6513 N N . ILE A 1 800 ? 108.793 102.467 82.701 1.00 118.06 800 ILE A N 1
ATOM 6514 C CA . ILE A 1 800 ? 108.863 103.906 82.758 1.00 118.06 800 ILE A CA 1
ATOM 6515 C C . ILE A 1 800 ? 107.931 104.375 83.855 1.00 118.06 800 ILE A C 1
ATOM 6516 O O . ILE A 1 800 ? 107.206 103.590 84.448 1.00 118.06 800 ILE A O 1
ATOM 6521 N N . ALA A 1 801 ? 107.964 105.667 84.144 1.00 118.06 801 ALA A N 1
ATOM 6522 C CA . ALA A 1 801 ? 107.133 106.206 85.213 1.00 118.06 801 ALA A CA 1
ATOM 6523 C C . ALA A 1 801 ? 106.635 107.573 84.789 1.00 118.06 801 ALA A C 1
ATOM 6524 O O . ALA A 1 801 ? 107.315 108.572 85.005 1.00 118.06 801 ALA A O 1
ATOM 6526 N N . ILE A 1 802 ? 105.432 107.609 84.235 1.00 118.06 802 ILE A N 1
ATOM 6527 C CA . ILE A 1 802 ? 104.890 108.822 83.661 1.00 118.06 802 ILE A CA 1
ATOM 6528 C C . ILE A 1 802 ? 104.481 109.782 84.759 1.00 118.06 802 ILE A C 1
ATOM 6529 O O . ILE A 1 802 ? 103.839 109.381 85.734 1.00 118.06 802 ILE A O 1
ATOM 6534 N N . ASN A 1 803 ? 104.854 111.053 84.589 1.00 118.06 803 ASN A N 1
ATOM 6535 C CA . ASN A 1 803 ? 104.516 112.159 85.481 1.00 118.06 803 ASN A CA 1
ATOM 6536 C C . ASN A 1 803 ? 105.005 111.886 86.900 1.00 118.06 803 ASN A C 1
ATOM 6537 O O . ASN A 1 803 ? 104.221 111.724 87.828 1.00 118.06 803 ASN A O 1
ATOM 6542 N N . LYS A 1 804 ? 106.326 111.802 87.043 1.00 118.06 804 LYS A N 1
ATOM 6543 C CA . LYS A 1 804 ? 106.907 111.416 88.325 1.00 118.06 804 LYS A CA 1
ATOM 6544 C C . LYS A 1 804 ? 106.746 112.512 89.363 1.00 118.06 804 LYS A C 1
ATOM 6545 O O . LYS A 1 804 ? 106.492 112.233 90.536 1.00 118.06 804 LYS A O 1
ATOM 6551 N N . CYS A 1 805 ? 106.884 113.755 88.959 1.00 118.06 805 CYS A N 1
ATOM 6552 C CA . CYS A 1 805 ? 106.582 114.846 89.851 1.00 118.06 805 CYS A CA 1
ATOM 6553 C C . CYS A 1 805 ? 105.227 115.428 89.487 1.00 118.06 805 CYS A C 1
ATOM 6554 O O . CYS A 1 805 ? 105.023 115.865 88.349 1.00 118.06 805 CYS A O 1
ATOM 6557 N N . PRO A 1 806 ? 104.244 115.356 90.360 1.00 118.06 806 PRO A N 1
ATOM 6558 C CA . PRO A 1 806 ? 102.949 115.944 90.043 1.00 118.06 806 PRO A CA 1
ATOM 6559 C C . PRO A 1 806 ? 102.860 117.380 90.517 1.00 118.06 806 PRO A C 1
ATOM 6560 O O . PRO A 1 806 ? 103.431 117.764 91.535 1.00 118.06 806 PRO A O 1
ATOM 6564 N N . LYS A 1 807 ? 102.131 118.193 89.763 1.00 118.06 807 LYS A N 1
ATOM 6565 C CA . LYS A 1 807 ? 101.961 119.580 90.173 1.00 118.06 807 LYS A CA 1
ATOM 6566 C C . LYS A 1 807 ? 100.525 119.931 90.534 1.00 118.06 807 LYS A C 1
ATOM 6567 O O . LYS A 1 807 ? 100.273 120.333 91.670 1.00 118.06 807 LYS A O 1
ATOM 6573 N N . ASN A 1 808 ? 99.563 119.775 89.631 1.00 118.06 808 ASN A N 1
ATOM 6574 C CA . ASN A 1 808 ? 98.193 120.183 89.930 1.00 118.06 808 ASN A CA 1
ATOM 6575 C C . ASN A 1 808 ? 97.528 119.091 90.752 1.00 118.06 808 ASN A C 1
ATOM 6576 O O . ASN A 1 808 ? 96.756 118.275 90.250 1.00 118.06 808 ASN A O 1
ATOM 6581 N N . ILE A 1 809 ? 97.826 119.072 92.044 1.00 118.06 809 ILE A N 1
ATOM 6582 C CA . ILE A 1 809 ? 97.410 117.974 92.908 1.00 118.06 809 ILE A CA 1
ATOM 6583 C C . ILE A 1 809 ? 96.186 118.393 93.714 1.00 118.06 809 ILE A C 1
ATOM 6584 O O . ILE A 1 809 ? 96.219 119.387 94.448 1.00 118.06 809 ILE A O 1
ATOM 6589 N N . PHE A 1 810 ? 95.099 117.639 93.561 1.00 118.06 810 PHE A N 1
ATOM 6590 C CA . PHE A 1 810 ? 93.847 117.904 94.258 1.00 118.06 810 PHE A CA 1
ATOM 6591 C C . PHE A 1 810 ? 92.992 116.654 94.205 1.00 118.06 810 PHE A C 1
ATOM 6592 O O . PHE A 1 810 ? 93.313 115.690 93.512 1.00 118.06 810 PHE A O 1
ATOM 6600 N N . LYS A 1 811 ? 91.880 116.691 94.924 1.00 118.06 811 LYS A N 1
ATOM 6601 C CA . LYS A 1 811 ? 90.925 115.596 94.866 1.00 118.06 811 LYS A CA 1
ATOM 6602 C C . LYS A 1 811 ? 90.108 115.731 93.592 1.00 118.06 811 LYS A C 1
ATOM 6603 O O . LYS A 1 811 ? 89.368 116.707 93.418 1.00 118.06 811 LYS A O 1
ATOM 6609 N N . ILE A 1 812 ? 90.249 114.749 92.705 1.00 118.06 812 ILE A N 1
ATOM 6610 C CA . ILE A 1 812 ? 89.663 114.843 91.377 1.00 118.06 812 ILE A CA 1
ATOM 6611 C C . ILE A 1 812 ? 88.158 114.756 91.451 1.00 118.06 812 ILE A C 1
ATOM 6612 O O . ILE A 1 812 ? 87.451 115.429 90.697 1.00 118.06 812 ILE A O 1
ATOM 6617 N N . ASN A 1 813 ? 87.648 113.958 92.382 1.00 118.06 813 ASN A N 1
ATOM 6618 C CA . ASN A 1 813 ? 86.215 113.802 92.528 1.00 118.06 813 ASN A CA 1
ATOM 6619 C C . ASN A 1 813 ? 85.532 115.065 93.006 1.00 118.06 813 ASN A C 1
ATOM 6620 O O . ASN A 1 813 ? 84.343 115.243 92.742 1.00 118.06 813 ASN A O 1
ATOM 6625 N N . THR A 1 814 ? 86.240 115.948 93.693 1.00 118.06 814 THR A N 1
ATOM 6626 C CA . THR A 1 814 ? 85.651 117.235 94.005 1.00 118.06 814 THR A CA 1
ATOM 6627 C C . THR A 1 814 ? 85.945 118.269 92.950 1.00 118.06 814 THR A C 1
ATOM 6628 O O . THR A 1 814 ? 85.135 119.178 92.748 1.00 118.06 814 THR A O 1
ATOM 6632 N N . GLU A 1 815 ? 87.092 118.161 92.290 1.00 118.06 815 GLU A N 1
ATOM 6633 C CA . GLU A 1 815 ? 87.451 119.174 91.314 1.00 118.06 815 GLU A CA 1
ATOM 6634 C C . GLU A 1 815 ? 86.584 119.079 90.068 1.00 118.06 815 GLU A C 1
ATOM 6635 O O . GLU A 1 815 ? 86.250 120.112 89.478 1.00 118.06 815 GLU A O 1
ATOM 6641 N N . VAL A 1 816 ? 86.149 117.873 89.696 1.00 118.06 816 VAL A N 1
ATOM 6642 C CA . VAL A 1 816 ? 85.209 117.770 88.588 1.00 118.06 816 VAL A CA 1
ATOM 6643 C C . VAL A 1 816 ? 83.869 118.379 88.967 1.00 118.06 816 VAL A C 1
ATOM 6644 O O . VAL A 1 816 ? 83.216 119.013 88.137 1.00 118.06 816 VAL A O 1
ATOM 6648 N N . ARG A 1 817 ? 83.491 118.320 90.237 1.00 118.06 817 ARG A N 1
ATOM 6649 C CA . ARG A 1 817 ? 82.196 118.864 90.607 1.00 118.06 817 ARG A CA 1
ATOM 6650 C C . ARG A 1 817 ? 82.229 120.377 90.680 1.00 118.06 817 ARG A C 1
ATOM 6651 O O . ARG A 1 817 ? 81.318 121.050 90.184 1.00 118.06 817 ARG A O 1
ATOM 6659 N N . VAL A 1 818 ? 83.286 120.928 91.274 1.00 118.06 818 VAL A N 1
ATOM 6660 C CA . VAL A 1 818 ? 83.412 122.372 91.334 1.00 118.06 818 VAL A CA 1
ATOM 6661 C C . VAL A 1 818 ? 83.703 122.937 89.957 1.00 118.06 818 VAL A C 1
ATOM 6662 O O . VAL A 1 818 ? 83.470 124.122 89.713 1.00 118.06 818 VAL A O 1
ATOM 6666 N N . LEU A 1 819 ? 84.163 122.111 89.026 1.00 118.06 819 LEU A N 1
ATOM 6667 C CA . LEU A 1 819 ? 84.209 122.545 87.647 1.00 118.06 819 LEU A CA 1
ATOM 6668 C C . LEU A 1 819 ? 82.827 122.539 87.018 1.00 118.06 819 LEU A C 1
ATOM 6669 O O . LEU A 1 819 ? 82.468 123.482 86.307 1.00 118.06 819 LEU A O 1
ATOM 6674 N N . LEU A 1 820 ? 82.041 121.490 87.262 1.00 118.06 820 LEU A N 1
ATOM 6675 C CA . LEU A 1 820 ? 80.780 121.355 86.550 1.00 118.06 820 LEU A CA 1
ATOM 6676 C C . LEU A 1 820 ? 79.744 122.336 87.049 1.00 118.06 820 LEU A C 1
ATOM 6677 O O . LEU A 1 820 ? 78.849 122.716 86.291 1.00 118.06 820 LEU A O 1
ATOM 6682 N N . LYS A 1 821 ? 79.843 122.760 88.305 1.00 118.06 821 LYS A N 1
ATOM 6683 C CA . LYS A 1 821 ? 78.886 123.742 88.805 1.00 118.06 821 LYS A CA 1
ATOM 6684 C C . LYS A 1 821 ? 79.110 125.094 88.146 1.00 118.06 821 LYS A C 1
ATOM 6685 O O . LYS A 1 821 ? 78.173 125.699 87.618 1.00 118.06 821 LYS A O 1
ATOM 6691 N N . HIS A 1 822 ? 80.352 125.574 88.154 1.00 118.06 822 HIS A N 1
ATOM 6692 C CA . HIS A 1 822 ? 80.668 126.851 87.535 1.00 118.06 822 HIS A CA 1
ATOM 6693 C C . HIS A 1 822 ? 80.524 126.818 86.026 1.00 118.06 822 HIS A C 1
ATOM 6694 O O . HIS A 1 822 ? 80.389 127.876 85.408 1.00 118.06 822 HIS A O 1
ATOM 6701 N N . ASP A 1 823 ? 80.562 125.637 85.425 1.00 118.06 823 ASP A N 1
ATOM 6702 C CA . ASP A 1 823 ? 80.258 125.513 84.015 1.00 118.06 823 ASP A CA 1
ATOM 6703 C C . ASP A 1 823 ? 78.793 125.856 83.764 1.00 118.06 823 ASP A C 1
ATOM 6704 O O . ASP A 1 823 ? 77.943 125.756 84.652 1.00 118.06 823 ASP A O 1
ATOM 6709 N N . ASP A 1 824 ? 78.506 126.279 82.531 1.00 118.06 824 ASP A N 1
ATOM 6710 C CA . ASP A 1 824 ? 77.185 126.769 82.174 1.00 118.06 824 ASP A CA 1
ATOM 6711 C C . ASP A 1 824 ? 76.533 126.043 81.009 1.00 118.06 824 ASP A C 1
ATOM 6712 O O . ASP A 1 824 ? 75.328 126.211 80.808 1.00 118.06 824 ASP A O 1
ATOM 6717 N N . ASN A 1 825 ? 77.275 125.267 80.228 1.00 118.06 825 ASN A N 1
ATOM 6718 C CA . ASN A 1 825 ? 76.678 124.374 79.237 1.00 118.06 825 ASN A CA 1
ATOM 6719 C C . ASN A 1 825 ? 77.501 123.105 79.165 1.00 118.06 825 ASN A C 1
ATOM 6720 O O . ASN A 1 825 ? 78.255 122.880 78.213 1.00 118.06 825 ASN A O 1
ATOM 6725 N N . PRO A 1 826 ? 77.370 122.240 80.148 1.00 118.06 826 PRO A N 1
ATOM 6726 C CA . PRO A 1 826 ? 78.263 121.082 80.232 1.00 118.06 826 PRO A CA 1
ATOM 6727 C C . PRO A 1 826 ? 77.767 119.887 79.448 1.00 118.06 826 PRO A C 1
ATOM 6728 O O . PRO A 1 826 ? 76.717 119.337 79.775 1.00 118.06 826 PRO A O 1
ATOM 6732 N N . TYR A 1 827 ? 78.514 119.465 78.439 1.00 118.06 827 TYR A N 1
ATOM 6733 C CA . TYR A 1 827 ? 78.125 118.323 77.636 1.00 118.06 827 TYR A CA 1
ATOM 6734 C C . TYR A 1 827 ? 78.182 117.050 78.467 1.00 118.06 827 TYR A C 1
ATOM 6735 O O . TYR A 1 827 ? 78.859 116.985 79.488 1.00 118.06 827 TYR A O 1
ATOM 6744 N N . VAL A 1 828 ? 77.454 116.028 78.021 1.00 118.06 828 VAL A N 1
ATOM 6745 C CA . VAL A 1 828 ? 77.375 114.734 78.697 1.00 118.06 828 VAL A CA 1
ATOM 6746 C C . VAL A 1 828 ? 77.290 113.649 77.635 1.00 118.06 828 VAL A C 1
ATOM 6747 O O . VAL A 1 828 ? 76.489 113.756 76.706 1.00 118.06 828 VAL A O 1
ATOM 6751 N N . ILE A 1 829 ? 78.123 112.639 77.740 1.00 118.06 829 ILE A N 1
ATOM 6752 C CA . ILE A 1 829 ? 77.976 111.428 76.947 1.00 118.06 829 ILE A 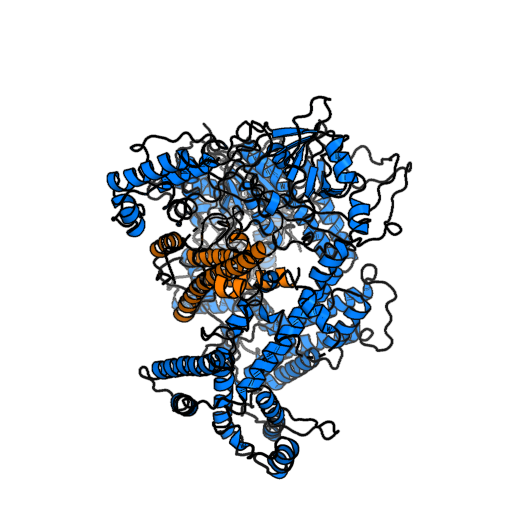CA 1
ATOM 6753 C C . ILE A 1 829 ? 77.199 110.433 77.781 1.00 118.06 829 ILE A C 1
ATOM 6754 O O . ILE A 1 829 ? 77.253 110.467 79.007 1.00 118.06 829 ILE A O 1
ATOM 6759 N N . GLY A 1 830 ? 76.435 109.573 77.131 1.00 118.06 830 GLY A N 1
ATOM 6760 C CA . GLY A 1 830 ? 75.893 108.422 77.815 1.00 118.06 830 GLY A CA 1
ATOM 6761 C C . GLY A 1 830 ? 76.390 107.202 77.094 1.00 118.06 830 GLY A C 1
ATOM 6762 O O . GLY A 1 830 ? 76.763 107.321 75.935 1.00 118.06 830 GLY A O 1
ATOM 6763 N N . ILE A 1 831 ? 76.461 106.047 77.742 1.00 118.06 831 ILE A N 1
ATOM 6764 C CA . ILE A 1 831 ? 76.796 104.800 77.065 1.00 118.06 831 ILE A CA 1
ATOM 6765 C C . ILE A 1 831 ? 75.874 103.715 77.583 1.00 118.06 831 ILE A C 1
ATOM 6766 O O . ILE A 1 831 ? 75.813 103.483 78.791 1.00 118.06 831 ILE A O 1
ATOM 6771 N N . ASP A 1 832 ? 75.170 103.035 76.690 1.00 118.06 832 ASP A N 1
ATOM 6772 C CA . ASP A 1 832 ? 74.288 101.969 77.125 1.00 118.06 832 ASP A CA 1
ATOM 6773 C C . ASP A 1 832 ? 74.457 100.758 76.236 1.00 118.06 832 ASP A C 1
ATOM 6774 O O . ASP A 1 832 ? 74.634 100.888 75.026 1.00 118.06 832 ASP A O 1
ATOM 6779 N N . ARG A 1 833 ? 74.356 99.585 76.849 1.00 118.06 833 ARG A N 1
ATOM 6780 C CA . ARG A 1 833 ? 74.280 98.338 76.122 1.00 118.06 833 ARG A CA 1
ATOM 6781 C C . ARG A 1 833 ? 72.887 98.151 75.554 1.00 118.06 833 ARG A C 1
ATOM 6782 O O . ARG A 1 833 ? 71.980 98.945 75.787 1.00 118.06 833 ARG A O 1
ATOM 6790 N N . GLY A 1 834 ? 72.715 97.073 74.804 1.00 118.06 834 GLY A N 1
ATOM 6791 C CA . GLY A 1 834 ? 71.420 96.829 74.206 1.00 118.06 834 GLY A CA 1
ATOM 6792 C C . GLY A 1 834 ? 71.394 95.468 73.557 1.00 118.06 834 GLY A C 1
ATOM 6793 O O . GLY A 1 834 ? 72.345 94.689 73.658 1.00 118.06 834 GLY A O 1
ATOM 6794 N N . GLU A 1 835 ? 70.277 95.189 72.890 1.00 118.06 835 GLU A N 1
ATOM 6795 C CA . GLU A 1 835 ? 70.053 93.918 72.211 1.00 118.06 835 GLU A CA 1
ATOM 6796 C C . GLU A 1 835 ? 70.225 94.022 70.709 1.00 118.06 835 GLU A C 1
ATOM 6797 O O . GLU A 1 835 ? 70.798 93.126 70.087 1.00 118.06 835 GLU A O 1
ATOM 6803 N N . ARG A 1 836 ? 69.733 95.104 70.125 1.00 118.06 836 ARG A N 1
ATOM 6804 C CA . ARG A 1 836 ? 69.881 95.332 68.703 1.00 118.06 836 ARG A CA 1
ATOM 6805 C C . ARG A 1 836 ? 71.269 95.831 68.355 1.00 118.06 836 ARG A C 1
ATOM 6806 O O . ARG A 1 836 ? 71.724 95.636 67.228 1.00 118.06 836 ARG A O 1
ATOM 6814 N N . ASN A 1 837 ? 71.949 96.474 69.288 1.00 118.06 837 ASN A N 1
ATOM 6815 C CA . ASN A 1 837 ? 73.311 96.910 69.064 1.00 118.06 837 ASN A CA 1
ATOM 6816 C C . ASN A 1 837 ? 74.139 96.563 70.285 1.00 118.06 837 ASN A C 1
ATOM 6817 O O . ASN A 1 837 ? 73.611 96.227 71.346 1.00 118.06 837 ASN A O 1
ATOM 6822 N N . LEU A 1 838 ? 75.454 96.639 70.130 1.00 118.06 838 LEU A N 1
ATOM 6823 C CA . LEU A 1 838 ? 76.314 96.300 71.253 1.00 118.06 838 LEU A CA 1
ATOM 6824 C C . LEU A 1 838 ? 76.293 97.432 72.264 1.00 118.06 838 LEU A C 1
ATOM 6825 O O . LEU A 1 838 ? 75.746 97.286 73.356 1.00 118.06 838 LEU A O 1
ATOM 6830 N N . LEU A 1 839 ? 76.822 98.582 71.896 1.00 118.06 839 LEU A N 1
ATOM 6831 C CA . LEU A 1 839 ? 76.690 99.766 72.718 1.00 118.06 839 LEU A CA 1
ATOM 6832 C C . LEU A 1 839 ? 75.987 100.826 71.896 1.00 118.06 839 LEU A C 1
ATOM 6833 O O . LEU A 1 839 ? 75.792 100.668 70.694 1.00 118.06 839 LEU A O 1
ATOM 6838 N N . TYR A 1 840 ? 75.590 101.916 72.537 1.00 118.06 840 TYR A N 1
ATOM 6839 C CA . TYR A 1 840 ? 74.928 102.973 71.788 1.00 118.06 840 TYR A CA 1
ATOM 6840 C C . TYR A 1 840 ? 75.229 104.302 72.451 1.00 118.06 840 TYR A C 1
ATOM 6841 O O . TYR A 1 840 ? 74.870 104.506 73.607 1.00 118.06 840 TYR A O 1
ATOM 6850 N N . ILE A 1 841 ? 75.853 105.195 71.725 1.00 118.06 841 ILE A N 1
ATOM 6851 C CA . ILE A 1 841 ? 76.333 106.454 72.265 1.00 118.06 841 ILE A CA 1
ATOM 6852 C C . ILE A 1 841 ? 75.295 107.515 71.992 1.00 118.06 841 ILE A C 1
ATOM 6853 O O . ILE A 1 841 ? 74.680 107.522 70.929 1.00 118.06 841 ILE A O 1
ATOM 6858 N N . VAL A 1 842 ? 75.098 108.413 72.943 1.00 118.06 842 VAL A N 1
ATOM 6859 C CA . VAL A 1 842 ? 74.212 109.557 72.793 1.00 118.06 842 VAL A CA 1
ATOM 6860 C C . VAL A 1 842 ? 74.877 110.729 73.484 1.00 118.06 842 VAL A C 1
ATOM 6861 O O . VAL A 1 842 ? 75.276 110.614 74.642 1.00 118.06 842 VAL A O 1
ATOM 6865 N N . VAL A 1 843 ? 75.022 111.843 72.793 1.00 118.06 843 VAL A N 1
ATOM 6866 C CA . VAL A 1 843 ? 75.687 113.000 73.363 1.00 118.06 843 VAL A CA 1
ATOM 6867 C C . VAL A 1 843 ? 74.662 114.086 73.589 1.00 118.06 843 VAL A C 1
ATOM 6868 O O . VAL A 1 843 ? 74.007 114.529 72.643 1.00 118.06 843 VAL A O 1
ATOM 6872 N N . VAL A 1 844 ? 74.545 114.553 74.818 1.00 118.06 844 VAL A N 1
ATOM 6873 C CA . VAL A 1 844 ? 73.501 115.492 75.191 1.00 118.06 844 VAL A CA 1
ATOM 6874 C C . VAL A 1 844 ? 74.131 116.788 75.674 1.00 118.06 844 VAL A C 1
ATOM 6875 O O . VAL A 1 844 ? 75.125 116.772 76.401 1.00 118.06 844 VAL A O 1
ATOM 6879 N N . ASP A 1 845 ? 73.554 117.908 75.259 1.00 118.06 845 ASP A N 1
ATOM 6880 C CA . ASP A 1 845 ? 73.972 119.227 75.703 1.00 118.06 845 ASP A CA 1
ATOM 6881 C C . ASP A 1 845 ? 73.506 119.472 77.130 1.00 118.06 845 ASP A C 1
ATOM 6882 O O . ASP A 1 845 ? 72.872 118.626 77.759 1.00 118.06 845 ASP A O 1
ATOM 6887 N N . GLY A 1 846 ? 73.739 120.679 77.629 1.00 118.06 846 GLY A N 1
ATOM 6888 C CA . GLY A 1 846 ? 73.285 121.043 78.956 1.00 118.06 846 GLY A CA 1
ATOM 6889 C C . GLY A 1 846 ? 71.800 121.290 79.083 1.00 118.06 846 GLY A C 1
ATOM 6890 O O . GLY A 1 846 ? 71.322 121.548 80.190 1.00 118.06 846 GLY A O 1
ATOM 6891 N N . LYS A 1 847 ? 71.053 121.226 77.987 1.00 118.06 847 LYS A N 1
ATOM 6892 C CA . LYS A 1 847 ? 69.608 121.366 78.019 1.00 118.06 847 LYS A CA 1
ATOM 6893 C C . LYS A 1 847 ? 68.904 120.026 77.904 1.00 118.06 847 LYS A C 1
ATOM 6894 O O . LYS A 1 847 ? 68.070 119.688 78.743 1.00 118.06 847 LYS A O 1
ATOM 6900 N N . GLY A 1 848 ? 69.259 119.238 76.903 1.00 118.06 848 GLY A N 1
ATOM 6901 C CA . GLY A 1 848 ? 68.534 118.019 76.636 1.00 118.06 848 GLY A CA 1
ATOM 6902 C C . GLY A 1 848 ? 68.482 117.678 75.165 1.00 118.06 848 GLY A C 1
ATOM 6903 O O . GLY A 1 848 ? 67.940 116.640 74.783 1.00 118.06 848 GLY A O 1
ATOM 6904 N N . ASN A 1 849 ? 69.058 118.527 74.327 1.00 118.06 849 ASN A N 1
ATOM 6905 C CA . ASN A 1 849 ? 69.076 118.269 72.898 1.00 118.06 849 ASN A CA 1
ATOM 6906 C C . ASN A 1 849 ? 70.111 117.208 72.571 1.00 118.06 849 ASN A C 1
ATOM 6907 O O . ASN A 1 849 ? 71.263 117.304 72.993 1.00 118.06 849 ASN A O 1
ATOM 6912 N N . ILE A 1 850 ? 69.700 116.198 71.814 1.00 118.06 850 ILE A N 1
ATOM 6913 C CA . ILE A 1 850 ? 70.600 115.122 71.422 1.00 118.06 850 ILE A CA 1
ATOM 6914 C C . ILE A 1 850 ? 71.533 115.639 70.341 1.00 118.06 850 ILE A C 1
ATOM 6915 O O . ILE A 1 850 ? 71.103 115.922 69.222 1.00 118.06 850 ILE A O 1
ATOM 6920 N N . VAL A 1 851 ? 72.814 115.747 70.657 1.00 118.06 851 VAL A N 1
ATOM 6921 C CA . VAL A 1 851 ? 73.749 116.266 69.676 1.00 118.06 851 VAL A CA 1
ATOM 6922 C C . VAL A 1 851 ? 74.088 115.210 68.645 1.00 118.06 851 VAL A C 1
ATOM 6923 O O . VAL A 1 851 ? 73.985 115.447 67.441 1.00 118.06 851 VAL A O 1
ATOM 6927 N N . GLU A 1 852 ? 74.488 114.028 69.083 1.00 118.06 852 GLU A N 1
ATOM 6928 C CA . GLU A 1 852 ? 74.943 113.029 68.130 1.00 118.06 852 GLU A CA 1
ATOM 6929 C C . GLU A 1 852 ? 74.645 111.651 68.673 1.00 118.06 852 GLU A C 1
ATOM 6930 O O . GLU A 1 852 ? 75.130 111.298 69.748 1.00 118.06 852 GLU A O 1
ATOM 6936 N N . GLN A 1 853 ? 73.872 110.872 67.932 1.00 118.06 853 GLN A N 1
ATOM 6937 C CA . GLN A 1 853 ? 73.484 109.542 68.363 1.00 118.06 853 GLN A CA 1
ATOM 6938 C C . GLN A 1 853 ? 73.832 108.552 67.272 1.00 118.06 853 GLN A C 1
ATOM 6939 O O . GLN A 1 853 ? 73.433 108.733 66.122 1.00 118.06 853 GLN A O 1
ATOM 6945 N N . TYR A 1 854 ? 74.561 107.507 67.628 1.00 118.06 854 TYR A N 1
ATOM 6946 C CA . TYR A 1 854 ? 74.970 106.554 66.617 1.00 118.06 854 TYR A CA 1
ATOM 6947 C C . TYR A 1 854 ? 75.337 105.252 67.288 1.00 118.06 854 TYR A C 1
ATOM 6948 O O . TYR A 1 854 ? 75.554 105.196 68.495 1.00 118.06 854 TYR A O 1
ATOM 6957 N N . SER A 1 855 ? 75.381 104.202 66.490 1.00 118.06 855 SER A N 1
ATOM 6958 C CA . SER A 1 855 ? 75.730 102.900 67.005 1.00 118.06 855 SER A CA 1
ATOM 6959 C C . SER A 1 855 ? 77.229 102.733 67.059 1.00 118.06 855 SER A C 1
ATOM 6960 O O . SER A 1 855 ? 77.989 103.495 66.472 1.00 118.06 855 SER A O 1
ATOM 6963 N N . LEU A 1 856 ? 77.645 101.689 67.744 1.00 118.06 856 LEU A N 1
ATOM 6964 C CA . LEU A 1 856 ? 79.036 101.294 67.782 1.00 118.06 856 LEU A CA 1
ATOM 6965 C C . LEU A 1 856 ? 79.193 99.844 67.362 1.00 118.06 856 LEU A C 1
ATOM 6966 O O . LEU A 1 856 ? 80.046 99.122 67.868 1.00 118.06 856 LEU A O 1
ATOM 6971 N N . ASN A 1 857 ? 78.361 99.398 66.433 1.00 118.06 857 ASN A N 1
ATOM 6972 C CA . ASN A 1 857 ? 78.591 98.093 65.846 1.00 118.06 857 ASN A CA 1
ATOM 6973 C C . ASN A 1 857 ? 79.591 98.155 64.714 1.00 118.06 857 ASN A C 1
ATOM 6974 O O . ASN A 1 857 ? 80.257 97.159 64.425 1.00 118.06 857 ASN A O 1
ATOM 6979 N N . GLU A 1 858 ? 79.689 99.292 64.047 1.00 118.06 858 GLU A N 1
ATOM 6980 C CA . GLU A 1 858 ? 80.616 99.467 62.945 1.00 118.06 858 GLU A CA 1
ATOM 6981 C C . GLU A 1 858 ? 81.778 100.329 63.412 1.00 118.06 858 GLU A C 1
ATOM 6982 O O . GLU A 1 858 ? 81.574 101.380 64.020 1.00 118.06 858 GLU A O 1
ATOM 6988 N N . ILE A 1 859 ? 82.992 99.877 63.129 1.00 118.06 859 ILE A N 1
ATOM 6989 C CA . ILE A 1 859 ? 84.207 100.498 63.629 1.00 118.06 859 ILE A CA 1
ATOM 6990 C C . ILE A 1 859 ? 84.928 101.153 62.464 1.00 118.06 859 ILE A C 1
ATOM 6991 O O . ILE A 1 859 ? 85.344 100.473 61.522 1.00 118.06 859 ILE A O 1
ATOM 6996 N N . ILE A 1 860 ? 85.068 102.470 62.524 1.00 118.06 860 ILE A N 1
ATOM 6997 C CA . ILE A 1 860 ? 85.763 103.238 61.502 1.00 118.06 860 ILE A CA 1
ATOM 6998 C C . ILE A 1 860 ? 87.249 103.237 61.814 1.00 118.06 860 ILE A C 1
ATOM 6999 O O . ILE A 1 860 ? 87.647 103.424 62.968 1.00 118.06 860 ILE A O 1
ATOM 7004 N N . ASN A 1 861 ? 88.076 103.038 60.798 1.00 118.06 861 ASN A N 1
ATOM 7005 C CA . ASN A 1 861 ? 89.525 103.017 60.970 1.00 118.06 861 ASN A CA 1
ATOM 7006 C C . ASN A 1 861 ? 90.119 104.169 60.171 1.00 118.06 861 ASN A C 1
ATOM 7007 O O . ASN A 1 861 ? 90.582 103.987 59.050 1.00 118.06 861 ASN A O 1
ATOM 7012 N N . ASN A 1 862 ? 90.149 105.356 60.772 1.00 118.94 862 ASN A N 1
ATOM 7013 C CA . ASN A 1 862 ? 90.455 106.573 60.023 1.00 118.94 862 ASN A CA 1
ATOM 7014 C C . ASN A 1 862 ? 91.962 106.718 59.831 1.00 118.94 862 ASN A C 1
ATOM 7015 O O . ASN A 1 862 ? 92.621 107.592 60.392 1.00 118.94 862 ASN A O 1
ATOM 7020 N N . PHE A 1 863 ? 92.501 105.874 58.974 1.00 118.06 863 PHE A N 1
ATOM 7021 C CA . PHE A 1 863 ? 93.883 106.034 58.552 1.00 118.06 863 PHE A CA 1
ATOM 7022 C C . PHE A 1 863 ? 93.899 106.957 57.332 1.00 118.06 863 PHE A C 1
ATOM 7023 O O . PHE A 1 863 ? 92.926 107.684 57.122 1.00 118.06 863 PHE A O 1
ATOM 7031 N N . ASN A 1 864 ? 94.972 106.912 56.517 1.00 122.05 864 ASN A N 1
ATOM 7032 C CA . ASN A 1 864 ? 95.508 107.979 55.658 1.00 122.05 864 ASN A CA 1
ATOM 7033 C C . ASN A 1 864 ? 94.493 108.932 55.042 1.00 122.05 864 ASN A C 1
ATOM 7034 O O . ASN A 1 864 ? 94.568 110.146 55.250 1.00 122.05 864 ASN A O 1
ATOM 7039 N N . GLY A 1 865 ? 93.526 108.393 54.314 1.00 118.06 865 GLY A N 1
ATOM 7040 C CA . GLY A 1 865 ? 92.361 109.171 53.959 1.00 118.06 865 GLY A CA 1
ATOM 7041 C C . GLY A 1 865 ? 91.126 108.306 53.902 1.00 118.06 865 GLY A C 1
ATOM 7042 O O . GLY A 1 865 ? 90.021 108.785 53.639 1.00 118.06 865 GLY A O 1
ATOM 7043 N N . ILE A 1 866 ? 91.307 107.027 54.196 1.00 118.06 866 ILE A N 1
ATOM 7044 C CA . ILE A 1 866 ? 90.432 105.991 53.674 1.00 118.06 866 ILE A CA 1
ATOM 7045 C C . ILE A 1 866 ? 89.593 105.389 54.783 1.00 118.06 866 ILE A C 1
ATOM 7046 O O . ILE A 1 866 ? 90.003 104.416 55.419 1.00 118.06 866 ILE A O 1
ATOM 7051 N N . ARG A 1 867 ? 88.398 105.925 55.001 1.00 118.06 867 ARG A N 1
ATOM 7052 C CA . ARG A 1 867 ? 87.571 105.487 56.121 1.00 118.06 867 ARG A CA 1
ATOM 7053 C C . ARG A 1 867 ? 86.918 104.156 55.779 1.00 118.06 867 ARG A C 1
ATOM 7054 O O . ARG A 1 867 ? 85.754 104.078 55.386 1.00 118.06 867 ARG A O 1
ATOM 7062 N N . ILE A 1 868 ? 87.693 103.089 55.950 1.00 118.06 868 ILE A N 1
ATOM 7063 C CA . ILE A 1 868 ? 87.178 101.731 55.830 1.00 118.06 868 ILE A CA 1
ATOM 7064 C C . ILE A 1 868 ? 86.569 101.329 57.161 1.00 118.06 868 ILE A C 1
ATOM 7065 O O . ILE A 1 868 ? 87.256 101.299 58.185 1.00 118.06 868 ILE A O 1
ATOM 7070 N N . LYS A 1 869 ? 85.285 101.024 57.149 1.00 118.06 869 LYS A N 1
ATOM 7071 C CA . LYS A 1 869 ? 84.618 100.577 58.350 1.00 118.06 869 LYS A CA 1
ATOM 7072 C C . LYS A 1 869 ? 84.747 99.068 58.478 1.00 118.06 869 LYS A C 1
ATOM 7073 O O . LYS A 1 869 ? 85.151 98.370 57.551 1.00 118.06 869 LYS A O 1
ATOM 7079 N N . THR A 1 870 ? 84.424 98.571 59.663 1.00 118.06 870 THR A N 1
ATOM 7080 C CA . THR A 1 870 ? 84.318 97.145 59.897 1.00 118.06 870 THR A CA 1
ATOM 7081 C C . THR A 1 870 ? 83.279 96.909 60.975 1.00 118.06 870 THR A C 1
ATOM 7082 O O . THR A 1 870 ? 83.190 97.661 61.946 1.00 118.06 870 THR A O 1
ATOM 7086 N N . ASP A 1 871 ? 82.478 95.884 60.779 1.00 118.06 871 ASP A N 1
ATOM 7087 C CA . ASP A 1 871 ? 81.405 95.556 61.693 1.00 118.06 871 ASP A CA 1
ATOM 7088 C C . ASP A 1 871 ? 81.947 94.611 62.742 1.00 118.06 871 ASP A C 1
ATOM 7089 O O . ASP A 1 871 ? 82.849 93.818 62.477 1.00 118.06 871 ASP A O 1
ATOM 7094 N N . TYR A 1 872 ? 81.384 94.703 63.942 1.00 118.06 872 TYR A N 1
ATOM 7095 C CA . TYR A 1 872 ? 81.607 93.691 64.955 1.00 118.06 872 TYR A CA 1
ATOM 7096 C C . TYR A 1 872 ? 80.361 92.888 65.270 1.00 118.06 872 TYR A C 1
ATOM 7097 O O . TYR A 1 872 ? 80.481 91.751 65.734 1.00 118.06 872 TYR A O 1
ATOM 7106 N N . HIS A 1 873 ? 79.182 93.442 65.007 1.00 118.06 873 HIS A N 1
ATOM 7107 C CA . HIS A 1 873 ? 77.942 92.732 65.276 1.00 118.06 873 HIS A CA 1
ATOM 7108 C C . HIS A 1 873 ? 77.799 91.510 64.385 1.00 118.06 873 HIS A C 1
ATOM 7109 O O . HIS A 1 873 ? 77.411 90.430 64.858 1.00 118.06 873 HIS A O 1
ATOM 7116 N N . SER A 1 874 ? 78.117 91.659 63.097 1.00 118.06 874 SER A N 1
ATOM 7117 C CA . SER A 1 874 ? 78.097 90.515 62.198 1.00 118.06 874 SER A CA 1
ATOM 7118 C C . SER A 1 874 ? 79.123 89.484 62.600 1.00 118.06 874 SER A C 1
ATOM 7119 O O . SER A 1 874 ? 78.864 88.286 62.475 1.00 118.06 874 SER A O 1
ATOM 7122 N N . LEU A 1 875 ? 80.275 89.931 63.106 1.00 118.06 875 LEU A N 1
ATOM 7123 C CA . LEU A 1 875 ? 81.291 89.003 63.582 1.00 118.06 875 LEU A CA 1
ATOM 7124 C C . LEU A 1 875 ? 80.780 88.214 64.766 1.00 118.06 875 LEU A C 1
ATOM 7125 O O . LEU A 1 875 ? 80.990 86.998 64.854 1.00 118.06 875 LEU A O 1
ATOM 7130 N N . LEU A 1 876 ? 80.047 88.885 65.645 1.00 118.06 876 LEU A N 1
ATOM 7131 C CA . LEU A 1 876 ? 79.523 88.231 66.828 1.00 118.06 876 LEU A CA 1
ATOM 7132 C C . LEU A 1 876 ? 78.496 87.179 66.461 1.00 118.06 876 LEU A C 1
ATOM 7133 O O . LEU A 1 876 ? 78.548 86.050 66.957 1.00 118.06 876 LEU A O 1
ATOM 7138 N N . ASP A 1 877 ? 77.582 87.516 65.560 1.00 118.06 877 ASP A N 1
ATOM 7139 C CA . ASP A 1 877 ? 76.544 86.551 65.231 1.00 118.06 877 ASP A CA 1
ATOM 7140 C C . ASP A 1 877 ? 77.084 85.414 64.380 1.00 118.06 877 ASP A C 1
ATOM 7141 O O . ASP A 1 877 ? 76.662 84.263 64.548 1.00 118.06 877 ASP A O 1
ATOM 7146 N N . LYS A 1 878 ? 78.057 85.695 63.517 1.00 118.06 878 LYS A N 1
ATOM 7147 C CA . LYS A 1 878 ? 78.661 84.643 62.716 1.00 118.06 878 LYS A CA 1
ATOM 7148 C C . LYS A 1 878 ? 79.514 83.718 63.569 1.00 118.06 878 LYS A C 1
ATOM 7149 O O . LYS A 1 878 ? 79.679 82.543 63.229 1.00 118.06 878 LYS A O 1
ATOM 7155 N N . LYS A 1 879 ? 80.027 84.200 64.700 1.00 118.06 879 LYS A N 1
ATOM 7156 C CA . LYS A 1 879 ? 80.716 83.266 65.581 1.00 118.06 879 LYS A CA 1
ATOM 7157 C C . LYS A 1 879 ? 79.755 82.548 66.516 1.00 118.06 879 LYS A C 1
ATOM 7158 O O . LYS A 1 879 ? 80.011 81.401 66.907 1.00 118.06 879 LYS A O 1
ATOM 7164 N N . GLU A 1 880 ? 78.637 83.173 66.864 1.00 118.06 880 GLU A N 1
ATOM 7165 C CA . GLU A 1 880 ? 77.676 82.476 67.701 1.00 118.06 880 GLU A CA 1
ATOM 7166 C C . GLU A 1 880 ? 76.941 81.388 66.943 1.00 118.06 880 GLU A C 1
ATOM 7167 O O . GLU A 1 880 ? 76.473 80.428 67.555 1.00 118.06 880 GLU A O 1
ATOM 7173 N N . LYS A 1 881 ? 76.849 81.497 65.620 1.00 122.03 881 LYS A N 1
ATOM 7174 C CA . LYS A 1 881 ? 76.316 80.373 64.858 1.00 122.03 881 LYS A CA 1
ATOM 7175 C C . LYS A 1 881 ? 77.260 79.177 64.879 1.00 122.03 881 LYS A C 1
ATOM 7176 O O . LYS A 1 881 ? 76.798 78.033 64.895 1.00 122.03 881 LYS A O 1
ATOM 7182 N N . GLU A 1 882 ? 78.577 79.415 64.893 1.00 125.83 882 GLU A N 1
ATOM 7183 C CA . GLU A 1 882 ? 79.531 78.325 65.094 1.00 125.83 882 GLU A CA 1
ATOM 7184 C C . GLU A 1 882 ? 79.423 77.747 66.495 1.00 125.83 882 GLU A C 1
ATOM 7185 O O . GLU A 1 882 ? 79.620 76.540 66.686 1.00 125.83 882 GLU A O 1
ATOM 7191 N N . ARG A 1 883 ? 79.130 78.601 67.477 1.00 126.15 883 ARG A N 1
ATOM 7192 C CA . ARG A 1 883 ? 78.835 78.127 68.827 1.00 126.15 883 ARG A CA 1
ATOM 7193 C C . ARG A 1 883 ? 77.612 77.221 68.841 1.00 126.15 883 ARG A C 1
ATOM 7194 O O . ARG A 1 883 ? 77.589 76.199 69.534 1.00 126.15 883 ARG A O 1
ATOM 7202 N N . PHE A 1 884 ? 76.597 77.575 68.058 1.00 129.69 884 PHE A N 1
ATOM 7203 C CA . PHE A 1 884 ? 75.382 76.774 67.971 1.00 129.69 884 PHE A CA 1
ATOM 7204 C C . PHE A 1 884 ? 75.659 75.434 67.303 1.00 129.69 884 PHE A C 1
ATOM 7205 O O . PHE A 1 884 ? 75.323 74.377 67.845 1.00 129.69 884 PHE A O 1
ATOM 7213 N N . GLU A 1 885 ? 76.315 75.462 66.147 1.00 132.26 885 GLU A N 1
ATOM 7214 C CA . GLU A 1 885 ? 76.576 74.259 65.367 1.00 132.26 885 GLU A CA 1
ATOM 7215 C C . GLU A 1 885 ? 77.721 73.420 65.905 1.00 132.26 885 GLU A C 1
ATOM 7216 O O . GLU A 1 885 ? 77.997 72.360 65.338 1.00 132.26 885 GLU A O 1
ATOM 7222 N N . ALA A 1 886 ? 78.421 73.860 66.945 1.00 134.65 886 ALA A N 1
ATOM 7223 C CA . ALA A 1 886 ? 79.537 73.087 67.471 1.00 134.65 886 ALA A CA 1
ATOM 7224 C C . ALA A 1 886 ? 79.293 72.648 68.908 1.00 134.65 886 ALA A C 1
ATOM 7225 O O . ALA A 1 886 ? 80.242 72.482 69.674 1.00 134.65 886 ALA A O 1
ATOM 7227 N N . ARG A 1 887 ? 78.019 72.497 69.287 1.00 141.17 887 ARG A N 1
ATOM 7228 C CA . ARG A 1 887 ? 77.561 71.976 70.581 1.00 141.17 887 ARG A CA 1
ATOM 7229 C C . ARG A 1 887 ? 78.017 72.816 71.779 1.00 141.17 887 ARG A C 1
ATOM 7230 O O . ARG A 1 887 ? 78.022 72.314 72.908 1.00 141.17 887 ARG A O 1
ATOM 7238 N N . GLN A 1 888 ? 78.410 74.073 71.528 1.00 134.49 888 GLN A N 1
ATOM 7239 C CA . GLN A 1 888 ? 78.669 75.113 72.537 1.00 134.49 888 GLN A CA 1
ATOM 7240 C C . GLN A 1 888 ? 79.850 74.745 73.439 1.00 134.49 888 GLN A C 1
ATOM 7241 O O . GLN A 1 888 ? 79.758 74.761 74.664 1.00 134.49 888 GLN A O 1
ATOM 7247 N N . ASN A 1 889 ? 80.981 74.426 72.829 1.00 128.37 889 ASN A N 1
ATOM 7248 C CA . ASN A 1 889 ? 82.102 73.974 73.626 1.00 128.37 889 ASN A CA 1
ATOM 7249 C C . ASN A 1 889 ? 83.033 75.133 73.966 1.00 128.37 889 ASN A C 1
ATOM 7250 O O . ASN A 1 889 ? 82.860 76.278 73.521 1.00 128.37 889 ASN A O 1
ATOM 7255 N N . TRP A 1 890 ? 84.054 74.797 74.762 1.00 126.48 890 TRP A N 1
ATOM 7256 C CA . TRP A 1 890 ? 84.871 75.785 75.457 1.00 126.48 890 TRP A CA 1
ATOM 7257 C C . TRP A 1 890 ? 85.665 76.666 74.514 1.00 126.48 890 TRP A C 1
ATOM 7258 O O . TRP A 1 890 ? 85.879 77.845 74.815 1.00 126.48 890 TRP A O 1
ATOM 7269 N N . THR A 1 891 ? 86.135 76.111 73.398 1.00 118.73 891 THR A N 1
ATOM 7270 C CA . THR A 1 891 ? 86.906 76.904 72.456 1.00 118.73 891 THR A CA 1
ATOM 7271 C C . THR A 1 891 ? 86.051 77.993 71.840 1.00 118.73 891 THR A C 1
ATOM 7272 O O . THR A 1 891 ? 86.495 79.139 71.716 1.00 118.73 891 THR A O 1
ATOM 7276 N N . SER A 1 892 ? 84.810 77.662 71.501 1.00 118.06 892 SER A N 1
ATOM 7277 C CA . SER A 1 892 ? 83.888 78.663 70.988 1.00 118.06 892 SER A CA 1
ATOM 7278 C C . SER A 1 892 ? 83.551 79.705 72.043 1.00 118.06 892 SER A C 1
ATOM 7279 O O . SER A 1 892 ? 83.468 80.904 71.730 1.00 118.06 892 SER A O 1
ATOM 7282 N N . ILE A 1 893 ? 83.414 79.276 73.302 1.00 118.06 893 ILE A N 1
ATOM 7283 C CA . ILE A 1 893 ? 83.114 80.223 74.375 1.00 118.06 893 ILE A CA 1
ATOM 7284 C C . ILE A 1 893 ? 84.252 81.211 74.558 1.00 118.06 893 ILE A C 1
ATOM 7285 O O . ILE A 1 893 ? 84.041 82.430 74.571 1.00 118.06 893 ILE A O 1
ATOM 7290 N N . GLU A 1 894 ? 85.478 80.711 74.678 1.00 118.06 894 GLU A N 1
ATOM 7291 C CA . GLU A 1 894 ? 86.571 81.624 74.974 1.00 118.06 894 GLU A CA 1
ATOM 7292 C C . GLU A 1 894 ? 86.991 82.429 73.762 1.00 118.06 894 GLU A C 1
ATOM 7293 O O . GLU A 1 894 ? 87.494 83.545 73.920 1.00 118.06 894 GLU A O 1
ATOM 7299 N N . ASN A 1 895 ? 86.746 81.917 72.561 1.00 118.06 895 ASN A N 1
ATOM 7300 C CA . ASN A 1 895 ? 86.934 82.726 71.370 1.00 118.06 895 ASN A CA 1
ATOM 7301 C C . ASN A 1 895 ? 85.986 83.916 71.375 1.00 118.06 895 ASN A C 1
ATOM 7302 O O . ASN A 1 895 ? 86.392 85.046 71.077 1.00 118.06 895 ASN A O 1
ATOM 7307 N N . ILE A 1 896 ? 84.730 83.688 71.768 1.00 118.06 896 ILE A N 1
ATOM 7308 C CA . ILE A 1 896 ? 83.767 84.781 71.847 1.00 118.06 896 ILE A CA 1
ATOM 7309 C C . ILE A 1 896 ? 84.143 85.771 72.937 1.00 118.06 896 ILE A C 1
ATOM 7310 O O . ILE A 1 896 ? 84.033 86.991 72.747 1.00 118.06 896 ILE A O 1
ATOM 7315 N N . LYS A 1 897 ? 84.617 85.277 74.077 1.00 118.06 897 LYS A N 1
ATOM 7316 C CA . LYS A 1 897 ? 85.004 86.182 75.153 1.00 118.06 897 LYS A CA 1
ATOM 7317 C C . LYS A 1 897 ? 86.195 87.044 74.754 1.00 118.06 897 LYS A C 1
ATOM 7318 O O . LYS A 1 897 ? 86.233 88.245 75.052 1.00 118.06 897 LYS A O 1
ATOM 7324 N N . GLU A 1 898 ? 87.132 86.479 73.997 1.00 118.06 898 GLU A N 1
ATOM 7325 C CA . GLU A 1 898 ? 88.244 87.298 73.543 1.00 118.06 898 GLU A CA 1
ATOM 7326 C C . GLU A 1 898 ? 87.824 88.267 72.453 1.00 118.06 898 GLU A C 1
ATOM 7327 O O . GLU A 1 898 ? 88.386 89.360 72.364 1.00 118.06 898 GLU A O 1
ATOM 7333 N N . LEU A 1 899 ? 86.849 87.898 71.622 1.00 118.06 899 LEU A N 1
ATOM 7334 C CA . LEU A 1 899 ? 86.378 88.837 70.609 1.00 118.06 899 LEU A CA 1
ATOM 7335 C C . LEU A 1 899 ? 85.691 90.028 71.250 1.00 118.06 899 LEU A C 1
ATOM 7336 O O . LEU A 1 899 ? 85.875 91.173 70.820 1.00 118.06 899 LEU A O 1
ATOM 7341 N N . LYS A 1 900 ? 84.938 89.782 72.310 1.00 118.06 900 LYS A N 1
ATOM 7342 C CA . LYS A 1 900 ? 84.368 90.890 73.050 1.00 118.06 900 LYS A CA 1
ATOM 7343 C C . LYS A 1 900 ? 85.450 91.708 73.730 1.00 118.06 900 LYS A C 1
ATOM 7344 O O . LYS A 1 900 ? 85.313 92.930 73.853 1.00 118.06 900 LYS A O 1
ATOM 7350 N N . ALA A 1 901 ? 86.535 91.063 74.156 1.00 118.06 901 ALA A N 1
ATOM 7351 C CA . ALA A 1 901 ? 87.618 91.816 74.776 1.00 118.06 901 ALA A CA 1
ATOM 7352 C C . ALA A 1 901 ? 88.304 92.732 73.772 1.00 118.06 901 ALA A C 1
ATOM 7353 O O . ALA A 1 901 ? 88.626 93.883 74.086 1.00 118.06 901 ALA A O 1
ATOM 7355 N N . GLY A 1 902 ? 88.508 92.251 72.553 1.00 118.06 902 GLY A N 1
ATOM 7356 C CA . GLY A 1 902 ? 89.031 93.113 71.511 1.00 118.06 902 GLY A CA 1
ATOM 7357 C C . GLY A 1 902 ? 88.082 94.241 71.166 1.00 118.06 902 GLY A C 1
ATOM 7358 O O . GLY A 1 902 ? 88.517 95.362 70.870 1.00 118.06 902 GLY A O 1
ATOM 7359 N N . TYR A 1 903 ? 86.780 93.980 71.243 1.00 118.06 903 TYR A N 1
ATOM 7360 C CA . TYR A 1 903 ? 85.827 95.032 70.930 1.00 118.06 903 TYR A CA 1
ATOM 7361 C C . TYR A 1 903 ? 85.852 96.127 71.975 1.00 118.06 903 TYR A C 1
ATOM 7362 O O . TYR A 1 903 ? 85.870 97.316 71.640 1.00 118.06 903 TYR A O 1
ATOM 7371 N N . ILE A 1 904 ? 85.858 95.752 73.253 1.00 118.06 904 ILE A N 1
ATOM 7372 C CA . ILE A 1 904 ? 85.931 96.777 74.283 1.00 118.06 904 ILE A CA 1
ATOM 7373 C C . ILE A 1 904 ? 87.315 97.350 74.411 1.00 118.06 904 ILE A C 1
ATOM 7374 O O . ILE A 1 904 ? 87.511 98.273 75.190 1.00 118.06 904 ILE A O 1
ATOM 7379 N N . SER A 1 905 ? 88.293 96.802 73.710 1.00 118.06 905 SER A N 1
ATOM 7380 C CA . SER A 1 905 ? 89.486 97.592 73.480 1.00 118.06 905 SER A CA 1
ATOM 7381 C C . SER A 1 905 ? 89.207 98.688 72.476 1.00 118.06 905 SER A C 1
ATOM 7382 O O . SER A 1 905 ? 89.452 99.863 72.750 1.00 118.06 905 SER A O 1
ATOM 7385 N N . GLN A 1 906 ? 88.664 98.332 71.320 1.00 118.06 906 GLN A N 1
ATOM 7386 C CA . GLN A 1 906 ? 88.577 99.327 70.261 1.00 118.06 906 GLN A CA 1
ATOM 7387 C C . GLN A 1 906 ? 87.462 100.342 70.451 1.00 118.06 906 GLN A C 1
ATOM 7388 O O . GLN A 1 906 ? 87.369 101.278 69.657 1.00 118.06 906 GLN A O 1
ATOM 7394 N N . VAL A 1 907 ? 86.610 100.176 71.457 1.00 118.06 907 VAL A N 1
ATOM 7395 C CA . VAL A 1 907 ? 85.643 101.218 71.801 1.00 118.06 907 VAL A CA 1
ATOM 7396 C C . VAL A 1 907 ? 86.344 102.437 72.369 1.00 118.06 907 VAL A C 1
ATOM 7397 O O . VAL A 1 907 ? 85.962 103.588 72.095 1.00 118.06 907 VAL A O 1
ATOM 7401 N N . VAL A 1 908 ? 87.425 102.199 73.112 1.00 118.06 908 VAL A N 1
ATOM 7402 C CA . VAL A 1 908 ? 88.004 103.196 73.997 1.00 118.06 908 VAL A CA 1
ATOM 7403 C C . VAL A 1 908 ? 88.591 104.355 73.210 1.00 118.06 908 VAL A C 1
ATOM 7404 O O . VAL A 1 908 ? 88.584 105.496 73.681 1.00 118.06 908 VAL A O 1
ATOM 7408 N N . HIS A 1 909 ? 89.020 104.109 71.972 1.00 118.06 909 HIS A N 1
ATOM 7409 C CA . HIS A 1 909 ? 89.478 105.211 71.137 1.00 118.06 909 HIS A CA 1
ATOM 7410 C C . HIS A 1 909 ? 88.328 106.123 70.762 1.00 118.06 909 HIS A C 1
ATOM 7411 O O . HIS A 1 909 ? 88.479 107.348 70.776 1.00 118.06 909 HIS A O 1
ATOM 7418 N N . LYS A 1 910 ? 87.163 105.546 70.480 1.00 118.06 910 LYS A N 1
ATOM 7419 C CA . LYS A 1 910 ? 86.007 106.364 70.145 1.00 118.06 910 LYS A CA 1
ATOM 7420 C C . LYS A 1 910 ? 85.529 107.153 71.347 1.00 118.06 910 LYS A C 1
ATOM 7421 O O . LYS A 1 910 ? 85.198 108.335 71.222 1.00 118.06 910 LYS A O 1
ATOM 7427 N N . ILE A 1 911 ? 85.543 106.533 72.523 1.00 118.06 911 ILE A N 1
ATOM 7428 C CA . ILE A 1 911 ? 85.096 107.236 73.722 1.00 118.06 911 ILE A CA 1
ATOM 7429 C C . ILE A 1 911 ? 86.081 108.329 74.111 1.00 118.06 911 ILE A C 1
ATOM 7430 O O . ILE A 1 911 ? 85.678 109.440 74.466 1.00 118.06 911 ILE A O 1
ATOM 7435 N N . CYS A 1 912 ? 87.378 108.048 74.008 1.00 118.06 912 CYS A N 1
ATOM 7436 C CA . CYS A 1 912 ? 88.398 109.036 74.327 1.00 118.06 912 CYS A CA 1
ATOM 7437 C C . CYS A 1 912 ? 88.313 110.232 73.394 1.00 118.06 912 CYS A C 1
ATOM 7438 O O . CYS A 1 912 ? 88.280 111.387 73.844 1.00 118.06 912 CYS A O 1
ATOM 7441 N N . GLU A 1 913 ? 88.250 109.968 72.088 1.00 118.06 913 GLU A N 1
ATOM 7442 C CA . GLU A 1 913 ? 88.187 111.048 71.122 1.00 118.06 913 GLU A CA 1
ATOM 7443 C C . GLU A 1 913 ? 86.891 111.813 71.239 1.00 118.06 913 GLU A C 1
ATOM 7444 O O . GLU A 1 913 ? 86.874 113.025 71.031 1.00 118.06 913 GLU A O 1
ATOM 7450 N N . LEU A 1 914 ? 85.816 111.139 71.626 1.00 118.06 914 LEU A N 1
ATOM 7451 C CA . LEU A 1 914 ? 84.564 111.840 71.808 1.00 118.06 914 LEU A CA 1
ATOM 7452 C C . LEU A 1 914 ? 84.627 112.752 73.016 1.00 118.06 914 LEU A C 1
ATOM 7453 O O . LEU A 1 914 ? 84.088 113.864 72.983 1.00 118.06 914 LEU A O 1
ATOM 7458 N N . VAL A 1 915 ? 85.304 112.309 74.076 1.00 118.06 915 VAL A N 1
ATOM 7459 C CA . VAL A 1 915 ? 85.473 113.143 75.259 1.00 118.06 915 VAL A CA 1
ATOM 7460 C C . VAL A 1 915 ? 86.294 114.379 74.933 1.00 118.06 915 VAL A C 1
ATOM 7461 O O . VAL A 1 915 ? 85.963 115.493 75.358 1.00 118.06 915 VAL A O 1
ATOM 7465 N N . GLU A 1 916 ? 87.336 114.216 74.126 1.00 118.06 916 GLU A N 1
ATOM 7466 C CA . GLU A 1 916 ? 88.103 115.389 73.729 1.00 118.06 916 GLU A CA 1
ATOM 7467 C C . GLU A 1 916 ? 87.307 116.275 72.785 1.00 118.06 916 GLU A C 1
ATOM 7468 O O . GLU A 1 916 ? 87.389 117.502 72.866 1.00 118.06 916 GLU A O 1
ATOM 7474 N N . LYS A 1 917 ? 86.497 115.681 71.917 1.00 118.06 917 LYS A N 1
ATOM 7475 C CA . LYS A 1 917 ? 85.804 116.474 70.919 1.00 118.06 917 LYS A CA 1
ATOM 7476 C C . LYS A 1 917 ? 84.634 117.240 71.496 1.00 118.06 917 LYS A C 1
ATOM 7477 O O . LYS A 1 917 ? 84.239 118.256 70.925 1.00 118.06 917 LYS A O 1
ATOM 7483 N N . TYR A 1 918 ? 84.068 116.789 72.604 1.00 118.06 918 TYR A N 1
ATOM 7484 C CA . TYR A 1 918 ? 82.889 117.454 73.117 1.00 118.06 918 TYR A CA 1
ATOM 7485 C C . TYR A 1 918 ? 83.020 117.982 74.531 1.00 118.06 918 TYR A C 1
ATOM 7486 O O . TYR A 1 918 ? 82.063 118.601 75.002 1.00 118.06 918 TYR A O 1
ATOM 7495 N N . ASP A 1 919 ? 84.149 117.750 75.214 1.00 118.06 919 ASP A N 1
ATOM 7496 C CA . ASP A 1 919 ? 84.459 118.323 76.531 1.00 118.06 919 ASP A CA 1
ATOM 7497 C C . ASP A 1 919 ? 83.411 117.930 77.575 1.00 118.06 919 ASP A C 1
ATOM 7498 O O . ASP A 1 919 ? 82.689 118.762 78.112 1.00 118.06 919 ASP A O 1
ATOM 7503 N N . ALA A 1 920 ? 83.323 116.640 77.848 1.00 118.06 920 ALA A N 1
ATOM 7504 C CA . ALA A 1 920 ? 82.130 116.109 78.485 1.00 118.06 920 ALA A CA 1
ATOM 7505 C C . ALA A 1 920 ? 82.455 115.401 79.790 1.00 118.06 920 ALA A C 1
ATOM 7506 O O . ALA A 1 920 ? 83.534 115.548 80.352 1.00 118.06 920 ALA A O 1
ATOM 7508 N N . VAL A 1 921 ? 81.466 114.676 80.295 1.00 118.06 921 VAL A N 1
ATOM 7509 C CA . VAL A 1 921 ? 81.635 113.709 81.369 1.00 118.06 921 VAL A CA 1
ATOM 7510 C C . VAL A 1 921 ? 80.846 112.465 81.017 1.00 118.06 921 VAL A C 1
ATOM 7511 O O . VAL A 1 921 ? 79.658 112.543 80.700 1.00 118.06 921 VAL A O 1
ATOM 7515 N N . ILE A 1 922 ? 81.511 111.319 81.014 1.00 118.06 922 ILE A N 1
ATOM 7516 C CA . ILE A 1 922 ? 80.862 110.102 80.570 1.00 118.06 922 ILE A CA 1
ATOM 7517 C C . ILE A 1 922 ? 79.900 109.620 81.636 1.00 118.06 922 ILE A C 1
ATOM 7518 O O . ILE A 1 922 ? 80.241 109.569 82.818 1.00 118.06 922 ILE A O 1
ATOM 7523 N N . ALA A 1 923 ? 78.691 109.285 81.231 1.00 118.06 923 ALA A N 1
ATOM 7524 C CA . ALA A 1 923 ? 77.803 108.520 82.082 1.00 118.06 923 ALA A CA 1
ATOM 7525 C C . ALA A 1 923 ? 78.007 107.054 81.801 1.00 118.06 923 ALA A C 1
ATOM 7526 O O . ALA A 1 923 ? 78.472 106.674 80.732 1.00 118.06 923 ALA A O 1
ATOM 7528 N N . LEU A 1 924 ? 77.636 106.221 82.756 1.00 118.06 924 LEU A N 1
ATOM 7529 C CA . LEU A 1 924 ? 77.852 104.810 82.532 1.00 118.06 924 LEU A CA 1
ATOM 7530 C C . LEU A 1 924 ? 76.906 104.031 83.414 1.00 118.06 924 LEU A C 1
ATOM 7531 O O . LEU A 1 924 ? 76.697 104.393 84.571 1.00 118.06 924 LEU A O 1
ATOM 7536 N N . GLU A 1 925 ? 76.343 102.973 82.854 1.00 118.06 925 GLU A N 1
ATOM 7537 C CA . GLU A 1 925 ? 75.339 102.168 83.529 1.00 118.06 925 GLU A CA 1
ATOM 7538 C C . GLU A 1 925 ? 75.918 101.522 84.767 1.00 118.06 925 GLU A C 1
ATOM 7539 O O . GLU A 1 925 ? 76.836 100.707 84.666 1.00 118.06 925 GLU A O 1
ATOM 7545 N N . ASP A 1 926 ? 75.413 101.903 85.937 1.00 118.06 926 ASP A N 1
ATOM 7546 C CA . ASP A 1 926 ? 75.801 101.210 87.158 1.00 118.06 926 ASP A CA 1
ATOM 7547 C C . ASP A 1 926 ? 75.307 99.773 87.102 1.00 118.06 926 ASP A C 1
ATOM 7548 O O . ASP A 1 926 ? 74.349 99.450 86.404 1.00 118.06 926 ASP A O 1
ATOM 7553 N N . LEU A 1 927 ? 75.974 98.896 87.825 1.00 118.06 927 LEU A N 1
ATOM 7554 C CA . LEU A 1 927 ? 75.683 97.489 87.633 1.00 118.06 927 LEU A CA 1
ATOM 7555 C C . LEU A 1 927 ? 74.961 96.854 88.801 1.00 118.06 927 LEU A C 1
ATOM 7556 O O . LEU A 1 927 ? 74.033 96.080 88.588 1.00 118.06 927 LEU A O 1
ATOM 7561 N N . ASN A 1 928 ? 75.347 97.173 90.031 1.00 118.06 928 ASN A N 1
ATOM 7562 C CA . ASN A 1 928 ? 74.787 96.494 91.189 1.00 118.06 928 ASN A CA 1
ATOM 7563 C C . ASN A 1 928 ? 73.346 96.878 91.474 1.00 118.06 928 ASN A C 1
ATOM 7564 O O . ASN A 1 928 ? 72.682 96.187 92.249 1.00 118.06 928 ASN A O 1
ATOM 7569 N N . SER A 1 929 ? 72.849 97.948 90.879 1.00 118.06 929 SER A N 1
ATOM 7570 C CA . SER A 1 929 ? 71.430 98.242 90.912 1.00 118.06 929 SER A CA 1
ATOM 7571 C C . SER A 1 929 ? 70.711 97.699 89.695 1.00 118.06 929 SER A C 1
ATOM 7572 O O . SER A 1 929 ? 69.540 98.022 89.484 1.00 118.06 929 SER A O 1
ATOM 7575 N N . GLY A 1 930 ? 71.385 96.889 88.890 1.00 121.07 930 GLY A N 1
ATOM 7576 C CA . GLY A 1 930 ? 70.897 96.540 87.578 1.00 121.07 930 GLY A CA 1
ATOM 7577 C C . GLY A 1 930 ? 70.200 95.201 87.488 1.00 121.07 930 GLY A C 1
ATOM 7578 O O . GLY A 1 930 ? 70.424 94.290 88.277 1.00 121.07 930 GLY A O 1
ATOM 7579 N N . PHE A 1 931 ? 69.342 95.102 86.483 1.00 133.49 931 PHE A N 1
ATOM 7580 C CA . PHE A 1 931 ? 68.668 93.865 86.126 1.00 133.49 931 PHE A CA 1
ATOM 7581 C C . PHE A 1 931 ? 69.013 93.658 84.662 1.00 133.49 931 PHE A C 1
ATOM 7582 O O . PHE A 1 931 ? 68.298 94.143 83.781 1.00 133.49 931 PHE A O 1
ATOM 7590 N N . LYS A 1 932 ? 70.085 92.921 84.375 1.00 133.70 932 LYS A N 1
ATOM 7591 C CA . LYS A 1 932 ? 70.406 92.659 82.943 1.00 133.70 932 LYS A CA 1
ATOM 7592 C C . LYS A 1 932 ? 69.189 91.992 82.283 1.00 133.70 932 LYS A C 1
ATOM 7593 O O . LYS A 1 932 ? 68.118 91.953 82.919 1.00 133.70 932 LYS A O 1
ATOM 7599 N N . ASN A 1 933 ? 69.274 91.718 80.981 1.00 136.24 933 ASN A N 1
ATOM 7600 C CA . ASN A 1 933 ? 68.113 91.121 80.270 1.00 136.24 933 ASN A CA 1
ATOM 7601 C C . ASN A 1 933 ? 68.512 89.782 79.647 1.00 136.24 933 ASN A C 1
ATOM 7602 O O . ASN A 1 933 ? 67.648 89.200 78.953 1.00 136.24 933 ASN A O 1
ATOM 7607 N N . SER A 1 934 ? 69.780 89.383 79.820 1.00 138.17 934 SER A N 1
ATOM 7608 C CA . SER A 1 934 ? 70.327 88.099 79.303 1.00 138.17 934 SER A CA 1
ATOM 7609 C C . SER A 1 934 ? 70.749 88.212 77.831 1.00 138.17 934 SER A C 1
ATOM 7610 O O . SER A 1 934 ? 71.932 87.956 77.531 1.00 138.17 934 SER A O 1
ATOM 7613 N N . ARG A 1 935 ? 69.806 88.582 76.960 1.00 135.55 935 ARG A N 1
ATOM 7614 C CA . ARG A 1 935 ? 70.006 88.685 75.492 1.00 135.55 935 ARG A CA 1
ATOM 7615 C C . ARG A 1 935 ? 71.083 89.730 75.172 1.00 135.55 935 ARG A C 1
ATOM 7616 O O . ARG A 1 935 ? 71.930 89.423 74.310 1.00 135.55 935 ARG A O 1
ATOM 7624 N N . VAL A 1 936 ? 71.099 90.893 75.839 1.00 118.06 936 VAL A N 1
ATOM 7625 C CA . VAL A 1 936 ? 72.152 91.820 75.471 1.00 118.06 936 VAL A CA 1
ATOM 7626 C C . VAL A 1 936 ? 73.406 91.032 75.155 1.00 118.06 936 VAL A C 1
ATOM 7627 O O . VAL A 1 936 ? 73.659 89.972 75.737 1.00 118.06 936 VAL A O 1
ATOM 7631 N N . LYS A 1 937 ? 74.170 91.514 74.192 1.00 118.06 937 LYS A N 1
ATOM 7632 C CA . LYS A 1 937 ? 75.348 90.774 73.785 1.00 118.06 937 LYS A CA 1
ATOM 7633 C C . LYS A 1 937 ? 76.495 90.921 74.768 1.00 118.06 937 LYS A C 1
ATOM 7634 O O . LYS A 1 937 ? 77.168 89.932 75.057 1.00 118.06 937 LYS A O 1
ATOM 7640 N N . VAL A 1 938 ? 76.716 92.108 75.304 1.00 118.06 938 VAL A N 1
ATOM 7641 C CA . VAL A 1 938 ? 77.769 92.347 76.273 1.00 118.06 938 VAL A CA 1
ATOM 7642 C C . VAL A 1 938 ? 77.203 92.071 77.665 1.00 118.06 938 VAL A C 1
ATOM 7643 O O . VAL A 1 938 ? 76.416 92.843 78.218 1.00 118.06 938 VAL A O 1
ATOM 7647 N N . GLU A 1 939 ? 77.609 90.960 78.259 1.00 118.06 939 GLU A N 1
ATOM 7648 C CA . GLU A 1 939 ? 77.062 90.567 79.548 1.00 118.06 939 GLU A CA 1
ATOM 7649 C C . GLU A 1 939 ? 77.817 91.266 80.672 1.00 118.06 939 GLU A C 1
ATOM 7650 O O . GLU A 1 939 ? 78.603 92.188 80.446 1.00 118.06 939 GLU A O 1
ATOM 7656 N N . LYS A 1 940 ? 77.607 90.806 81.906 1.00 118.06 940 LYS A N 1
ATOM 7657 C CA . LYS A 1 940 ? 78.118 91.525 83.065 1.00 118.06 940 LYS A CA 1
ATOM 7658 C C . LYS A 1 940 ? 79.624 91.393 83.203 1.00 118.06 940 LYS A C 1
ATOM 7659 O O . LYS A 1 940 ? 80.297 92.359 83.570 1.00 118.06 940 LYS A O 1
ATOM 7665 N N . GLN A 1 941 ? 80.167 90.214 82.922 1.00 118.06 941 GLN A N 1
ATOM 7666 C CA . GLN A 1 941 ? 81.604 90.007 83.060 1.00 118.06 941 GLN A CA 1
ATOM 7667 C C . GLN A 1 941 ? 82.384 90.859 82.070 1.00 118.06 941 GLN A C 1
ATOM 7668 O O . GLN A 1 941 ? 83.339 91.554 82.444 1.00 118.06 941 GLN A O 1
ATOM 7674 N N . VAL A 1 942 ? 81.960 90.847 80.807 1.00 118.06 942 VAL A N 1
ATOM 7675 C CA . VAL A 1 942 ? 82.611 91.654 79.789 1.00 118.06 942 VAL A CA 1
ATOM 7676 C C . VAL A 1 942 ? 82.383 93.124 80.042 1.00 118.06 942 VAL A C 1
ATOM 7677 O O . VAL A 1 942 ? 83.250 93.950 79.753 1.00 118.06 942 VAL A O 1
ATOM 7681 N N . TYR A 1 943 ? 81.257 93.483 80.635 1.00 118.06 943 TYR A N 1
ATOM 7682 C CA . TYR A 1 943 ? 81.058 94.886 80.935 1.00 118.06 943 TYR A CA 1
ATOM 7683 C C . TYR A 1 943 ? 81.955 95.351 82.067 1.00 118.06 943 TYR A C 1
ATOM 7684 O O . TYR A 1 943 ? 82.446 96.481 82.042 1.00 118.06 943 TYR A O 1
ATOM 7693 N N . GLN A 1 944 ? 82.195 94.499 83.063 1.00 118.06 944 GLN A N 1
ATOM 7694 C CA . GLN A 1 944 ? 83.140 94.870 84.111 1.00 118.06 944 GLN A CA 1
ATOM 7695 C C . GLN A 1 944 ? 84.548 94.980 83.564 1.00 118.06 944 GLN A C 1
ATOM 7696 O O . GLN A 1 944 ? 85.310 95.858 83.984 1.00 118.06 944 GLN A O 1
ATOM 7702 N N . LYS A 1 945 ? 84.902 94.131 82.600 1.00 118.06 945 LYS A N 1
ATOM 7703 C CA . LYS A 1 945 ? 86.199 94.306 81.958 1.00 118.06 945 LYS A CA 1
ATOM 7704 C C . LYS A 1 945 ? 86.240 95.582 81.139 1.00 118.06 945 LYS A C 1
ATOM 7705 O O . LYS A 1 945 ? 87.298 96.197 81.015 1.00 118.06 945 LYS A O 1
ATOM 7711 N N . PHE A 1 946 ? 85.103 96.006 80.600 1.00 118.06 946 PHE A N 1
ATOM 7712 C CA . PHE A 1 946 ? 85.070 97.287 79.913 1.00 118.06 946 PHE A CA 1
ATOM 7713 C C . PHE A 1 946 ? 85.276 98.417 80.885 1.00 118.06 946 PHE A C 1
ATOM 7714 O O . PHE A 1 946 ? 85.895 99.424 80.545 1.00 118.06 946 PHE A O 1
ATOM 7722 N N . GLU A 1 947 ? 84.727 98.279 82.080 1.00 118.06 947 GLU A N 1
ATOM 7723 C CA . GLU A 1 947 ? 84.985 99.265 83.115 1.00 118.06 947 GLU A CA 1
ATOM 7724 C C . GLU A 1 947 ? 86.469 99.350 83.426 1.00 118.06 947 GLU A C 1
ATOM 7725 O O . GLU A 1 947 ? 87.025 100.448 83.547 1.00 118.06 947 GLU A O 1
ATOM 7731 N N . LYS A 1 948 ? 87.129 98.196 83.508 1.00 118.06 948 LYS A N 1
ATOM 7732 C CA . LYS A 1 948 ? 88.553 98.184 83.818 1.00 118.06 948 LYS A CA 1
ATOM 7733 C C . LYS A 1 948 ? 89.365 98.789 82.686 1.00 118.06 948 LYS A C 1
ATOM 7734 O O . LYS A 1 948 ? 90.241 99.621 82.921 1.00 118.06 948 LYS A O 1
ATOM 7740 N N . MET A 1 949 ? 89.042 98.447 81.450 1.00 118.06 949 MET A N 1
ATOM 7741 C CA . MET A 1 949 ? 89.848 98.914 80.338 1.00 118.06 949 MET A CA 1
ATOM 7742 C C . MET A 1 949 ? 89.348 100.237 79.846 1.00 118.06 949 MET A C 1
ATOM 7743 O O . MET A 1 949 ? 89.740 100.686 78.792 1.00 118.06 949 MET A O 1
ATOM 7748 N N . LEU A 1 950 ? 88.421 100.844 80.570 1.00 118.06 950 LEU A N 1
ATOM 7749 C CA . LEU A 1 950 ? 88.170 102.255 80.359 1.00 118.06 950 LEU A CA 1
ATOM 7750 C C . LEU A 1 950 ? 88.801 103.116 81.426 1.00 118.06 950 LEU A C 1
ATOM 7751 O O . LEU A 1 950 ? 89.368 104.157 81.097 1.00 118.06 950 LEU A O 1
ATOM 7756 N N . ILE A 1 951 ? 88.737 102.719 82.694 1.00 118.06 951 ILE A N 1
ATOM 7757 C CA . ILE A 1 951 ? 89.392 103.570 83.676 1.00 118.06 951 ILE A CA 1
ATOM 7758 C C . ILE A 1 951 ? 90.906 103.423 83.601 1.00 118.06 951 ILE A C 1
ATOM 7759 O O . ILE A 1 951 ? 91.628 104.378 83.905 1.00 118.06 951 ILE A O 1
ATOM 7764 N N . ASP A 1 952 ? 91.410 102.284 83.117 1.00 118.06 952 ASP A N 1
ATOM 7765 C CA . ASP A 1 952 ? 92.836 102.148 82.843 1.00 118.06 952 ASP A CA 1
ATOM 7766 C C . ASP A 1 952 ? 93.291 103.173 81.824 1.00 118.06 952 ASP A C 1
ATOM 7767 O O . ASP A 1 952 ? 94.269 103.884 82.042 1.00 118.06 952 ASP A O 1
ATOM 7772 N N . LYS A 1 953 ? 92.566 103.291 80.725 1.00 118.06 953 LYS A N 1
ATOM 7773 C CA . LYS A 1 953 ? 93.006 104.188 79.680 1.00 118.06 953 LYS A CA 1
ATOM 7774 C C . LYS A 1 953 ? 92.726 105.630 80.028 1.00 118.06 953 LYS A C 1
ATOM 7775 O O . LYS A 1 953 ? 93.563 106.492 79.767 1.00 118.06 953 LYS A O 1
ATOM 7781 N N . LEU A 1 954 ? 91.625 105.922 80.689 1.00 118.06 954 LEU A N 1
ATOM 7782 C CA . LEU A 1 954 ? 91.432 107.301 81.108 1.00 118.06 954 LEU A CA 1
ATOM 7783 C C . LEU A 1 954 ? 92.212 107.666 82.353 1.00 118.06 954 LEU A C 1
ATOM 7784 O O . LEU A 1 954 ? 92.011 108.761 82.877 1.00 118.06 954 LEU A O 1
ATOM 7789 N N . ASN A 1 955 ? 93.034 106.774 82.890 1.00 118.06 955 ASN A N 1
ATOM 7790 C CA . ASN A 1 955 ? 94.069 107.262 83.778 1.00 118.06 955 ASN A CA 1
ATOM 7791 C C . ASN A 1 955 ? 95.020 108.171 83.034 1.00 118.06 955 ASN A C 1
ATOM 7792 O O . ASN A 1 955 ? 95.431 109.200 83.558 1.00 118.06 955 ASN A O 1
ATOM 7797 N N . TYR A 1 956 ? 95.376 107.826 81.813 1.00 118.06 956 TYR A N 1
ATOM 7798 C CA . TYR A 1 956 ? 96.324 108.646 81.065 1.00 118.06 956 TYR A CA 1
ATOM 7799 C C . TYR A 1 956 ? 95.823 108.735 79.631 1.00 118.06 956 TYR A C 1
ATOM 7800 O O . TYR A 1 956 ? 96.254 107.966 78.771 1.00 118.06 956 TYR A O 1
ATOM 7809 N N . MET A 1 957 ? 94.947 109.696 79.371 1.00 118.06 957 MET A N 1
ATOM 7810 C CA . MET A 1 957 ? 94.379 109.830 78.043 1.00 118.06 957 MET A CA 1
ATOM 7811 C C . MET A 1 957 ? 95.377 110.473 77.136 1.00 118.06 957 MET A C 1
ATOM 7812 O O . MET A 1 957 ? 95.934 111.498 77.485 1.00 118.06 957 MET A O 1
ATOM 7817 N N . VAL A 1 958 ? 95.606 109.876 75.976 1.00 118.06 958 VAL A N 1
ATOM 7818 C CA . VAL A 1 958 ? 96.483 110.460 74.978 1.00 118.06 958 VAL A CA 1
ATOM 7819 C C . VAL A 1 958 ? 96.050 109.955 73.617 1.00 118.06 958 VAL A C 1
ATOM 7820 O O . VAL A 1 958 ? 95.723 108.780 73.463 1.00 118.06 958 VAL A O 1
ATOM 7824 N N . ASP A 1 959 ? 95.984 110.840 72.631 1.00 118.06 959 ASP A N 1
ATOM 7825 C CA . ASP A 1 959 ? 95.793 110.402 71.259 1.00 118.06 959 ASP A CA 1
ATOM 7826 C C . ASP A 1 959 ? 97.072 110.597 70.464 1.00 118.06 959 ASP A C 1
ATOM 7827 O O . ASP A 1 959 ? 97.713 111.644 70.541 1.00 118.06 959 ASP A O 1
ATOM 7832 N N . LYS A 1 960 ? 97.430 109.580 69.696 1.00 118.06 960 LYS A N 1
ATOM 7833 C CA . LYS A 1 960 ? 98.769 109.514 69.145 1.00 118.06 960 LYS A CA 1
ATOM 7834 C C . LYS A 1 960 ? 98.983 110.490 68.008 1.00 118.06 960 LYS A C 1
ATOM 7835 O O . LYS A 1 960 ? 100.112 110.932 67.793 1.00 118.06 960 LYS A O 1
ATOM 7841 N N . LYS A 1 961 ? 97.933 110.845 67.276 1.00 118.06 961 LYS A N 1
ATOM 7842 C CA . LYS A 1 961 ? 98.115 111.687 66.104 1.00 118.06 961 LYS A CA 1
ATOM 7843 C C . LYS A 1 961 ? 98.437 113.122 66.455 1.00 118.06 961 LYS A C 1
ATOM 7844 O O . LYS A 1 961 ? 98.901 113.860 65.585 1.00 118.06 961 LYS A O 1
ATOM 7850 N N . SER A 1 962 ? 98.207 113.533 67.692 1.00 118.06 962 SER A N 1
ATOM 7851 C CA . SER A 1 962 ? 98.464 114.899 68.098 1.00 118.06 962 SER A CA 1
ATOM 7852 C C . SER A 1 962 ? 99.960 115.147 68.247 1.00 118.06 962 SER A C 1
ATOM 7853 O O . SER A 1 962 ? 100.779 114.229 68.203 1.00 118.06 962 SER A O 1
ATOM 7856 N N . ASN A 1 963 ? 100.310 116.399 68.418 1.00 118.06 963 ASN A N 1
ATOM 7857 C CA . ASN A 1 963 ? 101.711 116.722 68.627 1.00 118.06 963 ASN A CA 1
ATOM 7858 C C . ASN A 1 963 ? 102.111 116.408 70.068 1.00 118.06 963 ASN A C 1
ATOM 7859 O O . ASN A 1 963 ? 101.312 116.604 70.984 1.00 118.06 963 ASN A O 1
ATOM 7864 N N . PRO A 1 964 ? 103.331 115.912 70.292 1.00 118.06 964 PRO A N 1
ATOM 7865 C CA . PRO A 1 964 ? 103.698 115.481 71.645 1.00 118.06 964 PRO A CA 1
ATOM 7866 C C . PRO A 1 964 ? 103.813 116.606 72.643 1.00 118.06 964 PRO A C 1
ATOM 7867 O O . PRO A 1 964 ? 103.459 116.423 73.807 1.00 118.06 964 PRO A O 1
ATOM 7871 N N . CYS A 1 965 ? 104.286 117.769 72.230 1.00 118.06 965 CYS A N 1
ATOM 7872 C CA . CYS A 1 965 ? 104.486 118.833 73.199 1.00 118.06 965 CYS A CA 1
ATOM 7873 C C . CYS A 1 965 ? 103.168 119.447 73.620 1.00 118.06 965 CYS A C 1
ATOM 7874 O O . CYS A 1 965 ? 103.012 119.846 74.777 1.00 118.06 965 CYS A O 1
ATOM 7877 N N . ALA A 1 966 ? 102.214 119.534 72.697 1.00 118.06 966 ALA A N 1
ATOM 7878 C CA . ALA A 1 966 ? 100.971 120.238 72.968 1.00 118.06 966 ALA A CA 1
ATOM 7879 C C . ALA A 1 966 ? 100.109 119.426 73.909 1.00 118.06 966 ALA A C 1
ATOM 7880 O O . ALA A 1 966 ? 100.255 118.207 74.006 1.00 118.06 966 ALA A O 1
ATOM 7882 N N . THR A 1 967 ? 99.222 120.118 74.616 1.00 118.06 967 THR A N 1
ATOM 7883 C CA . THR A 1 967 ? 98.405 119.459 75.619 1.00 118.06 967 THR A CA 1
ATOM 7884 C C . THR A 1 967 ? 97.451 118.483 74.960 1.00 118.06 967 THR A C 1
ATOM 7885 O O . THR A 1 967 ? 97.005 118.687 73.832 1.00 118.06 967 THR A O 1
ATOM 7889 N N . GLY A 1 968 ? 97.191 117.389 75.649 1.00 118.06 968 GLY A N 1
ATOM 7890 C CA . GLY A 1 968 ? 96.564 116.280 74.994 1.00 118.06 968 GLY A CA 1
ATOM 7891 C C . GLY A 1 968 ? 97.508 115.374 74.259 1.00 118.06 968 GLY A C 1
ATOM 7892 O O . GLY A 1 968 ? 97.049 114.470 73.560 1.00 118.06 968 GLY A O 1
ATOM 7893 N N . GLY A 1 969 ? 98.815 115.580 74.390 1.00 118.06 969 GLY A N 1
ATOM 7894 C CA . GLY A 1 969 ? 99.789 114.761 73.710 1.00 118.06 969 GLY A CA 1
ATOM 7895 C C . GLY A 1 969 ? 100.419 113.723 74.625 1.00 118.06 969 GLY A C 1
ATOM 7896 O O . GLY A 1 969 ? 100.080 113.588 75.795 1.00 118.06 969 GLY A O 1
ATOM 7897 N N . ALA A 1 970 ? 101.397 113.010 74.065 1.00 118.06 970 ALA A N 1
ATOM 7898 C CA . ALA A 1 970 ? 102.068 111.937 74.779 1.00 118.06 970 ALA A CA 1
ATOM 7899 C C . ALA A 1 970 ? 102.942 112.422 75.927 1.00 118.06 970 ALA A C 1
ATOM 7900 O O . ALA A 1 970 ? 103.376 111.599 76.731 1.00 118.06 970 ALA A O 1
ATOM 7902 N N . LEU A 1 971 ? 103.216 113.718 76.029 1.00 118.06 971 LEU A N 1
ATOM 7903 C CA . LEU A 1 971 ? 103.869 114.276 77.201 1.00 118.06 971 LEU A CA 1
ATOM 7904 C C . LEU A 1 971 ? 102.906 114.894 78.183 1.00 118.06 971 LEU A C 1
ATOM 7905 O O . LEU A 1 971 ? 103.171 114.886 79.379 1.00 118.06 971 LEU A O 1
ATOM 7910 N N . LYS A 1 972 ? 101.801 115.432 77.718 1.00 118.06 972 LYS A N 1
ATOM 7911 C CA . LYS A 1 972 ? 100.955 116.198 78.607 1.00 118.06 972 LYS A CA 1
ATOM 7912 C C . LYS A 1 972 ? 99.581 115.574 78.613 1.00 118.06 972 LYS A C 1
ATOM 7913 O O . LYS A 1 972 ? 98.600 116.254 78.311 1.00 118.06 972 LYS A O 1
ATOM 7919 N N . GLY A 1 973 ? 99.511 114.276 78.884 1.00 118.06 973 GLY A N 1
ATOM 7920 C CA . GLY A 1 973 ? 98.259 113.562 78.765 1.00 118.06 973 GLY A CA 1
ATOM 7921 C C . GLY A 1 973 ? 97.213 114.005 79.765 1.00 118.06 973 GLY A C 1
ATOM 7922 O O . GLY A 1 973 ? 97.490 114.664 80.761 1.00 118.06 973 GLY A O 1
ATOM 7923 N N . TYR A 1 974 ? 95.973 113.658 79.465 1.00 118.06 974 TYR A N 1
ATOM 7924 C CA . TYR A 1 974 ? 94.891 113.932 80.383 1.00 118.06 974 TYR A CA 1
ATOM 7925 C C . TYR A 1 974 ? 94.831 112.835 81.422 1.00 118.06 974 TYR A C 1
ATOM 7926 O O . TYR A 1 974 ? 94.872 111.652 81.083 1.00 118.06 974 TYR A O 1
ATOM 7935 N N . GLN A 1 975 ? 94.734 113.223 82.679 1.00 118.06 975 GLN A N 1
ATOM 7936 C CA . GLN A 1 975 ? 94.383 112.317 83.758 1.00 118.06 975 GLN A CA 1
ATOM 7937 C C . GLN A 1 975 ? 93.046 112.796 84.276 1.00 118.06 975 GLN A C 1
ATOM 7938 O O . GLN A 1 975 ? 92.947 113.904 84.800 1.00 118.06 975 GLN A O 1
ATOM 7944 N N . ILE A 1 976 ? 92.004 111.998 84.079 1.00 118.06 976 ILE A N 1
ATOM 7945 C CA . ILE A 1 976 ? 90.670 112.429 84.457 1.00 118.06 976 ILE A CA 1
ATOM 7946 C C . ILE A 1 976 ? 89.969 111.372 85.285 1.00 118.06 976 ILE A C 1
ATOM 7947 O O . ILE A 1 976 ? 88.750 111.409 85.436 1.00 118.06 976 ILE A O 1
ATOM 7952 N N . THR A 1 977 ? 90.709 110.415 85.814 1.00 118.06 977 THR A N 1
ATOM 7953 C CA . THR A 1 977 ? 90.133 109.392 86.670 1.00 118.06 977 THR A CA 1
ATOM 7954 C C . THR A 1 977 ? 91.008 109.214 87.898 1.00 118.06 977 THR A C 1
ATOM 7955 O O . THR A 1 977 ? 91.957 109.958 88.125 1.00 118.06 977 THR A O 1
ATOM 7959 N N . ASN A 1 978 ? 90.679 108.229 88.708 1.00 118.06 978 ASN A N 1
ATOM 7960 C CA . ASN A 1 978 ? 91.622 107.698 89.668 1.00 118.06 978 ASN A CA 1
ATOM 7961 C C . ASN A 1 978 ? 92.047 106.330 89.186 1.00 118.06 978 ASN A C 1
ATOM 7962 O O . ASN A 1 978 ? 91.612 105.869 88.138 1.00 118.06 978 ASN A O 1
ATOM 7967 N N . LYS A 1 979 ? 92.920 105.673 89.929 1.00 118.06 979 LYS A N 1
ATOM 7968 C CA . LYS A 1 979 ? 93.161 104.285 89.599 1.00 118.06 979 LYS A CA 1
ATOM 7969 C C . LYS A 1 979 ? 91.988 103.455 90.080 1.00 118.06 979 LYS A C 1
ATOM 7970 O O . LYS A 1 979 ? 91.220 103.877 90.940 1.00 118.06 979 LYS A O 1
ATOM 7976 N N . PHE A 1 980 ? 91.831 102.276 89.504 1.00 118.06 980 PHE A N 1
ATOM 7977 C CA . PHE A 1 980 ? 90.795 101.369 89.967 1.00 118.06 980 PHE A CA 1
ATOM 7978 C C . PHE A 1 980 ? 91.215 100.783 91.310 1.00 118.06 980 PHE A C 1
ATOM 7979 O O . PHE A 1 980 ? 92.388 100.462 91.503 1.00 118.06 980 PHE A O 1
ATOM 7987 N N . GLU A 1 981 ? 90.270 100.632 92.246 1.00 118.06 981 GLU A N 1
ATOM 7988 C CA . GLU A 1 981 ? 90.592 100.014 93.535 1.00 118.06 981 GLU A CA 1
ATOM 7989 C C . GLU A 1 981 ? 90.008 98.616 93.704 1.00 118.06 981 GLU A C 1
ATOM 7990 O O . GLU A 1 981 ? 90.755 97.642 93.809 1.00 118.06 981 GLU A O 1
ATOM 7996 N N . SER A 1 982 ? 88.685 98.483 93.708 1.00 118.06 982 SER A N 1
ATOM 7997 C CA . SER A 1 982 ? 88.019 97.229 94.043 1.00 118.06 982 SER A CA 1
ATOM 7998 C C . SER A 1 982 ? 86.619 97.289 93.465 1.00 118.06 982 SER A C 1
ATOM 7999 O O . SER A 1 982 ? 86.046 98.372 93.308 1.00 118.06 982 SER A O 1
ATOM 8002 N N . PHE A 1 983 ? 86.053 96.102 93.212 1.00 119.44 983 PHE A N 1
ATOM 8003 C CA . PHE A 1 983 ? 84.876 95.972 92.350 1.00 119.44 983 PHE A CA 1
ATOM 8004 C C . PHE A 1 983 ? 83.614 96.605 92.929 1.00 119.44 983 PHE A C 1
ATOM 8005 O O . PHE A 1 983 ? 82.638 96.776 92.193 1.00 119.44 983 PHE A O 1
ATOM 8013 N N . LYS A 1 984 ? 83.595 96.948 94.218 1.00 119.03 984 LYS A N 1
ATOM 8014 C CA . LYS A 1 984 ? 82.553 97.824 94.737 1.00 119.03 984 LYS A CA 1
ATOM 8015 C C . LYS A 1 984 ? 82.984 99.276 94.761 1.00 119.03 984 LYS A C 1
ATOM 8016 O O . LYS A 1 984 ? 82.150 100.146 94.500 1.00 119.03 984 LYS A O 1
ATOM 8022 N N . SER A 1 985 ? 84.267 99.567 95.015 1.00 118.06 985 SER A N 1
ATOM 8023 C CA . SER A 1 985 ? 84.694 100.958 95.135 1.00 118.06 985 SER A CA 1
ATOM 8024 C C . SER A 1 985 ? 84.612 101.706 93.814 1.00 118.06 985 SER A C 1
ATOM 8025 O O . SER A 1 985 ? 84.637 102.940 93.814 1.00 118.06 985 SER A O 1
ATOM 8028 N N . MET A 1 986 ? 84.483 100.994 92.704 1.00 118.06 986 MET A N 1
ATOM 8029 C CA . MET A 1 986 ? 83.962 101.578 91.486 1.00 118.06 986 MET A CA 1
ATOM 8030 C C . MET A 1 986 ? 82.450 101.835 91.571 1.00 118.06 986 MET A C 1
ATOM 8031 O O . MET A 1 986 ? 81.651 101.136 90.948 1.00 118.06 986 MET A O 1
ATOM 8036 N N . SER A 1 987 ? 82.049 102.852 92.329 1.00 118.06 987 SER A N 1
ATOM 8037 C CA . SER A 1 987 ? 80.646 103.221 92.357 1.00 118.06 987 SER A CA 1
ATOM 8038 C C . SER A 1 987 ? 80.476 104.708 92.613 1.00 118.06 987 SER A C 1
ATOM 8039 O O . SER A 1 987 ? 81.211 105.311 93.395 1.00 118.06 987 SER A O 1
ATOM 8042 N N . THR A 1 988 ? 79.508 105.279 91.900 1.00 118.06 988 THR A N 1
ATOM 8043 C CA . THR A 1 988 ? 78.802 106.544 92.094 1.00 118.06 988 THR A CA 1
ATOM 8044 C C . THR A 1 988 ? 79.581 107.799 91.748 1.00 118.06 988 THR A C 1
ATOM 8045 O O . THR A 1 988 ? 78.961 108.860 91.672 1.00 118.06 988 THR A O 1
ATOM 8049 N N . GLN A 1 989 ? 80.890 107.706 91.520 1.00 118.06 989 GLN A N 1
ATOM 8050 C CA . GLN A 1 989 ? 81.681 108.756 90.885 1.00 118.06 989 GLN A CA 1
ATOM 8051 C C . GLN A 1 989 ? 83.056 108.201 90.617 1.00 118.06 989 GLN A C 1
ATOM 8052 O O . GLN A 1 989 ? 83.610 107.510 91.461 1.00 118.06 989 GLN A O 1
ATOM 8058 N N . ASN A 1 990 ? 83.597 108.498 89.451 1.00 118.06 990 ASN A N 1
ATOM 8059 C CA . ASN A 1 990 ? 85.016 108.305 89.233 1.00 118.06 990 ASN A CA 1
ATOM 8060 C C . ASN A 1 990 ? 85.449 109.330 88.192 1.00 118.06 990 ASN A C 1
ATOM 8061 O O . ASN A 1 990 ? 85.383 109.064 86.994 1.00 118.06 990 ASN A O 1
ATOM 8066 N N . GLY A 1 991 ? 85.887 110.492 88.657 1.00 118.06 991 GLY A N 1
ATOM 8067 C CA . GLY A 1 991 ? 86.474 111.497 87.785 1.00 118.06 991 GLY A CA 1
ATOM 8068 C C . GLY A 1 991 ? 85.597 112.084 86.701 1.00 118.06 991 GLY A C 1
ATOM 8069 O O . GLY A 1 991 ? 84.763 112.949 86.954 1.00 118.06 991 GLY A O 1
ATOM 8070 N N . PHE A 1 992 ? 85.829 111.668 85.470 1.00 118.06 992 PHE A N 1
ATOM 8071 C CA . PHE A 1 992 ? 84.918 111.957 84.385 1.00 118.06 992 PHE A CA 1
ATOM 8072 C C . PHE A 1 992 ? 84.011 110.797 84.044 1.00 118.06 992 PHE A C 1
ATOM 8073 O O . PHE A 1 992 ? 83.307 110.864 83.036 1.00 118.06 992 PHE A O 1
ATOM 8081 N N . ILE A 1 993 ? 84.018 109.728 84.821 1.00 118.06 993 ILE A N 1
ATOM 8082 C CA . ILE A 1 993 ? 83.073 108.642 84.627 1.00 118.06 993 ILE A CA 1
ATOM 8083 C C . ILE A 1 993 ? 82.094 108.697 85.775 1.00 118.06 993 ILE A C 1
ATOM 8084 O O . ILE A 1 993 ? 82.501 108.654 86.935 1.00 118.06 993 ILE A O 1
ATOM 8089 N N . PHE A 1 994 ? 80.814 108.814 85.472 1.00 118.06 994 PHE A N 1
ATOM 8090 C CA . PHE A 1 994 ? 79.788 108.738 86.491 1.00 118.06 994 PHE A CA 1
ATOM 8091 C C . PHE A 1 994 ? 79.073 107.407 86.394 1.00 118.06 994 PHE A C 1
ATOM 8092 O O . PHE A 1 994 ? 78.876 106.883 85.300 1.00 118.06 994 PHE A O 1
ATOM 8100 N N . TYR A 1 995 ? 78.687 106.858 87.533 1.00 118.06 995 TYR A N 1
ATOM 8101 C CA . TYR A 1 995 ? 77.912 105.632 87.580 1.00 118.06 995 TYR A CA 1
ATOM 8102 C C . TYR A 1 995 ? 76.478 105.972 87.938 1.00 118.06 995 TYR A C 1
ATOM 8103 O O . TYR A 1 995 ? 76.239 106.704 88.899 1.00 118.06 995 TYR A O 1
ATOM 8112 N N . ILE A 1 996 ? 75.528 105.443 87.175 1.00 118.06 996 ILE A N 1
ATOM 8113 C CA . ILE A 1 996 ? 74.117 105.785 87.340 1.00 118.06 996 ILE A CA 1
ATOM 8114 C C . ILE A 1 996 ? 73.241 104.546 87.264 1.00 118.06 996 ILE A C 1
ATOM 8115 O O . ILE A 1 996 ? 73.420 103.721 86.360 1.00 118.06 996 ILE A O 1
ATOM 8120 N N . PRO A 1 997 ? 72.323 104.370 88.214 1.00 118.06 997 PRO A N 1
ATOM 8121 C CA . PRO A 1 997 ? 71.432 103.211 88.197 1.00 118.06 997 PRO A CA 1
ATOM 8122 C C . PRO A 1 997 ? 70.541 103.200 86.972 1.00 118.06 997 PRO A C 1
ATOM 8123 O O . PRO A 1 997 ? 69.993 104.224 86.571 1.00 118.06 997 PRO A O 1
ATOM 8127 N N . ALA A 1 998 ? 70.382 102.016 86.392 1.00 118.06 998 ALA A N 1
ATOM 8128 C CA . ALA A 1 998 ? 69.719 101.849 85.104 1.00 118.06 998 ALA A CA 1
ATOM 8129 C C . ALA A 1 998 ? 68.263 101.478 85.262 1.00 118.06 998 ALA A C 1
ATOM 8130 O O . ALA A 1 998 ? 67.758 100.635 84.525 1.00 118.06 998 ALA A O 1
ATOM 8132 N N . TRP A 1 999 ? 67.566 102.062 86.223 1.00 118.06 999 TRP A N 1
ATOM 8133 C CA . TRP A 1 999 ? 66.159 101.763 86.412 1.00 118.06 999 TRP A CA 1
ATOM 8134 C C . TRP A 1 999 ? 65.316 102.719 85.589 1.00 118.06 999 TRP A C 1
ATOM 8135 O O . TRP A 1 999 ? 65.565 103.929 85.597 1.00 118.06 999 TRP A O 1
ATOM 8146 N N . LEU A 1 1000 ? 64.337 102.155 84.875 1.00 118.06 1000 LEU A N 1
ATOM 8147 C CA . LEU A 1 1000 ? 63.381 102.875 84.038 1.00 118.06 1000 LEU A CA 1
ATOM 8148 C C . LEU A 1 1000 ? 64.092 103.750 83.016 1.00 118.06 1000 LEU A C 1
ATOM 8149 O O . LEU A 1 1000 ? 63.960 104.970 83.003 1.00 118.06 1000 LEU A O 1
ATOM 8154 N N . THR A 1 1001 ? 64.912 103.101 82.198 1.00 118.06 1001 THR A N 1
ATOM 8155 C CA . THR A 1 1001 ? 65.680 103.789 81.184 1.00 118.06 1001 THR A CA 1
ATOM 8156 C C . THR A 1 1001 ? 65.433 103.298 79.780 1.00 118.06 1001 THR A C 1
ATOM 8157 O O . THR A 1 1001 ? 65.832 103.984 78.839 1.00 118.06 1001 THR A O 1
ATOM 8161 N N . SER A 1 1002 ? 64.844 102.127 79.597 1.00 118.06 1002 SER A N 1
ATOM 8162 C CA . SER A 1 1002 ? 64.560 101.635 78.256 1.00 118.06 1002 SER A CA 1
ATOM 8163 C C . SER A 1 1002 ? 63.097 101.740 77.877 1.00 118.06 1002 SER A C 1
ATOM 8164 O O . SER A 1 1002 ? 62.784 102.062 76.737 1.00 118.06 1002 SER A O 1
ATOM 8167 N N . LYS A 1 1003 ? 62.190 101.471 78.797 1.00 118.06 1003 LYS A N 1
ATOM 8168 C CA . LYS A 1 1003 ? 60.773 101.544 78.499 1.00 118.06 1003 LYS A CA 1
ATOM 8169 C C . LYS A 1 1003 ? 60.207 102.841 79.060 1.00 118.06 1003 LYS A C 1
ATOM 8170 O O . LYS A 1 1003 ? 59.564 102.877 80.099 1.00 118.06 1003 LYS A O 1
ATOM 8176 N N . ILE A 1 1004 ? 60.462 103.923 78.345 1.00 118.06 1004 ILE A N 1
ATOM 8177 C CA . ILE A 1 1004 ? 59.984 105.230 78.762 1.00 118.06 1004 ILE A CA 1
ATOM 8178 C C . ILE A 1 1004 ? 59.752 106.091 77.532 1.00 118.06 1004 ILE A C 1
ATOM 8179 O O . ILE A 1 1004 ? 60.598 106.155 76.638 1.00 118.06 1004 ILE A O 1
ATOM 8184 N N . ASP A 1 1005 ? 58.587 106.704 77.465 1.00 118.06 1005 ASP A N 1
ATOM 8185 C CA . ASP A 1 1005 ? 58.306 107.708 76.464 1.00 118.06 1005 ASP A CA 1
ATOM 8186 C C . ASP A 1 1005 ? 59.254 108.880 76.632 1.00 118.06 1005 ASP A C 1
ATOM 8187 O O . ASP A 1 1005 ? 59.265 109.513 77.694 1.00 118.06 1005 ASP A O 1
ATOM 8192 N N . PRO A 1 1006 ? 60.067 109.196 75.632 1.00 118.06 1006 PRO A N 1
ATOM 8193 C CA . PRO A 1 1006 ? 61.010 110.301 75.776 1.00 118.06 1006 PRO A CA 1
ATOM 8194 C C . PRO A 1 1006 ? 60.373 111.657 75.662 1.00 118.06 1006 PRO A C 1
ATOM 8195 O O . PRO A 1 1006 ? 61.037 112.650 75.967 1.00 118.06 1006 PRO A O 1
ATOM 8199 N N . SER A 1 1007 ? 59.123 111.748 75.218 1.00 118.06 1007 SER A N 1
ATOM 8200 C CA . SER A 1 1007 ? 58.543 113.058 74.955 1.00 118.06 1007 SER A CA 1
ATOM 8201 C C . SER A 1 1007 ? 57.967 113.672 76.218 1.00 118.06 1007 SER A C 1
ATOM 8202 O O . SER A 1 1007 ? 58.186 114.851 76.500 1.00 118.06 1007 SER A O 1
ATOM 8205 N N . THR A 1 1008 ? 57.222 112.893 76.978 1.00 118.06 1008 THR A N 1
ATOM 8206 C CA . THR A 1 1008 ? 56.578 113.373 78.186 1.00 118.06 1008 THR A CA 1
ATOM 8207 C C . THR A 1 1008 ? 56.987 112.618 79.433 1.00 118.06 1008 THR A C 1
ATOM 8208 O O . THR A 1 1008 ? 57.026 113.212 80.507 1.00 118.06 1008 THR A O 1
ATOM 8212 N N . GLY A 1 1009 ? 57.277 111.331 79.328 1.00 119.98 1009 GLY A N 1
ATOM 8213 C CA . GLY A 1 1009 ? 57.710 110.561 80.464 1.00 119.98 1009 GLY A CA 1
ATOM 8214 C C . GLY A 1 1009 ? 56.698 109.592 81.017 1.00 119.98 1009 GLY A C 1
ATOM 8215 O O . GLY A 1 1009 ? 56.772 109.256 82.200 1.00 119.98 1009 GLY A O 1
ATOM 8216 N N . PHE A 1 1010 ? 55.753 109.139 80.211 1.00 122.49 1010 PHE A N 1
ATOM 8217 C CA . PHE A 1 1010 ? 54.820 108.130 80.671 1.00 122.49 1010 PHE A CA 1
ATOM 8218 C C . PHE A 1 1010 ? 55.544 106.805 80.748 1.00 122.49 1010 PHE A C 1
ATOM 8219 O O . PHE A 1 1010 ? 56.182 106.395 79.780 1.00 122.49 1010 PHE A O 1
ATOM 8227 N N . VAL A 1 1011 ? 55.428 106.118 81.872 1.00 120.18 1011 VAL A N 1
ATOM 8228 C CA . VAL A 1 1011 ? 55.853 104.732 81.976 1.00 120.18 1011 VAL A CA 1
ATOM 8229 C C . VAL A 1 1011 ? 54.705 103.913 82.533 1.00 120.18 1011 VAL A C 1
ATOM 8230 O O . VAL A 1 1011 ? 53.937 104.391 83.373 1.00 120.18 1011 VAL A O 1
ATOM 8234 N N . ASN A 1 1012 ? 54.562 102.696 82.043 1.00 126.54 1012 ASN A N 1
ATOM 8235 C CA . ASN A 1 1012 ? 53.586 101.812 82.639 1.00 126.54 1012 ASN A CA 1
ATOM 8236 C C . ASN A 1 1012 ? 54.117 101.322 83.967 1.00 126.54 1012 ASN A C 1
ATOM 8237 O O . ASN A 1 1012 ? 55.322 101.166 84.152 1.00 126.54 1012 ASN A O 1
ATOM 8242 N N . LEU A 1 1013 ? 53.222 101.158 84.920 1.00 134.80 1013 LEU A N 1
ATOM 8243 C CA . LEU A 1 1013 ? 53.580 100.513 86.173 1.00 134.80 1013 LEU A CA 1
ATOM 8244 C C . LEU A 1 1013 ? 52.509 99.515 86.568 1.00 134.80 1013 LEU A C 1
ATOM 8245 O O . LEU A 1 1013 ? 52.396 99.170 87.747 1.00 134.80 1013 LEU A O 1
ATOM 8250 N N . LEU A 1 1014 ? 51.730 99.048 85.606 1.00 144.37 1014 LEU A N 1
ATOM 8251 C CA . LEU A 1 1014 ? 50.504 98.307 85.849 1.00 144.37 1014 LEU A CA 1
ATOM 8252 C C . LEU A 1 1014 ? 50.770 96.830 85.648 1.00 144.37 1014 LEU A C 1
ATOM 8253 O O . LEU A 1 1014 ? 51.104 96.405 84.540 1.00 144.37 1014 LEU A O 1
ATOM 8258 N N . LYS A 1 1015 ? 50.623 96.053 86.709 1.00 145.66 1015 LYS A N 1
ATOM 8259 C CA . LYS A 1 1015 ? 50.782 94.611 86.600 1.00 145.66 1015 LYS A CA 1
ATOM 8260 C C . LYS A 1 1015 ? 49.552 94.057 85.907 1.00 145.66 1015 LYS A C 1
ATOM 8261 O O . LYS A 1 1015 ? 48.532 93.795 86.541 1.00 145.66 1015 LYS A O 1
ATOM 8267 N N . THR A 1 1016 ? 49.634 93.886 84.593 1.00 151.32 1016 THR A N 1
ATOM 8268 C CA . THR A 1 1016 ? 48.477 93.424 83.844 1.00 151.32 1016 THR A CA 1
ATOM 8269 C C . THR A 1 1016 ? 48.736 92.047 83.270 1.00 151.32 1016 THR A C 1
ATOM 8270 O O . THR A 1 1016 ? 48.491 91.804 82.087 1.00 151.32 1016 THR A O 1
ATOM 8274 N N . LYS A 1 1017 ? 49.276 91.158 84.087 1.00 159.87 1017 LYS A N 1
ATOM 8275 C CA . LYS A 1 1017 ? 49.292 89.737 83.785 1.00 159.87 1017 LYS A CA 1
ATOM 8276 C C . LYS A 1 1017 ? 48.070 89.148 84.467 1.00 159.87 1017 LYS A C 1
ATOM 8277 O O . LYS A 1 1017 ? 47.904 89.311 85.679 1.00 159.87 1017 LYS A O 1
ATOM 8283 N N . TYR A 1 1018 ? 47.216 88.487 83.690 1.00 167.68 1018 TYR A N 1
ATOM 8284 C CA . TYR A 1 1018 ? 45.860 88.188 84.134 1.00 167.68 1018 TYR A CA 1
ATOM 8285 C C . TYR A 1 1018 ? 45.849 87.181 85.277 1.00 167.68 1018 TYR A C 1
ATOM 8286 O O . TYR A 1 1018 ? 46.557 86.172 85.242 1.00 167.68 1018 TYR A O 1
ATOM 8295 N N . THR A 1 1019 ? 45.045 87.463 86.298 1.00 169.50 1019 THR A N 1
ATOM 8296 C CA . THR A 1 1019 ? 44.921 86.581 87.451 1.00 169.50 1019 THR A CA 1
ATOM 8297 C C . THR A 1 1019 ? 43.515 86.034 87.654 1.00 169.50 1019 THR A C 1
ATOM 8298 O O . THR A 1 1019 ? 43.357 84.813 87.782 1.00 169.50 1019 THR A O 1
ATOM 8302 N N . SER A 1 1020 ? 42.487 86.880 87.651 1.00 167.64 1020 SER A N 1
ATOM 8303 C CA . SER A 1 1020 ? 41.112 86.439 87.856 1.00 167.64 1020 SER A CA 1
ATOM 8304 C C . SER A 1 1020 ? 40.177 87.552 87.429 1.00 167.64 1020 SER A C 1
ATOM 8305 O O . SER A 1 1020 ? 40.574 88.714 87.326 1.00 167.64 1020 SER A O 1
ATOM 8308 N N . ILE A 1 1021 ? 38.917 87.177 87.194 1.00 167.35 1021 ILE A N 1
ATOM 8309 C CA . ILE A 1 1021 ? 37.866 88.170 87.000 1.00 167.35 1021 ILE A CA 1
ATOM 8310 C C . ILE A 1 1021 ? 37.608 88.909 88.301 1.00 167.35 1021 ILE A C 1
ATOM 8311 O O . ILE A 1 1021 ? 37.202 90.077 88.289 1.00 167.35 1021 ILE A O 1
ATOM 8316 N N . ALA A 1 1022 ? 37.899 88.261 89.434 1.00 167.92 1022 ALA A N 1
ATOM 8317 C CA . ALA A 1 1022 ? 37.776 88.892 90.742 1.00 167.92 1022 ALA A CA 1
ATOM 8318 C C . ALA A 1 1022 ? 38.706 90.091 90.880 1.00 167.92 1022 ALA A C 1
ATOM 8319 O O . ALA A 1 1022 ? 38.356 91.087 91.523 1.00 167.92 1022 ALA A O 1
ATOM 8321 N N . ASP A 1 1023 ? 39.885 90.025 90.273 1.00 163.68 1023 ASP A N 1
ATOM 8322 C CA . ASP A 1 1023 ? 40.752 91.192 90.255 1.00 163.68 1023 ASP A CA 1
ATOM 8323 C C . ASP A 1 1023 ? 40.457 92.083 89.066 1.00 163.68 1023 ASP A C 1
ATOM 8324 O O . ASP A 1 1023 ? 40.562 93.310 89.171 1.00 163.68 1023 ASP A O 1
ATOM 8329 N N . SER A 1 1024 ? 40.074 91.480 87.942 1.00 163.65 1024 SER A N 1
ATOM 8330 C CA . SER A 1 1024 ? 39.946 92.220 86.699 1.00 163.65 1024 SER A CA 1
ATOM 8331 C C . SER A 1 1024 ? 38.741 93.136 86.709 1.00 163.65 1024 SER A C 1
ATOM 8332 O O . SER A 1 1024 ? 38.765 94.171 86.049 1.00 163.65 1024 SER A O 1
ATOM 8335 N N . LYS A 1 1025 ? 37.691 92.789 87.453 1.00 164.99 1025 LYS A N 1
ATOM 8336 C CA . LYS A 1 1025 ? 36.515 93.648 87.509 1.00 164.99 1025 LYS A CA 1
ATOM 8337 C C . LYS A 1 1025 ? 36.816 94.939 88.253 1.00 164.99 1025 LYS A C 1
ATOM 8338 O O . LYS A 1 1025 ? 36.459 96.028 87.792 1.00 164.99 1025 LYS A O 1
ATOM 8344 N N . LYS A 1 1026 ? 37.504 94.836 89.387 1.00 163.10 1026 LYS A N 1
ATOM 8345 C CA . LYS A 1 1026 ? 37.941 96.029 90.102 1.00 163.10 1026 LYS A CA 1
ATOM 8346 C C . LYS A 1 1026 ? 38.983 96.795 89.301 1.00 163.10 1026 LYS A C 1
ATOM 8347 O O . LYS A 1 1026 ? 38.964 98.032 89.266 1.00 163.10 1026 LYS A O 1
ATOM 8353 N N . PHE A 1 1027 ? 39.875 96.072 88.619 1.00 159.74 1027 PHE A N 1
ATOM 8354 C CA . PHE A 1 1027 ? 40.902 96.717 87.816 1.00 159.74 1027 PHE A CA 1
ATOM 8355 C C . PHE A 1 1027 ? 40.305 97.442 86.618 1.00 159.74 1027 PHE A C 1
ATOM 8356 O O . PHE A 1 1027 ? 40.807 98.496 86.218 1.00 159.74 1027 PHE A O 1
ATOM 8364 N N . ILE A 1 1028 ? 39.220 96.920 86.060 1.00 160.87 1028 ILE A N 1
ATOM 8365 C CA . ILE A 1 1028 ? 38.598 97.591 84.939 1.00 160.87 1028 ILE A CA 1
ATOM 8366 C C . ILE A 1 1028 ? 37.633 98.664 85.411 1.00 160.87 1028 ILE A C 1
ATOM 8367 O O . ILE A 1 1028 ? 37.337 99.590 84.654 1.00 160.87 1028 ILE A O 1
ATOM 8372 N N . SER A 1 1029 ? 37.164 98.603 86.657 1.00 162.90 1029 SER A N 1
ATOM 8373 C CA . SER A 1 1029 ? 36.368 99.708 87.166 1.00 162.90 1029 SER A CA 1
ATOM 8374 C C . SER A 1 1029 ? 37.228 100.853 87.661 1.00 162.90 1029 SER A C 1
ATOM 8375 O O . SER A 1 1029 ? 36.731 101.977 87.777 1.00 162.90 1029 SER A O 1
ATOM 8378 N N . SER A 1 1030 ? 38.500 100.589 87.956 1.00 160.76 1030 SER A N 1
ATOM 8379 C CA . SER A 1 1030 ? 39.378 101.623 88.479 1.00 160.76 1030 SER A CA 1
ATOM 8380 C C . SER A 1 1030 ? 39.768 102.656 87.438 1.00 160.76 1030 SER A C 1
ATOM 8381 O O . SER A 1 1030 ? 40.240 103.732 87.813 1.00 160.76 1030 SER A O 1
ATOM 8384 N N . PHE A 1 1031 ? 39.591 102.358 86.157 1.00 159.71 1031 PHE A N 1
ATOM 8385 C CA . PHE A 1 1031 ? 39.887 103.325 85.117 1.00 159.71 1031 PHE A CA 1
ATOM 8386 C C . PHE A 1 1031 ? 38.871 104.457 85.161 1.00 159.71 1031 PHE A C 1
ATOM 8387 O O . PHE A 1 1031 ? 37.783 104.330 85.724 1.00 159.71 1031 PHE A O 1
ATOM 8395 N N . ASP A 1 1032 ? 39.227 105.580 84.554 1.00 158.34 1032 ASP A N 1
ATOM 8396 C CA . ASP A 1 1032 ? 38.326 106.717 84.651 1.00 158.34 1032 ASP A CA 1
ATOM 8397 C C . ASP A 1 1032 ? 37.286 106.706 83.538 1.00 158.34 1032 ASP A C 1
ATOM 8398 O O . ASP A 1 1032 ? 36.086 106.767 83.808 1.00 158.34 1032 ASP A O 1
ATOM 8403 N N . ARG A 1 1033 ? 37.722 106.637 82.287 1.00 154.44 1033 ARG A N 1
ATOM 8404 C CA . ARG A 1 1033 ? 36.796 106.743 81.167 1.00 154.44 1033 ARG A CA 1
ATOM 8405 C C . ARG A 1 1033 ? 37.368 105.935 80.010 1.00 154.44 1033 ARG A C 1
ATOM 8406 O O . ARG A 1 1033 ? 38.279 106.395 79.320 1.00 154.44 1033 ARG A O 1
ATOM 8414 N N . ILE A 1 1034 ? 36.855 104.733 79.816 1.00 159.29 1034 ILE A N 1
ATOM 8415 C CA . ILE A 1 1034 ? 37.139 103.985 78.604 1.00 159.29 1034 ILE A CA 1
ATOM 8416 C C . ILE A 1 1034 ? 36.081 104.386 77.593 1.00 159.29 1034 ILE A C 1
ATOM 8417 O O . ILE A 1 1034 ? 34.903 104.069 77.759 1.00 159.29 1034 ILE A O 1
ATOM 8422 N N . MET A 1 1035 ? 36.488 105.090 76.552 1.00 171.24 1035 MET A N 1
ATOM 8423 C CA . MET A 1 1035 ? 35.541 105.519 75.544 1.00 171.24 1035 MET A CA 1
ATOM 8424 C C . MET A 1 1035 ? 36.096 105.220 74.181 1.00 171.24 1035 MET A C 1
ATOM 8425 O O . MET A 1 1035 ? 37.033 104.448 74.039 1.00 171.24 1035 MET A O 1
ATOM 8430 N N . TYR A 1 1036 ? 35.489 105.809 73.167 1.00 168.27 1036 TYR A N 1
ATOM 8431 C CA . TYR A 1 1036 ? 35.988 105.682 71.813 1.00 168.27 1036 TYR A CA 1
ATOM 8432 C C . TYR A 1 1036 ? 35.662 106.964 71.069 1.00 168.27 1036 TYR A C 1
ATOM 8433 O O . TYR A 1 1036 ? 34.515 107.415 71.074 1.00 168.27 1036 TYR A O 1
ATOM 8442 N N . VAL A 1 1037 ? 36.663 107.551 70.436 1.00 169.38 1037 VAL A N 1
ATOM 8443 C CA . VAL A 1 1037 ? 36.478 108.737 69.607 1.00 169.38 1037 VAL A CA 1
ATOM 8444 C C . VAL A 1 1037 ? 36.249 108.281 68.168 1.00 169.38 1037 VAL A C 1
ATOM 8445 O O . VAL A 1 1037 ? 36.999 107.431 67.675 1.00 169.38 1037 VAL A O 1
ATOM 8449 N N . PRO A 1 1038 ? 35.196 108.728 67.515 1.00 172.98 1038 PRO A N 1
ATOM 8450 C CA . PRO A 1 1038 ? 34.961 108.304 66.133 1.00 172.98 1038 PRO A CA 1
ATOM 8451 C C . PRO A 1 1038 ? 35.638 109.193 65.107 1.00 172.98 1038 PRO A C 1
ATOM 8452 O O . PRO A 1 1038 ? 35.861 108.761 63.974 1.00 172.98 1038 PRO A O 1
ATOM 8456 N N . GLU A 1 1039 ? 35.962 110.430 65.472 1.00 174.72 1039 GLU A N 1
ATOM 8457 C CA . GLU A 1 1039 ? 36.613 111.337 64.535 1.00 174.72 1039 GLU A CA 1
ATOM 8458 C C . GLU A 1 1039 ? 38.127 111.190 64.536 1.00 174.72 1039 GLU A C 1
ATOM 8459 O O . GLU A 1 1039 ? 38.810 111.929 63.821 1.00 174.72 1039 GLU A O 1
ATOM 8465 N N . GLU A 1 1040 ? 38.664 110.266 65.327 1.00 170.73 1040 GLU A N 1
ATOM 8466 C CA . GLU A 1 1040 ? 40.051 109.856 65.214 1.00 170.73 1040 GLU A CA 1
ATOM 8467 C C . GLU A 1 1040 ? 40.224 108.348 65.239 1.00 170.73 1040 GLU A C 1
ATOM 8468 O O . GLU A 1 1040 ? 41.346 107.880 65.022 1.00 170.73 1040 GLU A O 1
ATOM 8474 N N . ASP A 1 1041 ? 39.152 107.589 65.501 1.00 171.28 1041 ASP A N 1
ATOM 8475 C CA . ASP A 1 1041 ? 39.135 106.121 65.517 1.00 171.28 1041 ASP A CA 1
ATOM 8476 C C . ASP A 1 1041 ? 40.108 105.554 66.550 1.00 171.28 1041 ASP A C 1
ATOM 8477 O O . ASP A 1 1041 ? 40.867 104.623 66.276 1.00 171.28 1041 ASP A O 1
ATOM 8482 N N . LEU A 1 1042 ? 40.089 106.118 67.753 1.00 163.86 1042 LEU A N 1
ATOM 8483 C CA . LEU A 1 1042 ? 40.991 105.707 68.814 1.00 163.86 1042 LEU A CA 1
ATOM 8484 C C . LEU A 1 1042 ? 40.208 105.279 70.043 1.00 163.86 1042 LEU A C 1
ATOM 8485 O O . LEU A 1 1042 ? 39.149 105.824 70.352 1.00 163.86 1042 LEU A O 1
ATOM 8490 N N . PHE A 1 1043 ? 40.751 104.301 70.756 1.00 161.78 1043 PHE A N 1
ATOM 8491 C CA . PHE A 1 1043 ? 40.165 103.810 71.997 1.00 161.78 1043 PHE A CA 1
ATOM 8492 C C . PHE A 1 1043 ? 40.858 104.520 73.149 1.00 161.78 1043 PHE A C 1
ATOM 8493 O O . PHE A 1 1043 ? 41.725 103.959 73.807 1.00 161.78 1043 PHE A O 1
ATOM 8501 N N . GLU A 1 1044 ? 40.477 105.770 73.383 1.00 153.05 1044 GLU A N 1
ATOM 8502 C CA . GLU A 1 1044 ? 41.132 106.553 74.418 1.00 153.05 1044 GLU A CA 1
ATOM 8503 C C . GLU A 1 1044 ? 40.746 106.040 75.794 1.00 153.05 1044 GLU A C 1
ATOM 8504 O O . GLU A 1 1044 ? 39.569 105.998 76.148 1.00 153.05 1044 GLU A O 1
ATOM 8510 N N . PHE A 1 1045 ? 41.739 105.630 76.557 1.00 151.23 1045 PHE A N 1
ATOM 8511 C CA . PHE A 1 1045 ? 41.565 105.272 77.952 1.00 151.23 1045 PHE A CA 1
ATOM 8512 C C . PHE A 1 1045 ? 41.836 106.512 78.784 1.00 151.23 1045 PHE A C 1
ATOM 8513 O O . PHE A 1 1045 ? 42.295 107.533 78.276 1.00 151.23 1045 PHE A O 1
ATOM 8521 N N . ALA A 1 1046 ? 41.569 106.416 80.079 1.00 150.46 1046 ALA A N 1
ATOM 8522 C CA . ALA A 1 1046 ? 41.913 107.500 80.986 1.00 150.46 1046 ALA A CA 1
ATOM 8523 C C . ALA A 1 1046 ? 42.004 106.937 82.388 1.00 150.46 1046 ALA A C 1
ATOM 8524 O O . ALA A 1 1046 ? 41.194 106.093 82.776 1.00 150.46 1046 ALA A O 1
ATOM 8526 N N . LEU A 1 1047 ? 42.983 107.417 83.143 1.00 148.56 1047 LEU A N 1
ATOM 8527 C CA . LEU A 1 1047 ? 43.140 106.962 84.512 1.00 148.56 1047 LEU A CA 1
ATOM 8528 C C . LEU A 1 1047 ? 43.930 107.989 85.302 1.00 148.56 1047 LEU A C 1
ATOM 8529 O O . LEU A 1 1047 ? 44.709 108.772 84.753 1.00 148.56 1047 LEU A O 1
ATOM 8534 N N . ASP A 1 1048 ? 43.688 107.986 86.601 1.00 149.48 1048 ASP A N 1
ATOM 8535 C CA . ASP A 1 1048 ? 44.647 108.487 87.561 1.00 149.48 1048 ASP A CA 1
ATOM 8536 C C . ASP A 1 1048 ? 45.536 107.328 87.978 1.00 149.48 1048 ASP A C 1
ATOM 8537 O O . ASP A 1 1048 ? 45.205 106.159 87.776 1.00 149.48 1048 ASP A O 1
ATOM 8542 N N . TYR A 1 1049 ? 46.694 107.658 88.526 1.00 146.35 1049 TYR A N 1
ATOM 8543 C CA . TYR A 1 1049 ? 47.584 106.620 89.005 1.00 146.35 1049 TYR A CA 1
ATOM 8544 C C . TYR A 1 1049 ? 47.420 106.318 90.482 1.00 146.35 1049 TYR A C 1
ATOM 8545 O O . TYR A 1 1049 ? 47.735 105.200 90.900 1.00 146.35 1049 TYR A O 1
ATOM 8554 N N . LYS A 1 1050 ? 46.894 107.267 91.270 1.00 152.90 1050 LYS A N 1
ATOM 8555 C CA . LYS A 1 1050 ? 46.896 107.148 92.729 1.00 152.90 1050 LYS A CA 1
ATOM 8556 C C . LYS A 1 1050 ? 46.000 106.031 93.225 1.00 152.90 1050 LYS A C 1
ATOM 8557 O O . LYS A 1 1050 ? 46.153 105.586 94.365 1.00 152.90 1050 LYS A O 1
ATOM 8563 N N . ASN A 1 1051 ? 45.088 105.558 92.389 1.00 152.80 1051 ASN A N 1
ATOM 8564 C CA . ASN A 1 1051 ? 44.217 104.443 92.712 1.00 152.80 1051 ASN A CA 1
ATOM 8565 C C . ASN A 1 1051 ? 44.768 103.122 92.217 1.00 152.80 1051 ASN A C 1
ATOM 8566 O O . ASN A 1 1051 ? 44.000 102.257 91.782 1.00 152.80 1051 ASN A O 1
ATOM 8571 N N . PHE A 1 1052 ? 46.085 102.953 92.239 1.00 152.64 1052 PHE A N 1
ATOM 8572 C CA . PHE A 1 1052 ? 46.698 101.686 91.889 1.00 152.64 1052 PHE A CA 1
ATOM 8573 C C . PHE A 1 1052 ? 47.861 101.409 92.820 1.00 152.64 1052 PHE A C 1
ATOM 8574 O O . PHE A 1 1052 ? 48.542 102.328 93.275 1.00 152.64 1052 PHE A O 1
ATOM 8582 N N . SER A 1 1053 ? 48.079 100.131 93.101 1.00 159.25 1053 SER A N 1
ATOM 8583 C CA . SER A 1 1053 ? 49.196 99.739 93.938 1.00 159.25 1053 SER A CA 1
ATOM 8584 C C . SER A 1 1053 ? 50.502 99.892 93.173 1.00 159.25 1053 SER A C 1
ATOM 8585 O O . SER A 1 1053 ? 50.515 99.984 91.943 1.00 159.25 1053 SER A O 1
ATOM 8588 N N . ARG A 1 1054 ? 51.603 99.941 93.935 1.00 163.01 1054 ARG A N 1
ATOM 8589 C CA . ARG A 1 1054 ? 52.970 100.094 93.422 1.00 163.01 1054 ARG A CA 1
ATOM 8590 C C . ARG A 1 1054 ? 53.133 101.369 92.601 1.00 163.01 1054 ARG A C 1
ATOM 8591 O O . ARG A 1 1054 ? 53.768 101.365 91.548 1.00 163.01 1054 ARG A O 1
ATOM 8599 N N . THR A 1 1055 ? 52.537 102.467 93.054 1.00 153.64 1055 THR A N 1
ATOM 8600 C CA . THR A 1 1055 ? 52.429 103.619 92.172 1.00 153.64 1055 THR A CA 1
ATOM 8601 C C . THR A 1 1055 ? 52.776 104.901 92.907 1.00 153.64 1055 THR A C 1
ATOM 8602 O O . THR A 1 1055 ? 52.038 105.889 92.861 1.00 153.64 1055 THR A O 1
ATOM 8606 N N . ASP A 1 1056 ? 53.882 104.915 93.633 1.00 151.36 1056 ASP A N 1
ATOM 8607 C CA . ASP A 1 1056 ? 54.204 106.100 94.408 1.00 151.36 1056 ASP A CA 1
ATOM 8608 C C . ASP A 1 1056 ? 55.379 106.858 93.816 1.00 151.36 1056 ASP A C 1
ATOM 8609 O O . ASP A 1 1056 ? 56.174 107.440 94.556 1.00 151.36 1056 ASP A O 1
ATOM 8614 N N . ALA A 1 1057 ? 55.510 106.861 92.502 1.00 136.07 1057 ALA A N 1
ATOM 8615 C CA . ALA A 1 1057 ? 56.677 107.457 91.879 1.00 136.07 1057 ALA A CA 1
ATOM 8616 C C . ALA A 1 1057 ? 56.363 108.499 90.823 1.00 136.07 1057 ALA A C 1
ATOM 8617 O O . ALA A 1 1057 ? 57.152 109.428 90.659 1.00 136.07 1057 ALA A O 1
ATOM 8619 N N . ASP A 1 1058 ? 55.246 108.378 90.114 1.00 135.67 1058 ASP A N 1
ATOM 8620 C CA . ASP A 1 1058 ? 54.923 109.295 89.033 1.00 135.67 1058 ASP A CA 1
ATOM 8621 C C . ASP A 1 1058 ? 54.583 110.677 89.576 1.00 135.67 1058 ASP A C 1
ATOM 8622 O O . ASP A 1 1058 ? 54.352 110.868 90.770 1.00 135.67 1058 ASP A O 1
ATOM 8627 N N . TYR A 1 1059 ? 54.564 111.649 88.679 1.00 132.61 1059 TYR A N 1
ATOM 8628 C CA . TYR A 1 1059 ? 54.272 113.018 89.061 1.00 132.61 1059 TYR A CA 1
ATOM 8629 C C . TYR A 1 1059 ? 53.035 113.578 88.385 1.00 132.61 1059 TYR A C 1
ATOM 8630 O O . TYR A 1 1059 ? 52.282 114.316 89.017 1.00 132.61 1059 TYR A O 1
ATOM 8639 N N . ILE A 1 1060 ? 52.797 113.249 87.120 1.00 133.13 1060 ILE A N 1
ATOM 8640 C CA . ILE A 1 1060 ? 51.641 113.800 86.417 1.00 133.13 1060 ILE A CA 1
ATOM 8641 C C . ILE A 1 1060 ? 50.364 113.090 86.843 1.00 133.13 1060 ILE A C 1
ATOM 8642 O O . ILE A 1 1060 ? 49.408 113.728 87.299 1.00 133.13 1060 ILE A O 1
ATOM 8647 N N . LYS A 1 1061 ? 50.333 111.765 86.678 1.00 139.46 1061 LYS A N 1
ATOM 8648 C CA . LYS A 1 1061 ? 49.228 110.873 87.039 1.00 139.46 1061 LYS A CA 1
ATOM 8649 C C . LYS A 1 1061 ? 47.917 111.218 86.333 1.00 139.46 1061 LYS A C 1
ATOM 8650 O O . LYS A 1 1061 ? 46.839 110.872 86.816 1.00 139.46 1061 LYS A O 1
ATOM 8656 N N . LYS A 1 1062 ? 47.981 111.890 85.187 1.00 141.50 1062 LYS A N 1
ATOM 8657 C CA . LYS A 1 1062 ? 46.809 112.183 84.363 1.00 141.50 1062 LYS A CA 1
ATOM 8658 C C . LYS A 1 1062 ? 47.160 111.740 82.952 1.00 141.50 1062 LYS A C 1
ATOM 8659 O O . LYS A 1 1062 ? 47.546 112.558 82.117 1.00 141.50 1062 LYS A O 1
ATOM 8665 N N . TRP A 1 1063 ? 47.003 110.456 82.668 1.00 135.69 1063 TRP A N 1
ATOM 8666 C CA . TRP A 1 1063 ? 47.547 109.892 81.440 1.00 135.69 1063 TRP A CA 1
ATOM 8667 C C . TRP A 1 1063 ? 46.434 109.485 80.489 1.00 135.69 1063 TRP A C 1
ATOM 8668 O O . TRP A 1 1063 ? 45.760 108.475 80.704 1.00 135.69 1063 TRP A O 1
ATOM 8679 N N . LYS A 1 1064 ? 46.285 110.246 79.413 1.00 135.93 1064 LYS A N 1
ATOM 8680 C CA . LYS A 1 1064 ? 45.251 109.993 78.422 1.00 135.93 1064 LYS A CA 1
ATOM 8681 C C . LYS A 1 1064 ? 45.837 109.071 77.373 1.00 135.93 1064 LYS A C 1
ATOM 8682 O O . LYS A 1 1064 ? 46.448 109.511 76.407 1.00 135.93 1064 LYS A O 1
ATOM 8688 N N . LEU A 1 1065 ? 45.631 107.774 77.558 1.00 139.32 1065 LEU A N 1
ATOM 8689 C CA . LEU A 1 1065 ? 46.164 106.783 76.641 1.00 139.32 1065 LEU A CA 1
ATOM 8690 C C . LEU A 1 1065 ? 45.425 106.823 75.308 1.00 139.32 1065 LEU A C 1
ATOM 8691 O O . LEU A 1 1065 ? 44.404 107.492 75.150 1.00 139.32 1065 LEU A O 1
ATOM 8696 N N . TYR A 1 1066 ? 45.954 106.087 74.340 1.00 140.74 1066 TYR A N 1
ATOM 8697 C CA . TYR A 1 1066 ? 45.372 105.998 73.006 1.00 140.74 1066 TYR A CA 1
ATOM 8698 C C . TYR A 1 1066 ? 45.667 104.606 72.468 1.00 140.74 1066 TYR A C 1
ATOM 8699 O O . TYR A 1 1066 ? 45.915 103.674 73.237 1.00 140.74 1066 TYR A O 1
ATOM 8708 N N . SER A 1 1067 ? 45.583 104.440 71.154 1.00 148.43 1067 SER A N 1
ATOM 8709 C CA . SER A 1 1067 ? 45.777 103.103 70.611 1.00 148.43 1067 SER A CA 1
ATOM 8710 C C . SER A 1 1067 ? 46.569 102.990 69.318 1.00 148.43 1067 SER A C 1
ATOM 8711 O O . SER A 1 1067 ? 47.039 101.883 69.039 1.00 148.43 1067 SER A O 1
ATOM 8714 N N . TYR A 1 1068 ? 46.707 104.026 68.486 1.00 145.49 1068 TYR A N 1
ATOM 8715 C CA . TYR A 1 1068 ? 47.148 103.673 67.142 1.00 145.49 1068 TYR A CA 1
ATOM 8716 C C . TYR A 1 1068 ? 48.664 103.533 67.078 1.00 145.49 1068 TYR A C 1
ATOM 8717 O O . TYR A 1 1068 ? 49.409 104.029 67.926 1.00 145.49 1068 TYR A O 1
ATOM 8726 N N . GLY A 1 1069 ? 49.103 102.833 66.040 1.00 144.64 1069 GLY A N 1
ATOM 8727 C CA . GLY A 1 1069 ? 50.430 102.281 65.992 1.00 144.64 1069 GLY A CA 1
ATOM 8728 C C . GLY A 1 1069 ? 50.361 100.842 66.441 1.00 144.64 1069 GLY A C 1
ATOM 8729 O O . GLY A 1 1069 ? 50.126 100.565 67.620 1.00 144.64 1069 GLY A O 1
ATOM 8730 N N . ASN A 1 1070 ? 50.529 99.923 65.502 1.00 147.60 1070 ASN A N 1
ATOM 8731 C CA . ASN A 1 1070 ? 50.436 98.506 65.804 1.00 147.60 1070 ASN A CA 1
ATOM 8732 C C . ASN A 1 1070 ? 51.608 98.068 66.663 1.00 147.60 1070 ASN A C 1
ATOM 8733 O O . ASN A 1 1070 ? 52.681 98.664 66.630 1.00 147.60 1070 ASN 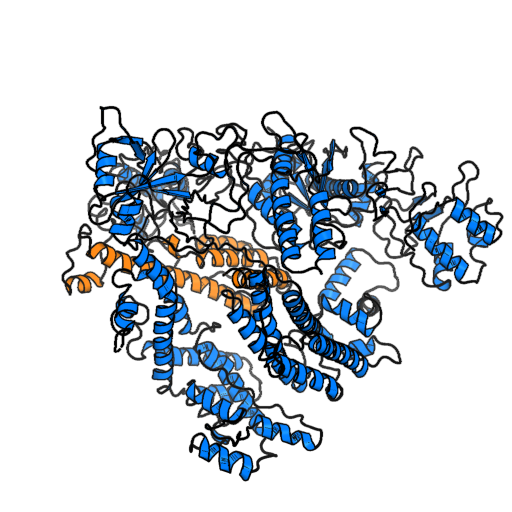A O 1
ATOM 8738 N N . ARG A 1 1071 ? 51.390 97.040 67.465 1.00 147.64 1071 ARG A N 1
ATOM 8739 C CA . ARG A 1 1071 ? 52.430 96.497 68.323 1.00 147.64 1071 ARG A CA 1
ATOM 8740 C C . ARG A 1 1071 ? 52.653 95.038 67.974 1.00 147.64 1071 ARG A C 1
ATOM 8741 O O . ARG A 1 1071 ? 51.956 94.466 67.140 1.00 147.64 1071 ARG A O 1
ATOM 8749 N N . ILE A 1 1072 ? 53.624 94.425 68.632 1.00 150.05 1072 ILE A N 1
ATOM 8750 C CA . ILE A 1 1072 ? 54.058 93.079 68.298 1.00 150.05 1072 ILE A CA 1
ATOM 8751 C C . ILE A 1 1072 ? 53.827 92.191 69.503 1.00 150.05 1072 ILE A C 1
ATOM 8752 O O . ILE A 1 1072 ? 54.370 92.453 70.580 1.00 150.05 1072 ILE A O 1
ATOM 8757 N N . ARG A 1 1073 ? 53.047 91.136 69.330 1.00 162.73 1073 ARG A N 1
ATOM 8758 C CA . ARG A 1 1073 ? 52.899 90.159 70.394 1.00 162.73 1073 ARG A CA 1
ATOM 8759 C C . ARG A 1 1073 ? 53.841 88.986 70.148 1.00 162.73 1073 ARG A C 1
ATOM 8760 O O . ARG A 1 1073 ? 54.449 88.860 69.086 1.00 162.73 1073 ARG A O 1
ATOM 8768 N N . ILE A 1 1074 ? 53.981 88.131 71.155 1.00 169.39 1074 ILE A N 1
ATOM 8769 C CA . ILE A 1 1074 ? 54.854 86.974 71.028 1.00 169.39 1074 ILE A CA 1
ATOM 8770 C C . ILE A 1 1074 ? 54.062 85.749 70.598 1.00 169.39 1074 ILE A C 1
ATOM 8771 O O . ILE A 1 1074 ? 54.222 85.272 69.468 1.00 169.39 1074 ILE A O 1
ATOM 8776 N N . PHE A 1 1075 ? 53.177 85.274 71.482 1.00 177.13 1075 PHE A N 1
ATOM 8777 C CA . PHE A 1 1075 ? 52.404 84.037 71.323 1.00 177.13 1075 PHE A CA 1
ATOM 8778 C C . PHE A 1 1075 ? 53.310 82.845 70.995 1.00 177.13 1075 PHE A C 1
ATOM 8779 O O . PHE A 1 1075 ? 53.239 82.247 69.919 1.00 177.13 1075 PHE A O 1
ATOM 8787 N N . TRP A 1 1086 ? 56.118 84.395 66.305 1.00 162.52 1086 TRP A N 1
ATOM 8788 C CA . TRP A 1 1086 ? 56.096 85.838 66.106 1.00 162.52 1086 TRP A CA 1
ATOM 8789 C C . TRP A 1 1086 ? 54.671 86.247 65.779 1.00 162.52 1086 TRP A C 1
ATOM 8790 O O . TRP A 1 1086 ? 54.112 85.798 64.776 1.00 162.52 1086 TRP A O 1
ATOM 8801 N N . GLU A 1 1087 ? 54.095 87.107 66.610 1.00 165.35 1087 GLU A N 1
ATOM 8802 C CA . GLU A 1 1087 ? 52.679 87.452 66.524 1.00 165.35 1087 GLU A CA 1
ATOM 8803 C C . GLU A 1 1087 ? 52.542 88.935 66.207 1.00 165.35 1087 GLU A C 1
ATOM 8804 O O . GLU A 1 1087 ? 52.644 89.782 67.098 1.00 165.35 1087 GLU A O 1
ATOM 8810 N N . GLU A 1 1088 ? 52.289 89.253 64.945 1.00 164.24 1088 GLU A N 1
ATOM 8811 C CA . GLU A 1 1088 ? 52.086 90.633 64.541 1.00 164.24 1088 GLU A CA 1
ATOM 8812 C C . GLU A 1 1088 ? 50.596 90.929 64.577 1.00 164.24 1088 GLU A C 1
ATOM 8813 O O . GLU A 1 1088 ? 49.799 90.189 63.998 1.00 164.24 1088 GLU A O 1
ATOM 8819 N N . VAL A 1 1089 ? 50.221 92.007 65.261 1.00 160.42 1089 VAL A N 1
ATOM 8820 C CA . VAL A 1 1089 ? 48.833 92.432 65.362 1.00 160.42 1089 VAL A CA 1
ATOM 8821 C C . VAL A 1 1089 ? 48.760 93.915 65.046 1.00 160.42 1089 VAL A C 1
ATOM 8822 O O . VAL A 1 1089 ? 49.778 94.588 64.899 1.00 160.42 1089 VAL A O 1
ATOM 8826 N N . CYS A 1 1090 ? 47.536 94.413 64.926 1.00 157.65 1090 CYS A N 1
ATOM 8827 C CA . CYS A 1 1090 ? 47.249 95.830 65.066 1.00 157.65 1090 CYS A CA 1
ATOM 8828 C C . CYS A 1 1090 ? 46.565 96.036 66.409 1.00 157.65 1090 CYS A C 1
ATOM 8829 O O . CYS A 1 1090 ? 46.407 95.098 67.191 1.00 157.65 1090 CYS A O 1
ATOM 8832 N N . LEU A 1 1091 ? 46.158 97.270 66.699 1.00 159.04 1091 LEU A N 1
ATOM 8833 C CA . LEU A 1 1091 ? 45.595 97.526 68.019 1.00 159.04 1091 LEU A CA 1
ATOM 8834 C C . LEU A 1 1091 ? 44.132 97.941 67.994 1.00 159.04 1091 LEU A C 1
ATOM 8835 O O . LEU A 1 1091 ? 43.304 97.246 68.598 1.00 159.04 1091 LEU A O 1
ATOM 8840 N N . THR A 1 1092 ? 43.777 99.044 67.327 1.00 162.47 1092 THR A N 1
ATOM 8841 C CA . THR A 1 1092 ? 42.411 99.539 67.465 1.00 162.47 1092 THR A CA 1
ATOM 8842 C C . THR A 1 1092 ? 41.429 98.640 66.734 1.00 162.47 1092 THR A C 1
ATOM 8843 O O . THR A 1 1092 ? 40.291 98.477 67.185 1.00 162.47 1092 THR A O 1
ATOM 8847 N N . SER A 1 1093 ? 41.884 97.970 65.676 1.00 166.18 1093 SER A N 1
ATOM 8848 C CA . SER A 1 1093 ? 41.063 96.956 65.038 1.00 166.18 1093 SER A CA 1
ATOM 8849 C C . SER A 1 1093 ? 40.897 95.741 65.931 1.00 166.18 1093 SER A C 1
ATOM 8850 O O . SER A 1 1093 ? 39.845 95.101 65.900 1.00 166.18 1093 SER A O 1
ATOM 8853 N N . ALA A 1 1094 ? 41.904 95.421 66.745 1.00 163.77 1094 ALA A N 1
ATOM 8854 C CA . ALA A 1 1094 ? 41.768 94.293 67.658 1.00 163.77 1094 ALA A CA 1
ATOM 8855 C C . ALA A 1 1094 ? 40.784 94.609 68.771 1.00 163.77 1094 ALA A C 1
ATOM 8856 O O . ALA A 1 1094 ? 39.977 93.753 69.162 1.00 163.77 1094 ALA A O 1
ATOM 8858 N N . TYR A 1 1095 ? 40.821 95.844 69.269 1.00 163.25 1095 TYR A N 1
ATOM 8859 C CA . TYR A 1 1095 ? 39.832 96.286 70.244 1.00 163.25 1095 TYR A CA 1
ATOM 8860 C C . TYR A 1 1095 ? 38.424 96.269 69.661 1.00 163.25 1095 TYR A C 1
ATOM 8861 O O . TYR A 1 1095 ? 37.475 95.808 70.313 1.00 163.25 1095 TYR A O 1
ATOM 8870 N N . LYS A 1 1096 ? 38.279 96.736 68.418 1.00 166.78 1096 LYS A N 1
ATOM 8871 C CA . LYS A 1 1096 ? 36.969 96.763 67.777 1.00 166.78 1096 LYS A CA 1
ATOM 8872 C C . LYS A 1 1096 ? 36.449 95.363 67.498 1.00 166.78 1096 LYS A C 1
ATOM 8873 O O . LYS A 1 1096 ? 35.256 95.106 67.663 1.00 166.78 1096 LYS A O 1
ATOM 8879 N N . GLU A 1 1097 ? 37.321 94.441 67.087 1.00 167.99 1097 GLU A N 1
ATOM 8880 C CA . GLU A 1 1097 ? 36.838 93.099 66.808 1.00 167.99 1097 GLU A CA 1
ATOM 8881 C C . GLU A 1 1097 ? 36.510 92.351 68.087 1.00 167.99 1097 GLU A C 1
ATOM 8882 O O . GLU A 1 1097 ? 35.610 91.514 68.078 1.00 167.99 1097 GLU A O 1
ATOM 8888 N N . LEU A 1 1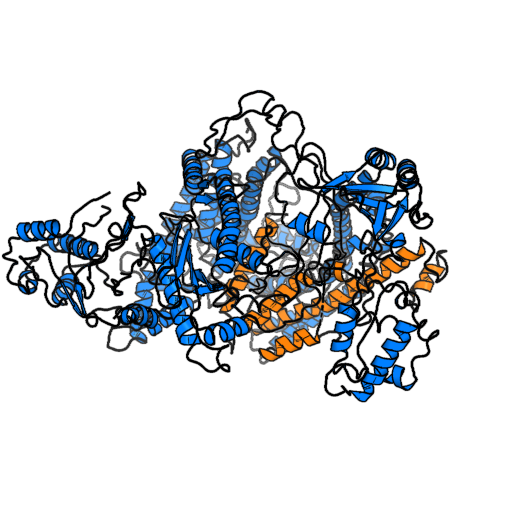098 ? 37.194 92.646 69.198 1.00 167.70 1098 LEU A N 1
ATOM 8889 C CA . LEU A 1 1098 ? 36.784 92.029 70.456 1.00 167.70 1098 LEU A CA 1
ATOM 8890 C C . LEU A 1 1098 ? 35.453 92.595 70.928 1.00 167.70 1098 LEU A C 1
ATOM 8891 O O . LEU A 1 1098 ? 34.569 91.852 71.383 1.00 167.70 1098 LEU A O 1
ATOM 8896 N N . PHE A 1 1099 ? 35.265 93.899 70.774 1.00 172.45 1099 PHE A N 1
ATOM 8897 C CA . PHE A 1 1099 ? 34.018 94.488 71.228 1.00 172.45 1099 PHE A CA 1
ATOM 8898 C C . PHE A 1 1099 ? 32.854 94.201 70.286 1.00 172.45 1099 PHE A C 1
ATOM 8899 O O . PHE A 1 1099 ? 31.699 94.288 70.709 1.00 172.45 1099 PHE A O 1
ATOM 8907 N N . ASN A 1 1100 ? 33.128 93.827 69.038 1.00 172.13 1100 ASN A N 1
ATOM 8908 C CA . ASN A 1 1100 ? 32.093 93.307 68.158 1.00 172.13 1100 ASN A CA 1
ATOM 8909 C C . ASN A 1 1100 ? 31.935 91.802 68.265 1.00 172.13 1100 ASN A C 1
ATOM 8910 O O . ASN A 1 1100 ? 30.919 91.268 67.816 1.00 172.13 1100 ASN A O 1
ATOM 8915 N N . LYS A 1 1101 ? 32.920 91.106 68.824 1.00 168.91 1101 LYS A N 1
ATOM 8916 C CA . LYS A 1 1101 ? 32.681 89.744 69.269 1.00 168.91 1101 LYS A CA 1
ATOM 8917 C C . LYS A 1 1101 ? 31.698 89.741 70.421 1.00 168.91 1101 LYS A C 1
ATOM 8918 O O . LYS A 1 1101 ? 30.860 88.840 70.534 1.00 168.91 1101 LYS A O 1
ATOM 8924 N N . TYR A 1 1102 ? 31.769 90.754 71.279 1.00 170.90 1102 TYR A N 1
ATOM 8925 C CA . TYR A 1 1102 ? 30.861 90.799 72.415 1.00 170.90 1102 TYR A CA 1
ATOM 8926 C C . TYR A 1 1102 ? 29.799 91.883 72.289 1.00 170.90 1102 TYR A C 1
ATOM 8927 O O . TYR A 1 1102 ? 29.197 92.265 73.295 1.00 170.90 1102 TYR A O 1
ATOM 8936 N N . GLY A 1 1103 ? 29.573 92.389 71.074 1.00 173.43 1103 GLY A N 1
ATOM 8937 C CA . GLY A 1 1103 ? 28.343 93.066 70.691 1.00 173.43 1103 GLY A CA 1
ATOM 8938 C C . GLY A 1 1103 ? 27.980 94.327 71.445 1.00 173.43 1103 GLY A C 1
ATOM 8939 O O . GLY A 1 1103 ? 27.000 94.346 72.193 1.00 173.43 1103 GLY A O 1
ATOM 8940 N N . ILE A 1 1104 ? 28.767 95.383 71.273 1.00 176.56 1104 ILE A N 1
ATOM 8941 C CA . ILE A 1 1104 ? 28.654 96.589 72.081 1.00 176.56 1104 ILE A CA 1
ATOM 8942 C C . ILE A 1 1104 ? 28.362 97.773 71.169 1.00 176.56 1104 ILE A C 1
ATOM 8943 O O . ILE A 1 1104 ? 28.849 97.833 70.036 1.00 176.56 1104 ILE A O 1
ATOM 8948 N N . ASN A 1 1105 ? 27.530 98.693 71.651 1.00 178.23 1105 ASN A N 1
ATOM 8949 C CA . ASN A 1 1105 ? 27.442 100.041 71.096 1.00 178.23 1105 ASN A CA 1
ATOM 8950 C C . ASN A 1 1105 ? 28.421 100.855 71.932 1.00 178.23 1105 ASN A C 1
ATOM 8951 O O . ASN A 1 1105 ? 28.056 101.489 72.922 1.00 178.23 1105 ASN A O 1
ATOM 8956 N N . TYR A 1 1106 ? 29.691 100.822 71.532 1.00 174.95 1106 TYR A N 1
ATOM 8957 C CA . TYR A 1 1106 ? 30.773 101.377 72.332 1.00 174.95 1106 TYR A CA 1
ATOM 8958 C C . TYR A 1 1106 ? 31.120 102.806 71.952 1.00 174.95 1106 TYR A C 1
ATOM 8959 O O . TYR A 1 1106 ? 32.279 103.214 72.088 1.00 174.95 1106 TYR A O 1
ATOM 8968 N N . GLN A 1 1107 ? 30.156 103.579 71.468 1.00 175.86 1107 GLN A N 1
ATOM 8969 C CA . GLN A 1 1107 ? 30.418 104.940 71.029 1.00 175.86 1107 GLN A CA 1
ATOM 8970 C C . GLN A 1 1107 ? 29.804 105.982 71.957 1.00 175.86 1107 GLN A C 1
ATOM 8971 O O . GLN A 1 1107 ? 29.676 107.150 71.576 1.00 175.86 1107 GLN A O 1
ATOM 8977 N N . GLN A 1 1108 ? 29.425 105.580 73.170 1.00 177.61 1108 GLN A N 1
ATOM 8978 C CA . GLN A 1 1108 ? 28.844 106.450 74.192 1.00 177.61 1108 GLN A CA 1
ATOM 8979 C C . GLN A 1 1108 ? 29.559 106.247 75.519 1.00 177.61 1108 GLN A C 1
ATOM 8980 O O . GLN A 1 1108 ? 28.933 105.969 76.544 1.00 177.61 1108 GLN A O 1
ATOM 8986 N N . GLY A 1 1109 ? 30.867 106.532 75.439 1.00 167.89 1109 GLY A N 1
ATOM 8987 C CA . GLY A 1 1109 ? 31.915 106.517 76.481 1.00 167.89 1109 GLY A CA 1
ATOM 8988 C C . GLY A 1 1109 ? 31.525 105.883 77.801 1.00 167.89 1109 GLY A C 1
ATOM 8989 O O . GLY A 1 1109 ? 30.375 105.418 77.931 1.00 167.89 1109 GLY A O 1
ATOM 8990 N N . ASP A 1 1110 ? 32.476 105.894 78.745 1.00 166.56 1110 ASP A N 1
ATOM 8991 C CA . ASP A 1 1110 ? 32.302 105.302 80.097 1.00 166.56 1110 ASP A CA 1
ATOM 8992 C C . ASP A 1 1110 ? 31.711 103.902 79.922 1.00 166.56 1110 ASP A C 1
ATOM 8993 O O . ASP A 1 1110 ? 30.721 103.591 80.613 1.00 166.56 1110 ASP A O 1
ATOM 8998 N N . ILE A 1 1111 ? 32.298 103.096 79.031 1.00 164.71 1111 ILE A N 1
ATOM 8999 C CA . ILE A 1 1111 ? 31.726 101.779 78.795 1.00 164.71 1111 ILE A CA 1
ATOM 9000 C C . ILE A 1 1111 ? 32.145 100.765 79.857 1.00 164.71 1111 ILE A C 1
ATOM 9001 O O . ILE A 1 1111 ? 31.914 99.556 79.684 1.00 164.71 1111 ILE A O 1
ATOM 9006 N N . ARG A 1 1112 ? 32.714 101.227 80.979 1.00 165.89 1112 ARG A N 1
ATOM 9007 C CA . ARG A 1 1112 ? 33.044 100.321 82.079 1.00 165.89 1112 ARG A CA 1
ATOM 9008 C C . ARG A 1 1112 ? 31.799 99.680 82.675 1.00 165.89 1112 ARG A C 1
ATOM 9009 O O . ARG A 1 1112 ? 31.862 98.554 83.182 1.00 165.89 1112 ARG A O 1
ATOM 9017 N N . ALA A 1 1113 ? 30.667 100.387 82.617 1.00 171.97 1113 ALA A N 1
ATOM 9018 C CA . ALA A 1 1113 ? 29.416 99.857 83.137 1.00 171.97 1113 ALA A CA 1
ATOM 9019 C C . ALA A 1 1113 ? 28.970 98.633 82.354 1.00 171.97 1113 ALA A C 1
ATOM 9020 O O . ALA A 1 1113 ? 28.470 97.665 82.935 1.00 171.97 1113 ALA A O 1
ATOM 9022 N N . LEU A 1 1114 ? 29.168 98.644 81.039 1.00 171.17 1114 LEU A N 1
ATOM 9023 C CA . LEU A 1 1114 ? 28.911 97.436 80.270 1.00 171.17 1114 LEU A CA 1
ATOM 9024 C C . LEU A 1 1114 ? 29.978 96.389 80.537 1.00 171.17 1114 LEU A C 1
ATOM 9025 O O . LEU A 1 1114 ? 29.681 95.190 80.568 1.00 171.17 1114 LEU A O 1
ATOM 9030 N N . LEU A 1 1115 ? 31.227 96.819 80.738 1.00 169.79 1115 LEU A N 1
ATOM 9031 C CA . LEU A 1 1115 ? 32.312 95.851 80.857 1.00 169.79 1115 LEU A CA 1
ATOM 9032 C C . LEU A 1 1115 ? 32.306 95.111 82.185 1.00 169.79 1115 LEU A C 1
ATOM 9033 O O . LEU A 1 1115 ? 32.902 94.034 82.282 1.00 169.79 1115 LEU A O 1
ATOM 9038 N N . CYS A 1 1116 ? 31.635 95.646 83.197 1.00 174.88 1116 CYS A N 1
ATOM 9039 C CA . CYS A 1 1116 ? 31.505 94.969 84.486 1.00 174.88 1116 CYS A CA 1
ATOM 9040 C C . CYS A 1 1116 ? 30.203 94.181 84.581 1.00 174.88 1116 CYS A C 1
ATOM 9041 O O . CYS A 1 1116 ? 29.534 94.175 85.619 1.00 174.88 1116 CYS A O 1
ATOM 9044 N N . GLU A 1 1117 ? 29.804 93.532 83.490 1.00 178.28 1117 GLU A N 1
ATOM 9045 C CA . GLU A 1 1117 ? 28.658 92.637 83.492 1.00 178.28 1117 GLU A CA 1
ATOM 9046 C C . GLU A 1 1117 ? 28.986 91.199 83.106 1.00 178.28 1117 GLU A C 1
ATOM 9047 O O . GLU A 1 1117 ? 28.263 90.290 83.517 1.00 178.28 1117 GLU A O 1
ATOM 9053 N N . GLN A 1 1118 ? 30.048 90.967 82.340 1.00 174.31 1118 GLN A N 1
ATOM 9054 C CA . GLN A 1 1118 ? 30.299 89.660 81.756 1.00 174.31 1118 GLN A CA 1
ATOM 9055 C C . GLN A 1 1118 ? 30.912 88.712 82.779 1.00 174.31 1118 GLN A C 1
ATOM 9056 O O . GLN A 1 1118 ? 31.433 89.126 83.817 1.00 174.31 1118 GLN A O 1
ATOM 9062 N N . SER A 1 1119 ? 30.838 87.412 82.472 1.00 179.94 1119 SER A N 1
ATOM 9063 C CA . SER A 1 1119 ? 31.208 86.396 83.450 1.00 179.94 1119 SER A CA 1
ATOM 9064 C C . SER A 1 1119 ? 31.959 85.208 82.861 1.00 179.94 1119 SER A C 1
ATOM 9065 O O . SER A 1 1119 ? 32.219 84.242 83.589 1.00 179.94 1119 SER A O 1
ATOM 9068 N N . ASP A 1 1120 ? 32.298 85.226 81.582 1.00 175.39 1120 ASP A N 1
ATOM 9069 C CA . ASP A 1 1120 ? 33.161 84.200 81.023 1.00 175.39 1120 ASP A CA 1
ATOM 9070 C C . ASP A 1 1120 ? 34.621 84.607 81.182 1.00 175.39 1120 ASP A C 1
ATOM 9071 O O . ASP A 1 1120 ? 34.953 85.795 81.156 1.00 175.39 1120 ASP A O 1
ATOM 9076 N N . LYS A 1 1121 ? 35.490 83.610 81.348 1.00 170.83 1121 LYS A N 1
ATOM 9077 C CA . LYS A 1 1121 ? 36.893 83.887 81.634 1.00 170.83 1121 LYS A CA 1
ATOM 9078 C C . LYS A 1 1121 ? 37.621 84.419 80.409 1.00 170.83 1121 LYS A C 1
ATOM 9079 O O . LYS A 1 1121 ? 38.442 85.338 80.519 1.00 170.83 1121 LYS A O 1
ATOM 9085 N N . ALA A 1 1122 ? 37.312 83.868 79.235 1.00 168.06 1122 ALA A N 1
ATOM 9086 C CA . ALA A 1 1122 ? 38.143 84.078 78.060 1.00 168.06 1122 ALA A CA 1
ATOM 9087 C C . ALA A 1 1122 ? 38.041 85.494 77.524 1.00 168.06 1122 ALA A C 1
ATOM 9088 O O . ALA A 1 1122 ? 38.991 85.977 76.903 1.00 168.06 1122 ALA A O 1
ATOM 9090 N N . PHE A 1 1123 ? 36.926 86.180 77.782 1.00 172.09 1123 PHE A N 1
ATOM 9091 C CA . PHE A 1 1123 ? 36.823 87.586 77.405 1.00 172.09 1123 PHE A CA 1
ATOM 9092 C C . PHE A 1 1123 ? 37.833 88.429 78.164 1.00 172.09 1123 PHE A C 1
ATOM 9093 O O . PHE A 1 1123 ? 38.567 89.225 77.573 1.00 172.09 1123 PHE A O 1
ATOM 9101 N N . TYR A 1 1124 ? 37.879 88.271 79.483 1.00 172.49 1124 TYR A N 1
ATOM 9102 C CA . TYR A 1 1124 ? 38.828 89.045 80.269 1.00 172.49 1124 TYR A CA 1
ATOM 9103 C C . TYR A 1 1124 ? 40.258 88.585 80.038 1.00 172.49 1124 TYR A C 1
ATOM 9104 O O . TYR A 1 1124 ? 41.184 89.399 80.096 1.00 172.49 1124 TYR A O 1
ATOM 9113 N N . SER A 1 1125 ? 40.453 87.299 79.757 1.00 168.63 1125 SER A N 1
ATOM 9114 C CA . SER A 1 1125 ? 41.791 86.812 79.459 1.00 168.63 1125 SER A CA 1
ATOM 9115 C C . SER A 1 1125 ? 42.292 87.342 78.125 1.00 168.63 1125 SER A C 1
ATOM 9116 O O . SER A 1 1125 ? 43.496 87.548 77.956 1.00 168.63 1125 SER A O 1
ATOM 9119 N N . SER A 1 1126 ? 41.397 87.573 77.175 1.00 164.27 1126 SER A N 1
ATOM 9120 C CA . SER A 1 1126 ? 41.771 88.212 75.930 1.00 164.27 1126 SER A CA 1
ATOM 9121 C C . SER A 1 1126 ? 41.589 89.718 75.981 1.00 164.27 1126 SER A C 1
ATOM 9122 O O . SER A 1 1126 ? 41.762 90.383 74.959 1.00 164.27 1126 SER A O 1
ATOM 9125 N N . PHE A 1 1127 ? 41.191 90.264 77.123 1.00 163.08 1127 PHE A N 1
ATOM 9126 C CA . PHE A 1 1127 ? 41.265 91.703 77.313 1.00 163.08 1127 PHE A CA 1
ATOM 9127 C C . PHE A 1 1127 ? 42.521 92.141 78.041 1.00 163.08 1127 PHE A C 1
ATOM 9128 O O . PHE A 1 1127 ? 43.034 93.230 77.776 1.00 163.08 1127 PHE A O 1
ATOM 9136 N N . MET A 1 1128 ? 43.002 91.334 78.974 1.00 171.27 1128 MET A N 1
ATOM 9137 C CA . MET A 1 1128 ? 44.206 91.652 79.719 1.00 171.27 1128 MET A CA 1
ATOM 9138 C C . MET A 1 1128 ? 45.387 91.600 78.791 1.00 171.27 1128 MET A C 1
ATOM 9139 O O . MET A 1 1128 ? 46.269 92.456 78.827 1.00 171.27 1128 MET A O 1
ATOM 9144 N N . ALA A 1 1129 ? 45.361 90.611 77.905 1.00 159.63 1129 ALA A N 1
ATOM 9145 C CA . ALA A 1 1129 ? 46.388 90.471 76.888 1.00 159.63 1129 ALA A CA 1
ATOM 9146 C C . ALA A 1 1129 ? 46.311 91.540 75.815 1.00 159.63 1129 ALA A C 1
ATOM 9147 O O . ALA A 1 1129 ? 47.194 91.573 74.957 1.00 159.63 1129 ALA A O 1
ATOM 9149 N N . LEU A 1 1130 ? 45.291 92.393 75.818 1.00 161.06 1130 LEU A N 1
ATOM 9150 C CA . LEU A 1 1130 ? 45.253 93.556 74.947 1.00 161.06 1130 LEU A CA 1
ATOM 9151 C C . LEU A 1 1130 ? 45.523 94.860 75.668 1.00 161.06 1130 LEU A C 1
ATOM 9152 O O . LEU A 1 1130 ? 46.051 95.791 75.059 1.00 161.06 1130 LEU A O 1
ATOM 9157 N N . MET A 1 1131 ? 45.196 94.938 76.946 1.00 165.50 1131 MET A N 1
ATOM 9158 C CA . MET A 1 1131 ? 45.656 96.026 77.793 1.00 165.50 1131 MET A CA 1
ATOM 9159 C C . MET A 1 1131 ? 47.171 96.052 77.830 1.00 165.50 1131 MET A C 1
ATOM 9160 O O . MET A 1 1131 ? 47.795 97.106 77.669 1.00 165.50 1131 MET A O 1
ATOM 9165 N N . SER A 1 1132 ? 47.753 94.862 78.007 1.00 153.01 1132 SER A N 1
ATOM 9166 C CA . SER A 1 1132 ? 49.205 94.743 78.033 1.00 153.01 1132 SER A CA 1
ATOM 9167 C C . SER A 1 1132 ? 49.820 95.097 76.693 1.00 153.01 1132 SER A C 1
ATOM 9168 O O . SER A 1 1132 ? 50.937 95.613 76.644 1.00 153.01 1132 SER A O 1
ATOM 9171 N N . LEU A 1 1133 ? 49.110 94.862 75.602 1.00 153.86 1133 LEU A N 1
ATOM 9172 C CA . LEU A 1 1133 ? 49.657 95.271 74.324 1.00 153.86 1133 LEU A CA 1
ATOM 9173 C C . LEU A 1 1133 ? 49.417 96.735 74.031 1.00 153.86 1133 LEU A C 1
ATOM 9174 O O . LEU A 1 1133 ? 50.057 97.284 73.134 1.00 153.86 1133 LEU A O 1
ATOM 9179 N N . MET A 1 1134 ? 48.495 97.369 74.730 1.00 159.65 1134 MET A N 1
ATOM 9180 C CA . MET A 1 1134 ? 48.410 98.808 74.620 1.00 159.65 1134 MET A CA 1
ATOM 9181 C C . MET A 1 1134 ? 49.550 99.411 75.408 1.00 159.65 1134 MET A C 1
ATOM 9182 O O . MET A 1 1134 ? 50.068 100.462 75.066 1.00 159.65 1134 MET A O 1
ATOM 9187 N N . LEU A 1 1135 ? 49.957 98.728 76.465 1.00 146.98 1135 LEU A N 1
ATOM 9188 C CA . LEU A 1 1135 ? 51.009 99.269 77.309 1.00 146.98 1135 LEU A CA 1
ATOM 9189 C C . LEU A 1 1135 ? 52.415 98.904 76.863 1.00 146.98 1135 LEU A C 1
ATOM 9190 O O . LEU A 1 1135 ? 53.362 99.566 77.288 1.00 146.98 1135 LEU A O 1
ATOM 9195 N N . GLN A 1 1136 ? 52.587 97.879 76.040 1.00 141.31 1136 GLN A N 1
ATOM 9196 C CA . GLN A 1 1136 ? 53.925 97.421 75.689 1.00 141.31 1136 GLN A CA 1
ATOM 9197 C C . GLN A 1 1136 ? 54.560 98.392 74.702 1.00 141.31 1136 GLN A C 1
ATOM 9198 O O . GLN A 1 1136 ? 54.135 98.490 73.550 1.00 141.31 1136 GLN A O 1
ATOM 9204 N N . MET A 1 1137 ? 55.588 99.100 75.146 1.00 138.05 1137 MET A N 1
ATOM 9205 C CA . MET A 1 1137 ? 56.207 100.134 74.342 1.00 138.05 1137 MET A CA 1
ATOM 9206 C C . MET A 1 1137 ? 57.318 99.603 73.479 1.00 138.05 1137 MET A C 1
ATOM 9207 O O . MET A 1 1137 ? 57.538 100.090 72.383 1.00 138.05 1137 MET A O 1
ATOM 9212 N N . ARG A 1 1138 ? 58.035 98.610 73.979 1.00 125.47 1138 ARG A N 1
ATOM 9213 C CA . ARG A 1 1138 ? 59.147 98.035 73.244 1.00 125.47 1138 ARG A CA 1
ATOM 9214 C C . ARG A 1 1138 ? 58.656 96.912 72.342 1.00 125.47 1138 ARG A C 1
ATOM 9215 O O . ARG A 1 1138 ? 57.874 96.064 72.769 1.00 125.47 1138 ARG A O 1
ATOM 9223 N N . ASN A 1 1139 ? 59.127 96.893 71.103 1.00 133.99 1139 ASN A N 1
ATOM 9224 C CA . ASN A 1 1139 ? 58.701 95.908 70.124 1.00 133.99 1139 ASN A CA 1
ATOM 9225 C C . ASN A 1 1139 ? 59.918 95.327 69.440 1.00 133.99 1139 ASN A C 1
ATOM 9226 O O . ASN A 1 1139 ? 60.611 96.033 68.708 1.00 133.99 1139 ASN A O 1
ATOM 9231 N N . SER A 1 1140 ? 60.165 94.045 69.648 1.00 140.38 1140 SER A N 1
ATOM 9232 C CA . SER A 1 1140 ? 61.281 93.370 69.006 1.00 140.38 1140 SER A CA 1
ATOM 9233 C C . SER A 1 1140 ? 60.731 92.252 68.144 1.00 140.38 1140 SER A C 1
ATOM 9234 O O . SER A 1 1140 ? 60.044 91.360 68.648 1.00 140.38 1140 SER A O 1
ATOM 9237 N N . ILE A 1 1141 ? 61.035 92.291 66.847 1.00 145.52 1141 ILE A N 1
ATOM 9238 C CA . ILE A 1 1141 ? 60.646 91.172 65.998 1.00 145.52 1141 ILE A CA 1
ATOM 9239 C C . ILE A 1 1141 ? 61.598 89.995 66.145 1.00 145.52 1141 ILE A C 1
ATOM 9240 O O . ILE A 1 1141 ? 61.306 88.907 65.633 1.00 145.52 1141 ILE A O 1
ATOM 9245 N N . THR A 1 1142 ? 62.745 90.199 66.808 1.00 142.21 1142 THR A N 1
ATOM 9246 C CA . THR A 1 1142 ? 63.720 89.202 67.305 1.00 142.21 1142 THR A CA 1
ATOM 9247 C C . THR A 1 1142 ? 64.191 88.187 66.257 1.00 142.21 1142 THR A C 1
ATOM 9248 O O . THR A 1 1142 ? 64.842 87.194 66.598 1.00 142.21 1142 THR A O 1
ATOM 9252 N N . GLY A 1 1143 ? 63.969 88.442 64.975 1.00 146.50 1143 GLY A N 1
ATOM 9253 C CA . GLY A 1 1143 ? 64.513 87.579 63.951 1.00 146.50 1143 GLY A CA 1
ATOM 9254 C C . GLY A 1 1143 ? 65.203 88.395 62.886 1.00 146.50 1143 GLY A C 1
ATOM 9255 O O . GLY A 1 1143 ? 65.963 87.867 62.073 1.00 146.50 1143 GLY A O 1
ATOM 9256 N N . ARG A 1 1144 ? 64.940 89.697 62.897 1.00 143.83 1144 ARG A N 1
ATOM 9257 C CA . ARG A 1 1144 ? 65.524 90.649 61.966 1.00 143.83 1144 ARG A CA 1
ATOM 9258 C C . ARG A 1 1144 ? 65.755 91.944 62.721 1.00 143.83 1144 ARG A C 1
ATOM 9259 O O . ARG A 1 1144 ? 65.156 92.169 63.774 1.00 143.83 1144 ARG A O 1
ATOM 9267 N N . THR A 1 1145 ? 66.617 92.795 62.178 1.00 138.93 1145 THR A N 1
ATOM 9268 C CA . THR A 1 1145 ? 66.925 94.069 62.813 1.00 138.93 1145 THR A CA 1
ATOM 9269 C C . THR A 1 1145 ? 66.065 95.203 62.302 1.00 138.93 1145 THR A C 1
ATOM 9270 O O . THR A 1 1145 ? 66.333 96.361 62.633 1.00 138.93 1145 THR A O 1
ATOM 9274 N N . ASP A 1 1146 ? 65.051 94.903 61.500 1.00 139.15 1146 ASP A N 1
ATOM 9275 C CA . ASP A 1 1146 ? 64.349 95.952 60.775 1.00 139.15 1146 ASP A CA 1
ATOM 9276 C C . ASP A 1 1146 ? 63.397 96.726 61.677 1.00 139.15 1146 ASP A C 1
ATOM 9277 O O . ASP A 1 1146 ? 63.525 97.945 61.828 1.00 139.15 1146 ASP A O 1
ATOM 9282 N N . VAL A 1 1147 ? 62.452 96.040 62.300 1.00 136.20 1147 VAL A N 1
ATOM 9283 C CA . VAL A 1 1147 ? 61.452 96.690 63.134 1.00 136.20 1147 VAL A CA 1
ATOM 9284 C C . VAL A 1 1147 ? 61.802 96.380 64.585 1.00 136.20 1147 VAL A C 1
ATOM 9285 O O . VAL A 1 1147 ? 61.415 95.358 65.154 1.00 136.20 1147 VAL A O 1
ATOM 9289 N N . ASP A 1 1148 ? 62.574 97.280 65.182 1.00 132.22 1148 ASP A N 1
ATOM 9290 C CA . ASP A 1 1148 ? 62.734 97.386 66.626 1.00 132.22 1148 ASP A CA 1
ATOM 9291 C C . ASP A 1 1148 ? 62.278 98.791 66.943 1.00 132.22 1148 ASP A C 1
ATOM 9292 O O . ASP A 1 1148 ? 63.070 99.724 67.005 1.00 132.22 1148 ASP A O 1
ATOM 9297 N N . PHE A 1 1149 ? 60.984 98.954 67.113 1.00 128.87 1149 PHE A N 1
ATOM 9298 C CA . PHE A 1 1149 ? 60.413 100.281 67.154 1.00 128.87 1149 PHE A CA 1
ATOM 9299 C C . PHE A 1 1149 ? 59.863 100.565 68.532 1.00 128.87 1149 PHE A C 1
ATOM 9300 O O . PHE A 1 1149 ? 59.184 99.724 69.122 1.00 128.87 1149 PHE A O 1
ATOM 9308 N N . LEU A 1 1150 ? 60.179 101.741 69.040 1.00 123.11 1150 LEU A N 1
ATOM 9309 C CA . LEU A 1 1150 ? 59.670 102.201 70.316 1.00 123.11 1150 LEU A CA 1
ATOM 9310 C C . LEU A 1 1150 ? 58.532 103.169 70.054 1.00 123.11 1150 LEU A C 1
ATOM 9311 O O . LEU A 1 1150 ? 58.740 104.218 69.435 1.00 123.11 1150 LEU A O 1
ATOM 9316 N N . ILE A 1 1151 ? 57.337 102.816 70.518 1.00 127.65 1151 ILE A N 1
ATOM 9317 C CA . ILE A 1 1151 ? 56.156 103.645 70.343 1.00 127.65 1151 ILE A CA 1
ATOM 9318 C C . ILE A 1 1151 ? 55.516 103.865 71.706 1.00 127.65 1151 ILE A C 1
ATOM 9319 O O . ILE A 1 1151 ? 55.612 103.025 72.605 1.00 127.65 1151 ILE A O 1
ATOM 9324 N N . SER A 1 1152 ? 54.908 105.032 71.882 1.00 128.94 1152 SER A N 1
ATOM 9325 C CA . SER A 1 1152 ? 54.440 105.463 73.188 1.00 128.94 1152 SER A CA 1
ATOM 9326 C C . SER A 1 1152 ? 52.973 105.838 73.075 1.00 128.94 1152 SER A C 1
ATOM 9327 O O . SER A 1 1152 ? 52.643 106.831 72.403 1.00 128.94 1152 SER A O 1
ATOM 9330 N N . PRO A 1 1153 ? 52.084 105.151 73.745 1.00 131.93 1153 PRO A N 1
ATOM 9331 C CA . PRO A 1 1153 ? 50.655 105.409 73.557 1.00 131.93 1153 PRO A CA 1
ATOM 9332 C C . PRO A 1 1153 ? 50.105 106.615 74.302 1.00 131.93 1153 PRO A C 1
ATOM 9333 O O . PRO A 1 1153 ? 48.918 106.646 74.620 1.00 131.93 1153 PRO A O 1
ATOM 9337 N N . VAL A 1 1154 ? 50.941 107.584 74.645 1.00 129.75 1154 VAL A N 1
ATOM 9338 C CA . VAL A 1 1154 ? 50.490 108.868 75.159 1.00 129.75 1154 VAL A CA 1
ATOM 9339 C C . VAL A 1 1154 ? 51.091 109.945 74.277 1.00 129.75 1154 VAL A C 1
ATOM 9340 O O . VAL A 1 1154 ? 52.267 109.859 73.917 1.00 129.75 1154 VAL A O 1
ATOM 9344 N N . LYS A 1 1155 ? 50.296 110.951 73.929 1.00 135.27 1155 LYS A N 1
ATOM 9345 C CA . LYS A 1 1155 ? 50.762 112.042 73.088 1.00 135.27 1155 LYS A CA 1
ATOM 9346 C C . LYS A 1 1155 ? 50.999 113.306 73.897 1.00 135.27 1155 LYS A C 1
ATOM 9347 O O . LYS A 1 1155 ? 50.397 113.518 74.951 1.00 135.27 1155 LYS A O 1
ATOM 9353 N N . ASN A 1 1156 ? 51.879 114.150 73.380 1.00 136.97 1156 ASN A N 1
ATOM 9354 C CA . ASN A 1 1156 ? 52.276 115.366 74.066 1.00 136.97 1156 ASN A CA 1
ATOM 9355 C C . ASN A 1 1156 ? 51.318 116.495 73.712 1.00 136.97 1156 ASN A C 1
ATOM 9356 O O . ASN A 1 1156 ? 50.235 116.268 73.167 1.00 136.97 1156 ASN A O 1
ATOM 9361 N N . SER A 1 1157 ? 51.724 117.732 74.025 1.00 142.84 1157 SER A N 1
ATOM 9362 C CA . SER A 1 1157 ? 50.871 118.901 73.842 1.00 142.84 1157 SER A CA 1
ATOM 9363 C C . SER A 1 1157 ? 50.535 119.158 72.379 1.00 142.84 1157 SER A C 1
ATOM 9364 O O . SER A 1 1157 ? 49.492 119.745 72.078 1.00 142.84 1157 SER A O 1
ATOM 9367 N N . ASP A 1 1158 ? 51.375 118.710 71.459 1.00 142.61 1158 ASP A N 1
ATOM 9368 C CA . ASP A 1 1158 ? 51.117 118.905 70.044 1.00 142.61 1158 ASP A CA 1
ATOM 9369 C C . ASP A 1 1158 ? 50.223 117.827 69.455 1.00 142.61 1158 ASP A C 1
ATOM 9370 O O . ASP A 1 1158 ? 50.084 117.760 68.231 1.00 142.61 1158 ASP A O 1
ATOM 9375 N N . GLY A 1 1159 ? 49.646 116.963 70.285 1.00 135.00 1159 GLY A N 1
ATOM 9376 C CA . GLY A 1 1159 ? 48.690 115.983 69.824 1.00 135.00 1159 GLY A CA 1
ATOM 9377 C C . GLY A 1 1159 ? 49.258 114.835 69.019 1.00 135.00 1159 GLY A C 1
ATOM 9378 O O . GLY A 1 1159 ? 48.479 114.063 68.446 1.00 135.00 1159 GLY A O 1
ATOM 9379 N N . ILE A 1 1160 ? 50.579 114.697 68.945 1.00 131.31 1160 ILE A N 1
ATOM 9380 C CA . ILE A 1 1160 ? 51.225 113.617 68.210 1.00 131.31 1160 ILE A CA 1
ATOM 9381 C C . ILE A 1 1160 ? 52.056 112.797 69.184 1.00 131.31 1160 ILE A C 1
ATOM 9382 O O . ILE A 1 1160 ? 52.869 113.346 69.934 1.00 131.31 1160 ILE A O 1
ATOM 9387 N N . PHE A 1 1161 ? 51.844 111.487 69.193 1.00 132.23 1161 PHE A N 1
ATOM 9388 C CA . PHE A 1 1161 ? 52.671 110.669 70.056 1.00 132.23 1161 PHE A CA 1
ATOM 9389 C C . PHE A 1 1161 ? 53.864 110.126 69.290 1.00 132.23 1161 PHE A C 1
ATOM 9390 O O . PHE A 1 1161 ? 53.811 109.926 68.076 1.00 132.23 1161 PHE A O 1
ATOM 9398 N N . TYR A 1 1162 ? 54.937 109.879 70.030 1.00 121.30 1162 TYR A N 1
ATOM 9399 C CA . TYR A 1 1162 ? 56.232 109.616 69.430 1.00 121.30 1162 TYR A CA 1
ATOM 9400 C C . TYR A 1 1162 ? 56.271 108.220 68.832 1.00 121.30 1162 TYR A C 1
ATOM 9401 O O . TYR A 1 1162 ? 55.823 107.255 69.454 1.00 121.30 1162 TYR A O 1
ATOM 9410 N N . ASP A 1 1163 ? 56.799 108.121 67.619 1.00 124.26 1163 ASP A N 1
ATOM 9411 C CA . ASP A 1 1163 ? 57.110 106.850 66.986 1.00 124.26 1163 ASP A CA 1
ATOM 9412 C C . ASP A 1 1163 ? 58.585 106.828 66.629 1.00 124.26 1163 ASP A C 1
ATOM 9413 O O . ASP A 1 1163 ? 59.148 107.849 66.226 1.00 124.26 1163 ASP A O 1
ATOM 9418 N N . SER A 1 1164 ? 59.203 105.653 66.746 1.00 122.97 1164 SER A N 1
ATOM 9419 C CA . SER A 1 1164 ? 60.631 105.552 66.481 1.00 122.97 1164 SER A CA 1
ATOM 9420 C C . SER A 1 1164 ? 60.926 105.658 64.993 1.00 122.97 1164 SER A C 1
ATOM 9421 O O . SER A 1 1164 ? 61.821 106.406 64.586 1.00 122.97 1164 SER A O 1
ATOM 9424 N N . ARG A 1 1165 ? 60.191 104.910 64.166 1.00 122.87 1165 ARG A N 1
ATOM 9425 C CA . ARG A 1 1165 ? 60.395 104.966 62.722 1.00 122.87 1165 ARG A CA 1
ATOM 9426 C C . ARG A 1 1165 ? 60.034 106.324 62.142 1.00 122.87 1165 ARG A C 1
ATOM 9427 O O . ARG A 1 1165 ? 60.528 106.679 61.070 1.00 122.87 1165 ARG A O 1
ATOM 9435 N N . ASN A 1 1166 ? 59.186 107.083 62.832 1.00 126.32 1166 ASN A N 1
ATOM 9436 C CA . ASN A 1 1166 ? 58.967 108.476 62.482 1.00 126.32 1166 ASN A CA 1
ATOM 9437 C C . ASN A 1 1166 ? 60.224 109.306 62.698 1.00 126.32 1166 ASN A C 1
ATOM 9438 O O . ASN A 1 1166 ? 60.441 110.295 61.991 1.00 126.32 1166 ASN A O 1
ATOM 9443 N N . TYR A 1 1167 ? 61.067 108.919 63.651 1.00 123.53 1167 TYR A N 1
ATOM 9444 C CA . TYR A 1 1167 ? 62.296 109.637 63.939 1.00 123.53 1167 TYR A CA 1
ATOM 9445 C C . TYR A 1 1167 ? 63.557 108.931 63.488 1.00 123.53 1167 TYR A C 1
ATOM 9446 O O . TYR A 1 1167 ? 64.650 109.429 63.758 1.00 123.53 1167 TYR A O 1
ATOM 9455 N N . GLU A 1 1168 ? 63.450 107.802 62.802 1.00 126.97 1168 GLU A N 1
ATOM 9456 C CA . GLU A 1 1168 ? 64.664 107.173 62.306 1.00 126.97 1168 GLU A CA 1
ATOM 9457 C C . GLU A 1 1168 ? 65.169 107.860 61.048 1.00 126.97 1168 GLU A C 1
ATOM 9458 O O . GLU A 1 1168 ? 66.379 107.993 60.854 1.00 126.97 1168 GLU A O 1
ATOM 9464 N N . ALA A 1 1169 ? 64.263 108.295 60.184 1.00 132.65 1169 ALA A N 1
ATOM 9465 C CA . ALA A 1 1169 ? 64.642 108.751 58.850 1.00 132.65 1169 ALA A CA 1
ATOM 9466 C C . ALA A 1 1169 ? 64.894 110.246 58.815 1.00 132.65 1169 ALA A C 1
ATOM 9467 O O . ALA A 1 1169 ? 64.337 110.964 57.994 1.00 132.65 1169 ALA A O 1
ATOM 9469 N N . GLN A 1 1170 ? 65.732 110.731 59.717 1.00 136.75 1170 GLN A N 1
ATOM 9470 C CA . GLN A 1 1170 ? 66.234 112.090 59.648 1.00 136.75 1170 GLN A CA 1
ATOM 9471 C C . GLN A 1 1170 ? 67.748 112.026 59.732 1.00 136.75 1170 GLN A C 1
ATOM 9472 O O . GLN A 1 1170 ? 68.334 110.954 59.900 1.00 136.75 1170 GLN A O 1
ATOM 9478 N N . GLU A 1 1171 ? 68.398 113.172 59.577 1.00 137.32 1171 GLU A N 1
ATOM 9479 C CA . GLU A 1 1171 ? 69.847 113.145 59.692 1.00 137.32 1171 GLU A CA 1
ATOM 9480 C C . GLU A 1 1171 ? 70.267 113.227 61.144 1.00 137.32 1171 GLU A C 1
ATOM 9481 O O . GLU A 1 1171 ? 70.894 112.307 61.675 1.00 137.32 1171 GLU A O 1
ATOM 9487 N N . ASN A 1 1172 ? 69.925 114.319 61.804 1.00 130.58 1172 ASN A N 1
ATOM 9488 C CA . ASN A 1 1172 ? 70.141 114.438 63.235 1.00 130.58 1172 ASN A CA 1
ATOM 9489 C C . ASN A 1 1172 ? 68.794 114.718 63.874 1.00 130.58 1172 ASN A C 1
ATOM 9490 O O . ASN A 1 1172 ? 68.239 115.809 63.717 1.00 130.58 1172 ASN A O 1
ATOM 9495 N N . ALA A 1 1173 ? 68.272 113.725 64.578 1.00 118.63 1173 ALA A N 1
ATOM 9496 C CA . ALA A 1 1173 ? 66.994 113.849 65.241 1.00 118.63 1173 ALA A CA 1
ATOM 9497 C C . ALA A 1 1173 ? 67.119 114.720 66.480 1.00 118.63 1173 ALA A C 1
ATOM 9498 O O . ALA A 1 1173 ? 68.206 115.129 66.885 1.00 118.63 1173 ALA A O 1
ATOM 9500 N N . ILE A 1 1174 ? 65.976 115.020 67.082 1.00 118.06 1174 ILE A N 1
ATOM 9501 C CA . ILE A 1 1174 ? 65.939 115.672 68.376 1.00 118.06 1174 ILE A CA 1
ATOM 9502 C C . ILE A 1 1174 ? 65.406 114.728 69.435 1.00 118.06 1174 ILE A C 1
ATOM 9503 O O . ILE A 1 1174 ? 65.114 115.149 70.552 1.00 118.06 1174 ILE A O 1
ATOM 9508 N N . LEU A 1 1175 ? 65.251 113.465 69.098 1.00 118.06 1175 LEU A N 1
ATOM 9509 C CA . LEU A 1 1175 ? 64.782 112.432 70.001 1.00 118.06 1175 LEU A CA 1
ATOM 9510 C C . LEU A 1 1175 ? 65.504 111.134 69.651 1.00 118.06 1175 LEU A C 1
ATOM 9511 O O . LEU A 1 1175 ? 66.157 111.076 68.607 1.00 118.06 1175 LEU A O 1
ATOM 9516 N N . PRO A 1 1176 ? 65.466 110.101 70.490 1.00 118.06 1176 PRO A N 1
ATOM 9517 C CA . PRO A 1 1176 ? 66.216 108.886 70.173 1.00 118.06 1176 PRO A CA 1
ATOM 9518 C C . PRO A 1 1176 ? 65.657 108.115 69.001 1.00 118.06 1176 PRO A C 1
ATOM 9519 O O . PRO A 1 1176 ? 64.446 108.028 68.816 1.00 118.06 1176 PRO A O 1
ATOM 9523 N N . LYS A 1 1177 ? 66.565 107.516 68.237 1.00 118.06 1177 LYS A N 1
ATOM 9524 C CA . LYS A 1 1177 ? 66.183 106.785 67.039 1.00 118.06 1177 LYS A CA 1
ATOM 9525 C C . LYS A 1 1177 ? 65.443 105.511 67.384 1.00 118.06 1177 LYS A C 1
ATOM 9526 O O . LYS A 1 1177 ? 64.336 105.275 66.901 1.00 118.06 1177 LYS A O 1
ATOM 9532 N N . ASN A 1 1178 ? 66.029 104.674 68.221 1.00 118.06 1178 ASN A N 1
ATOM 9533 C CA . ASN A 1 1178 ? 65.374 103.427 68.538 1.00 118.06 1178 ASN A CA 1
ATOM 9534 C C . ASN A 1 1178 ? 65.699 103.075 69.975 1.00 118.06 1178 ASN A C 1
ATOM 9535 O O . ASN A 1 1178 ? 66.093 103.940 70.761 1.00 118.06 1178 ASN A O 1
ATOM 9540 N N . ALA A 1 1179 ? 65.530 101.804 70.309 1.00 118.06 1179 ALA A N 1
ATOM 9541 C CA . ALA A 1 1179 ? 65.400 101.407 71.701 1.00 118.06 1179 ALA A CA 1
ATOM 9542 C C . ALA A 1 1179 ? 66.711 101.561 72.465 1.00 118.06 1179 ALA A C 1
ATOM 9543 O O . ALA A 1 1179 ? 66.731 102.102 73.578 1.00 118.06 1179 ALA A O 1
ATOM 9545 N N . ASP A 1 1180 ? 67.817 101.111 71.876 1.00 118.06 1180 ASP A N 1
ATOM 9546 C CA . ASP A 1 1180 ? 69.099 101.218 72.555 1.00 118.06 1180 ASP A CA 1
ATOM 9547 C C . ASP A 1 1180 ? 69.515 102.670 72.715 1.00 118.06 1180 ASP A C 1
ATOM 9548 O O . ASP A 1 1180 ? 70.010 103.062 73.777 1.00 118.06 1180 ASP A O 1
ATOM 9553 N N . ALA A 1 1181 ? 69.273 103.488 71.691 1.00 118.06 1181 ALA A N 1
ATOM 9554 C CA . ALA A 1 1181 ? 69.585 104.908 71.780 1.00 118.06 1181 ALA A CA 1
ATOM 9555 C C . ALA A 1 1181 ? 68.755 105.583 72.847 1.00 118.06 1181 ALA A C 1
ATOM 9556 O O . ALA A 1 1181 ? 69.235 106.489 73.535 1.00 118.06 1181 ALA A O 1
ATOM 9558 N N . ASN A 1 1182 ? 67.513 105.138 73.014 1.00 118.06 1182 ASN A N 1
ATOM 9559 C CA . ASN A 1 1182 ? 66.689 105.673 74.084 1.00 118.06 1182 ASN A CA 1
ATOM 9560 C C . ASN A 1 1182 ? 67.237 105.273 75.438 1.00 118.06 1182 ASN A C 1
ATOM 9561 O O . ASN A 1 1182 ? 67.226 106.074 76.390 1.00 118.06 1182 ASN A O 1
ATOM 9566 N N . GLY A 1 1183 ? 67.753 104.049 75.522 1.00 118.06 1183 GLY A N 1
ATOM 9567 C CA . GLY A 1 1183 ? 68.383 103.605 76.748 1.00 118.06 1183 GLY A CA 1
ATOM 9568 C C . GLY A 1 1183 ? 69.624 104.399 77.084 1.00 118.06 1183 GLY A C 1
ATOM 9569 O O . GLY A 1 1183 ? 69.962 104.571 78.252 1.00 118.06 1183 GLY A O 1
ATOM 9570 N N . ALA A 1 1184 ? 70.310 104.900 76.076 1.00 118.06 1184 ALA A N 1
ATOM 9571 C CA . ALA A 1 1184 ? 71.422 105.783 76.373 1.00 118.06 1184 ALA A CA 1
ATOM 9572 C C . ALA A 1 1184 ? 70.931 107.148 76.813 1.00 118.06 1184 ALA A C 1
ATOM 9573 O O . ALA A 1 1184 ? 71.434 107.708 77.800 1.00 118.06 1184 ALA A O 1
ATOM 9575 N N . TYR A 1 1185 ? 69.945 107.684 76.091 1.00 118.06 1185 TYR A N 1
ATOM 9576 C CA . TYR A 1 1185 ? 69.505 109.057 76.292 1.00 118.06 1185 TYR A CA 1
ATOM 9577 C C . TYR A 1 1185 ? 68.938 109.267 77.683 1.00 118.06 1185 TYR A C 1
ATOM 9578 O O . TYR A 1 1185 ? 69.143 110.326 78.287 1.00 118.06 1185 TYR A O 1
ATOM 9587 N N . ASN A 1 1186 ? 68.293 108.247 78.237 1.00 118.06 1186 ASN A N 1
ATOM 9588 C CA . ASN A 1 1186 ? 67.771 108.397 79.588 1.00 118.06 1186 ASN A CA 1
ATOM 9589 C C . ASN A 1 1186 ? 68.885 108.429 80.630 1.00 118.06 1186 ASN A C 1
ATOM 9590 O O . ASN A 1 1186 ? 68.782 109.159 81.625 1.00 118.06 1186 ASN A O 1
ATOM 9595 N N . ILE A 1 1187 ? 69.959 107.662 80.418 1.00 118.06 1187 ILE A N 1
ATOM 9596 C CA . ILE A 1 1187 ? 71.086 107.688 81.346 1.00 118.06 1187 ILE A CA 1
ATOM 9597 C C . ILE A 1 1187 ? 71.742 109.050 81.318 1.00 118.06 1187 ILE A C 1
ATOM 9598 O O . ILE A 1 1187 ? 72.118 109.615 82.362 1.00 118.06 1187 ILE A O 1
ATOM 9603 N N . ALA A 1 1188 ? 71.834 109.618 80.123 1.00 118.06 1188 ALA A N 1
ATOM 9604 C CA . ALA A 1 1188 ? 72.355 110.965 79.999 1.00 118.06 1188 ALA A CA 1
ATOM 9605 C C . ALA A 1 1188 ? 71.473 111.957 80.727 1.00 118.06 1188 ALA A C 1
ATOM 9606 O O . ALA A 1 1188 ? 71.968 112.893 81.365 1.00 118.06 1188 ALA A O 1
ATOM 9608 N N . ARG A 1 1189 ? 70.171 111.726 80.698 1.00 118.06 1189 ARG A N 1
ATOM 9609 C CA . ARG A 1 1189 ? 69.271 112.605 81.423 1.00 118.06 1189 ARG A CA 1
ATOM 9610 C C . ARG A 1 1189 ? 69.449 112.490 82.930 1.00 118.06 1189 ARG A C 1
ATOM 9611 O O . ARG A 1 1189 ? 69.323 113.493 83.641 1.00 118.06 1189 ARG A O 1
ATOM 9619 N N . LYS A 1 1190 ? 69.756 111.294 83.429 1.00 118.06 1190 LYS A N 1
ATOM 9620 C CA . LYS A 1 1190 ? 69.947 111.150 84.870 1.00 118.06 1190 LYS A CA 1
ATOM 9621 C C . LYS A 1 1190 ? 71.209 111.867 85.325 1.00 118.06 1190 LYS A C 1
ATOM 9622 O O . LYS A 1 1190 ? 71.230 112.493 86.394 1.00 118.06 1190 LYS A O 1
ATOM 9628 N N . VAL A 1 1191 ? 72.252 111.837 84.503 1.00 118.06 1191 VAL A N 1
ATOM 9629 C CA . VAL A 1 1191 ? 73.432 112.612 84.872 1.00 118.06 1191 VAL A CA 1
ATOM 9630 C C . VAL A 1 1191 ? 73.153 114.100 84.768 1.00 118.06 1191 VAL A C 1
ATOM 9631 O O . VAL A 1 1191 ? 73.658 114.886 85.575 1.00 118.06 1191 VAL A O 1
ATOM 9635 N N . LEU A 1 1192 ? 72.293 114.502 83.834 1.00 118.06 1192 LEU A N 1
ATOM 9636 C CA . LEU A 1 1192 ? 71.904 115.906 83.751 1.00 118.06 1192 LEU A CA 1
ATOM 9637 C C . LEU A 1 1192 ? 71.161 116.361 84.994 1.00 118.06 1192 LEU A C 1
ATOM 9638 O O . LEU A 1 1192 ? 71.335 117.496 85.447 1.00 118.06 1192 LEU A O 1
ATOM 9643 N N . TRP A 1 1193 ? 70.343 115.483 85.568 1.00 118.06 1193 TRP A N 1
ATOM 9644 C CA . TRP A 1 1193 ? 69.718 115.804 86.845 1.00 118.06 1193 TRP A CA 1
ATOM 9645 C C . TRP A 1 1193 ? 70.756 115.915 87.944 1.00 118.06 1193 TRP A C 1
ATOM 9646 O O . TRP A 1 1193 ? 70.633 116.758 88.842 1.00 118.06 1193 TRP A O 1
ATOM 9657 N N . ALA A 1 1194 ? 71.761 115.040 87.915 1.00 118.06 1194 ALA A N 1
ATOM 9658 C CA . ALA A 1 1194 ? 72.811 115.128 88.921 1.00 118.06 1194 ALA A CA 1
ATOM 9659 C C . ALA A 1 1194 ? 73.597 116.423 88.786 1.00 118.06 1194 ALA A C 1
ATOM 9660 O O . ALA A 1 1194 ? 74.005 117.010 89.787 1.00 118.06 1194 ALA A O 1
ATOM 9662 N N . ILE A 1 1195 ? 73.756 116.911 87.562 1.00 118.06 1195 ILE A N 1
ATOM 9663 C CA . ILE A 1 1195 ? 74.397 118.198 87.335 1.00 118.06 1195 ILE A CA 1
ATOM 9664 C C . ILE A 1 1195 ? 73.497 119.330 87.807 1.00 118.06 1195 ILE A C 1
ATOM 9665 O O . ILE A 1 1195 ? 73.966 120.336 88.353 1.00 118.06 1195 ILE A O 1
ATOM 9670 N N . GLY A 1 1196 ? 72.186 119.165 87.638 1.00 118.06 1196 GLY A N 1
ATOM 9671 C CA . GLY A 1 1196 ? 71.255 120.163 88.135 1.00 118.06 1196 GLY A CA 1
ATOM 9672 C C . GLY A 1 1196 ? 71.295 120.291 89.642 1.00 118.06 1196 GLY A C 1
ATOM 9673 O O . GLY A 1 1196 ? 71.223 121.393 90.184 1.00 118.06 1196 GLY A O 1
ATOM 9674 N N . GLN A 1 1197 ? 71.462 119.176 90.335 1.00 118.06 1197 GLN A N 1
ATOM 9675 C CA . GLN A 1 1197 ? 71.687 119.280 91.767 1.00 118.06 1197 GLN A CA 1
ATOM 9676 C C . GLN A 1 1197 ? 73.112 119.676 92.106 1.00 118.06 1197 GLN A C 1
ATOM 9677 O O . GLN A 1 1197 ? 73.351 120.169 93.211 1.00 118.06 1197 GLN A O 1
ATOM 9683 N N . PHE A 1 1198 ? 74.058 119.477 91.190 1.00 118.06 1198 PHE A N 1
ATOM 9684 C CA . PHE A 1 1198 ? 75.388 120.031 91.389 1.00 118.06 1198 PHE A CA 1
ATOM 9685 C C . PHE A 1 1198 ? 75.356 121.546 91.358 1.00 118.06 1198 PHE A C 1
ATOM 9686 O O . PHE A 1 1198 ? 76.175 122.194 92.010 1.00 118.06 1198 PHE A O 1
ATOM 9694 N N . LYS A 1 1199 ? 74.422 122.124 90.609 1.00 118.06 1199 LYS A N 1
ATOM 9695 C CA . LYS A 1 1199 ? 74.287 123.570 90.522 1.00 118.06 1199 LYS A CA 1
ATOM 9696 C C . LYS A 1 1199 ? 73.553 124.176 91.701 1.00 118.06 1199 LYS A C 1
ATOM 9697 O O . LYS A 1 1199 ? 73.356 125.392 91.717 1.00 118.06 1199 LYS A O 1
ATOM 9703 N N . LYS A 1 1200 ? 73.136 123.380 92.675 1.00 118.06 1200 LYS A N 1
ATOM 9704 C CA . LYS A 1 1200 ? 72.280 123.865 93.745 1.00 118.06 1200 LYS A CA 1
ATOM 9705 C C . LYS A 1 1200 ? 72.792 123.405 95.087 1.00 118.06 1200 LYS A C 1
ATOM 9706 O O . LYS A 1 1200 ? 72.067 122.811 95.883 1.00 118.06 1200 LYS A O 1
ATOM 9712 N N . ALA A 1 1201 ? 74.067 123.656 95.346 1.00 119.01 1201 ALA A N 1
ATOM 9713 C CA . ALA A 1 1201 ? 74.608 123.496 96.683 1.00 119.01 1201 ALA A CA 1
ATOM 9714 C C . ALA A 1 1201 ? 75.764 124.460 96.858 1.00 119.01 1201 ALA A C 1
ATOM 9715 O O . ALA A 1 1201 ? 76.184 125.139 95.921 1.00 119.01 1201 ALA A O 1
ATOM 9717 N N . GLU A 1 1202 ? 76.268 124.524 98.081 1.00 130.57 1202 GLU A N 1
ATOM 9718 C CA . GLU A 1 1202 ? 77.493 125.257 98.327 1.00 130.57 1202 GLU A CA 1
ATOM 9719 C C . GLU A 1 1202 ? 78.683 124.401 97.930 1.00 130.57 1202 GLU A C 1
ATOM 9720 O O . GLU A 1 1202 ? 78.566 123.198 97.703 1.00 130.57 1202 GLU A O 1
ATOM 9726 N N . ASP A 1 1203 ? 79.854 125.024 97.884 1.00 130.37 1203 ASP A N 1
ATOM 9727 C CA . ASP A 1 1203 ? 81.071 124.273 97.620 1.00 130.37 1203 ASP A CA 1
ATOM 9728 C C . ASP A 1 1203 ? 81.566 123.515 98.836 1.00 130.37 1203 ASP A C 1
ATOM 9729 O O . ASP A 1 1203 ? 82.590 122.835 98.748 1.00 130.37 1203 ASP A O 1
ATOM 9734 N N . GLU A 1 1204 ? 80.885 123.631 99.963 1.00 137.74 1204 GLU A N 1
ATOM 9735 C CA . GLU A 1 1204 ? 81.264 122.932 101.171 1.00 137.74 1204 GLU A CA 1
ATOM 9736 C C . GLU A 1 1204 ? 80.454 121.665 101.384 1.00 137.74 1204 GLU A C 1
ATOM 9737 O O . GLU A 1 1204 ? 80.686 120.956 102.367 1.00 137.74 1204 GLU A O 1
ATOM 9743 N N . LYS A 1 1205 ? 79.506 121.373 100.495 1.00 126.26 1205 LYS A N 1
ATOM 9744 C CA . LYS A 1 1205 ? 78.762 120.121 100.520 1.00 126.26 1205 LYS A CA 1
ATOM 9745 C C . LYS A 1 1205 ? 78.903 119.354 99.216 1.00 126.26 1205 LYS A C 1
ATOM 9746 O O . LYS A 1 1205 ? 78.232 118.329 99.040 1.00 126.26 1205 LYS A O 1
ATOM 9752 N N . LEU A 1 1206 ? 79.755 119.833 98.303 1.00 118.32 1206 LEU A N 1
ATOM 9753 C CA . LEU A 1 1206 ? 79.884 119.221 96.988 1.00 118.32 1206 LEU A CA 1
ATOM 9754 C C . LEU A 1 1206 ? 80.445 117.820 97.075 1.00 118.32 1206 LEU A C 1
ATOM 9755 O O . LEU A 1 1206 ? 80.117 116.966 96.250 1.00 118.32 1206 LEU A O 1
ATOM 9760 N N . ASP A 1 1207 ? 81.261 117.557 98.081 1.00 126.98 1207 ASP A N 1
ATOM 9761 C CA . ASP A 1 1207 ? 81.697 116.198 98.327 1.00 126.98 1207 ASP A CA 1
ATOM 9762 C C . ASP A 1 1207 ? 80.624 115.327 98.966 1.00 126.98 1207 ASP A C 1
ATOM 9763 O O . ASP A 1 1207 ? 80.830 114.118 99.089 1.00 126.98 1207 ASP A O 1
ATOM 9768 N N . LYS A 1 1208 ? 79.494 115.896 99.365 1.00 125.92 1208 LYS A N 1
ATOM 9769 C CA . LYS A 1 1208 ? 78.435 115.117 99.979 1.00 125.92 1208 LYS A CA 1
ATOM 9770 C C . LYS A 1 1208 ? 77.142 115.103 99.179 1.00 125.92 1208 LYS A C 1
ATOM 9771 O O . LYS A 1 1208 ? 76.192 114.432 99.601 1.00 125.92 1208 LYS A O 1
ATOM 9777 N N . VAL A 1 1209 ? 77.067 115.829 98.063 1.00 119.68 1209 VAL A N 1
ATOM 9778 C CA . VAL A 1 1209 ? 75.832 115.906 97.286 1.00 119.68 1209 VAL A CA 1
ATOM 9779 C C . VAL A 1 1209 ? 75.536 114.546 96.678 1.00 119.68 1209 VAL A C 1
ATOM 9780 O O . VAL A 1 1209 ? 76.369 113.971 95.970 1.00 119.68 1209 VAL A O 1
ATOM 9784 N N . LYS A 1 1210 ? 74.358 114.021 96.977 1.00 119.00 1210 LYS A N 1
ATOM 9785 C CA . LYS A 1 1210 ? 74.000 112.678 96.568 1.00 119.00 1210 LYS A CA 1
ATOM 9786 C C . LYS A 1 1210 ? 73.815 112.599 95.062 1.00 119.00 1210 LYS A C 1
ATOM 9787 O O . LYS A 1 1210 ? 73.387 113.552 94.412 1.00 119.00 1210 LYS A O 1
ATOM 9793 N N . ILE A 1 1211 ? 74.181 111.451 94.511 1.00 118.06 1211 ILE A N 1
ATOM 9794 C CA . ILE A 1 1211 ? 74.028 111.198 93.089 1.00 118.06 1211 ILE A CA 1
ATOM 9795 C C . ILE A 1 1211 ? 73.025 110.093 92.822 1.00 118.06 1211 ILE A C 1
ATOM 9796 O O . ILE A 1 1211 ? 72.472 110.025 91.714 1.00 118.06 1211 ILE A O 1
ATOM 9801 N N . ALA A 1 1212 ? 72.726 109.252 93.808 1.00 118.06 1212 ALA A N 1
ATOM 9802 C CA . ALA A 1 1212 ? 71.827 108.117 93.623 1.00 118.06 1212 ALA A CA 1
ATOM 9803 C C . ALA A 1 1212 ? 70.410 108.654 93.492 1.00 118.06 1212 ALA A C 1
ATOM 9804 O O . ALA A 1 1212 ? 69.644 108.746 94.453 1.00 118.06 1212 ALA A O 1
ATOM 9806 N N . ILE A 1 1213 ? 70.072 109.026 92.263 1.00 118.06 1213 ILE A N 1
ATOM 9807 C CA . ILE A 1 1213 ? 68.772 109.600 91.979 1.00 118.06 1213 ILE A CA 1
ATOM 9808 C C . ILE A 1 1213 ? 67.722 108.499 92.034 1.00 118.06 1213 ILE A C 1
ATOM 9809 O O . ILE A 1 1213 ? 67.910 107.407 91.485 1.00 118.06 1213 ILE A O 1
ATOM 9814 N N . SER A 1 1214 ? 66.636 108.755 92.753 1.00 118.06 1214 SER A N 1
ATOM 9815 C CA . SER A 1 1214 ? 65.622 107.740 92.983 1.00 118.06 1214 SER A CA 1
ATOM 9816 C C . SER A 1 1214 ? 64.663 107.663 91.807 1.00 118.06 1214 SER A C 1
ATOM 9817 O O . SER A 1 1214 ? 64.668 108.509 90.914 1.00 118.06 1214 SER A O 1
ATOM 9820 N N . ASN A 1 1215 ? 63.801 106.644 91.841 1.00 118.06 1215 ASN A N 1
ATOM 9821 C CA . ASN A 1 1215 ? 62.814 106.476 90.784 1.00 118.06 1215 ASN A CA 1
ATOM 9822 C C . ASN A 1 1215 ? 61.797 107.599 90.799 1.00 118.06 1215 ASN A C 1
ATOM 9823 O O . ASN A 1 1215 ? 61.415 108.103 89.737 1.00 118.06 1215 ASN A O 1
ATOM 9828 N N . LYS A 1 1216 ? 61.377 108.022 91.992 1.00 118.06 1216 LYS A N 1
ATOM 9829 C CA . LYS A 1 1216 ? 60.416 109.113 92.116 1.00 118.06 1216 LYS A CA 1
ATOM 9830 C C . LYS A 1 1216 ? 60.990 110.417 91.580 1.00 118.06 1216 LYS A C 1
ATOM 9831 O O . LYS A 1 1216 ? 60.355 111.105 90.766 1.00 118.06 1216 LYS A O 1
ATOM 9837 N N . GLU A 1 1217 ? 62.215 110.741 92.000 1.00 118.06 1217 GLU A N 1
ATOM 9838 C CA . GLU A 1 1217 ? 62.883 111.950 91.543 1.00 118.06 1217 GLU A CA 1
ATOM 9839 C C . GLU A 1 1217 ? 63.110 111.919 90.047 1.00 118.06 1217 GLU A C 1
ATOM 9840 O O . GLU A 1 1217 ? 62.906 112.925 89.361 1.00 118.06 1217 GLU A O 1
ATOM 9846 N N . TRP A 1 1218 ? 63.493 110.759 89.523 1.00 118.06 1218 TRP A N 1
ATOM 9847 C CA . TRP A 1 1218 ? 63.830 110.668 88.113 1.00 118.06 1218 TRP A CA 1
ATOM 9848 C C . TRP A 1 1218 ? 62.598 110.808 87.243 1.00 118.06 1218 TRP A C 1
ATOM 9849 O O . TRP A 1 1218 ? 62.637 111.508 86.226 1.00 118.06 1218 TRP A O 1
ATOM 9860 N N . LEU A 1 1219 ? 61.494 110.165 87.620 1.00 118.06 1219 LEU A N 1
ATOM 9861 C CA . LEU A 1 1219 ? 60.282 110.326 86.832 1.00 118.06 1219 LEU A CA 1
ATOM 9862 C C . LEU A 1 1219 ? 59.747 111.736 86.930 1.00 118.06 1219 LEU A C 1
ATOM 9863 O O . LEU A 1 1219 ? 59.238 112.266 85.935 1.00 118.06 1219 LEU A O 1
ATOM 9868 N N . GLU A 1 1220 ? 59.940 112.385 88.080 1.00 121.06 1220 GLU A N 1
ATOM 9869 C CA . GLU A 1 1220 ? 59.519 113.772 88.198 1.00 121.06 1220 GLU A CA 1
ATOM 9870 C C . GLU A 1 1220 ? 60.340 114.680 87.296 1.00 121.06 1220 GLU A C 1
ATOM 9871 O O . GLU A 1 1220 ? 59.781 115.554 86.624 1.00 121.06 1220 GLU A O 1
ATOM 9877 N N . TYR A 1 1221 ? 61.655 114.469 87.239 1.00 118.06 1221 TYR A N 1
ATOM 9878 C CA . TYR A 1 1221 ? 62.473 115.321 86.387 1.00 118.06 1221 TYR A CA 1
ATOM 9879 C C . TYR A 1 1221 ? 62.193 115.061 84.920 1.00 118.06 1221 TYR A C 1
ATOM 9880 O O . TYR A 1 1221 ? 62.072 116.003 84.132 1.00 118.06 1221 TYR A O 1
ATOM 9889 N N . ALA A 1 1222 ? 62.068 113.798 84.535 1.00 118.06 1222 ALA A N 1
ATOM 9890 C CA . ALA A 1 1222 ? 61.849 113.506 83.131 1.00 118.06 1222 ALA A CA 1
ATOM 9891 C C . ALA A 1 1222 ? 60.457 113.888 82.680 1.00 118.06 1222 ALA A C 1
ATOM 9892 O O . ALA A 1 1222 ? 60.229 114.010 81.476 1.00 118.06 1222 ALA A O 1
ATOM 9894 N N . GLN A 1 1223 ? 59.522 114.087 83.602 1.00 126.18 1223 GLN A N 1
ATOM 9895 C CA . GLN A 1 1223 ? 58.271 114.661 83.148 1.00 126.18 1223 GLN A CA 1
ATOM 9896 C C . GLN A 1 1223 ? 58.323 116.177 83.094 1.00 126.18 1223 GLN A C 1
ATOM 9897 O O . GLN A 1 1223 ? 57.915 116.765 82.092 1.00 126.18 1223 GLN A O 1
ATOM 9903 N N . THR A 1 1224 ? 58.849 116.837 84.118 1.00 127.50 1224 THR A N 1
ATOM 9904 C CA . THR A 1 1224 ? 58.811 118.291 84.129 1.00 127.50 1224 THR A CA 1
ATOM 9905 C C . THR A 1 1224 ? 59.975 118.936 83.409 1.00 127.50 1224 THR A C 1
ATOM 9906 O O . THR A 1 1224 ? 60.167 120.144 83.548 1.00 127.50 1224 THR A O 1
ATOM 9910 N N . SER A 1 1225 ? 60.782 118.175 82.682 1.00 132.39 1225 SER A N 1
ATOM 9911 C CA . SER A 1 1225 ? 61.783 118.831 81.854 1.00 132.39 1225 SER A CA 1
ATOM 9912 C C . SER A 1 1225 ? 61.149 119.422 80.612 1.00 132.39 1225 SER A C 1
ATOM 9913 O O . SER A 1 1225 ? 61.557 120.489 80.145 1.00 132.39 1225 SER A O 1
ATOM 9916 N N . VAL A 1 1226 ? 60.152 118.743 80.061 1.00 136.38 1226 VAL A N 1
ATOM 9917 C CA . VAL A 1 1226 ? 59.653 119.140 78.755 1.00 136.38 1226 VAL A CA 1
ATOM 9918 C C . VAL A 1 1226 ? 58.586 120.215 78.886 1.00 136.38 1226 VAL A C 1
ATOM 9919 O O . VAL A 1 1226 ? 58.630 121.224 78.172 1.00 136.38 1226 VAL A O 1
ATOM 9923 N N . LYS A 1 1227 ? 57.651 120.029 79.821 1.00 144.80 1227 LYS A N 1
ATOM 9924 C CA . LYS A 1 1227 ? 56.478 120.891 80.036 1.00 144.80 1227 LYS A CA 1
ATOM 9925 C C . LYS A 1 1227 ? 55.663 121.121 78.760 1.00 144.80 1227 LYS A C 1
ATOM 9926 O O . LYS A 1 1227 ? 55.794 122.156 78.105 1.00 144.80 1227 LYS A O 1
ATOM 10467 N N . SER C 3 2 ? 99.421 78.474 86.364 1.00 131.36 2 SER B N 1
ATOM 10468 C CA . SER C 3 2 ? 99.835 79.851 86.584 1.00 131.36 2 SER B CA 1
ATOM 10469 C C . SER C 3 2 ? 99.012 80.812 85.749 1.00 131.36 2 SER B C 1
ATOM 10470 O O . SER C 3 2 ? 99.456 81.917 85.448 1.00 131.36 2 SER B O 1
ATOM 10473 N N . LYS C 3 3 ? 97.842 80.362 85.330 1.00 138.50 3 LYS B N 1
ATOM 10474 C CA . LYS C 3 3 ? 96.768 81.239 84.878 1.00 138.50 3 LYS B CA 1
ATOM 10475 C C . LYS C 3 3 ? 95.442 80.892 85.524 1.00 138.50 3 LYS B C 1
ATOM 10476 O O . LYS C 3 3 ? 94.694 81.792 85.921 1.00 138.50 3 LYS B O 1
ATOM 10482 N N . ALA C 3 4 ? 95.161 79.602 85.692 1.00 141.10 4 ALA B N 1
ATOM 10483 C CA . ALA C 3 4 ? 93.902 79.179 86.285 1.00 141.10 4 ALA B CA 1
ATOM 10484 C C . ALA C 3 4 ? 93.857 79.517 87.765 1.00 141.10 4 ALA B C 1
ATOM 10485 O O . ALA C 3 4 ? 92.890 80.119 88.240 1.00 141.10 4 ALA B O 1
ATOM 10487 N N . MET C 3 5 ? 94.907 79.148 88.506 1.00 137.01 5 MET B N 1
ATOM 10488 C CA . MET C 3 5 ? 94.975 79.500 89.918 1.00 137.01 5 MET B CA 1
ATOM 10489 C C . MET C 3 5 ? 95.112 81.002 90.100 1.00 137.01 5 MET B C 1
ATOM 10490 O O . MET C 3 5 ? 94.632 81.548 91.100 1.00 137.01 5 MET B O 1
ATOM 10495 N N . TYR C 3 6 ? 95.714 81.678 89.117 1.00 132.60 6 TYR B N 1
ATOM 10496 C CA . TYR C 3 6 ? 95.805 83.133 89.129 1.00 132.60 6 TYR B CA 1
ATOM 10497 C C . TYR C 3 6 ? 94.426 83.774 89.097 1.00 132.60 6 TYR B C 1
ATOM 10498 O O . TYR C 3 6 ? 94.137 84.690 89.875 1.00 132.60 6 TYR B O 1
ATOM 10507 N N . GLU C 3 7 ? 93.556 83.299 88.210 1.00 132.81 7 GLU B N 1
ATOM 10508 C CA . GLU C 3 7 ? 92.197 83.829 88.196 1.00 132.81 7 GLU B CA 1
ATOM 10509 C C . GLU C 3 7 ? 91.390 83.341 89.390 1.00 132.81 7 GLU B C 1
ATOM 10510 O O . GLU C 3 7 ? 90.562 84.087 89.914 1.00 132.81 7 GLU B O 1
ATOM 10516 N N . ALA C 3 8 ? 91.638 82.117 89.853 1.00 132.83 8 ALA B N 1
ATOM 10517 C CA . ALA C 3 8 ? 90.818 81.542 90.911 1.00 132.83 8 ALA B CA 1
ATOM 10518 C C . ALA C 3 8 ? 91.037 82.256 92.236 1.00 132.83 8 ALA B C 1
ATOM 10519 O O . ALA C 3 8 ? 90.072 82.676 92.894 1.00 132.83 8 ALA B O 1
ATOM 10521 N N . LYS C 3 9 ? 92.302 82.421 92.631 1.00 132.39 9 LYS B N 1
ATOM 10522 C CA . LYS C 3 9 ? 92.607 83.070 93.895 1.00 132.39 9 LYS B CA 1
ATOM 10523 C C . LYS C 3 9 ? 92.243 84.548 93.886 1.00 132.39 9 LYS B C 1
ATOM 10524 O O . LYS C 3 9 ? 92.028 85.123 94.956 1.00 132.39 9 LYS B O 1
ATOM 10530 N N . GLU C 3 10 ? 92.132 85.170 92.713 1.00 127.34 10 GLU B N 1
ATOM 10531 C CA . GLU C 3 10 ? 91.726 86.562 92.699 1.00 127.34 10 GLU B CA 1
ATOM 10532 C C . GLU C 3 10 ? 90.220 86.710 92.670 1.00 127.34 10 GLU B C 1
ATOM 10533 O O . GLU C 3 10 ? 89.699 87.653 93.263 1.00 127.34 10 GLU B O 1
ATOM 10539 N N . ARG C 3 11 ? 89.490 85.770 92.075 1.00 122.41 11 ARG B N 1
ATOM 10540 C CA . ARG C 3 11 ? 88.045 85.942 92.081 1.00 122.41 11 ARG B CA 1
ATOM 10541 C C . ARG C 3 11 ? 87.425 85.460 93.381 1.00 122.41 11 ARG B C 1
ATOM 10542 O O . ARG C 3 11 ? 86.365 85.962 93.766 1.00 122.41 11 ARG B O 1
ATOM 10550 N N . TYR C 3 12 ? 88.079 84.532 94.083 1.00 119.46 12 TYR B N 1
ATOM 10551 C CA . TYR C 3 12 ? 87.651 84.203 95.439 1.00 119.46 12 TYR B CA 1
ATOM 10552 C C . TYR C 3 12 ? 87.740 85.425 96.345 1.00 119.46 12 TYR B C 1
ATOM 10553 O O . TYR C 3 12 ? 86.758 85.815 96.993 1.00 119.46 12 TYR B O 1
ATOM 10562 N N . ALA C 3 13 ? 88.916 86.056 96.372 1.00 120.53 13 ALA B N 1
ATOM 10563 C CA . ALA C 3 13 ? 89.131 87.232 97.205 1.00 120.53 13 ALA B CA 1
ATOM 10564 C C . ALA C 3 13 ? 88.289 88.399 96.739 1.00 120.53 13 ALA B C 1
ATOM 10565 O O . ALA C 3 13 ? 87.839 89.207 97.556 1.00 120.53 13 ALA B O 1
ATOM 10567 N N . LYS C 3 14 ? 88.043 88.479 95.439 1.00 120.04 14 LYS B N 1
ATOM 10568 C CA . LYS C 3 14 ? 87.191 89.526 94.930 1.00 120.04 14 LYS B CA 1
ATOM 10569 C C . LYS C 3 14 ? 85.764 89.320 95.378 1.00 120.04 14 LYS B C 1
ATOM 10570 O O . LYS C 3 14 ? 85.077 90.291 95.704 1.00 120.04 14 LYS B O 1
ATOM 10576 N N . LYS C 3 15 ? 85.320 88.066 95.438 1.00 117.77 15 LYS B N 1
ATOM 10577 C CA . LYS C 3 15 ? 83.994 87.804 95.963 1.00 117.77 15 LYS B CA 1
ATOM 10578 C C . LYS C 3 15 ? 83.923 88.126 97.440 1.00 117.77 15 LYS B C 1
ATOM 10579 O O . LYS C 3 15 ? 82.890 88.600 97.914 1.00 117.77 15 LYS B O 1
ATOM 10585 N N . LYS C 3 16 ? 85.014 87.920 98.169 1.00 117.36 16 LYS B N 1
ATOM 10586 C CA . LYS C 3 16 ? 84.969 88.260 99.584 1.00 117.36 16 LYS B CA 1
ATOM 10587 C C . LYS C 3 16 ? 84.964 89.763 99.797 1.00 117.36 16 LYS B C 1
ATOM 10588 O O . LYS C 3 16 ? 84.291 90.254 100.704 1.00 117.36 16 LYS B O 1
ATOM 10594 N N . MET C 3 17 ? 85.660 90.507 98.948 1.00 122.89 17 MET B N 1
ATOM 10595 C CA . MET C 3 17 ? 85.622 91.959 99.062 1.00 122.89 17 MET B CA 1
ATOM 10596 C C . MET C 3 17 ? 84.286 92.521 98.618 1.00 122.89 17 MET B C 1
ATOM 10597 O O . MET C 3 17 ? 83.867 93.576 99.098 1.00 122.89 17 MET B O 1
ATOM 10602 N N . GLN C 3 18 ? 83.613 91.844 97.699 1.00 122.98 18 GLN B N 1
ATOM 10603 C CA . GLN C 3 18 ? 82.246 92.230 97.388 1.00 122.98 18 GLN B CA 1
ATOM 10604 C C . GLN C 3 18 ? 81.310 91.860 98.524 1.00 122.98 18 GLN B C 1
ATOM 10605 O O . GLN C 3 18 ? 80.347 92.576 98.801 1.00 122.98 18 GLN B O 1
ATOM 10611 N N . GLU C 3 19 ? 81.574 90.746 99.189 1.00 119.56 19 GLU B N 1
ATOM 10612 C CA . GLU C 3 19 ? 80.607 90.231 100.138 1.00 119.56 19 GLU B CA 1
ATOM 10613 C C . GLU C 3 19 ? 80.685 90.953 101.464 1.00 119.56 19 GLU B C 1
ATOM 10614 O O . GLU C 3 19 ? 79.663 91.145 102.126 1.00 119.56 19 GLU B O 1
ATOM 10620 N N . ASN C 3 20 ? 81.864 91.393 101.862 1.00 116.63 20 ASN B N 1
ATOM 10621 C CA . ASN C 3 20 ? 82.010 91.930 103.196 1.00 116.63 20 ASN B CA 1
ATOM 10622 C C . ASN C 3 20 ? 81.682 93.395 103.286 1.00 116.63 20 ASN B C 1
ATOM 10623 O O . ASN C 3 20 ? 81.999 94.019 104.296 1.00 116.63 20 ASN B O 1
ATOM 10628 N N . THR C 3 21 ? 81.026 93.961 102.283 1.00 117.52 21 THR B N 1
ATOM 10629 C CA . THR C 3 21 ? 80.665 95.365 102.382 1.00 117.52 21 THR B CA 1
ATOM 10630 C C . THR C 3 21 ? 79.396 95.591 103.185 1.00 117.52 21 THR B C 1
ATOM 10631 O O . THR C 3 21 ? 78.909 96.723 103.226 1.00 117.52 21 THR B O 1
ATOM 10635 N N . LYS C 3 22 ? 78.849 94.558 103.818 1.00 118.31 22 LYS B N 1
ATOM 10636 C CA . LYS C 3 22 ? 77.632 94.681 104.594 1.00 118.31 22 LYS B CA 1
ATOM 10637 C C . LYS C 3 22 ? 77.766 94.151 106.009 1.00 118.31 22 LYS B C 1
ATOM 10638 O O . LYS C 3 22 ? 76.930 94.482 106.858 1.00 118.31 22 LYS B O 1
ATOM 10644 N N . ILE C 3 23 ? 78.802 93.362 106.288 1.00 118.44 23 ILE B N 1
ATOM 10645 C CA . ILE C 3 23 ? 78.908 92.660 107.557 1.00 118.44 23 ILE B CA 1
ATOM 10646 C C . ILE C 3 23 ? 79.173 93.593 108.717 1.00 118.44 23 ILE B C 1
ATOM 10647 O O . ILE C 3 23 ? 78.537 93.424 109.764 1.00 118.44 23 ILE B O 1
ATOM 10652 N N . ASP C 3 24 ? 80.043 94.591 108.525 1.00 124.18 24 ASP B N 1
ATOM 10653 C CA . ASP C 3 24 ? 80.485 95.568 109.523 1.00 124.18 24 ASP B CA 1
ATOM 10654 C C . ASP C 3 24 ? 79.334 96.148 110.311 1.00 124.18 24 ASP B C 1
ATOM 10655 O O . ASP C 3 24 ? 79.227 95.912 111.521 1.00 124.18 24 ASP B O 1
ATOM 10660 N N . THR C 3 25 ? 78.476 96.890 109.605 1.00 125.55 25 THR B N 1
ATOM 10661 C CA . THR C 3 25 ? 77.244 97.472 110.124 1.00 125.55 25 THR B CA 1
ATOM 10662 C C . THR C 3 25 ? 77.529 98.343 111.354 1.00 125.55 25 THR B C 1
ATOM 10663 O O . THR C 3 25 ? 76.712 98.489 112.265 1.00 125.55 25 THR B O 1
ATOM 10667 N N . LEU C 3 26 ? 78.737 98.885 111.385 1.00 129.52 26 LEU B N 1
ATOM 10668 C CA . LEU C 3 26 ? 79.210 99.843 112.363 1.00 129.52 26 LEU B CA 1
ATOM 10669 C C . LEU C 3 26 ? 78.968 101.239 111.797 1.00 129.52 26 LEU B C 1
ATOM 10670 O O . LEU C 3 26 ? 78.102 101.427 110.938 1.00 129.52 26 LEU B O 1
ATOM 10675 N N . THR C 3 27 ? 79.709 102.225 112.308 1.00 134.95 27 THR B N 1
ATOM 10676 C CA . THR C 3 27 ? 79.378 103.633 112.119 1.00 134.95 27 THR B CA 1
ATOM 10677 C C . THR C 3 27 ? 79.483 104.090 110.660 1.00 134.95 27 THR B C 1
ATOM 10678 O O . THR C 3 27 ? 78.779 105.025 110.258 1.00 134.95 27 THR B O 1
ATOM 10682 N N . ASP C 3 28 ? 80.318 103.449 109.848 1.00 125.14 28 ASP B N 1
ATOM 10683 C CA . ASP C 3 28 ? 80.694 104.117 108.605 1.00 125.14 28 ASP B CA 1
ATOM 10684 C C . ASP C 3 28 ? 81.164 103.087 107.575 1.00 125.14 28 ASP B C 1
ATOM 10685 O O . ASP C 3 28 ? 81.016 101.876 107.768 1.00 125.14 28 ASP B O 1
ATOM 10690 N N . GLU C 3 29 ? 81.743 103.587 106.482 1.00 118.56 29 GLU B N 1
ATOM 10691 C CA . GLU C 3 29 ? 82.212 102.886 105.290 1.00 118.56 29 GLU B CA 1
ATOM 10692 C C . GLU C 3 29 ? 83.684 102.568 105.369 1.00 118.56 29 GLU B C 1
ATOM 10693 O O . GLU C 3 29 ? 84.416 102.644 104.391 1.00 118.56 29 GLU B O 1
ATOM 10699 N N . GLN C 3 30 ? 84.122 102.161 106.555 1.00 118.25 30 GLN B N 1
ATOM 10700 C CA . GLN C 3 30 ? 85.483 101.713 106.814 1.00 118.25 30 GLN B CA 1
ATOM 10701 C C . GLN C 3 30 ? 85.975 100.608 105.881 1.00 118.25 30 GLN B C 1
ATOM 10702 O O . GLN C 3 30 ? 87.186 100.377 105.817 1.00 118.25 30 GLN B O 1
ATOM 10708 N N . HIS C 3 31 ? 85.070 99.922 105.172 1.00 112.89 31 HIS B N 1
ATOM 10709 C CA . HIS C 3 31 ? 85.453 98.958 104.150 1.00 112.89 31 HIS B CA 1
ATOM 10710 C C . HIS C 3 31 ? 86.306 99.577 103.063 1.00 112.89 31 HIS B C 1
ATOM 10711 O O . HIS C 3 31 ? 87.164 98.896 102.501 1.00 112.89 31 HIS B O 1
ATOM 10718 N N . ASP C 3 32 ? 86.083 100.851 102.749 1.00 114.68 32 ASP B N 1
ATOM 10719 C CA . ASP C 3 32 ? 86.896 101.513 101.739 1.00 114.68 32 ASP B CA 1
ATOM 10720 C C . ASP C 3 32 ? 88.338 101.631 102.183 1.00 114.68 32 ASP B C 1
ATOM 10721 O O . ASP C 3 32 ? 89.256 101.262 101.442 1.00 114.68 32 ASP B O 1
ATOM 10726 N N . ALA C 3 33 ? 88.553 102.105 103.403 1.00 103.15 33 ALA B N 1
ATOM 10727 C CA . ALA C 3 33 ? 89.906 102.194 103.914 1.00 103.15 33 ALA B CA 1
ATOM 10728 C C . ALA C 3 33 ? 90.528 100.824 104.075 1.00 103.15 33 ALA B C 1
ATOM 10729 O O . ALA C 3 33 ? 91.712 100.657 103.780 1.00 103.15 33 ALA B O 1
ATOM 10731 N N . LEU C 3 34 ? 89.741 99.824 104.461 1.00 95.81 34 LEU B N 1
ATOM 10732 C CA . LEU C 3 34 ? 90.328 98.507 104.643 1.00 95.81 34 LEU B CA 1
ATOM 10733 C C . LEU C 3 34 ? 90.695 97.862 103.324 1.00 95.81 34 LEU B C 1
ATOM 10734 O O . LEU C 3 34 ? 91.743 97.225 103.222 1.00 95.81 34 LEU B O 1
ATOM 10739 N N . ALA C 3 35 ? 89.855 97.997 102.309 1.00 98.33 35 ALA B N 1
ATOM 10740 C CA . ALA C 3 35 ? 90.213 97.402 101.036 1.00 98.33 35 ALA B CA 1
ATOM 10741 C C . ALA C 3 35 ? 91.353 98.155 100.395 1.00 98.33 35 ALA B C 1
ATOM 10742 O O . ALA C 3 35 ? 92.182 97.546 99.715 1.00 98.33 35 ALA B O 1
ATOM 10744 N N . GLN C 3 36 ? 91.439 99.460 100.643 1.00 97.02 36 GLN B N 1
ATOM 10745 C CA . GLN C 3 36 ? 92.560 100.230 100.135 1.00 97.02 36 GLN B CA 1
ATOM 10746 C C . GLN C 3 36 ? 93.846 99.791 100.807 1.00 97.02 36 GLN B C 1
ATOM 10747 O O . GLN C 3 36 ? 94.873 99.592 100.145 1.00 97.02 36 GLN B O 1
ATOM 10753 N N . LEU C 3 37 ? 93.777 99.536 102.111 1.00 90.96 37 LEU B N 1
ATOM 10754 C CA . LEU C 3 37 ? 94.925 98.998 102.819 1.00 90.96 37 LEU B CA 1
ATOM 10755 C C . LEU C 3 37 ? 95.250 97.595 102.348 1.00 90.96 37 LEU B C 1
ATOM 10756 O O . LEU C 3 37 ? 96.423 97.242 102.214 1.00 90.96 37 LEU B O 1
ATOM 10761 N N . CYS C 3 38 ? 94.233 96.797 102.054 1.00 93.41 38 CYS B N 1
ATOM 10762 C CA . CYS C 3 38 ? 94.483 95.417 101.681 1.00 93.41 38 CYS B CA 1
ATOM 10763 C C . CYS C 3 38 ? 95.143 95.330 100.321 1.00 93.41 38 CYS B C 1
ATOM 10764 O O . CYS C 3 38 ? 96.060 94.533 100.121 1.00 93.41 38 CYS B O 1
ATOM 10767 N N . ALA C 3 39 ? 94.733 96.173 99.390 1.00 91.63 39 ALA B N 1
ATOM 10768 C CA . ALA C 3 39 ? 95.406 96.176 98.102 1.00 91.63 39 ALA B CA 1
ATOM 10769 C C . ALA C 3 39 ? 96.794 96.775 98.214 1.00 91.63 39 ALA B C 1
ATOM 10770 O O . ALA C 3 39 ? 97.696 96.384 97.464 1.00 91.63 39 ALA B O 1
ATOM 10772 N N . PHE C 3 40 ? 96.989 97.705 99.149 1.00 85.78 40 PHE B N 1
ATOM 10773 C CA . PHE C 3 40 ? 98.334 98.200 99.396 1.00 85.78 40 PHE B CA 1
ATOM 10774 C C . PHE C 3 40 ? 99.229 97.086 99.907 1.00 85.78 40 PHE B C 1
ATOM 10775 O O . PHE C 3 40 ? 100.401 96.984 99.520 1.00 85.78 40 PHE B O 1
ATOM 10783 N N . ARG C 3 41 ? 98.683 96.256 100.787 1.00 87.45 41 ARG B N 1
ATOM 10784 C CA . ARG C 3 41 ? 99.375 95.062 101.233 1.00 87.45 41 ARG B CA 1
ATOM 10785 C C . ARG C 3 41 ? 99.658 94.149 100.064 1.00 87.45 41 ARG B C 1
ATOM 10786 O O . ARG C 3 41 ? 100.732 93.549 99.974 1.00 87.45 41 ARG B O 1
ATOM 10794 N N . HIS C 3 42 ? 98.715 94.040 99.154 1.00 87.46 42 HIS B N 1
ATOM 10795 C CA . HIS C 3 42 ? 98.908 93.098 98.079 1.00 87.46 42 HIS B CA 1
ATOM 10796 C C . HIS C 3 42 ? 99.826 93.614 97.001 1.00 87.46 42 HIS B C 1
ATOM 10797 O O . HIS C 3 42 ? 100.157 92.855 96.096 1.00 87.46 42 HIS B O 1
ATOM 10804 N N . LYS C 3 43 ? 100.188 94.885 97.041 1.00 86.10 43 LYS B N 1
ATOM 10805 C CA . LYS C 3 43 ? 101.298 95.337 96.214 1.00 86.10 43 LYS B CA 1
ATOM 10806 C C . LYS C 3 43 ? 102.618 95.148 96.934 1.00 86.10 43 LYS B C 1
ATOM 10807 O O . LYS C 3 43 ? 103.604 94.695 96.333 1.00 86.10 43 LYS B O 1
ATOM 10813 N N . PHE C 3 44 ? 102.626 95.505 98.215 1.00 85.92 44 PHE B N 1
ATOM 10814 C CA . PHE C 3 44 ? 103.833 95.459 99.022 1.00 85.92 44 PHE B CA 1
ATOM 10815 C C . PHE C 3 44 ? 104.397 94.054 99.093 1.00 85.92 44 PHE B C 1
ATOM 10816 O O . PHE C 3 44 ? 105.568 93.815 98.781 1.00 85.92 44 PHE B O 1
ATOM 10824 N N . HIS C 3 45 ? 103.557 93.106 99.464 1.00 89.10 45 HIS B N 1
ATOM 10825 C CA . HIS C 3 45 ? 103.984 91.729 99.576 1.00 89.10 45 HIS B CA 1
ATOM 10826 C C . HIS C 3 45 ? 104.152 91.088 98.218 1.00 89.10 45 HIS B C 1
ATOM 10827 O O . HIS C 3 45 ? 104.776 90.030 98.114 1.00 89.10 45 HIS B O 1
ATOM 10834 N N . SER C 3 46 ? 103.608 91.705 97.179 1.00 86.11 46 SER B N 1
ATOM 10835 C CA . SER C 3 46 ? 103.806 91.188 95.844 1.00 86.11 46 SER B CA 1
ATOM 10836 C C . SER C 3 46 ? 105.238 91.400 95.451 1.00 86.11 46 SER B C 1
ATOM 10837 O O . SER C 3 46 ? 105.984 90.438 95.276 1.00 86.11 46 SER B O 1
ATOM 10840 N N . ASN C 3 47 ? 105.642 92.652 95.336 1.00 85.17 47 ASN B N 1
ATOM 10841 C CA . ASN C 3 47 ? 107.040 92.895 95.021 1.00 85.17 47 ASN B CA 1
ATOM 10842 C C . ASN C 3 47 ? 107.648 93.733 96.123 1.00 85.17 47 ASN B C 1
ATOM 10843 O O . ASN C 3 47 ? 107.863 94.933 95.997 1.00 85.17 47 ASN B O 1
ATOM 10848 N N . LYS C 3 48 ? 107.982 93.063 97.214 1.00 87.94 48 LYS B N 1
ATOM 10849 C CA . LYS C 3 48 ? 108.836 93.688 98.198 1.00 87.94 48 LYS B CA 1
ATOM 10850 C C . LYS C 3 48 ? 110.244 93.826 97.671 1.00 87.94 48 LYS B C 1
ATOM 10851 O O . LYS C 3 48 ? 110.945 94.765 98.038 1.00 87.94 48 LYS B O 1
ATOM 10857 N N . ASP C 3 49 ? 110.645 92.944 96.764 1.00 84.71 49 ASP B N 1
ATOM 10858 C CA . ASP C 3 49 ? 112.046 92.834 96.392 1.00 84.71 49 ASP B CA 1
ATOM 10859 C C . ASP C 3 49 ? 112.509 94.015 95.574 1.00 84.71 49 ASP B C 1
ATOM 10860 O O . ASP C 3 49 ? 113.661 94.433 95.690 1.00 84.71 49 ASP B O 1
ATOM 10865 N N . SER C 3 50 ? 111.637 94.581 94.772 1.00 80.39 50 SER B N 1
ATOM 10866 C CA . SER C 3 50 ? 112.056 95.747 94.033 1.00 80.39 50 SER B CA 1
ATOM 10867 C C . SER C 3 50 ? 112.078 97.001 94.882 1.00 80.39 50 SER B C 1
ATOM 10868 O O . SER C 3 50 ? 112.529 98.033 94.399 1.00 80.39 50 SER B O 1
ATOM 10871 N N . LEU C 3 51 ? 111.649 96.952 96.136 1.00 77.36 51 LEU B N 1
ATOM 10872 C CA . LEU C 3 51 ? 111.928 98.081 97.007 1.00 77.36 51 LEU B CA 1
ATOM 10873 C C . LEU C 3 51 ? 113.403 98.177 97.339 1.00 77.36 51 LEU B C 1
ATOM 10874 O O . LEU C 3 51 ? 113.875 99.243 97.735 1.00 77.36 51 LEU B O 1
ATOM 10879 N N . PHE C 3 52 ? 114.135 97.080 97.206 1.00 85.54 52 PHE B N 1
ATOM 10880 C CA . PHE C 3 52 ? 115.554 97.103 97.486 1.00 85.54 52 PHE B CA 1
ATOM 10881 C C . PHE C 3 52 ? 116.330 97.823 96.408 1.00 85.54 52 PHE B C 1
ATOM 10882 O O . PHE C 3 52 ? 117.405 98.354 96.688 1.00 85.54 52 PHE B O 1
ATOM 10890 N N . LEU C 3 53 ? 115.829 97.845 95.180 1.00 79.74 53 LEU B N 1
ATOM 10891 C CA . LEU C 3 53 ? 116.553 98.520 94.119 1.00 79.74 53 LEU B CA 1
ATOM 10892 C C . LEU C 3 53 ? 116.544 100.018 94.348 1.00 79.74 53 LEU B C 1
ATOM 10893 O O . LEU C 3 53 ? 115.713 100.554 95.078 1.00 79.74 53 LEU B O 1
ATOM 10898 N N . SER C 3 54 ? 117.520 100.685 93.750 1.00 81.49 54 SER B N 1
ATOM 10899 C CA . SER C 3 54 ? 117.709 102.100 94.026 1.00 81.49 54 SER B CA 1
ATOM 10900 C C . SER C 3 54 ? 116.572 102.933 93.470 1.00 81.49 54 SER B C 1
ATOM 10901 O O . SER C 3 54 ? 116.033 103.798 94.162 1.00 81.49 54 SER B O 1
ATOM 10904 N N . GLU C 3 55 ? 116.170 102.660 92.243 1.00 83.79 55 GLU B N 1
ATOM 10905 C CA . GLU C 3 55 ? 115.276 103.532 91.516 1.00 83.79 55 GLU B CA 1
ATOM 10906 C C . GLU C 3 55 ? 114.177 102.733 90.860 1.00 83.79 55 GLU B C 1
ATOM 10907 O O . GLU C 3 55 ? 113.805 102.990 89.715 1.00 83.79 55 GLU B O 1
ATOM 10913 N N . SER C 3 56 ? 113.653 101.735 91.550 1.00 74.36 56 SER B N 1
ATOM 10914 C CA . SER C 3 56 ? 112.530 101.019 90.980 1.00 74.36 56 SER B CA 1
ATOM 10915 C C . SER C 3 56 ? 111.272 101.849 91.046 1.00 74.36 56 SER B C 1
ATOM 10916 O O . SER C 3 56 ? 111.177 102.831 91.779 1.00 74.36 56 SER B O 1
ATOM 10919 N N . ALA C 3 57 ? 110.269 101.392 90.315 1.00 67.15 57 ALA B N 1
ATOM 10920 C CA . ALA C 3 57 ? 109.031 102.128 90.197 1.00 67.15 57 ALA B CA 1
ATOM 10921 C C . ALA C 3 57 ? 108.244 102.057 91.486 1.00 67.15 57 ALA B C 1
ATOM 10922 O O . ALA C 3 57 ? 107.215 101.389 91.535 1.00 67.15 57 ALA B O 1
ATOM 10924 N N . PHE C 3 58 ? 108.689 102.756 92.524 1.00 64.94 58 PHE B N 1
ATOM 10925 C CA . PHE C 3 58 ? 108.027 102.666 93.810 1.00 64.94 58 PHE B CA 1
ATOM 10926 C C . PHE C 3 58 ? 108.221 103.907 94.657 1.00 64.94 58 PHE B C 1
ATOM 10927 O O . PHE C 3 58 ? 109.099 104.737 94.421 1.00 64.94 58 PHE B O 1
ATOM 10935 N N . SER C 3 59 ? 107.404 103.956 95.702 1.00 64.71 59 SER B N 1
ATOM 10936 C CA . SER C 3 59 ? 107.116 105.142 96.464 1.00 64.71 59 SER B CA 1
ATOM 10937 C C . SER C 3 59 ? 106.295 104.824 97.724 1.00 64.71 59 SER B C 1
ATOM 10938 O O . SER C 3 59 ? 106.832 104.497 98.786 1.00 64.71 59 SER B O 1
ATOM 10941 N N . MET C 3 66 ? 105.800 106.294 104.933 1.00 93.56 66 MET B N 1
ATOM 10942 C CA . MET C 3 66 ? 104.859 105.186 104.797 1.00 93.56 66 MET B CA 1
ATOM 10943 C C . MET C 3 66 ? 103.893 105.098 105.972 1.00 93.56 66 MET B C 1
ATOM 10944 O O . MET C 3 66 ? 102.682 105.270 105.792 1.00 93.56 66 MET B O 1
ATOM 10949 N N . GLN C 3 67 ? 104.419 104.852 107.170 1.00 98.33 67 GLN B N 1
ATOM 10950 C CA . GLN C 3 67 ? 103.544 104.458 108.258 1.00 98.33 67 GLN B CA 1
ATOM 10951 C C . GLN C 3 67 ? 102.732 105.629 108.752 1.00 98.33 67 GLN B C 1
ATOM 10952 O O . GLN C 3 67 ? 101.553 105.474 109.076 1.00 98.33 67 GLN B O 1
ATOM 10958 N N . SER C 3 68 ? 103.329 106.811 108.785 1.00 97.47 68 SER B N 1
ATOM 10959 C CA . SER C 3 68 ? 102.568 107.969 109.213 1.00 97.47 68 SER B CA 1
ATOM 10960 C C . SER C 3 68 ? 101.493 108.323 108.207 1.00 97.47 68 SER B C 1
ATOM 10961 O O . SER C 3 68 ? 100.423 108.795 108.596 1.00 97.47 68 SER B O 1
ATOM 10964 N N . ASP C 3 69 ? 101.733 108.054 106.927 1.00 100.73 69 ASP B N 1
ATOM 10965 C CA . ASP C 3 69 ? 100.698 108.303 105.935 1.00 100.73 69 ASP B CA 1
ATOM 10966 C C . ASP C 3 69 ? 99.547 107.328 106.090 1.00 100.73 69 ASP B C 1
ATOM 10967 O O . ASP C 3 69 ? 98.377 107.721 105.974 1.00 100.73 69 ASP B O 1
ATOM 10972 N N . GLU C 3 70 ? 99.854 106.063 106.372 1.00 97.67 70 GLU B N 1
ATOM 10973 C CA . GLU C 3 70 ? 98.776 105.106 106.565 1.00 97.67 70 GLU B CA 1
ATOM 10974 C C . GLU C 3 70 ? 97.986 105.420 107.817 1.00 97.67 70 GLU B C 1
ATOM 10975 O O . GLU C 3 70 ? 96.760 105.307 107.826 1.00 97.67 70 GLU B O 1
ATOM 10981 N N . ASN C 3 71 ? 98.660 105.869 108.864 1.00 100.79 71 ASN B N 1
ATOM 10982 C CA . ASN C 3 71 ? 97.932 106.212 110.072 1.00 100.79 71 ASN B CA 1
ATOM 10983 C C . ASN C 3 71 ? 97.132 107.486 109.892 1.00 100.79 71 ASN B C 1
ATOM 10984 O O . ASN C 3 71 ? 96.078 107.640 110.510 1.00 100.79 71 ASN B O 1
ATOM 10989 N N . SER C 3 72 ? 97.587 108.381 109.024 1.00 104.39 72 SER B N 1
ATOM 10990 C CA . SER C 3 72 ? 96.807 109.571 108.732 1.00 104.39 72 SER B CA 1
ATOM 10991 C C . SER C 3 72 ? 95.535 109.208 107.992 1.00 104.39 72 SER B C 1
ATOM 10992 O O . SER C 3 72 ? 94.448 109.675 108.344 1.00 104.39 72 SER B O 1
ATOM 10995 N N . LYS C 3 73 ? 95.642 108.349 106.981 1.00 100.65 73 LYS B N 1
ATOM 10996 C CA . LYS C 3 73 ? 94.436 107.978 106.253 1.00 100.65 73 LYS B CA 1
ATOM 10997 C C . LYS C 3 73 ? 93.559 107.026 107.049 1.00 100.65 73 LYS B C 1
ATOM 10998 O O . LYS C 3 73 ? 92.374 106.896 106.739 1.00 100.65 73 LYS B O 1
ATOM 11004 N N . LEU C 3 74 ? 94.093 106.393 108.089 1.00 102.39 74 LEU B N 1
ATOM 11005 C CA . LEU C 3 74 ? 93.274 105.533 108.927 1.00 102.39 74 LEU B CA 1
ATOM 11006 C C . LEU C 3 74 ? 92.610 106.258 110.083 1.00 102.39 74 LEU B C 1
ATOM 11007 O O . LEU C 3 74 ? 91.550 105.823 110.538 1.00 102.39 74 LEU B O 1
ATOM 11012 N N . ARG C 3 75 ? 93.201 107.338 110.593 1.00 108.79 75 ARG B N 1
ATOM 11013 C CA . ARG C 3 75 ? 92.554 108.054 111.687 1.00 108.79 75 ARG B CA 1
ATOM 11014 C C . ARG C 3 75 ? 91.333 108.805 111.203 1.00 108.79 75 ARG B C 1
ATOM 11015 O O . ARG C 3 75 ? 90.392 109.018 111.972 1.00 108.79 75 ARG B O 1
ATOM 11023 N N . GLU C 3 76 ? 91.335 109.191 109.933 1.00 111.59 76 GLU B N 1
ATOM 11024 C CA . GLU C 3 76 ? 90.278 110.020 109.389 1.00 111.59 76 GLU B CA 1
ATOM 11025 C C . GLU C 3 76 ? 88.961 109.274 109.331 1.00 111.59 76 GLU B C 1
ATOM 11026 O O . GLU C 3 76 ? 87.903 109.877 109.520 1.00 111.59 76 GLU B O 1
ATOM 11032 N N . VAL C 3 77 ? 89.005 107.965 109.110 1.00 110.60 77 VAL B N 1
ATOM 11033 C CA . VAL C 3 77 ? 87.784 107.174 109.071 1.00 110.60 77 VAL B CA 1
ATOM 11034 C C . VAL C 3 77 ? 87.390 106.678 110.461 1.00 110.60 77 VAL B C 1
ATOM 11035 O O . VAL C 3 77 ? 86.203 106.431 110.717 1.00 110.60 77 VAL B O 1
ATOM 11039 N N . GLY C 3 78 ? 88.331 106.580 111.381 1.00 106.98 78 GLY B N 1
ATOM 11040 C CA . GLY C 3 78 ? 88.013 106.305 112.757 1.00 106.98 78 GLY B CA 1
ATOM 11041 C C . GLY C 3 78 ? 88.341 104.928 113.246 1.00 106.98 78 GLY B C 1
ATOM 11042 O O . GLY C 3 78 ? 87.840 104.535 114.299 1.00 106.98 78 GLY B O 1
ATOM 11043 N N . LEU C 3 79 ? 89.164 104.185 112.534 1.00 107.05 79 LEU B N 1
ATOM 11044 C CA . LEU C 3 79 ? 89.594 102.888 112.991 1.00 107.05 79 LEU B CA 1
ATOM 11045 C C . LEU C 3 79 ? 90.550 103.042 114.158 1.00 107.05 79 LEU B C 1
ATOM 11046 O O . LEU C 3 79 ? 91.016 104.140 114.457 1.00 107.05 79 LEU B O 1
ATOM 11051 N N . PRO C 3 80 ? 90.861 101.958 114.845 1.00 108.67 80 PRO B N 1
ATOM 11052 C CA . PRO C 3 80 ? 92.101 101.937 115.611 1.00 108.67 80 PRO B CA 1
ATOM 11053 C C . PRO C 3 80 ? 93.288 101.919 114.671 1.00 108.67 80 PRO B C 1
ATOM 11054 O O . PRO C 3 80 ? 93.219 101.402 113.558 1.00 108.67 80 PRO B O 1
ATOM 11058 N N . THR C 3 81 ? 94.393 102.471 115.143 1.00 111.08 81 THR B N 1
ATOM 11059 C CA . THR C 3 81 ? 95.623 102.540 114.373 1.00 111.08 81 THR B CA 1
ATOM 11060 C C . THR C 3 81 ? 96.322 101.186 114.324 1.00 111.08 81 THR B C 1
ATOM 11061 O O . THR C 3 81 ? 95.772 100.158 114.713 1.00 111.08 81 THR B O 1
ATOM 11065 N N . ILE C 3 82 ? 97.571 101.171 113.879 1.00 110.81 82 ILE B N 1
ATOM 11066 C CA . ILE C 3 82 ? 98.192 99.922 113.459 1.00 110.81 82 ILE B CA 1
ATOM 11067 C C . ILE C 3 82 ? 99.169 99.370 114.489 1.00 110.81 82 ILE B C 1
ATOM 11068 O O . ILE C 3 82 ? 99.366 98.152 114.563 1.00 110.81 82 ILE B O 1
ATOM 11073 N N . GLU C 3 83 ? 99.774 100.255 115.288 1.00 113.71 83 GLU B N 1
ATOM 11074 C CA . GLU C 3 83 ? 100.821 99.911 116.257 1.00 113.71 83 GLU B CA 1
ATOM 11075 C C . GLU C 3 83 ? 101.995 99.228 115.549 1.00 113.71 83 GLU B C 1
ATOM 11076 O O . GLU C 3 83 ? 102.204 98.021 115.632 1.00 113.71 83 GLU B O 1
ATOM 11082 N N . TRP C 3 84 ? 102.698 100.041 114.769 1.00 106.88 84 TRP B N 1
ATOM 11083 C CA . TRP C 3 84 ? 103.788 99.571 113.933 1.00 106.88 84 TRP B CA 1
ATOM 11084 C C . TRP C 3 84 ? 104.989 99.135 114.757 1.00 106.88 84 TRP B C 1
ATOM 11085 O O . TRP C 3 84 ? 105.075 99.357 115.964 1.00 106.88 84 TRP B O 1
ATOM 11096 N N . SER C 3 85 ? 105.951 98.538 114.061 1.00 104.32 85 SER B N 1
ATOM 11097 C CA . SER C 3 85 ? 107.212 98.162 114.675 1.00 104.32 85 SER B CA 1
ATOM 11098 C C . SER C 3 85 ? 108.243 99.277 114.648 1.00 104.32 85 SER B C 1
ATOM 11099 O O . SER C 3 85 ? 109.100 99.325 115.536 1.00 104.32 85 SER B O 1
ATOM 11102 N N . PHE C 3 86 ? 108.191 100.167 113.660 1.00 102.58 86 PHE B N 1
ATOM 11103 C CA . PHE C 3 86 ? 109.056 101.337 113.653 1.00 102.58 86 PHE B CA 1
ATOM 11104 C C . PHE C 3 86 ? 108.454 102.408 112.770 1.00 102.58 86 PHE B C 1
ATOM 11105 O O . PHE C 3 86 ? 107.683 102.124 111.859 1.00 102.58 86 PHE B O 1
ATOM 11113 N N . TYR C 3 87 ? 108.838 103.637 113.037 1.00 114.39 87 TYR B N 1
ATOM 11114 C CA . TYR C 3 87 ? 108.359 104.774 112.282 1.00 114.39 87 TYR B CA 1
ATOM 11115 C C . TYR C 3 87 ? 109.474 105.501 111.560 1.00 114.39 87 TYR B C 1
ATOM 11116 O O . TYR C 3 87 ? 109.187 106.378 110.739 1.00 114.39 87 TYR B O 1
ATOM 11125 N N . ASP C 3 88 ? 110.732 105.181 111.856 1.00 117.25 88 ASP B N 1
ATOM 11126 C CA . ASP C 3 88 ? 111.871 105.994 111.451 1.00 117.25 88 ASP B CA 1
ATOM 11127 C C . ASP C 3 88 ? 112.447 105.579 110.113 1.00 117.25 88 ASP B C 1
ATOM 11128 O O . ASP C 3 88 ? 113.018 106.417 109.410 1.00 117.25 88 ASP B O 1
ATOM 11133 N N . ASN C 3 89 ? 112.447 104.279 109.825 1.00 104.93 89 ASN B N 1
ATOM 11134 C CA . ASN C 3 89 ? 112.458 103.749 108.471 1.00 104.93 89 ASN B CA 1
ATOM 11135 C C . ASN C 3 89 ? 113.740 103.966 107.679 1.00 104.93 89 ASN B C 1
ATOM 11136 O O . ASN C 3 89 ? 113.892 103.407 106.593 1.00 104.93 89 ASN B O 1
ATOM 11141 N N . SER C 3 90 ? 114.685 104.731 108.212 1.00 99.75 90 SER B N 1
ATOM 11142 C CA . SER C 3 90 ? 115.759 105.291 107.414 1.00 99.75 90 SER B CA 1
ATOM 11143 C C . SER C 3 90 ? 117.006 104.452 107.444 1.00 99.75 90 SER B C 1
ATOM 11144 O O . SER C 3 90 ? 118.076 104.939 107.081 1.00 99.75 90 SER B O 1
ATOM 11147 N N . HIS C 3 91 ? 116.902 103.206 107.865 1.00 97.23 91 HIS B N 1
ATOM 11148 C CA . HIS C 3 91 ? 118.073 102.357 107.941 1.00 97.23 91 HIS B CA 1
ATOM 11149 C C . HIS C 3 91 ? 117.924 101.091 107.123 1.00 97.23 91 HIS B C 1
ATOM 11150 O O . HIS C 3 91 ? 118.779 100.209 107.217 1.00 97.23 91 HIS B O 1
ATOM 11157 N N . ILE C 3 92 ? 116.820 100.988 106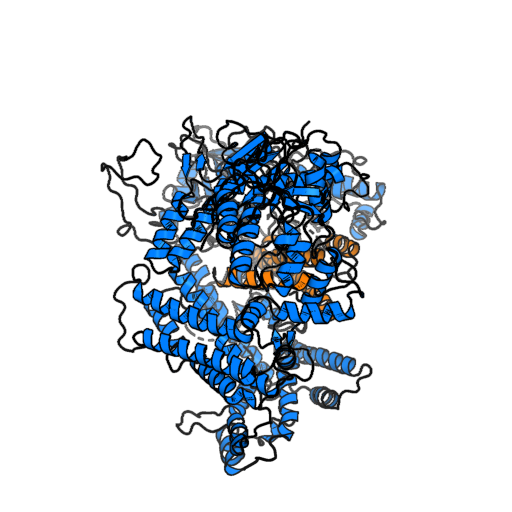.370 1.00 86.19 92 ILE B N 1
ATOM 11158 C CA . ILE C 3 92 ? 116.593 99.835 105.447 1.00 86.19 92 ILE B CA 1
ATOM 11159 C C . ILE C 3 92 ? 117.579 100.054 104.298 1.00 86.19 92 ILE B C 1
ATOM 11160 O O . ILE C 3 92 ? 117.402 101.045 103.561 1.00 86.19 92 ILE B O 1
ATOM 11165 N N . PRO C 3 93 ? 118.603 99.196 104.100 1.00 88.47 93 PRO B N 1
ATOM 11166 C CA . PRO C 3 93 ? 119.647 99.482 103.128 1.00 88.47 93 PRO B CA 1
ATOM 11167 C C . PRO C 3 93 ? 119.246 99.049 101.741 1.00 88.47 93 PRO B C 1
ATOM 11168 O O . PRO C 3 93 ? 118.825 97.910 101.565 1.00 88.47 93 PRO B O 1
ATOM 11172 N N . ASP C 3 94 ? 119.349 99.925 100.749 1.00 85.51 94 ASP B N 1
ATOM 11173 C CA . ASP C 3 94 ? 118.897 99.574 99.413 1.00 85.51 94 ASP B CA 1
ATOM 11174 C C . ASP C 3 94 ? 119.996 99.609 98.361 1.00 85.51 94 ASP B C 1
ATOM 11175 O O . ASP C 3 94 ? 120.339 98.569 97.806 1.00 85.51 94 ASP B O 1
ATOM 11180 N N . ASP C 3 95 ? 120.570 100.767 98.074 1.00 88.32 95 ASP B N 1
ATOM 11181 C CA . ASP C 3 95 ? 121.729 100.795 97.199 1.00 88.32 95 ASP B CA 1
ATOM 11182 C C . ASP C 3 95 ? 122.707 101.875 97.593 1.00 88.32 95 ASP B C 1
ATOM 11183 O O . ASP C 3 95 ? 123.458 102.371 96.748 1.00 88.32 95 ASP B O 1
ATOM 11188 N N . SER C 3 96 ? 122.715 102.256 98.864 1.00 91.73 96 SER B N 1
ATOM 11189 C CA . SER C 3 96 ? 123.889 102.881 99.456 1.00 91.73 96 SER B CA 1
ATOM 11190 C C . SER C 3 96 ? 124.879 101.748 99.634 1.00 91.73 96 SER B C 1
ATOM 11191 O O . SER C 3 96 ? 124.973 101.113 100.683 1.00 91.73 96 SER B O 1
ATOM 11194 N N . PHE C 3 97 ? 125.561 101.438 98.547 1.00 96.07 97 PHE B N 1
ATOM 11195 C CA . PHE C 3 97 ? 126.722 100.587 98.587 1.00 96.07 97 PHE B CA 1
ATOM 11196 C C . PHE C 3 97 ? 127.970 101.399 98.437 1.00 96.07 97 PHE B C 1
ATOM 11197 O O . PHE C 3 97 ? 129.025 100.850 98.137 1.00 96.07 97 PHE B O 1
ATOM 11205 N N . ARG C 3 98 ? 127.859 102.703 98.582 1.00 93.09 98 ARG B N 1
ATOM 11206 C CA . ARG C 3 98 ? 129.025 103.541 98.694 1.00 93.09 98 ARG B CA 1
ATOM 11207 C C . ARG C 3 98 ? 128.990 104.347 99.976 1.00 93.09 98 ARG B C 1
ATOM 11208 O O . ARG C 3 98 ? 129.748 105.309 100.106 1.00 93.09 98 ARG B O 1
ATOM 11216 N N . GLU C 3 99 ? 128.076 104.038 100.897 1.00 97.92 99 GLU B N 1
ATOM 11217 C CA . GLU C 3 99 ? 127.704 105.024 101.904 1.00 97.92 99 GLU B CA 1
ATOM 11218 C C . GLU C 3 99 ? 127.488 104.428 103.290 1.00 97.92 99 GLU B C 1
ATOM 11219 O O . GLU C 3 99 ? 126.575 104.854 104.000 1.00 97.92 99 GLU B O 1
ATOM 11225 N N . TRP C 3 100 ? 128.361 103.493 103.695 1.00 102.92 100 TRP B N 1
ATOM 11226 C CA . TRP C 3 100 ? 128.202 102.837 105.021 1.00 102.92 100 TRP B CA 1
ATOM 11227 C C . TRP C 3 100 ? 129.435 101.999 105.399 1.00 102.92 100 TRP B C 1
ATOM 11228 O O . TRP C 3 100 ? 130.240 101.798 104.489 1.00 102.92 100 TRP B O 1
ATOM 11239 N N . PHE C 3 101 ? 129.578 101.638 106.701 1.00 105.19 101 PHE B N 1
ATOM 11240 C CA . PHE C 3 101 ? 130.522 100.650 107.319 1.00 105.19 101 PHE B CA 1
ATOM 11241 C C . PHE C 3 101 ? 130.418 100.639 108.846 1.00 105.19 101 PHE B C 1
ATOM 11242 O O . PHE C 3 101 ? 130.604 101.711 109.441 1.00 105.19 101 PHE B O 1
ATOM 11250 N N . ASN C 3 102 ? 130.179 99.447 109.419 1.00 113.52 102 ASN B N 1
ATOM 11251 C CA . ASN C 3 102 ? 130.064 99.176 110.881 1.00 113.52 102 ASN B CA 1
ATOM 11252 C C . ASN C 3 102 ? 129.691 97.710 111.098 1.00 113.52 102 ASN B C 1
ATOM 11253 O O . ASN C 3 102 ? 129.771 97.263 112.241 1.00 113.52 102 ASN B O 1
ATOM 11258 N N . PHE C 3 103 ? 129.237 97.022 110.046 1.00 114.43 103 PHE B N 1
ATOM 11259 C CA . PHE C 3 103 ? 128.714 95.631 110.152 1.00 114.43 103 PHE B CA 1
ATOM 11260 C C . PHE C 3 103 ? 129.677 94.670 110.871 1.00 114.43 103 PHE B C 1
ATOM 11261 O O . PHE C 3 103 ? 130.916 94.768 110.762 1.00 114.43 103 PHE B O 1
ATOM 11269 N N . ALA C 3 104 ? 129.074 93.725 111.591 1.00 131.96 104 ALA B N 1
ATOM 11270 C CA . ALA C 3 104 ? 129.779 92.758 112.413 1.00 131.96 104 ALA B CA 1
ATOM 11271 C C . ALA C 3 104 ? 130.420 91.633 111.628 1.00 131.96 104 ALA B C 1
ATOM 11272 O O . ALA C 3 104 ? 131.423 91.083 112.079 1.00 131.96 104 ALA B O 1
ATOM 11274 N N . ASN C 3 105 ? 129.903 91.301 110.451 1.00 141.04 105 ASN B N 1
ATOM 11275 C CA . ASN C 3 105 ? 130.375 90.121 109.740 1.00 141.04 105 ASN B CA 1
ATOM 11276 C C . ASN C 3 105 ? 131.666 90.349 108.984 1.00 141.04 105 ASN B C 1
ATOM 11277 O O . ASN C 3 105 ? 132.061 89.484 108.201 1.00 141.04 105 ASN B O 1
ATOM 11282 N N . TYR C 3 106 ? 132.337 91.480 109.204 1.00 153.98 106 TYR B N 1
ATOM 11283 C CA . TYR C 3 106 ? 133.731 91.586 108.809 1.00 153.98 106 TYR B CA 1
ATOM 11284 C C . TYR C 3 106 ? 134.579 90.571 109.553 1.00 153.98 106 TYR B C 1
ATOM 11285 O O . TYR C 3 106 ? 135.599 90.119 109.029 1.00 153.98 106 TYR B O 1
ATOM 11294 N N . SER C 3 107 ? 134.178 90.204 110.771 1.00 157.48 107 SER B N 1
ATOM 11295 C CA . SER C 3 107 ? 134.822 89.087 111.449 1.00 157.48 107 SER B CA 1
ATOM 11296 C C . SER C 3 107 ? 134.679 87.797 110.645 1.00 157.48 107 SER B C 1
ATOM 11297 O O . SER C 3 107 ? 135.651 87.046 110.496 1.00 157.48 107 SER B O 1
ATOM 11300 N N . GLU C 3 108 ? 133.501 87.565 110.054 1.00 150.67 108 GLU B N 1
ATOM 11301 C CA . GLU C 3 108 ? 133.330 86.411 109.177 1.00 150.67 108 GLU B CA 1
ATOM 11302 C C . GLU C 3 108 ? 134.188 86.542 107.935 1.00 150.67 108 GLU B C 1
ATOM 11303 O O . GLU C 3 108 ? 134.848 85.584 107.521 1.00 150.67 108 GLU B O 1
ATOM 11309 N N . LEU C 3 109 ? 134.161 87.713 107.316 1.00 148.63 109 LEU B N 1
ATOM 11310 C CA . LEU C 3 109 ? 134.808 87.870 106.028 1.00 148.63 109 LEU B CA 1
ATOM 11311 C C . LEU C 3 109 ? 136.323 87.819 106.173 1.00 148.63 109 LEU B C 1
ATOM 11312 O O . LEU C 3 109 ? 137.022 87.404 105.246 1.00 148.63 109 LEU B O 1
ATOM 11317 N N . SER C 3 110 ? 136.836 88.190 107.339 1.00 156.12 110 SER B N 1
ATOM 11318 C CA . SER C 3 110 ? 138.240 88.018 107.649 1.00 156.12 110 SER B CA 1
ATOM 11319 C C . SER C 3 110 ? 138.554 86.626 108.155 1.00 156.12 110 SER B C 1
ATOM 11320 O O . SER C 3 110 ? 139.731 86.258 108.182 1.00 156.12 110 SER B O 1
ATOM 11323 N N . GLU C 3 111 ? 137.546 85.839 108.551 1.00 165.10 111 GLU B N 1
ATOM 11324 C CA . GLU C 3 111 ? 137.833 84.439 108.856 1.00 165.10 111 GLU B CA 1
ATOM 11325 C C . GLU C 3 111 ? 138.158 83.660 107.596 1.00 165.10 111 GLU B C 1
ATOM 11326 O O . GLU C 3 111 ? 139.002 82.759 107.622 1.00 165.10 111 GLU B O 1
ATOM 11332 N N . THR C 3 112 ? 137.500 83.978 106.491 1.00 156.66 112 THR B N 1
ATOM 11333 C CA . THR C 3 112 ? 138.001 83.541 105.203 1.00 156.66 112 THR B CA 1
ATOM 11334 C C . THR C 3 112 ? 138.940 84.619 104.686 1.00 156.66 112 THR B C 1
ATOM 11335 O O . THR C 3 112 ? 139.243 85.589 105.381 1.00 156.66 112 THR B O 1
ATOM 11339 N N . ILE C 3 113 ? 139.423 84.464 103.459 1.00 154.32 113 ILE B N 1
ATOM 11340 C CA . ILE C 3 113 ? 140.375 85.435 102.937 1.00 154.32 113 ILE B CA 1
ATOM 11341 C C . ILE C 3 113 ? 139.672 86.751 102.613 1.00 154.32 113 ILE B C 1
ATOM 11342 O O . ILE C 3 113 ? 139.885 87.755 103.303 1.00 154.32 113 ILE B O 1
ATOM 11347 N N . GLY C 3 117 ? 138.751 86.731 101.645 1.00 148.14 117 GLY B N 1
ATOM 11348 C CA . GLY C 3 117 ? 138.035 87.924 101.227 1.00 148.14 117 GLY B CA 1
ATOM 11349 C C . GLY C 3 117 ? 138.983 89.009 100.781 1.00 148.14 117 GLY B C 1
ATOM 11350 O O . GLY C 3 117 ? 139.953 88.759 100.058 1.00 148.14 117 GLY B O 1
ATOM 11351 N N . LEU C 3 118 ? 138.708 90.222 101.244 1.00 145.77 118 LEU B N 1
ATOM 11352 C CA . LEU C 3 118 ? 139.659 91.323 101.238 1.00 145.77 118 LEU B CA 1
ATOM 11353 C C . LEU C 3 118 ? 139.202 92.275 102.333 1.00 145.77 118 LEU B C 1
ATOM 11354 O O . LEU C 3 118 ? 138.303 91.964 103.114 1.00 145.77 118 LEU B O 1
ATOM 11359 N N . GLU C 3 119 ? 139.818 93.439 102.390 1.00 146.07 119 GLU B N 1
ATOM 11360 C CA . GLU C 3 119 ? 139.490 94.391 103.431 1.00 146.07 119 GLU B CA 1
ATOM 11361 C C . GLU C 3 119 ? 138.221 95.140 103.061 1.00 146.07 119 GLU B C 1
ATOM 11362 O O . GLU C 3 119 ? 137.483 94.781 102.143 1.00 146.07 119 GLU B O 1
ATOM 11368 N N . LEU C 3 120 ? 137.972 96.223 103.777 1.00 139.51 120 LEU B N 1
ATOM 11369 C CA . LEU C 3 120 ? 136.800 97.039 103.546 1.00 139.51 120 LEU B CA 1
ATOM 11370 C C . LEU C 3 120 ? 137.026 97.979 102.375 1.00 139.51 120 LEU B C 1
ATOM 11371 O O . LEU C 3 120 ? 137.029 99.202 102.541 1.00 139.51 120 LEU B O 1
ATOM 11376 N N . ASP C 3 121 ? 137.233 97.422 101.189 1.00 132.56 121 ASP B N 1
ATOM 11377 C CA . ASP C 3 121 ? 137.194 98.203 99.967 1.00 132.56 121 ASP B CA 1
ATOM 11378 C C . ASP C 3 121 ? 136.497 97.356 98.925 1.00 132.56 121 ASP B C 1
ATOM 11379 O O . ASP C 3 121 ? 136.966 96.272 98.574 1.00 132.56 121 ASP B O 1
ATOM 11384 N N . LEU C 3 122 ? 135.385 97.860 98.429 1.00 123.06 122 LEU B N 1
ATOM 11385 C CA . LEU C 3 122 ? 134.444 97.041 97.706 1.00 123.06 122 LEU B CA 1
ATOM 11386 C C . LEU C 3 122 ? 134.811 96.876 96.256 1.00 123.06 122 LEU B C 1
ATOM 11387 O O . LEU C 3 122 ? 134.006 96.351 95.487 1.00 123.06 122 LEU B O 1
ATOM 11392 N N . ASP C 3 123 ? 135.998 97.308 95.857 1.00 130.53 123 ASP B N 1
ATOM 11393 C CA . ASP C 3 123 ? 136.394 97.111 94.479 1.00 130.53 123 ASP B CA 1
ATOM 11394 C C . ASP C 3 123 ? 136.669 95.652 94.176 1.00 130.53 123 ASP B C 1
ATOM 11395 O O . ASP C 3 123 ? 136.610 95.259 93.009 1.00 130.53 123 ASP B O 1
ATOM 11400 N N . ASP C 3 124 ? 136.943 94.841 95.195 1.00 128.52 124 ASP B N 1
ATOM 11401 C CA . ASP C 3 124 ? 137.126 93.419 94.967 1.00 128.52 124 ASP B CA 1
ATOM 11402 C C . ASP C 3 124 ? 135.793 92.776 94.638 1.00 128.52 124 ASP B C 1
ATOM 11403 O O . ASP C 3 124 ? 134.812 92.935 95.366 1.00 128.52 124 ASP B O 1
ATOM 11408 N N . ASP C 3 125 ? 135.774 92.017 93.550 1.00 125.12 125 ASP B N 1
ATOM 11409 C CA . ASP C 3 125 ? 134.542 91.491 92.995 1.00 125.12 125 ASP B CA 1
ATOM 11410 C C . ASP C 3 125 ? 133.984 90.341 93.807 1.00 125.12 125 ASP B C 1
ATOM 11411 O O . ASP C 3 125 ? 132.888 89.865 93.513 1.00 125.12 125 ASP B O 1
ATOM 11416 N N . GLU C 3 126 ? 134.719 89.882 94.803 1.00 121.59 126 GLU B N 1
ATOM 11417 C CA . GLU C 3 126 ? 134.289 88.802 95.662 1.00 121.59 126 GLU B CA 1
ATOM 11418 C C . GLU C 3 126 ? 133.600 89.305 96.911 1.00 121.59 126 GLU B C 1
ATOM 11419 O O . GLU C 3 126 ? 132.580 88.741 97.310 1.00 121.59 126 GLU B O 1
ATOM 11425 N N . THR C 3 127 ? 134.109 90.359 97.530 1.00 114.25 127 THR B N 1
ATOM 11426 C CA . THR C 3 127 ? 133.458 90.862 98.724 1.00 114.25 127 THR B CA 1
ATOM 11427 C C . THR C 3 127 ? 132.209 91.668 98.430 1.00 114.25 127 THR B C 1
ATOM 11428 O O . THR C 3 127 ? 131.416 91.909 99.352 1.00 114.25 127 THR B O 1
ATOM 11432 N N . TYR C 3 128 ? 132.024 92.077 97.174 1.00 108.15 128 TYR B N 1
ATOM 11433 C CA . TYR C 3 128 ? 130.860 92.859 96.785 1.00 108.15 128 TYR B CA 1
ATOM 11434 C C . TYR C 3 128 ? 129.584 92.079 97.021 1.00 108.15 128 TYR B C 1
ATOM 11435 O O . TYR C 3 128 ? 128.713 92.505 97.781 1.00 108.15 128 TYR B O 1
ATOM 11444 N N . GLU C 3 129 ? 129.480 90.907 96.404 1.00 112.81 129 GLU B N 1
ATOM 11445 C CA . GLU C 3 129 ? 128.314 90.069 96.619 1.00 112.81 129 GLU B CA 1
ATOM 11446 C C . GLU C 3 129 ? 128.255 89.555 98.046 1.00 112.81 129 GLU B C 1
ATOM 11447 O O . GLU C 3 129 ? 127.164 89.321 98.568 1.00 112.81 129 GLU B O 1
ATOM 11453 N N . LEU C 3 130 ? 129.393 89.454 98.721 1.00 110.55 130 LEU B N 1
ATOM 11454 C CA . LEU C 3 130 ? 129.377 89.022 100.105 1.00 110.55 130 LEU B CA 1
ATOM 11455 C C . LEU C 3 130 ? 128.890 90.090 101.062 1.00 110.55 130 LEU B C 1
ATOM 11456 O O . LEU C 3 130 ? 128.650 89.771 102.227 1.00 110.55 130 LEU B O 1
ATOM 11461 N N . VAL C 3 131 ? 128.764 91.342 100.633 1.00 99.40 131 VAL B N 1
ATOM 11462 C CA . VAL C 3 131 ? 127.978 92.278 101.424 1.00 99.40 131 VAL B CA 1
ATOM 11463 C C . VAL C 3 131 ? 126.605 92.496 100.804 1.00 99.40 131 VAL B C 1
ATOM 11464 O O . VAL C 3 131 ? 125.654 92.852 101.523 1.00 99.40 131 VAL B O 1
ATOM 11468 N N . TYR C 3 132 ? 126.454 92.215 99.517 1.00 99.78 132 TYR B N 1
ATOM 11469 C CA . TYR C 3 132 ? 125.176 92.407 98.855 1.00 99.78 132 TYR B CA 1
ATOM 11470 C C . TYR C 3 132 ? 124.153 91.416 99.357 1.00 99.78 132 TYR B C 1
ATOM 11471 O O . TYR C 3 132 ? 122.988 91.768 99.551 1.00 99.78 132 TYR B O 1
ATOM 11480 N N . ASP C 3 133 ? 124.592 90.185 99.598 1.00 106.29 133 ASP B N 1
ATOM 11481 C CA . ASP C 3 133 ? 123.718 89.167 100.153 1.00 106.29 133 ASP B CA 1
ATOM 11482 C C . ASP C 3 133 ? 123.191 89.589 101.505 1.00 106.29 133 ASP B C 1
ATOM 11483 O O . ASP C 3 133 ? 121.988 89.494 101.770 1.00 106.29 133 ASP B O 1
ATOM 11488 N N . GLU C 3 134 ? 124.073 90.098 102.354 1.00 100.93 134 GLU B N 1
ATOM 11489 C CA . GLU C 3 134 ? 123.656 90.414 103.705 1.00 100.93 134 GLU B CA 1
ATOM 11490 C C . GLU C 3 134 ? 122.738 91.614 103.716 1.00 100.93 134 GLU B C 1
ATOM 11491 O O . GLU C 3 134 ? 121.763 91.642 104.476 1.00 100.93 134 GLU B O 1
ATOM 11497 N N . LEU C 3 135 ? 122.995 92.592 102.860 1.00 99.24 135 LEU B N 1
ATOM 11498 C CA . LEU C 3 135 ? 122.077 93.712 102.899 1.00 99.24 135 LEU B CA 1
ATOM 11499 C C . LEU C 3 135 ? 120.759 93.390 102.231 1.00 99.24 135 LEU B C 1
ATOM 11500 O O . LEU C 3 135 ? 119.724 93.922 102.647 1.00 99.24 135 LEU B O 1
ATOM 11505 N N . TYR C 3 136 ? 120.756 92.472 101.270 1.00 97.87 136 TYR B N 1
ATOM 11506 C CA . TYR C 3 136 ? 119.491 92.061 100.690 1.00 97.87 136 TYR B CA 1
ATOM 11507 C C . TYR C 3 136 ? 118.646 91.317 101.704 1.00 97.87 136 TYR B C 1
ATOM 11508 O O . TYR C 3 136 ? 117.438 91.565 101.821 1.00 97.87 136 TYR B O 1
ATOM 11517 N N . THR C 3 137 ? 119.267 90.414 102.450 1.00 98.20 137 THR B N 1
ATOM 11518 C CA . THR C 3 137 ? 118.504 89.678 103.436 1.00 98.20 137 THR B CA 1
ATOM 11519 C C . THR C 3 137 ? 118.070 90.571 104.570 1.00 98.20 137 THR B C 1
ATOM 11520 O O . THR C 3 137 ? 116.982 90.377 105.111 1.00 98.20 137 THR B O 1
ATOM 11524 N N . GLU C 3 138 ? 118.863 91.580 104.908 1.00 95.89 138 GLU B N 1
ATOM 11525 C CA . GLU C 3 138 ? 118.424 92.483 105.954 1.00 95.89 138 GLU B CA 1
ATOM 11526 C C . GLU C 3 138 ? 117.279 93.354 105.485 1.00 95.89 138 GLU B C 1
ATOM 11527 O O . GLU C 3 138 ? 116.388 93.681 106.274 1.00 95.89 138 GLU B O 1
ATOM 11533 N N . ALA C 3 139 ? 117.258 93.698 104.205 1.00 93.77 139 ALA B N 1
ATOM 11534 C CA . ALA C 3 139 ? 116.146 94.481 103.687 1.00 93.77 139 ALA B CA 1
ATOM 11535 C C . ALA C 3 139 ? 114.857 93.676 103.685 1.00 93.77 139 ALA B C 1
ATOM 11536 O O . ALA C 3 139 ? 113.809 94.166 104.125 1.00 93.77 139 ALA B O 1
ATOM 11538 N N . MET C 3 140 ? 114.921 92.436 103.201 1.00 95.47 140 MET B N 1
ATOM 11539 C CA . MET C 3 140 ? 113.731 91.594 103.195 1.00 95.47 140 MET B CA 1
ATOM 11540 C C . MET C 3 140 ? 113.259 91.302 104.606 1.00 95.47 140 MET B C 1
ATOM 11541 O O . MET C 3 140 ? 112.058 91.361 104.890 1.00 95.47 140 MET B O 1
ATOM 11546 N N . GLY C 3 141 ? 114.195 91.053 105.518 1.00 102.12 141 GLY B N 1
ATOM 11547 C CA . GLY C 3 141 ? 113.848 90.863 106.907 1.00 102.12 141 GLY B CA 1
ATOM 11548 C C . GLY C 3 141 ? 113.324 92.104 107.583 1.00 102.12 141 GLY B C 1
ATOM 11549 O O . GLY C 3 141 ? 112.678 92.000 108.627 1.00 102.12 141 GLY B O 1
ATOM 11550 N N . GLU C 3 142 ? 113.600 93.275 107.038 1.00 98.27 142 GLU B N 1
ATOM 11551 C CA . GLU C 3 142 ? 112.935 94.423 107.610 1.00 98.27 142 GLU B CA 1
ATOM 11552 C C . GLU C 3 142 ? 111.526 94.541 107.068 1.00 98.27 142 GLU B C 1
ATOM 11553 O O . GLU C 3 142 ? 110.582 94.849 107.809 1.00 98.27 142 GLU B O 1
ATOM 11559 N N . TYR C 3 143 ? 111.360 94.267 105.780 1.00 90.80 143 TYR B N 1
ATOM 11560 C CA . TYR C 3 143 ? 110.064 94.529 105.172 1.00 90.80 143 TYR B CA 1
ATOM 11561 C C . TYR C 3 143 ? 109.027 93.508 105.599 1.00 90.80 143 TYR B C 1
ATOM 11562 O O . TYR C 3 143 ? 107.838 93.821 105.645 1.00 90.80 143 TYR B O 1
ATOM 11571 N N . GLU C 3 144 ? 109.439 92.307 105.964 1.00 99.09 144 GLU B N 1
ATOM 11572 C CA . GLU C 3 144 ? 108.393 91.391 106.390 1.00 99.09 144 GLU B CA 1
ATOM 11573 C C . GLU C 3 144 ? 107.995 91.648 107.822 1.00 99.09 144 GLU B C 1
ATOM 11574 O O . GLU C 3 144 ? 106.865 91.354 108.205 1.00 99.09 144 GLU B O 1
ATOM 11580 N N . GLU C 3 145 ? 108.898 92.211 108.614 1.00 107.31 145 GLU B N 1
ATOM 11581 C CA . GLU C 3 145 ? 108.505 92.701 109.922 1.00 107.31 145 GLU B CA 1
ATOM 11582 C C . GLU C 3 145 ? 107.530 93.852 109.781 1.00 107.31 145 GLU B C 1
ATOM 11583 O O . GLU C 3 145 ? 106.628 93.999 110.608 1.00 107.31 145 GLU B O 1
ATOM 11589 N N . LEU C 3 146 ? 107.674 94.649 108.723 1.00 102.05 146 LEU B N 1
ATOM 11590 C CA . LEU C 3 146 ? 106.624 95.610 108.400 1.00 102.05 146 LEU B CA 1
ATOM 11591 C C . LEU C 3 146 ? 105.325 94.916 108.040 1.00 102.05 146 LEU B C 1
ATOM 11592 O O . LEU C 3 146 ? 104.258 95.277 108.546 1.00 102.05 146 LEU B O 1
ATOM 11597 N N . ASN C 3 147 ? 105.406 93.905 107.180 1.00 103.21 147 ASN B N 1
ATOM 11598 C CA . ASN C 3 147 ? 104.210 93.311 106.599 1.00 103.21 147 ASN B CA 1
ATOM 11599 C C . ASN C 3 147 ? 103.393 92.563 107.638 1.00 103.21 147 ASN B C 1
ATOM 11600 O O . ASN C 3 147 ? 102.153 92.557 107.590 1.00 103.21 147 ASN B O 1
ATOM 11605 N N . GLN C 3 148 ? 104.078 91.957 108.604 1.00 111.80 148 GLN B N 1
ATOM 11606 C CA . GLN C 3 148 ? 103.397 91.256 109.676 1.00 111.80 148 GLN B CA 1
ATOM 11607 C C . GLN C 3 148 ? 102.597 92.206 110.532 1.00 111.80 148 GLN B C 1
ATOM 11608 O O . GLN C 3 148 ? 101.592 91.803 111.112 1.00 111.80 148 GLN B O 1
ATOM 11614 N N . ASP C 3 149 ? 102.997 93.472 110.596 1.00 113.34 149 ASP B N 1
ATOM 11615 C CA . ASP C 3 149 ? 102.221 94.413 111.382 1.00 113.34 149 ASP B CA 1
ATOM 11616 C C . ASP C 3 149 ? 100.892 94.715 110.714 1.00 113.34 149 ASP B C 1
ATOM 11617 O O . ASP C 3 149 ? 99.862 94.826 111.391 1.00 113.34 149 ASP B O 1
ATOM 11622 N N . ILE C 3 150 ? 100.875 94.778 109.387 1.00 109.37 150 ILE B N 1
ATOM 11623 C CA . ILE C 3 150 ? 99.608 94.989 108.704 1.00 109.37 150 ILE B CA 1
ATOM 11624 C C . ILE C 3 150 ? 98.732 93.750 108.805 1.00 109.37 150 ILE B C 1
ATOM 11625 O O . ILE C 3 150 ? 97.523 93.853 109.057 1.00 109.37 150 ILE B O 1
ATOM 11630 N N . GLU C 3 151 ? 99.324 92.563 108.674 1.00 113.39 151 GLU B N 1
ATOM 11631 C CA . GLU C 3 151 ? 98.508 91.364 108.841 1.00 113.39 151 GLU B CA 1
ATOM 11632 C C . GLU C 3 151 ? 97.992 91.222 110.262 1.00 113.39 151 GLU B C 1
ATOM 11633 O O . GLU C 3 151 ? 96.880 90.730 110.460 1.00 113.39 151 GLU B O 1
ATOM 11639 N N . LYS C 3 152 ? 98.738 91.704 111.249 1.00 119.01 152 LYS B N 1
ATOM 11640 C CA . LYS C 3 152 ? 98.236 91.669 112.611 1.00 119.01 152 LYS B CA 1
ATOM 11641 C C . LYS C 3 152 ? 97.102 92.654 112.795 1.00 119.01 152 LYS B C 1
ATOM 11642 O O . LYS C 3 152 ? 96.146 92.374 113.530 1.00 119.01 152 LYS B O 1
ATOM 11648 N N . TYR C 3 153 ? 97.182 93.800 112.124 1.00 110.30 153 TYR B N 1
ATOM 11649 C CA . TYR C 3 153 ? 96.081 94.741 112.222 1.00 110.30 153 TYR B CA 1
ATOM 11650 C C . TYR C 3 153 ? 94.834 94.177 111.586 1.00 110.30 153 TYR B C 1
ATOM 11651 O O . TYR C 3 153 ? 93.730 94.330 112.121 1.00 110.30 153 TYR B O 1
ATOM 11660 N N . LEU C 3 154 ? 94.993 93.489 110.471 1.00 112.14 154 LEU B N 1
ATOM 11661 C CA . LEU C 3 154 ? 93.816 92.944 109.825 1.00 112.14 154 LEU B CA 1
ATOM 11662 C C . LEU C 3 154 ? 93.251 91.761 110.592 1.00 112.14 154 LEU B C 1
ATOM 11663 O O . LEU C 3 154 ? 92.038 91.575 110.611 1.00 112.14 154 LEU B O 1
ATOM 11668 N N . ARG C 3 155 ? 94.091 90.984 111.271 1.00 123.83 155 ARG B N 1
ATOM 11669 C CA . ARG C 3 155 ? 93.555 89.881 112.055 1.00 123.83 155 ARG B CA 1
ATOM 11670 C C . ARG C 3 155 ? 92.835 90.384 113.288 1.00 123.83 155 ARG B C 1
ATOM 11671 O O . ARG C 3 155 ? 91.802 89.827 113.673 1.00 123.83 155 ARG B O 1
ATOM 11679 N N . ARG C 3 156 ? 93.353 91.440 113.912 1.00 119.50 156 ARG B N 1
ATOM 11680 C CA . ARG C 3 156 ? 92.661 92.013 115.055 1.00 119.50 156 ARG B CA 1
ATOM 11681 C C . ARG C 3 156 ? 91.316 92.589 114.642 1.00 119.50 156 ARG B C 1
ATOM 11682 O O . ARG C 3 156 ? 90.287 92.297 115.263 1.00 119.50 156 ARG B O 1
ATOM 11690 N N . ILE C 3 157 ? 91.289 93.345 113.543 1.00 119.50 157 ILE B N 1
ATOM 11691 C CA . ILE C 3 157 ? 90.024 93.897 113.070 1.00 119.50 157 ILE B CA 1
ATOM 11692 C C . ILE C 3 157 ? 89.146 92.833 112.435 1.00 119.50 157 ILE B C 1
ATOM 11693 O O . ILE C 3 157 ? 87.945 93.042 112.254 1.00 119.50 157 ILE B O 1
ATOM 11698 N N . ASP C 3 158 ? 89.703 91.673 112.131 1.00 118.66 158 ASP B N 1
ATOM 11699 C CA . ASP C 3 158 ? 88.889 90.601 111.605 1.00 118.66 158 ASP B CA 1
ATOM 11700 C C . ASP C 3 158 ? 88.145 89.908 112.728 1.00 118.66 158 ASP B C 1
ATOM 11701 O O . ASP C 3 158 ? 86.918 89.793 112.697 1.00 118.66 158 ASP B O 1
ATOM 11706 N N . GLU C 3 159 ? 88.874 89.476 113.747 1.00 120.25 159 GLU B N 1
ATOM 11707 C CA . GLU C 3 159 ? 88.284 88.737 114.845 1.00 120.25 159 GLU B CA 1
ATOM 11708 C C . GLU C 3 159 ? 87.733 89.640 115.928 1.00 120.25 159 GLU B C 1
ATOM 11709 O O . GLU C 3 159 ? 87.357 89.149 116.993 1.00 120.25 159 GLU B O 1
ATOM 11715 N N . GLU C 3 160 ? 87.692 90.944 115.697 1.00 121.14 160 GLU B N 1
ATOM 11716 C CA . GLU C 3 160 ? 86.828 91.738 116.550 1.00 121.14 160 GLU B CA 1
ATOM 11717 C C . GLU C 3 160 ? 85.457 91.935 115.933 1.00 121.14 160 GLU B C 1
ATOM 11718 O O . GLU C 3 160 ? 84.451 91.894 116.642 1.00 121.14 160 GLU B O 1
ATOM 11724 N N . HIS C 3 161 ? 85.382 92.151 114.626 1.00 117.22 161 HIS B N 1
ATOM 11725 C CA . HIS C 3 161 ? 84.109 92.457 114.000 1.00 117.22 161 HIS B CA 1
ATOM 11726 C C . HIS C 3 161 ? 83.623 91.374 113.059 1.00 117.22 161 HIS B C 1
ATOM 11727 O O . HIS C 3 161 ? 82.597 91.565 112.406 1.00 117.22 161 HIS B O 1
ATOM 11734 N N . GLY C 3 162 ? 84.321 90.250 112.968 1.00 117.15 162 GLY B N 1
ATOM 11735 C CA . GLY C 3 162 ? 83.774 89.123 112.246 1.00 117.15 162 GLY B CA 1
ATOM 11736 C C . GLY C 3 162 ? 83.805 89.232 110.744 1.00 117.15 162 GLY B C 1
ATOM 11737 O O . GLY C 3 162 ? 83.023 88.564 110.072 1.00 117.15 162 GLY B O 1
ATOM 11738 N N . THR C 3 163 ? 84.674 90.053 110.192 1.00 113.77 163 THR B N 1
ATOM 11739 C CA . THR C 3 163 ? 84.802 90.129 108.749 1.00 113.77 163 THR B CA 1
ATOM 11740 C C . THR C 3 163 ? 85.873 89.157 108.273 1.00 113.77 163 THR B C 1
ATOM 11741 O O . THR C 3 163 ? 86.270 88.244 108.995 1.00 113.77 163 THR B O 1
ATOM 11745 N N . GLN C 3 164 ? 86.358 89.335 107.050 1.00 109.05 164 GLN B N 1
ATOM 11746 C CA . GLN C 3 164 ? 87.375 88.452 106.489 1.00 109.05 164 GLN B CA 1
ATOM 11747 C C . GLN C 3 164 ? 88.413 89.292 105.761 1.00 109.05 164 GLN B C 1
ATOM 11748 O O . GLN C 3 164 ? 88.088 89.913 104.750 1.00 109.05 164 GLN B O 1
ATOM 11754 N N . TYR C 3 165 ? 89.653 89.311 106.260 1.00 102.92 165 TYR B N 1
ATOM 11755 C CA . TYR C 3 165 ? 90.784 89.889 105.536 1.00 102.92 165 TYR B CA 1
ATOM 11756 C C . TYR C 3 165 ? 92.072 89.177 105.926 1.00 102.92 165 TYR B C 1
ATOM 11757 O O . TYR C 3 165 ? 92.384 89.076 107.113 1.00 102.92 165 TYR B O 1
ATOM 11766 N N . CYS C 3 166 ? 92.843 88.739 104.943 1.00 94.67 166 CYS B N 1
ATOM 11767 C CA . CYS C 3 166 ? 94.137 88.148 105.224 1.00 94.67 166 CYS B CA 1
ATOM 11768 C C . CYS C 3 166 ? 95.055 88.319 104.050 1.00 94.67 166 CYS B C 1
ATOM 11769 O O . CYS C 3 166 ? 94.914 87.612 103.064 1.00 94.67 166 CYS B O 1
#

=== Feature glossary ===
A reading guide for the features in this record.

Start from the sequence.

  · Sequence gives the chain of amino acids in standard one-letter code (A=alanine, C=cysteine, …, Y=tyrosine), read N→C. It is the only feature that is directly encoded by the gene; all structural features are derived from the folded form of this sequence.

Fold it, and you get atomic coordinates and the backbone conformation that goes with them.

  · Structure coordinates are given as an mmCIF _atom_site loop: one row per atom with element, residue name, chain id, sequence number, and x/y/z position in Å. Only the four main-chain atoms per residue are included here; side chains are omitted to keep the record compact.

  · Backbone dihedral angles. Every residue except chain termini has a φ (preceding-C → N → Cα → C) and a ψ (N → Cα → C → next-N). They are reported in degrees following the IUPAC sign convention. Secondary structure is essentially a statement about which (φ, ψ) basin each residue occupies.

  · Eight-state secondary structure (DSSP): H is the canonical α-helix, G the tighter 3₁₀-helix, I the wider π-helix; E/B are β-structure, T and S are turns and bends, and '-' is everything else. DSSP derives these from the pattern of main-chain N–H···O=C hydrogen bonds, not from the sequence.

  · SS3 is a coarse helix/strand/coil call (letters a/b/c) made by the P-SEA algorithm from inter-Cα distances and dihedrals. It is less detailed than DSSP but needs only Cα positions.

Summarize the fold with a handful of shape descriptors and a per-residue structural alphabet.

  · Radius of gyration (Rg) is the root-mean-square distance of Cα atoms from their centroid — a single number for overall size and compactness. A globular domain of N residues has Rg ≈ 2.2·N^0.38 Å; an extended or disordered chain has a much larger Rg. The Cα contact count is the number of residue pairs whose Cα atoms are within 8 Å and are more than four positions apart in sequence — a standard proxy for tertiary packing density. The bounding box is the smallest axis-aligned box enclosing all Cα atoms.

  · 3Di is Foldseek's structural alphabet. Each residue is assigned one of twenty discrete states based on how its Cα sits relative to its spatial (not sequential) neighbors. Aligning 3Di strings finds structural homologs roughly as well as full 3D superposition, but orders of magnitude faster.

  · Solvent-accessible surface area (SASA) is the area in Å² traced out by the centre of a 1.4 Å probe sphere (a water molecule) rolled over the protein's van der Waals surface (Shrake–Rupley / Lee–Richards construction). Buried residues have near-zero SASA; fully exposed residues can exceed 200 Å². The total SASA scales roughly with the number of surface residues.

Ask how reliable the model is.

  · For AlphaFold models, the B-factor field carries pLDDT — the model's own estimate of local accuracy on a 0–100 scale. Regions with pLDDT<50 should be treated as essentially unmodeled; they often correspond to intrinsically disordered segments.

  · For experimental (PDB) structures, the B-factor (temperature factor) quantifies the positional spread of each atom in the crystal — a combination of thermal vibration and static disorder — in units of Å². High B-factors mark flexible loops or poorly resolved regions; low B-factors mark the rigid, well-ordered core.

  · Predicted Aligned Error (PAE) is an AlphaFold confidence matrix: entry (i, j) is the expected error in the position of residue j, in ångströms, when the prediction is superimposed on the true structure at residue i. Low PAE within a block of residues means that block is internally rigid and well-predicted; high PAE between two blocks means their relative placement is uncertain even if each block individually is confident.

Place it in context: what it resembles, what it is annotated as, and how it looks.

  · Structural nearest neighbors (via Foldseek easy-search vs the PDB). Reported per hit: target PDB id, E-value, and alignment TM-score. A TM-score above ~0.5 is the conventional threshold for 'same fold'.

  · Functional annotations link the protein to curated databases. InterPro entries identify conserved domains and families by matching the sequence against member-database signatures (Pfam, PROSITE, CDD, …). Gene Ontology (GO) terms describe molecular function, biological process, and cellular component in a controlled vocabulary. CATH places the structure in a hierarchical fold classification (Class/Architecture/Topology/Homologous-superfamily). The organism is the source species.

  · The contact map is a binary N×N matrix image: pixel (i, j) is dark where Cα_i and Cα_j are within 8 Å and |i−j|>4. Because the |i−j|>4 filter removes local helical contacts, off-diagonal stripes parallel to the main diagonal indicate parallel β-sheets; stripes perpendicular to it indicate antiparallel β-sheets. The Ramachandran plot scatters every residue's (φ, ψ) pair against the sterically allowed regions. The PAE heatmap renders the predicted-aligned-error matrix.

  · Six rendered views show the 3D structure from the faces of a cube — i.e. along ±x, ±y, ±z. Rendering representation is drawn randomly per protein from cartoon (secondary-structure ribbons), sticks (backbone bonds), or molecular surface; coloring is either N→C rainbow (blue at the N-terminus through red at the C-terminus) or one color per chain.